Protein AF-K0RJ27-F1 (afdb_monomer_lite)

Structure (mmCIF, N/CA/C/O backbone):
data_AF-K0RJ27-F1
#
_entry.id   AF-K0RJ27-F1
#
loop_
_atom_site.group_PDB
_atom_site.id
_atom_site.type_symbol
_atom_site.label_atom_id
_atom_site.label_alt_id
_atom_site.label_comp_id
_atom_site.label_asym_id
_atom_site.label_entity_id
_atom_site.label_seq_id
_atom_site.pdbx_PDB_ins_code
_atom_site.Cartn_x
_atom_site.Cartn_y
_atom_site.Cartn_z
_atom_site.occupancy
_atom_site.B_iso_or_equiv
_atom_site.auth_seq_id
_atom_site.auth_comp_id
_atom_site.auth_asym_id
_atom_site.auth_atom_id
_atom_site.pdbx_PDB_model_num
ATOM 1 N N . MET A 1 1 ? -25.439 -40.771 -8.247 1.00 25.42 1 MET A N 1
ATOM 2 C CA . MET A 1 1 ? -25.121 -41.902 -9.155 1.00 25.42 1 MET A CA 1
ATOM 3 C C . MET A 1 1 ? -25.485 -41.503 -10.582 1.00 25.42 1 MET A C 1
ATOM 5 O O . MET A 1 1 ? -26.349 -40.653 -10.715 1.00 25.42 1 MET A O 1
ATOM 9 N N . ALA A 1 2 ? -24.870 -42.136 -11.589 1.00 24.48 2 ALA A N 1
ATOM 10 C CA . ALA A 1 2 ? -25.186 -42.040 -13.027 1.00 24.48 2 ALA A CA 1
ATOM 11 C C . ALA A 1 2 ? -25.083 -40.647 -13.711 1.00 24.48 2 ALA A C 1
ATOM 13 O O . ALA A 1 2 ? -25.925 -39.771 -13.560 1.00 24.48 2 ALA A O 1
ATOM 14 N N . SER A 1 3 ? -24.054 -40.522 -14.550 1.00 20.81 3 SER A N 1
ATOM 15 C CA . SER A 1 3 ? -23.942 -39.624 -15.721 1.00 20.81 3 SER A CA 1
ATOM 16 C C . SER A 1 3 ? -24.290 -40.457 -16.989 1.00 20.81 3 SER A C 1
ATOM 18 O O . SER A 1 3 ? -24.498 -41.662 -16.807 1.00 20.81 3 SER A O 1
ATOM 20 N N . PRO A 1 4 ? -24.284 -39.977 -18.261 1.00 40.50 4 PRO A N 1
ATOM 21 C CA . PRO A 1 4 ? -24.206 -38.615 -18.829 1.00 40.50 4 PRO A CA 1
ATOM 22 C C . PRO A 1 4 ? -25.323 -38.305 -19.868 1.00 40.50 4 PRO A C 1
ATOM 24 O O . PRO A 1 4 ? -26.107 -39.177 -20.232 1.00 40.50 4 PRO A 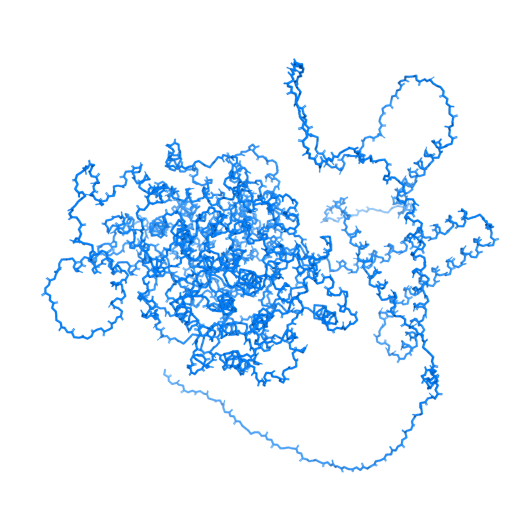O 1
ATOM 27 N N . ILE A 1 5 ? -25.303 -37.107 -20.478 1.00 22.38 5 ILE A N 1
ATOM 28 C CA . ILE A 1 5 ? -25.793 -36.890 -21.860 1.00 22.38 5 ILE A CA 1
ATOM 29 C C . ILE A 1 5 ? -24.738 -36.103 -22.669 1.00 22.38 5 ILE A C 1
ATOM 31 O O . ILE A 1 5 ? -24.207 -35.104 -22.193 1.00 22.38 5 ILE A O 1
ATOM 35 N N . ARG A 1 6 ? -24.441 -36.561 -23.896 1.00 22.39 6 ARG A N 1
ATOM 36 C CA . ARG A 1 6 ? -23.697 -35.836 -24.956 1.00 22.39 6 ARG A CA 1
ATOM 37 C C . ARG A 1 6 ? -24.691 -35.348 -26.028 1.00 22.39 6 ARG A C 1
ATOM 39 O O . ARG A 1 6 ? -25.746 -35.965 -26.169 1.00 22.39 6 ARG A O 1
ATOM 46 N N . PRO A 1 7 ? -24.349 -34.327 -26.833 1.00 26.75 7 PRO A N 1
ATOM 47 C CA . PRO A 1 7 ? -23.863 -34.612 -28.200 1.00 26.75 7 PRO A CA 1
ATOM 48 C C . PRO A 1 7 ? -22.488 -33.954 -28.471 1.00 26.75 7 PRO A C 1
ATOM 50 O O . PRO A 1 7 ? -22.203 -32.908 -27.908 1.00 26.75 7 PRO A O 1
ATOM 53 N N . MET A 1 8 ? -21.508 -34.559 -29.159 1.00 21.98 8 MET A N 1
ATOM 54 C CA . MET A 1 8 ? -21.445 -35.136 -30.524 1.00 21.98 8 MET A CA 1
ATOM 55 C C . MET A 1 8 ? -21.012 -34.093 -31.578 1.00 21.98 8 MET A C 1
ATOM 57 O O . MET A 1 8 ? -21.399 -32.933 -31.503 1.00 21.98 8 MET A O 1
ATOM 61 N N . SER A 1 9 ? -20.157 -34.498 -32.523 1.00 22.56 9 SER A N 1
ATOM 62 C CA . SER A 1 9 ? -19.428 -33.608 -33.438 1.00 22.56 9 SER A CA 1
ATOM 63 C C . SER A 1 9 ? -19.393 -34.131 -34.884 1.00 22.56 9 SER A C 1
ATOM 65 O O . SER A 1 9 ? -19.673 -35.304 -35.135 1.00 22.56 9 SER A O 1
ATOM 67 N N . SER A 1 10 ? -18.938 -33.264 -35.801 1.00 21.92 10 SER A N 1
ATOM 68 C CA . SER A 1 10 ? -18.567 -33.513 -37.211 1.00 21.92 10 SER A CA 1
ATOM 69 C C . SER A 1 10 ? -19.672 -33.532 -38.287 1.00 21.92 10 SER A C 1
ATOM 71 O O . SER A 1 10 ? -20.835 -33.815 -38.027 1.00 21.92 10 SER A O 1
ATOM 73 N N . CYS A 1 11 ? -19.217 -33.263 -39.521 1.00 21.33 11 CYS A N 1
ATOM 74 C CA . CYS A 1 11 ? -19.871 -33.457 -40.824 1.00 21.33 11 CYS A CA 1
ATOM 75 C C . CYS A 1 11 ? -21.107 -32.599 -41.176 1.00 21.33 11 CYS A C 1
ATOM 77 O O . CYS A 1 11 ? -22.239 -32.957 -40.878 1.00 21.33 11 CYS A O 1
ATOM 79 N N . ILE A 1 12 ? -20.895 -31.581 -42.022 1.00 22.67 12 ILE A N 1
ATOM 80 C CA . ILE A 1 12 ? -21.156 -31.681 -43.477 1.00 22.67 12 ILE A CA 1
ATOM 81 C C . ILE A 1 12 ? -20.379 -30.576 -44.213 1.00 22.67 12 ILE A C 1
ATOM 83 O O . ILE A 1 12 ? -20.341 -29.432 -43.771 1.00 22.67 12 ILE A O 1
ATOM 87 N N . ALA A 1 13 ? -19.786 -30.915 -45.360 1.00 21.58 13 ALA A N 1
ATOM 88 C CA . ALA A 1 13 ? -19.246 -29.951 -46.316 1.00 21.58 13 ALA A CA 1
ATOM 89 C C . ALA A 1 13 ? -19.380 -30.504 -47.744 1.00 21.58 13 ALA A C 1
ATOM 91 O O . ALA A 1 13 ? -18.853 -31.579 -48.022 1.00 21.58 13 ALA A O 1
ATOM 92 N N . SER A 1 14 ? -20.086 -29.794 -48.633 1.00 21.97 14 SER A N 1
ATOM 93 C CA . SER A 1 14 ? -19.888 -29.780 -50.103 1.00 21.97 14 SER A CA 1
ATOM 94 C C . SER A 1 14 ? -21.048 -29.084 -50.834 1.00 21.97 14 SER A C 1
ATOM 96 O O . SER A 1 14 ? -22.168 -29.580 -50.849 1.00 21.97 14 SER A O 1
ATOM 98 N N . ALA A 1 15 ? -20.758 -27.959 -51.498 1.00 21.94 15 ALA A N 1
ATOM 99 C CA . ALA A 1 15 ? -21.563 -27.406 -52.595 1.00 21.94 15 ALA A CA 1
ATOM 100 C C . ALA A 1 15 ? -20.724 -26.389 -53.399 1.00 21.94 15 ALA A C 1
ATOM 102 O O . ALA A 1 15 ? -20.658 -25.208 -53.073 1.00 21.94 15 ALA A O 1
ATOM 103 N N . LEU A 1 16 ? -20.048 -26.865 -54.444 1.00 24.47 16 LEU A N 1
ATOM 104 C CA . LEU A 1 16 ? -19.316 -26.073 -55.443 1.00 24.47 16 LEU A CA 1
ATOM 105 C C . LEU A 1 16 ? -19.515 -26.792 -56.788 1.00 24.47 16 LEU A C 1
ATOM 107 O O . LEU A 1 16 ? -19.492 -28.026 -56.793 1.00 24.47 16 LEU A O 1
ATOM 111 N N . PRO A 1 17 ? -19.695 -26.078 -57.918 1.00 28.97 17 PRO A N 1
ATOM 112 C CA . PRO A 1 17 ? -18.499 -25.766 -58.707 1.00 28.97 17 PRO A CA 1
ATOM 113 C C . PRO A 1 17 ? -18.527 -24.470 -59.554 1.00 28.97 17 PRO A C 1
ATOM 115 O O . PRO A 1 17 ? -19.520 -24.113 -60.174 1.00 28.97 17 PRO A O 1
ATOM 118 N N . ARG A 1 18 ? -17.339 -23.858 -59.652 1.00 23.06 18 ARG A N 1
ATOM 119 C CA . ARG A 1 18 ? -16.662 -23.331 -60.863 1.00 23.06 18 ARG A CA 1
ATOM 120 C C . ARG A 1 18 ? -17.504 -22.878 -62.076 1.00 23.06 18 ARG A C 1
ATOM 122 O O . ARG A 1 18 ? -18.123 -23.700 -62.740 1.00 23.06 18 ARG A O 1
ATOM 129 N N . PHE A 1 19 ? -17.178 -21.682 -62.572 1.00 21.58 19 PHE A N 1
ATOM 130 C CA . PHE A 1 19 ? -16.686 -21.528 -63.954 1.00 21.58 19 PHE A CA 1
ATOM 131 C C . PHE A 1 19 ? -15.506 -20.539 -63.990 1.00 21.58 19 PHE A C 1
ATOM 133 O O . PHE A 1 19 ? -15.235 -19.882 -62.987 1.00 21.58 19 PHE A O 1
ATOM 140 N N . ASN A 1 20 ? -14.739 -20.505 -65.086 1.00 21.48 20 ASN A N 1
ATOM 141 C CA . ASN A 1 20 ? -13.464 -19.781 -65.168 1.00 21.48 20 ASN A CA 1
ATOM 142 C C . ASN A 1 20 ? -13.193 -19.250 -66.595 1.00 21.48 20 ASN A C 1
ATOM 144 O O . ASN A 1 20 ? -13.735 -19.794 -67.553 1.00 21.48 20 ASN A O 1
ATOM 148 N N . SER A 1 21 ? -12.295 -18.261 -66.715 1.00 21.47 21 SER A N 1
ATOM 149 C CA . SER A 1 21 ? -11.736 -17.645 -67.944 1.00 21.47 21 SER A CA 1
ATOM 150 C C . SER A 1 21 ? -12.675 -16.891 -68.913 1.00 21.47 21 SER A C 1
ATOM 152 O O . SER A 1 21 ? -13.599 -17.468 -69.471 1.00 21.47 21 SER A O 1
ATOM 154 N N . CYS A 1 22 ? -12.339 -15.626 -69.219 1.00 20.98 22 CYS A N 1
ATOM 155 C CA . CYS A 1 22 ? -11.760 -15.234 -70.521 1.00 20.98 22 CYS A CA 1
ATOM 156 C C . CYS A 1 22 ? -11.055 -13.853 -70.414 1.00 20.98 22 CYS A C 1
ATOM 158 O O . CYS A 1 22 ? -10.839 -13.374 -69.302 1.00 20.98 22 CYS A O 1
ATOM 160 N N . GLN A 1 23 ? -10.609 -13.255 -71.528 1.00 20.86 23 GLN A N 1
ATOM 161 C CA . GLN A 1 23 ? -9.566 -12.209 -71.562 1.00 20.86 23 GLN A CA 1
ATOM 162 C C . GLN A 1 23 ? -10.031 -10.793 -71.980 1.00 20.86 23 GLN A C 1
ATOM 164 O O . GLN A 1 23 ? -10.930 -10.649 -72.796 1.00 20.86 23 GLN A O 1
ATOM 169 N N . ALA A 1 24 ? -9.248 -9.801 -71.524 1.00 21.95 24 ALA A N 1
ATOM 170 C CA . ALA A 1 24 ? -8.827 -8.559 -72.204 1.00 21.95 24 ALA A CA 1
ATOM 171 C C . ALA A 1 24 ? -9.831 -7.454 -72.620 1.00 21.95 24 ALA A C 1
ATOM 173 O O . ALA A 1 24 ? -10.645 -7.635 -73.516 1.00 21.95 24 ALA A O 1
ATOM 174 N N . SER A 1 25 ? -9.533 -6.223 -72.173 1.00 22.09 25 SER A N 1
ATOM 175 C CA . SER A 1 25 ? -9.254 -5.075 -73.068 1.00 22.09 25 SER A CA 1
ATOM 176 C C . SER A 1 25 ? -8.534 -3.932 -72.327 1.00 22.09 25 SER A C 1
ATOM 178 O O . SER A 1 25 ? -8.770 -3.731 -71.138 1.00 22.09 25 SER A O 1
ATOM 180 N N . ARG A 1 26 ? -7.683 -3.160 -73.023 1.00 23.33 26 ARG A N 1
ATOM 181 C CA . ARG A 1 26 ? -7.170 -1.853 -72.554 1.00 23.33 26 ARG A CA 1
ATOM 182 C C . ARG A 1 26 ? -8.114 -0.722 -72.981 1.00 23.33 26 ARG A C 1
ATOM 184 O O . ARG A 1 26 ? -8.590 -0.752 -74.111 1.00 23.33 26 ARG A O 1
ATOM 191 N N . ALA A 1 27 ? -8.280 0.267 -72.107 1.00 23.20 27 ALA A N 1
ATOM 192 C CA . ALA A 1 27 ? -8.519 1.685 -72.403 1.00 23.20 27 ALA A CA 1
ATOM 193 C C . ALA A 1 27 ? -8.204 2.430 -71.085 1.00 23.20 27 ALA A C 1
ATOM 195 O O . ALA A 1 27 ? -8.841 2.164 -70.071 1.00 23.20 27 ALA A O 1
ATOM 196 N N . ASP A 1 28 ? -7.061 3.093 -70.934 1.00 22.69 28 ASP A N 1
ATOM 197 C CA . ASP A 1 28 ? -6.698 4.392 -71.520 1.00 22.69 28 ASP A CA 1
ATOM 198 C C . ASP A 1 28 ? -7.556 5.543 -70.966 1.00 22.69 28 ASP A C 1
ATOM 200 O O . ASP A 1 28 ? -8.656 5.820 -71.437 1.00 22.69 28 ASP A O 1
ATOM 204 N N . PHE A 1 29 ? -7.001 6.228 -69.962 1.00 22.20 29 PHE A N 1
ATOM 205 C CA . PHE A 1 29 ? -7.334 7.605 -69.600 1.00 22.20 29 PHE A CA 1
ATOM 206 C C . PHE A 1 29 ? -6.015 8.340 -69.340 1.00 22.20 29 PHE A C 1
ATOM 208 O O . PHE A 1 29 ? -5.180 7.875 -68.562 1.00 22.20 29 PHE A O 1
ATOM 215 N N . GLU A 1 30 ? -5.789 9.440 -70.054 1.00 23.55 30 GLU A N 1
ATOM 216 C CA . GLU A 1 30 ? -4.480 10.096 -70.115 1.00 23.55 30 GLU A CA 1
ATOM 217 C C . GLU A 1 30 ? -4.192 10.968 -68.885 1.00 23.55 30 GLU A C 1
ATOM 219 O O . GLU A 1 30 ? -5.076 11.629 -68.342 1.00 23.55 30 GLU A O 1
ATOM 224 N N . ILE A 1 31 ? -2.919 11.018 -68.480 1.00 24.84 31 ILE A N 1
ATOM 225 C CA . ILE A 1 31 ? -2.418 11.958 -67.470 1.00 24.84 31 ILE A CA 1
ATOM 226 C C . ILE A 1 31 ? -1.914 13.216 -68.199 1.00 24.84 31 ILE A C 1
ATOM 228 O O . ILE A 1 31 ? -0.966 13.102 -68.982 1.00 24.84 31 ILE A O 1
ATOM 232 N N . PRO A 1 32 ? -2.466 14.419 -67.940 1.00 24.86 32 PRO A N 1
ATOM 233 C CA . PRO A 1 32 ? -1.964 15.656 -68.533 1.00 24.86 32 PRO A CA 1
ATOM 234 C C . PRO A 1 32 ? -0.495 15.926 -68.173 1.00 24.86 32 PRO A C 1
ATOM 236 O O . PRO A 1 32 ? -0.104 15.970 -67.005 1.00 24.86 32 PRO A O 1
ATOM 239 N N . VAL A 1 33 ? 0.341 16.125 -69.193 1.00 32.34 33 VAL A N 1
ATOM 240 C CA . VAL A 1 33 ? 1.794 16.298 -69.039 1.00 32.34 33 VAL A CA 1
ATOM 241 C C . VAL A 1 33 ? 2.124 17.741 -68.637 1.00 32.34 33 VAL A C 1
ATOM 243 O O . VAL A 1 33 ? 2.399 18.579 -69.492 1.00 32.34 33 VAL A O 1
ATOM 246 N N . SER A 1 34 ? 2.123 18.048 -67.333 1.00 30.78 34 SER A N 1
ATOM 247 C CA . SER A 1 34 ? 2.471 19.402 -66.848 1.00 30.78 34 SER A CA 1
ATOM 248 C C . SER A 1 34 ? 3.206 19.486 -65.498 1.00 30.78 34 SER A C 1
ATOM 250 O O . SER A 1 34 ? 3.151 20.527 -64.848 1.00 30.78 34 SER A O 1
ATOM 252 N N . LEU A 1 35 ? 3.910 18.431 -65.058 1.00 29.12 35 LEU A N 1
ATOM 253 C CA . LEU A 1 35 ? 4.688 18.448 -63.797 1.00 29.12 35 LEU A CA 1
ATOM 254 C C . LEU A 1 35 ? 6.125 17.890 -63.892 1.00 29.12 35 LEU A C 1
ATOM 256 O O . LEU A 1 35 ? 6.788 17.690 -62.879 1.00 29.12 35 LEU A O 1
ATOM 260 N N . ARG A 1 36 ? 6.650 17.670 -65.107 1.00 26.25 36 ARG A N 1
ATOM 261 C CA . ARG A 1 36 ? 8.005 17.115 -65.326 1.00 26.25 36 ARG A CA 1
ATOM 262 C C . ARG A 1 36 ? 9.127 18.154 -65.490 1.00 26.25 36 ARG A C 1
ATOM 264 O O . ARG A 1 36 ? 10.259 17.772 -65.757 1.00 26.25 36 ARG A O 1
ATOM 271 N N . SER A 1 37 ? 8.828 19.444 -65.329 1.00 27.70 37 SER A N 1
ATOM 272 C CA . SER A 1 37 ? 9.760 20.569 -65.533 1.00 27.70 37 SER A CA 1
ATOM 273 C C . SER A 1 37 ? 10.327 21.189 -64.245 1.00 27.70 37 SER A C 1
ATOM 275 O O . SER A 1 37 ? 11.134 22.107 -64.332 1.00 27.70 37 SER A O 1
ATOM 277 N N . LEU A 1 38 ? 9.942 20.699 -63.058 1.00 29.20 38 LEU A N 1
ATOM 278 C CA . LEU A 1 38 ? 10.423 21.214 -61.761 1.00 29.20 38 LEU A CA 1
ATOM 279 C C . LEU A 1 38 ? 11.637 20.464 -61.178 1.00 29.20 38 LEU A C 1
ATOM 281 O O . LEU A 1 38 ? 12.179 20.887 -60.163 1.00 29.20 38 LEU A O 1
ATOM 285 N N . PHE A 1 39 ? 12.091 19.387 -61.825 1.00 30.25 39 PHE A N 1
ATOM 286 C CA . PHE A 1 39 ? 13.228 18.567 -61.381 1.00 30.25 39 PHE A CA 1
ATOM 287 C C . PHE A 1 39 ? 14.312 18.449 -62.460 1.00 30.25 39 PHE A C 1
ATOM 289 O O . PHE A 1 39 ? 14.724 17.353 -62.824 1.00 30.25 39 PHE A O 1
ATOM 296 N N . ASN A 1 40 ? 14.751 19.591 -62.992 1.00 32.00 40 ASN A N 1
ATOM 297 C CA . ASN A 1 40 ? 16.010 19.691 -63.731 1.00 32.00 40 ASN A CA 1
ATOM 298 C C . ASN A 1 40 ? 16.526 21.136 -63.695 1.00 32.00 40 ASN A C 1
ATOM 300 O O . ASN A 1 40 ? 16.162 21.959 -64.535 1.00 32.00 40 ASN A O 1
ATOM 304 N N . ASN A 1 41 ? 17.357 21.448 -62.700 1.00 29.25 41 ASN A N 1
ATOM 305 C CA . ASN A 1 41 ? 18.252 22.599 -62.753 1.00 29.25 41 ASN A CA 1
ATOM 306 C C . ASN A 1 41 ? 19.410 22.390 -61.766 1.00 29.25 41 ASN A C 1
ATOM 308 O O . ASN A 1 41 ? 19.249 22.568 -60.558 1.00 29.25 41 ASN A O 1
ATOM 312 N N . ASP A 1 42 ? 20.573 22.001 -62.283 1.00 36.72 42 ASP A N 1
ATOM 313 C CA . ASP A 1 42 ? 21.811 21.950 -61.509 1.00 36.72 42 ASP A CA 1
ATOM 314 C C . ASP A 1 42 ? 22.271 23.374 -61.178 1.00 36.72 42 ASP A C 1
ATOM 316 O O . ASP A 1 42 ? 22.880 24.043 -62.009 1.00 36.72 42 ASP A O 1
ATOM 320 N N . ASN A 1 43 ? 21.983 23.850 -59.965 1.00 28.14 43 ASN A N 1
ATOM 321 C CA . ASN A 1 43 ? 22.743 24.910 -59.297 1.00 28.14 43 ASN A CA 1
ATOM 322 C C . ASN A 1 43 ? 22.448 24.903 -57.790 1.00 28.14 43 ASN A C 1
ATOM 324 O O . ASN A 1 43 ? 21.295 24.878 -57.366 1.00 28.14 43 ASN A O 1
ATOM 328 N N . GLY A 1 44 ? 23.500 24.911 -56.969 1.00 38.06 44 GLY A N 1
ATOM 329 C CA . GLY A 1 44 ? 23.376 24.745 -55.522 1.00 38.06 44 GLY A CA 1
ATOM 330 C C . GLY A 1 44 ? 22.893 26.004 -54.798 1.00 38.06 44 GLY A C 1
ATOM 331 O O . GLY A 1 44 ? 23.600 27.007 -54.764 1.00 38.06 44 GLY A O 1
ATOM 332 N N . ALA A 1 45 ? 21.741 25.913 -54.132 1.00 26.61 45 ALA A N 1
ATOM 333 C CA . ALA A 1 45 ? 21.293 26.869 -53.120 1.00 26.61 45 ALA A CA 1
ATOM 334 C C . ALA A 1 45 ? 20.573 26.132 -51.977 1.00 26.61 45 ALA A C 1
ATOM 336 O O . ALA A 1 45 ? 19.821 25.187 -52.212 1.00 26.61 45 ALA A O 1
ATOM 337 N N . PHE A 1 46 ? 20.801 26.559 -50.732 1.00 31.02 46 PHE A N 1
ATOM 338 C CA . PHE A 1 46 ? 20.082 26.033 -49.565 1.00 31.02 46 PHE A CA 1
ATOM 339 C C . PHE A 1 46 ? 18.594 26.409 -49.634 1.00 31.02 46 PHE A C 1
ATOM 341 O O . PHE A 1 46 ? 18.266 27.579 -49.823 1.00 31.02 46 PHE A O 1
ATOM 348 N N . LEU A 1 47 ? 17.705 25.448 -49.367 1.00 28.97 47 LEU A N 1
ATOM 349 C CA . LEU A 1 47 ? 16.290 25.702 -49.090 1.00 28.97 47 LEU A CA 1
ATOM 350 C C . LEU A 1 47 ? 15.920 25.151 -47.712 1.00 28.97 47 LEU A C 1
ATOM 352 O O . LEU A 1 47 ? 16.066 23.961 -47.439 1.00 28.97 47 LEU A O 1
ATOM 356 N N . SER A 1 48 ? 15.459 26.041 -46.837 1.00 30.16 48 SER A N 1
ATOM 357 C CA . SER A 1 48 ? 15.042 25.734 -45.471 1.00 30.16 48 SER A CA 1
ATOM 358 C C . SER A 1 48 ? 13.519 25.606 -45.364 1.00 30.16 48 SER A C 1
ATOM 360 O O . SER A 1 48 ? 12.760 26.350 -45.982 1.00 30.16 48 SER A O 1
ATOM 362 N N . LEU A 1 49 ? 13.070 24.667 -44.531 1.00 32.62 49 LEU A N 1
ATOM 363 C CA . LEU A 1 49 ? 11.667 24.427 -44.188 1.00 32.62 49 LEU A CA 1
ATOM 364 C C . LEU A 1 49 ? 11.526 24.433 -42.659 1.00 32.62 49 LEU A C 1
ATOM 366 O O . LEU A 1 49 ? 12.303 23.767 -41.986 1.00 32.62 49 LEU A O 1
ATOM 370 N N . SER A 1 50 ? 10.546 25.084 -42.034 1.00 35.41 50 SER A N 1
ATOM 371 C CA . SER A 1 50 ? 9.819 26.319 -42.380 1.00 35.41 50 SER A CA 1
ATOM 372 C C . SER A 1 50 ? 9.225 26.862 -41.064 1.00 35.41 50 SER A C 1
ATOM 374 O O . SER A 1 50 ? 8.698 26.055 -40.289 1.00 35.41 50 SER A O 1
ATOM 376 N N . PRO A 1 51 ? 9.247 28.180 -40.771 1.00 34.47 51 PRO A N 1
ATOM 377 C CA . PRO A 1 51 ? 8.690 28.716 -39.520 1.00 34.47 51 PRO A CA 1
ATOM 378 C C . PRO A 1 51 ? 7.196 28.416 -39.295 1.00 34.47 51 PRO A C 1
ATOM 380 O O . PRO A 1 51 ? 6.734 28.424 -38.154 1.00 34.47 51 PRO A O 1
ATOM 383 N N . LEU A 1 52 ? 6.441 28.122 -40.361 1.00 33.12 52 LEU A N 1
ATOM 384 C CA . LEU A 1 52 ? 4.987 27.924 -40.323 1.00 33.12 52 LEU A CA 1
ATOM 385 C C . LEU A 1 52 ? 4.536 26.760 -39.421 1.00 33.12 52 LEU A C 1
ATOM 387 O O . LEU A 1 52 ? 3.489 26.863 -38.786 1.00 33.12 52 LEU A O 1
ATOM 391 N N . LEU A 1 53 ? 5.321 25.681 -39.301 1.00 37.41 53 LEU A N 1
ATOM 392 C CA . LEU A 1 53 ? 4.939 24.533 -38.464 1.00 37.41 53 LEU A CA 1
ATOM 393 C C . LEU A 1 53 ? 5.008 24.873 -36.963 1.00 37.41 53 LEU A C 1
ATOM 395 O O . LEU A 1 53 ? 4.090 24.559 -36.206 1.00 37.41 53 LEU A O 1
ATOM 399 N N . LEU A 1 54 ? 6.058 25.590 -36.547 1.00 37.53 54 LEU A N 1
ATOM 400 C CA . LEU A 1 54 ? 6.174 26.157 -35.196 1.00 37.53 54 LEU A CA 1
ATOM 401 C C . LEU A 1 54 ? 5.052 27.167 -34.918 1.00 37.53 54 LEU A C 1
ATOM 403 O O . LEU A 1 54 ? 4.515 27.213 -33.812 1.00 37.53 54 LEU A O 1
ATOM 407 N N . LEU A 1 55 ? 4.671 27.947 -35.932 1.00 37.22 55 LEU A N 1
ATOM 408 C CA . LEU A 1 55 ? 3.641 28.975 -35.829 1.00 37.22 55 LEU A CA 1
ATOM 409 C C . LEU A 1 55 ? 2.229 28.394 -35.641 1.00 37.22 55 LEU A C 1
ATOM 411 O O . LEU A 1 55 ? 1.449 28.918 -34.841 1.00 37.22 55 LEU A O 1
ATOM 415 N N . ALA A 1 56 ? 1.916 27.281 -36.311 1.00 36.44 56 ALA A N 1
ATOM 416 C CA . ALA A 1 56 ? 0.664 26.549 -36.124 1.00 36.44 56 ALA A CA 1
ATOM 417 C C . ALA A 1 56 ? 0.537 25.996 -34.691 1.00 36.44 56 ALA A C 1
ATOM 419 O O . ALA A 1 56 ? -0.481 26.213 -34.030 1.00 36.44 56 ALA A O 1
ATOM 420 N N . VAL A 1 57 ? 1.599 25.363 -34.172 1.00 39.75 57 VAL A N 1
ATOM 421 C CA . VAL A 1 57 ? 1.643 24.842 -32.791 1.00 39.75 57 VAL A CA 1
ATOM 422 C C . VAL A 1 57 ? 1.514 25.974 -31.764 1.00 39.75 57 VAL A C 1
ATOM 424 O O . VAL A 1 57 ? 0.721 25.867 -30.828 1.00 39.75 57 VAL A O 1
ATOM 427 N N . ALA A 1 58 ? 2.222 27.092 -31.959 1.00 37.34 58 ALA A N 1
ATOM 428 C CA . ALA A 1 58 ? 2.113 28.264 -31.090 1.00 37.34 58 ALA A CA 1
ATOM 429 C C . ALA A 1 58 ? 0.691 28.859 -31.080 1.00 37.34 58 ALA A C 1
ATOM 431 O O . ALA A 1 58 ? 0.169 29.198 -30.019 1.00 37.34 58 ALA A O 1
ATOM 432 N N . THR A 1 59 ? 0.031 28.931 -32.239 1.00 36.69 59 THR A N 1
ATOM 433 C CA . THR A 1 59 ? -1.336 29.466 -32.364 1.00 36.69 59 THR A CA 1
ATOM 434 C C . THR A 1 59 ? -2.366 28.577 -31.657 1.00 36.69 59 THR A C 1
ATOM 436 O O . THR A 1 59 ? -3.261 29.087 -30.972 1.00 36.69 59 THR A O 1
ATOM 439 N N . LEU A 1 60 ? -2.216 27.250 -31.754 1.00 38.50 60 LEU A N 1
ATOM 440 C CA . LEU A 1 60 ? -3.054 26.286 -31.037 1.00 38.50 60 LEU A CA 1
ATOM 441 C C . LEU A 1 60 ? -2.893 26.435 -29.511 1.00 38.50 60 LEU A C 1
ATOM 443 O O . LEU A 1 60 ? -3.886 26.544 -28.791 1.00 38.50 60 LEU A O 1
ATOM 447 N N . LEU A 1 61 ? -1.650 26.535 -29.027 1.00 37.69 61 LEU A N 1
ATOM 448 C CA . LEU A 1 61 ? -1.337 26.750 -27.608 1.00 37.69 61 LEU A CA 1
ATOM 449 C C . LEU A 1 61 ? -1.900 28.080 -27.078 1.00 37.69 61 LEU A C 1
ATOM 451 O O . LEU A 1 61 ? -2.520 28.102 -26.016 1.00 37.69 61 LEU A O 1
ATOM 455 N N . CYS A 1 62 ? -1.755 29.181 -27.822 1.00 38.31 62 CYS A N 1
ATOM 456 C CA . CYS A 1 62 ? -2.333 30.474 -27.441 1.00 38.31 62 CYS A CA 1
ATOM 457 C C . CYS A 1 62 ? -3.870 30.446 -27.383 1.00 38.31 62 CYS A C 1
ATOM 459 O O . CYS A 1 62 ? -4.457 31.092 -26.515 1.00 38.31 62 CYS A O 1
ATOM 461 N N . SER A 1 63 ? -4.524 29.678 -28.258 1.00 35.94 63 SER A N 1
ATOM 462 C CA . SER A 1 63 ? -5.987 29.526 -28.254 1.00 35.94 63 SER A CA 1
ATOM 463 C C . SER A 1 63 ? -6.482 28.759 -27.021 1.00 35.94 63 SER A C 1
ATOM 465 O O . SER A 1 63 ? -7.452 29.174 -26.384 1.00 35.94 63 SER A O 1
ATOM 467 N N . LEU A 1 64 ? -5.777 27.691 -26.630 1.00 37.53 64 LEU A N 1
ATOM 468 C CA . LEU A 1 64 ? -6.066 26.924 -25.412 1.00 37.53 64 LEU A CA 1
ATOM 469 C C . LEU A 1 64 ? -5.850 27.764 -24.140 1.00 37.53 64 LEU A C 1
ATOM 471 O O . LEU A 1 64 ? -6.696 27.762 -23.246 1.00 37.53 64 LEU A O 1
ATOM 475 N N . LEU A 1 65 ? -4.765 28.544 -24.085 1.00 37.12 65 LEU A N 1
ATOM 476 C CA . LEU A 1 65 ? -4.477 29.463 -22.976 1.00 37.12 65 LEU A CA 1
ATOM 477 C C . LEU A 1 65 ? -5.553 30.550 -22.811 1.00 37.12 65 LEU A C 1
ATOM 479 O O . LEU A 1 65 ? -5.949 30.856 -21.686 1.00 37.12 65 LEU A O 1
ATOM 483 N N . ALA A 1 66 ? -6.064 31.108 -23.913 1.00 34.62 66 ALA A N 1
ATOM 484 C CA . ALA A 1 66 ? -7.132 32.108 -23.873 1.00 34.62 66 ALA A CA 1
ATOM 485 C C . ALA A 1 66 ? -8.449 31.534 -23.314 1.00 34.62 66 ALA A C 1
ATOM 487 O O . ALA A 1 66 ? -9.096 32.173 -22.482 1.00 34.62 66 ALA A O 1
ATOM 488 N N . ALA A 1 67 ? -8.816 30.309 -23.708 1.00 33.16 67 ALA A N 1
ATOM 489 C CA . ALA A 1 67 ? -9.982 29.617 -23.157 1.00 33.16 67 ALA A CA 1
ATOM 490 C C . ALA A 1 67 ? -9.828 29.339 -21.647 1.00 33.16 67 ALA A C 1
ATOM 492 O O . ALA A 1 67 ? -10.759 29.578 -20.876 1.00 33.16 67 ALA A O 1
ATOM 493 N N . GLN A 1 68 ? -8.635 28.915 -21.210 1.00 35.69 68 GLN A N 1
ATOM 494 C CA . GLN A 1 68 ? -8.337 28.609 -19.805 1.00 35.69 68 GLN A CA 1
ATOM 495 C C . GLN A 1 68 ? -8.308 29.851 -18.891 1.00 35.69 68 GLN A C 1
ATOM 497 O O . GLN A 1 68 ? -8.488 29.728 -17.679 1.00 35.69 68 GLN A O 1
ATOM 502 N N . TYR A 1 69 ? -8.082 31.051 -19.436 1.00 33.31 69 TYR A N 1
ATOM 503 C CA . TYR A 1 69 ? -8.151 32.293 -18.657 1.00 33.31 69 TYR A CA 1
ATOM 504 C C . TYR A 1 69 ? -9.607 32.712 -18.389 1.00 33.31 69 TYR A C 1
ATOM 506 O O . TYR A 1 69 ? -9.948 33.111 -17.278 1.00 33.31 69 TYR A O 1
ATOM 514 N N . LEU A 1 70 ? -10.490 32.546 -19.381 1.00 32.56 70 LEU A N 1
ATOM 515 C CA . LEU A 1 70 ? -11.919 32.871 -19.273 1.00 32.56 70 LEU A CA 1
ATOM 516 C C . LEU A 1 70 ? -12.704 31.881 -18.399 1.00 32.56 70 LEU A C 1
ATOM 518 O O . LEU A 1 70 ? -13.728 32.247 -17.829 1.00 32.56 70 LEU A O 1
ATOM 522 N N . SER A 1 71 ? -12.221 30.646 -18.234 1.00 30.98 71 SER A N 1
ATOM 523 C CA . SER A 1 71 ? -12.830 29.665 -17.326 1.00 30.98 71 SER A CA 1
ATOM 524 C C . SER A 1 71 ? -12.506 29.894 -15.840 1.00 30.98 71 SER A C 1
ATOM 526 O O . SER A 1 71 ? -12.961 29.116 -15.006 1.00 30.98 71 SER A O 1
ATOM 528 N N . ARG A 1 72 ? -11.714 30.921 -15.488 1.00 27.88 72 ARG A N 1
ATOM 529 C CA . ARG A 1 72 ? -11.311 31.230 -14.099 1.00 27.88 72 ARG A CA 1
ATOM 530 C C . ARG A 1 72 ? -12.161 32.307 -13.413 1.00 27.88 72 ARG A C 1
ATOM 532 O O . ARG A 1 72 ? -11.882 32.644 -12.267 1.00 27.88 72 ARG A O 1
ATOM 539 N N . THR A 1 73 ? -13.174 32.867 -14.075 1.00 26.70 73 THR A N 1
ATOM 540 C CA . THR A 1 73 ? -14.034 33.912 -13.492 1.00 26.70 73 THR A CA 1
ATOM 541 C C . THR A 1 73 ? -15.262 33.293 -12.800 1.00 26.70 73 THR A C 1
ATOM 543 O O . THR A 1 73 ? -16.094 32.701 -13.492 1.00 26.70 73 THR A O 1
ATOM 546 N N . PRO A 1 74 ? -15.440 33.418 -11.467 1.00 24.06 74 PRO A N 1
ATOM 547 C CA . PRO A 1 74 ? -16.584 32.818 -10.781 1.00 24.06 74 PRO A CA 1
ATOM 548 C C . PRO A 1 74 ? -17.873 33.610 -11.040 1.00 24.06 74 PRO A C 1
ATOM 550 O O . PRO A 1 74 ? -18.004 34.755 -10.613 1.00 24.06 74 PRO A O 1
ATOM 553 N N . ILE A 1 75 ? -18.864 32.987 -11.683 1.00 28.67 75 ILE A N 1
ATOM 554 C CA . ILE A 1 75 ? -20.242 33.506 -11.743 1.00 28.67 75 ILE A CA 1
ATOM 555 C C . ILE A 1 75 ? -21.089 32.708 -10.747 1.00 28.67 75 ILE A C 1
ATOM 557 O O . ILE A 1 75 ? -21.809 31.783 -11.116 1.00 28.67 75 ILE A O 1
ATOM 561 N N . SER A 1 76 ? -20.965 33.050 -9.462 1.00 27.27 76 SER A N 1
ATOM 562 C CA . SER A 1 76 ? -21.616 32.341 -8.348 1.00 27.27 76 SER A CA 1
ATOM 563 C C . SER A 1 76 ? -22.323 33.275 -7.352 1.00 27.27 76 SER A C 1
ATOM 565 O O . SER A 1 76 ? -22.364 32.998 -6.157 1.00 27.27 76 SER A O 1
ATOM 567 N N . GLN A 1 77 ? -22.904 34.380 -7.841 1.00 26.55 77 GLN A N 1
ATOM 568 C CA . GLN A 1 77 ? -23.844 35.228 -7.087 1.00 26.55 77 GLN A CA 1
ATOM 569 C C . GLN A 1 77 ? -25.045 35.682 -7.941 1.00 26.55 77 GLN A C 1
ATOM 571 O O . GLN A 1 77 ? -25.240 36.865 -8.203 1.00 26.55 77 GLN A O 1
ATOM 576 N N . LEU A 1 78 ? -25.892 34.733 -8.347 1.00 24.50 78 LEU A N 1
ATOM 577 C CA . LEU A 1 78 ? -27.294 34.987 -8.708 1.00 24.50 78 LEU A CA 1
ATOM 578 C C . LEU A 1 78 ? -28.138 33.833 -8.149 1.00 24.50 78 LEU A C 1
ATOM 580 O O . LEU A 1 78 ? -27.879 32.671 -8.447 1.00 24.50 78 LEU A O 1
ATOM 584 N N . GLY A 1 79 ? -29.085 34.148 -7.263 1.00 24.39 79 GLY A N 1
ATOM 585 C CA . GLY A 1 79 ? -29.730 33.152 -6.402 1.00 24.39 79 GLY A CA 1
ATOM 586 C C . GLY A 1 79 ? -30.831 32.329 -7.077 1.00 24.39 79 GLY A C 1
ATOM 587 O O . GLY A 1 79 ? -31.654 32.859 -7.824 1.00 24.39 79 GLY A O 1
ATOM 588 N N . HIS A 1 80 ? -30.911 31.043 -6.728 1.00 23.84 80 HIS A N 1
ATOM 589 C CA . HIS A 1 80 ? -32.070 30.205 -7.039 1.00 23.84 80 HIS A CA 1
ATOM 590 C C . HIS A 1 80 ? -33.277 30.598 -6.173 1.00 23.84 80 HIS A C 1
ATOM 592 O O . HIS A 1 80 ? -33.388 30.195 -5.016 1.00 23.84 80 HIS A O 1
ATOM 598 N N . VAL A 1 81 ? -34.227 31.331 -6.757 1.00 24.45 81 VAL A N 1
ATOM 599 C CA . VAL A 1 81 ? -35.592 31.433 -6.218 1.00 24.45 81 VAL A CA 1
ATOM 600 C C . VAL A 1 81 ? -36.358 30.161 -6.601 1.00 24.45 81 VAL A C 1
ATOM 602 O O . VAL A 1 81 ? -36.357 29.753 -7.762 1.00 24.45 81 VAL A O 1
ATOM 605 N N . GLY A 1 82 ? -36.979 29.501 -5.621 1.00 24.47 82 GLY A N 1
ATOM 606 C CA . GLY A 1 82 ? -37.582 28.176 -5.800 1.00 24.47 82 GLY A CA 1
ATOM 607 C C . GLY A 1 82 ? -38.888 28.162 -6.609 1.00 24.47 82 GLY A C 1
ATOM 608 O O . GLY A 1 82 ? -39.717 29.064 -6.508 1.00 24.47 82 GLY A O 1
ATOM 609 N N . HIS A 1 83 ? -39.116 27.085 -7.365 1.00 23.73 83 HIS A N 1
ATOM 610 C CA . HIS A 1 83 ? -40.377 26.838 -8.072 1.00 23.73 83 HIS A CA 1
ATOM 611 C C . HIS A 1 83 ? -41.398 26.082 -7.204 1.00 23.73 83 HIS A C 1
ATOM 613 O O . HIS A 1 83 ? -41.216 24.895 -6.937 1.00 23.73 83 HIS A O 1
ATOM 619 N N . ARG A 1 84 ? -42.525 26.729 -6.865 1.00 25.72 84 ARG A N 1
ATOM 620 C CA . ARG A 1 84 ? -43.839 26.097 -6.592 1.00 25.72 84 ARG A CA 1
ATOM 621 C C . ARG A 1 84 ? -44.958 27.156 -6.597 1.00 25.72 84 ARG A C 1
ATOM 623 O O . ARG A 1 84 ? -44.808 28.190 -5.961 1.00 25.72 84 ARG A O 1
ATOM 630 N N . GLY A 1 85 ? -46.090 26.862 -7.249 1.00 23.12 85 GLY A N 1
ATOM 631 C CA . GLY A 1 85 ? -47.334 27.659 -7.178 1.00 23.12 85 GLY A CA 1
ATOM 632 C C . GLY A 1 85 ? -47.822 28.254 -8.513 1.00 23.12 85 GLY A C 1
ATOM 633 O O . GLY A 1 85 ? -47.032 28.769 -9.296 1.00 23.12 85 GLY A O 1
ATOM 634 N N . ARG A 1 86 ? -49.141 28.190 -8.767 1.00 23.58 86 ARG A N 1
ATOM 635 C CA . ARG A 1 86 ? -49.852 28.822 -9.904 1.00 23.58 86 ARG A CA 1
ATOM 636 C C . ARG A 1 86 ? -50.889 29.825 -9.377 1.00 23.58 86 ARG A C 1
ATOM 638 O O . ARG A 1 86 ? -51.712 29.408 -8.569 1.00 23.58 86 ARG A O 1
ATOM 645 N N . VAL A 1 87 ? -50.939 31.058 -9.900 1.00 21.97 87 VAL A N 1
ATOM 646 C CA . VAL A 1 87 ? -52.110 31.974 -9.830 1.00 21.97 87 VAL A CA 1
ATOM 647 C C . VAL A 1 87 ? -52.100 32.935 -11.045 1.00 21.97 87 VAL A C 1
ATOM 649 O O . VAL A 1 87 ? -51.081 33.048 -11.728 1.00 21.97 87 VAL A O 1
ATOM 652 N N . HIS A 1 88 ? -53.216 33.615 -11.331 1.00 20.78 88 HIS A N 1
ATOM 653 C CA . HIS A 1 88 ? -53.411 34.644 -12.379 1.00 20.78 88 HIS A CA 1
ATOM 654 C C . HIS A 1 88 ? -54.129 35.868 -11.754 1.00 20.78 88 HIS A C 1
ATOM 656 O O . HIS A 1 88 ? -54.680 35.733 -10.665 1.00 20.78 88 HIS A O 1
ATOM 662 N N . PHE A 1 89 ? -54.204 37.082 -12.313 1.00 20.50 89 PHE A N 1
ATOM 663 C CA . PHE A 1 89 ? -53.920 37.631 -13.659 1.00 20.50 89 PHE A CA 1
ATOM 664 C C . PHE A 1 89 ? -52.879 38.800 -13.542 1.00 20.50 89 PHE A C 1
ATOM 666 O O . PHE A 1 89 ? -52.126 38.789 -12.578 1.00 20.50 89 PHE A O 1
ATOM 673 N N . SER A 1 90 ? -52.678 39.808 -14.415 1.00 20.58 90 SER A N 1
ATOM 674 C CA . SER A 1 90 ? -53.417 40.339 -15.581 1.00 20.58 90 SER A CA 1
ATOM 675 C C . SER A 1 90 ? -52.529 41.184 -16.522 1.00 20.58 90 SER A C 1
ATOM 677 O O . SER A 1 90 ? -51.356 41.406 -16.239 1.00 20.58 90 SER A O 1
ATOM 679 N N . PHE A 1 91 ? -53.099 41.675 -17.630 1.00 22.23 91 PHE A N 1
ATOM 680 C CA . PHE A 1 91 ? -52.431 42.511 -18.642 1.00 22.23 91 PHE A CA 1
ATOM 681 C C . PHE A 1 91 ? -52.629 44.023 -18.420 1.00 22.23 91 PHE A C 1
ATOM 683 O O . PHE A 1 91 ? -53.749 44.478 -18.179 1.00 22.23 91 PHE A O 1
ATOM 690 N N . LYS A 1 92 ? -51.570 44.815 -18.653 1.00 22.41 92 LYS A N 1
ATOM 691 C CA . LYS A 1 92 ? -51.663 46.182 -19.206 1.00 22.41 92 LYS A CA 1
ATOM 692 C C . LYS A 1 92 ? -50.340 46.606 -19.867 1.00 22.41 92 LYS A C 1
ATOM 694 O O . LYS A 1 92 ? -49.271 46.189 -19.438 1.00 22.41 92 LYS A O 1
ATOM 699 N N . GLU A 1 93 ? -50.431 47.392 -20.936 1.00 23.48 93 GLU A N 1
ATOM 700 C CA . GLU A 1 93 ? -49.318 47.805 -21.816 1.00 23.48 93 GLU A CA 1
ATOM 701 C C . GLU A 1 93 ? -48.563 49.031 -21.233 1.00 23.48 93 GLU A C 1
ATOM 703 O O . GLU A 1 93 ? -49.176 49.824 -20.523 1.00 23.48 93 GLU A O 1
ATOM 708 N N . ARG A 1 94 ? -47.270 49.303 -21.495 1.00 22.66 94 ARG A N 1
ATOM 709 C CA . ARG A 1 94 ? -46.649 49.550 -22.817 1.00 22.66 94 ARG A CA 1
ATOM 710 C C . ARG A 1 94 ? -45.101 49.507 -22.805 1.00 22.66 94 ARG A C 1
ATOM 712 O O . ARG A 1 94 ? -44.474 49.944 -21.851 1.00 22.66 94 ARG A O 1
ATOM 719 N N . THR A 1 95 ? -44.549 49.116 -23.962 1.00 23.81 95 THR A N 1
ATOM 720 C CA . THR A 1 95 ? -43.248 49.504 -24.576 1.00 23.81 95 THR A CA 1
ATOM 721 C C . THR A 1 95 ? -41.895 49.267 -23.866 1.00 23.81 95 THR A C 1
ATOM 723 O O . THR A 1 95 ? -41.546 49.942 -22.907 1.00 23.81 95 THR A O 1
ATOM 726 N N . THR A 1 96 ? -41.064 48.464 -24.560 1.00 24.72 96 THR A N 1
ATOM 727 C CA . THR A 1 96 ? -39.591 48.564 -24.762 1.00 24.72 96 THR A CA 1
ATOM 728 C C . THR A 1 96 ? -38.598 48.367 -23.603 1.00 24.72 96 THR A C 1
ATOM 730 O O . THR A 1 96 ? -38.629 49.089 -22.617 1.00 24.72 96 THR A O 1
ATOM 733 N N . GLY A 1 97 ? -37.559 47.542 -23.847 1.00 24.77 97 GLY A N 1
ATOM 734 C CA . GLY A 1 97 ? -36.189 47.951 -23.480 1.00 24.77 97 GLY A CA 1
ATOM 735 C C . GLY A 1 97 ? -35.302 47.041 -22.613 1.00 24.77 97 GLY A C 1
ATOM 736 O O . GLY A 1 97 ? -34.407 47.566 -21.956 1.00 24.77 97 GLY A O 1
ATOM 737 N N . SER A 1 98 ? -35.465 45.712 -22.582 1.00 29.94 98 SER A N 1
ATOM 738 C CA . SER A 1 98 ? -34.552 44.830 -21.824 1.00 29.94 98 SER A CA 1
ATOM 739 C C . SER A 1 98 ? -33.169 44.676 -22.495 1.00 29.94 98 SER A C 1
ATOM 741 O O . SER A 1 98 ? -32.891 43.642 -23.101 1.00 29.94 98 SER A O 1
ATOM 743 N N . GLY A 1 99 ? -32.310 45.701 -22.402 1.00 29.22 99 GLY A N 1
ATOM 744 C CA . GLY A 1 99 ? -30.975 45.686 -23.024 1.00 29.22 99 GLY A CA 1
ATOM 745 C C . GLY A 1 99 ? -29.883 46.596 -22.433 1.00 29.22 99 GLY A C 1
ATOM 746 O O . GLY A 1 99 ? -28.713 46.330 -22.687 1.00 29.22 99 GLY A O 1
ATOM 747 N N . SER A 1 100 ? -30.193 47.632 -21.637 1.00 32.28 100 SER A N 1
ATOM 748 C CA . SER A 1 100 ? -29.169 48.633 -21.256 1.00 32.28 100 SER A CA 1
ATOM 749 C C . SER A 1 100 ? -28.144 48.151 -20.219 1.00 32.28 100 SER A C 1
ATOM 751 O O . SER A 1 100 ? -26.965 48.459 -20.339 1.00 32.28 100 SER A O 1
ATOM 753 N N . ARG A 1 101 ? -28.562 47.367 -19.213 1.00 32.28 101 ARG A N 1
ATOM 754 C CA . ARG A 1 101 ? -27.817 47.236 -17.940 1.00 32.28 101 ARG A CA 1
ATOM 755 C C . ARG A 1 101 ? -26.420 46.610 -18.015 1.00 32.28 101 ARG A C 1
ATOM 757 O O . ARG A 1 101 ? -25.662 46.766 -17.063 1.00 32.28 101 ARG A O 1
ATOM 764 N N . LEU A 1 102 ? -26.068 45.920 -19.103 1.00 32.50 102 LEU A N 1
ATOM 765 C CA . LEU A 1 102 ? -24.684 45.486 -19.334 1.00 32.50 102 LEU A CA 1
ATOM 766 C C . LEU A 1 102 ? -23.843 46.618 -19.951 1.00 32.50 102 LEU A C 1
ATOM 768 O O . LEU A 1 102 ? -22.726 46.874 -19.510 1.00 32.50 102 LEU A O 1
ATOM 772 N N . VAL A 1 103 ? -24.415 47.331 -20.926 1.00 31.69 103 VAL A N 1
ATOM 773 C CA . VAL A 1 103 ? -23.804 48.487 -21.601 1.00 31.69 103 VAL A CA 1
ATOM 774 C C . VAL A 1 103 ? -23.559 49.622 -20.606 1.00 31.69 103 VAL A C 1
ATOM 776 O O . VAL A 1 103 ? -22.473 50.194 -20.598 1.00 31.69 103 VAL A O 1
ATOM 779 N N . ASP A 1 104 ? -24.511 49.878 -19.704 1.00 30.91 104 ASP A N 1
ATOM 780 C CA . ASP A 1 104 ? -24.389 50.875 -18.632 1.00 30.91 104 ASP A CA 1
ATOM 781 C C . ASP A 1 104 ? -23.145 50.621 -17.747 1.00 30.91 104 ASP A C 1
ATOM 783 O O . ASP A 1 104 ? -22.458 51.562 -17.349 1.00 30.91 104 ASP A O 1
ATOM 787 N N . TRP A 1 105 ? -22.805 49.350 -17.487 1.00 33.41 105 TRP A N 1
ATOM 788 C CA . TRP A 1 105 ? -21.638 48.953 -16.684 1.00 33.41 105 TRP A CA 1
ATOM 789 C C . TRP A 1 105 ? -20.315 49.106 -17.454 1.00 33.41 105 TRP A C 1
ATOM 791 O O . TRP A 1 105 ? -19.340 49.639 -16.920 1.00 33.41 105 TRP A O 1
ATOM 801 N N . PHE A 1 106 ? -20.284 48.696 -18.728 1.00 33.31 106 PHE A N 1
ATOM 802 C CA . PHE A 1 106 ? -19.101 48.849 -19.585 1.00 33.31 106 PHE A CA 1
ATOM 803 C C . PHE A 1 106 ? -18.792 50.319 -19.914 1.00 33.31 106 PHE A C 1
ATOM 805 O O . PHE A 1 106 ? -17.623 50.711 -19.896 1.00 33.31 106 PHE A O 1
ATOM 812 N N . LEU A 1 107 ? -19.813 51.156 -20.129 1.00 32.22 107 LEU A N 1
ATOM 813 C CA . LEU A 1 107 ? -19.642 52.604 -20.297 1.00 32.22 107 LEU A CA 1
ATOM 814 C C . LEU A 1 107 ? -19.046 53.251 -19.039 1.00 32.22 107 LEU A C 1
ATOM 816 O O . LEU A 1 107 ? -18.134 54.069 -19.154 1.00 32.22 107 LEU A O 1
ATOM 820 N N . TYR A 1 108 ? -19.482 52.840 -17.842 1.00 32.94 108 TYR A N 1
ATOM 821 C CA . TYR A 1 108 ? -18.908 53.336 -16.587 1.00 32.94 108 TYR A CA 1
ATOM 822 C C . TYR A 1 108 ? -17.414 52.986 -16.461 1.00 32.94 108 TYR A C 1
ATOM 824 O O . TYR A 1 108 ? -16.600 53.851 -16.132 1.00 32.94 108 TYR A O 1
ATOM 832 N N . GLY A 1 109 ? -17.032 51.748 -16.803 1.00 32.88 109 GLY A N 1
ATOM 833 C CA . GLY A 1 109 ? -15.629 51.316 -16.841 1.00 32.88 109 GLY A CA 1
ATOM 834 C C . GLY A 1 109 ? -14.777 52.094 -17.854 1.00 32.88 109 GLY A C 1
ATOM 835 O O . GLY A 1 109 ? -13.661 52.511 -17.533 1.00 32.88 109 GLY A O 1
ATOM 836 N N . GLY A 1 110 ? -15.317 52.360 -19.048 1.00 31.44 110 GLY A N 1
ATOM 837 C CA . GLY A 1 110 ? -14.662 53.181 -20.071 1.00 31.44 110 GLY A CA 1
ATOM 838 C C . GLY A 1 110 ? -14.434 54.629 -19.621 1.00 31.44 110 GLY A C 1
ATOM 839 O O . GLY A 1 110 ? -13.337 55.164 -19.781 1.00 31.44 110 GLY A O 1
ATOM 840 N N . CYS A 1 111 ? -15.428 55.252 -18.981 1.00 33.28 111 CYS A N 1
ATOM 841 C CA . CYS A 1 111 ? -15.305 56.610 -18.445 1.00 33.28 111 CYS A CA 1
ATOM 842 C C . CYS A 1 111 ? -14.235 56.737 -17.346 1.00 33.28 111 CYS A C 1
ATOM 844 O O . CYS A 1 111 ? -13.559 57.766 -17.277 1.00 33.28 111 CYS A O 1
ATOM 846 N N . VAL A 1 112 ? -14.039 55.705 -16.515 1.00 35.50 112 VAL A N 1
ATOM 847 C CA . VAL A 1 112 ? -12.955 55.672 -15.514 1.00 35.50 112 VAL A CA 1
ATOM 848 C C . VAL A 1 112 ? -11.581 55.610 -16.192 1.00 35.50 112 VAL A C 1
ATOM 850 O O . VAL A 1 112 ? -10.691 56.379 -15.827 1.00 35.50 112 VAL A O 1
ATOM 853 N N . TRP A 1 113 ? -11.415 54.775 -17.223 1.00 34.59 113 TRP A N 1
ATOM 854 C CA . TRP A 1 113 ? -10.164 54.688 -17.990 1.00 34.59 113 TRP A CA 1
ATOM 855 C C . TRP A 1 113 ? -9.814 55.985 -18.729 1.00 34.59 113 TRP A C 1
ATOM 857 O O . TRP A 1 113 ? -8.659 56.411 -18.706 1.00 34.59 113 TRP A O 1
ATOM 867 N N . ILE A 1 114 ? -10.801 56.652 -19.334 1.00 37.78 114 ILE A N 1
ATOM 868 C CA . ILE A 1 114 ? -10.590 57.941 -20.009 1.00 37.78 114 ILE A CA 1
ATOM 869 C C . ILE A 1 114 ? -10.164 59.016 -18.998 1.00 37.78 114 ILE A C 1
ATOM 871 O O . ILE A 1 114 ? -9.204 59.740 -19.256 1.00 37.78 114 ILE A O 1
ATOM 875 N N . ARG A 1 115 ? -10.793 59.080 -17.813 1.00 35.53 115 ARG A N 1
ATOM 876 C CA . ARG A 1 115 ? -10.364 59.999 -16.742 1.00 35.53 115 ARG A CA 1
ATOM 877 C C . ARG A 1 115 ? -8.951 59.705 -16.235 1.00 35.53 115 ARG A C 1
ATOM 879 O O . ARG A 1 115 ? -8.213 60.650 -15.976 1.00 35.53 115 ARG A O 1
ATOM 886 N N . ALA A 1 116 ? -8.557 58.436 -16.121 1.00 36.44 116 ALA A N 1
ATOM 887 C CA . ALA A 1 116 ? -7.196 58.070 -15.728 1.00 36.44 116 ALA A CA 1
ATOM 888 C C . ALA A 1 116 ? -6.157 58.544 -16.762 1.00 36.44 116 ALA A C 1
ATOM 890 O O . ALA A 1 116 ? -5.172 59.181 -16.395 1.00 36.44 116 ALA A O 1
ATOM 891 N N . LEU A 1 117 ? -6.409 58.310 -18.056 1.00 37.41 117 LEU A N 1
ATOM 892 C CA . LEU A 1 117 ? -5.543 58.779 -19.145 1.00 37.41 117 LEU A CA 1
ATOM 893 C C . LEU A 1 117 ? -5.467 60.312 -19.213 1.00 37.41 117 LEU A C 1
ATOM 895 O O . LEU A 1 117 ? -4.389 60.862 -19.425 1.00 37.41 117 LEU A O 1
ATOM 899 N N . GLN A 1 118 ? -6.584 61.005 -18.985 1.00 35.41 118 GLN A N 1
ATOM 900 C CA . GLN A 1 118 ? -6.623 62.467 -18.996 1.00 35.41 118 GLN A CA 1
ATOM 901 C C . GLN A 1 118 ? -5.906 63.076 -17.780 1.00 35.41 118 GLN A C 1
ATOM 903 O O . GLN A 1 118 ? -5.132 64.013 -17.938 1.00 35.41 118 GLN A O 1
ATOM 908 N N . CYS A 1 119 ? -6.036 62.471 -16.595 1.00 36.38 119 CYS A N 1
ATOM 909 C CA . CYS A 1 119 ? -5.271 62.874 -15.414 1.00 36.38 119 CYS A CA 1
ATOM 910 C C . CYS A 1 119 ? -3.752 62.678 -15.602 1.00 36.38 119 CYS A C 1
ATOM 912 O O . CYS A 1 119 ? -2.966 63.483 -15.109 1.00 36.38 119 CYS A O 1
ATOM 914 N N . VAL A 1 120 ? -3.327 61.638 -16.332 1.00 39.00 120 VAL A N 1
ATOM 915 C CA . VAL A 1 120 ? -1.916 61.435 -16.716 1.00 39.00 120 VAL A CA 1
ATOM 916 C C . VAL A 1 120 ? -1.456 62.485 -17.733 1.00 39.00 120 VAL A C 1
ATOM 918 O O . VAL A 1 120 ? -0.347 63.000 -17.607 1.00 39.00 120 VAL A O 1
ATOM 921 N N . TRP A 1 121 ? -2.300 62.846 -18.704 1.00 35.62 121 TRP A N 1
ATOM 922 C CA . TRP A 1 121 ? -2.010 63.900 -19.682 1.00 35.62 121 TRP A CA 1
ATOM 923 C C . TRP A 1 121 ? -1.805 65.267 -19.014 1.00 35.62 121 TRP A C 1
ATOM 925 O O . TRP A 1 121 ? -0.784 65.918 -19.241 1.00 35.62 121 TRP A O 1
ATOM 935 N N . ASP A 1 122 ? -2.717 65.666 -18.126 1.00 36.44 122 ASP A N 1
ATOM 936 C CA . ASP A 1 122 ? -2.634 66.937 -17.399 1.00 36.44 122 ASP A CA 1
ATOM 937 C C . ASP A 1 122 ? -1.379 66.998 -16.503 1.00 36.44 122 ASP A C 1
ATOM 939 O O . ASP A 1 122 ? -0.741 68.047 -16.384 1.00 36.44 122 ASP A O 1
ATOM 943 N N . HIS A 1 123 ? -0.951 65.855 -15.948 1.00 37.19 123 HIS A N 1
ATOM 944 C CA . HIS A 1 123 ? 0.286 65.737 -15.166 1.00 37.19 123 HIS A CA 1
ATOM 945 C C . HIS A 1 123 ? 1.569 65.822 -16.018 1.00 37.19 123 HIS A C 1
ATOM 947 O O . HIS A 1 123 ? 2.617 66.211 -15.507 1.00 37.19 123 HIS A O 1
ATOM 953 N N . MET A 1 124 ? 1.506 65.494 -17.315 1.00 35.09 124 MET A N 1
ATOM 954 C CA . MET A 1 124 ? 2.624 65.668 -18.257 1.00 35.09 124 MET A CA 1
ATOM 955 C C . MET A 1 124 ? 2.680 67.073 -18.882 1.00 35.09 124 MET A C 1
ATOM 957 O O . MET A 1 124 ? 3.734 67.473 -19.377 1.00 35.09 124 MET A O 1
ATOM 961 N N . ALA A 1 125 ? 1.575 67.826 -18.869 1.00 35.88 125 ALA A N 1
ATOM 962 C CA . ALA A 1 125 ? 1.451 69.112 -19.562 1.00 35.88 125 ALA A CA 1
ATOM 963 C C . ALA A 1 125 ? 1.706 70.361 -18.684 1.00 35.88 125 ALA A C 1
ATOM 965 O O . ALA A 1 125 ? 1.898 71.453 -19.223 1.00 35.88 125 ALA A O 1
ATOM 966 N N . GLY A 1 126 ? 1.692 70.238 -17.349 1.00 31.42 126 GLY A N 1
ATOM 967 C CA . GLY A 1 126 ? 1.686 71.379 -16.418 1.00 31.42 126 GLY A CA 1
ATOM 968 C C . GLY A 1 126 ? 3.022 71.690 -15.725 1.00 31.42 126 GLY A C 1
ATOM 969 O O . GLY A 1 126 ? 3.412 71.013 -14.778 1.00 31.42 126 GLY A O 1
ATOM 970 N N . GLY A 1 127 ? 3.695 72.778 -16.119 1.00 31.05 127 GLY A N 1
ATOM 971 C CA . GLY A 1 127 ? 4.923 73.259 -15.467 1.00 31.05 127 GLY A CA 1
ATOM 972 C C . GLY A 1 127 ? 4.727 74.468 -14.536 1.00 31.05 127 GLY A C 1
ATOM 973 O O . GLY A 1 127 ? 4.504 75.571 -15.024 1.00 31.05 127 GLY A O 1
ATOM 974 N N . ARG A 1 128 ? 4.980 74.277 -13.227 1.00 32.44 128 ARG A N 1
ATOM 975 C CA . ARG A 1 128 ? 5.018 75.274 -12.117 1.00 32.44 128 ARG A CA 1
ATOM 976 C C . ARG A 1 128 ? 3.681 75.901 -11.669 1.00 32.44 128 ARG A C 1
ATOM 978 O O . ARG A 1 128 ? 3.080 76.672 -12.406 1.00 32.44 128 ARG A O 1
ATOM 985 N N . MET A 1 129 ? 3.368 75.776 -10.372 1.00 25.58 129 MET A N 1
ATOM 986 C CA . MET A 1 129 ? 2.820 76.878 -9.552 1.00 25.58 129 MET A CA 1
ATOM 987 C C . MET A 1 129 ? 3.075 76.655 -8.043 1.00 25.58 129 MET A C 1
ATOM 989 O O . MET A 1 129 ? 3.689 75.658 -7.671 1.00 25.58 129 MET A O 1
ATOM 993 N N . HIS A 1 130 ? 2.705 77.628 -7.198 1.00 27.33 130 HIS A N 1
ATOM 994 C CA . HIS A 1 130 ? 3.119 77.752 -5.786 1.00 27.33 130 HIS A CA 1
ATOM 995 C C . HIS A 1 130 ? 2.037 77.376 -4.750 1.00 27.33 130 HIS A C 1
ATOM 997 O O . HIS A 1 130 ? 0.846 77.489 -5.010 1.00 27.33 130 HIS A O 1
ATOM 1003 N N . ASN A 1 131 ? 2.517 77.035 -3.547 1.00 30.72 131 ASN A N 1
ATOM 1004 C CA . ASN A 1 131 ? 1.938 77.165 -2.196 1.00 30.72 131 ASN A CA 1
ATOM 1005 C C . ASN A 1 131 ? 0.417 77.427 -2.021 1.00 30.72 131 ASN A C 1
ATOM 1007 O O . ASN A 1 131 ? -0.024 78.572 -2.105 1.00 30.72 131 ASN A O 1
ATOM 1011 N N . ALA A 1 132 ? -0.307 76.404 -1.551 1.00 26.06 132 ALA A N 1
ATOM 1012 C CA . ALA A 1 132 ? -1.451 76.442 -0.615 1.00 26.06 132 ALA A CA 1
ATOM 1013 C C . ALA A 1 132 ? -1.722 74.985 -0.139 1.00 26.06 132 ALA A C 1
ATOM 1015 O O . ALA A 1 132 ? -1.267 74.057 -0.803 1.00 26.06 132 ALA A O 1
ATOM 1016 N N . GLY A 1 133 ? -2.410 74.678 0.967 1.00 23.39 133 GLY A N 1
ATOM 1017 C CA . GLY A 1 133 ? -3.052 75.545 1.965 1.00 23.39 133 GLY A CA 1
ATOM 1018 C C . GLY A 1 133 ? -4.370 74.947 2.489 1.00 23.39 133 GLY A C 1
ATOM 1019 O O . GLY A 1 133 ? -5.422 75.454 2.129 1.00 23.39 133 GLY A O 1
ATOM 1020 N N . ASP A 1 134 ? -4.264 73.900 3.318 1.00 26.59 134 ASP A N 1
ATOM 1021 C CA . ASP A 1 134 ? -5.277 73.270 4.196 1.00 26.59 134 ASP A CA 1
ATOM 1022 C C . ASP A 1 134 ? -6.596 72.641 3.650 1.00 26.59 134 ASP A C 1
ATOM 1024 O O . ASP A 1 134 ? -7.201 73.049 2.666 1.00 26.59 134 ASP A O 1
ATOM 1028 N N . GLU A 1 135 ? -6.972 71.566 4.360 1.00 27.62 135 GLU A N 1
ATOM 1029 C CA . GLU A 1 135 ? -8.229 70.794 4.515 1.00 27.62 135 GLU A CA 1
ATOM 1030 C C . GLU A 1 135 ? -9.440 70.940 3.551 1.00 27.62 135 GLU A C 1
ATOM 1032 O O . GLU A 1 135 ? -10.062 71.993 3.456 1.00 27.62 135 GLU A O 1
ATOM 1037 N N . MET A 1 136 ? -9.956 69.801 3.037 1.00 23.80 136 MET A N 1
ATOM 1038 C CA . MET A 1 136 ? -11.153 69.106 3.595 1.00 23.80 136 MET A CA 1
ATOM 1039 C C . MET A 1 136 ? -11.632 67.865 2.777 1.00 23.80 136 MET A C 1
ATOM 1041 O O . MET A 1 136 ? -11.399 67.752 1.580 1.00 23.80 136 MET A O 1
ATOM 1045 N N . ALA A 1 137 ? -12.403 66.982 3.443 1.00 24.75 137 ALA A N 1
ATOM 1046 C CA . ALA A 1 137 ? -13.452 66.089 2.890 1.00 24.75 137 ALA A CA 1
ATOM 1047 C C . ALA A 1 137 ? -13.109 64.845 2.010 1.00 24.75 137 ALA A C 1
ATOM 1049 O O . ALA A 1 137 ? -13.502 64.744 0.854 1.00 24.75 137 ALA A O 1
ATOM 1050 N N . VAL A 1 138 ? -12.514 63.823 2.640 1.00 28.88 138 VAL A N 1
ATOM 1051 C CA . VAL A 1 138 ? -13.076 62.454 2.845 1.00 28.88 138 VAL A CA 1
ATOM 1052 C C . VAL A 1 138 ? -13.930 61.755 1.744 1.00 28.88 138 VAL A C 1
ATOM 1054 O O . VAL A 1 138 ? -14.992 62.227 1.346 1.00 28.88 138 VAL A O 1
ATOM 1057 N N . SER A 1 139 ? -13.588 60.470 1.516 1.00 30.19 139 SER A N 1
ATOM 1058 C CA . SER A 1 139 ? -14.356 59.339 0.923 1.00 30.19 139 SER A CA 1
ATOM 1059 C C . SER A 1 139 ? -14.109 58.951 -0.550 1.00 30.19 139 SER A C 1
ATOM 1061 O O . SER A 1 139 ? -13.746 59.762 -1.389 1.00 30.19 139 SER A O 1
ATOM 1063 N N . GLN A 1 140 ? -14.324 57.654 -0.835 1.00 28.14 140 GLN A N 1
ATOM 1064 C CA . GLN A 1 140 ? -14.201 56.973 -2.141 1.00 28.14 140 GLN A CA 1
ATOM 1065 C C . GLN A 1 140 ? -12.781 56.839 -2.742 1.00 28.14 140 GLN A C 1
ATOM 1067 O O . GLN A 1 140 ? -12.587 57.022 -3.940 1.00 28.14 140 GLN A O 1
ATOM 1072 N N . GLY A 1 141 ? -11.801 56.422 -1.926 1.00 28.73 141 GLY A N 1
ATOM 1073 C CA . GLY A 1 141 ? -10.474 55.970 -2.397 1.00 28.73 141 GLY A CA 1
ATOM 1074 C C . GLY A 1 141 ? -10.079 54.541 -1.982 1.00 28.73 141 GLY A C 1
ATOM 1075 O O . GLY A 1 141 ? -9.348 53.862 -2.700 1.00 28.73 141 GLY A O 1
ATOM 1076 N N . GLU A 1 142 ? -10.584 54.047 -0.848 1.00 27.89 142 GLU A N 1
ATOM 1077 C CA . GLU A 1 142 ? -10.140 52.784 -0.244 1.00 27.89 142 GLU A CA 1
ATOM 1078 C C . GLU A 1 142 ? -11.157 51.656 -0.467 1.00 27.89 142 GLU A C 1
ATOM 1080 O O . GLU A 1 142 ? -12.158 51.560 0.236 1.00 27.89 142 GLU A O 1
ATOM 1085 N N . ASN A 1 143 ? -10.902 50.800 -1.464 1.00 28.89 143 ASN A N 1
ATOM 1086 C CA . ASN A 1 143 ? -11.511 49.459 -1.557 1.00 28.89 143 ASN A CA 1
ATOM 1087 C C . ASN A 1 143 ? -10.812 48.511 -2.556 1.00 28.89 143 ASN A C 1
ATOM 1089 O O . ASN A 1 143 ? -10.988 47.299 -2.471 1.00 28.89 143 ASN A O 1
ATOM 1093 N N . LEU A 1 144 ? -9.989 49.016 -3.487 1.00 26.41 144 LEU A N 1
ATOM 1094 C CA . LEU A 1 144 ? -9.388 48.173 -4.535 1.00 26.41 144 LEU A CA 1
ATOM 1095 C C . LEU A 1 144 ? -8.176 47.333 -4.076 1.00 26.41 144 LEU A C 1
ATOM 1097 O O . LEU A 1 144 ? -7.876 46.314 -4.689 1.00 26.41 144 LEU A O 1
ATOM 1101 N N . PHE A 1 145 ? -7.497 47.727 -2.993 1.00 28.73 145 PHE A N 1
ATOM 1102 C CA . PHE A 1 145 ? -6.305 47.028 -2.482 1.00 28.73 145 PHE A CA 1
ATOM 1103 C C . PHE A 1 145 ? -6.593 45.980 -1.393 1.00 28.73 145 PHE A C 1
ATOM 1105 O O . PHE A 1 145 ? -5.714 45.187 -1.070 1.00 28.73 145 PHE A O 1
ATOM 1112 N N . ALA A 1 146 ? -7.821 45.906 -0.869 1.00 27.72 146 ALA A N 1
ATOM 1113 C CA . ALA A 1 146 ? -8.192 44.935 0.168 1.00 27.72 146 ALA A CA 1
ATOM 1114 C C . ALA A 1 146 ? -8.351 43.487 -0.353 1.00 27.72 146 ALA A C 1
ATOM 1116 O O . ALA A 1 146 ? -8.409 42.552 0.439 1.00 27.72 146 ALA A O 1
ATOM 1117 N N . CYS A 1 147 ? -8.409 43.284 -1.676 1.00 26.30 147 CYS A N 1
ATOM 1118 C CA . CYS A 1 147 ? -8.640 41.971 -2.297 1.00 26.30 147 CYS A CA 1
ATOM 1119 C C . CYS A 1 147 ? -7.361 41.156 -2.586 1.00 26.30 147 CYS A C 1
ATOM 1121 O O . CYS A 1 147 ? -7.457 40.050 -3.111 1.00 26.30 147 CYS A O 1
ATOM 1123 N N . MET A 1 148 ? -6.170 41.673 -2.265 1.00 27.12 148 MET A N 1
ATOM 1124 C CA . MET A 1 148 ? -4.891 40.963 -2.425 1.00 27.12 148 MET A CA 1
ATOM 1125 C C . MET A 1 148 ? -4.241 40.780 -1.052 1.00 27.12 148 MET A C 1
ATOM 1127 O O . MET A 1 148 ? -3.370 41.547 -0.650 1.00 27.12 148 MET A O 1
ATOM 1131 N N . GLY A 1 149 ? -4.742 39.792 -0.306 1.00 24.09 149 GLY A N 1
ATOM 1132 C CA . GLY A 1 149 ? -4.422 39.586 1.106 1.00 24.09 149 GLY A CA 1
ATOM 1133 C C . GLY A 1 149 ? -2.934 39.352 1.377 1.00 24.09 149 GLY A C 1
ATOM 1134 O O . GLY A 1 149 ? -2.418 38.264 1.142 1.00 24.09 149 GLY A O 1
ATOM 1135 N N . VAL A 1 150 ? -2.278 40.362 1.947 1.00 27.16 150 VAL A N 1
ATOM 1136 C CA . VAL A 1 150 ? -0.951 40.268 2.565 1.00 27.16 150 VAL A CA 1
ATOM 1137 C C . VAL A 1 150 ? -1.104 40.668 4.028 1.00 27.16 150 VAL A C 1
ATOM 1139 O O . VAL A 1 150 ? -1.515 41.790 4.329 1.00 27.16 150 VAL A O 1
ATOM 1142 N N . ALA A 1 151 ? -0.800 39.749 4.944 1.00 25.73 151 ALA A N 1
ATOM 1143 C CA . ALA A 1 151 ? -0.815 40.044 6.371 1.00 25.73 151 ALA A CA 1
ATOM 1144 C C . ALA A 1 151 ? 0.319 41.022 6.726 1.00 25.73 151 ALA A C 1
ATOM 1146 O O . ALA A 1 151 ? 1.451 40.866 6.268 1.00 25.73 151 ALA A O 1
ATOM 1147 N N . LYS A 1 152 ? 0.022 42.024 7.560 1.00 26.25 152 LYS A N 1
ATOM 1148 C CA . LYS A 1 152 ? 1.050 42.841 8.216 1.00 26.25 152 LYS A CA 1
ATOM 1149 C C . LYS A 1 152 ? 1.462 42.166 9.518 1.00 26.25 152 LYS A C 1
ATOM 1151 O O . LYS A 1 152 ? 0.667 42.150 10.456 1.00 26.25 152 LYS A O 1
ATOM 1156 N N . ASP A 1 153 ? 2.704 41.702 9.596 1.00 27.77 153 ASP A N 1
ATOM 1157 C CA . ASP A 1 153 ? 3.336 41.461 10.893 1.00 27.77 153 ASP A CA 1
ATOM 1158 C C . ASP A 1 153 ? 3.497 42.785 11.653 1.00 27.77 153 ASP A C 1
ATOM 1160 O O . ASP A 1 153 ? 3.839 43.825 11.080 1.00 27.77 153 ASP A O 1
ATOM 1164 N N . ALA A 1 154 ? 3.230 42.745 12.958 1.00 27.53 154 ALA A N 1
ATOM 1165 C CA . ALA A 1 154 ? 3.296 43.896 13.847 1.00 27.53 154 ALA A CA 1
ATOM 1166 C C . ALA A 1 154 ? 4.528 43.795 14.756 1.00 27.53 154 ALA A C 1
ATOM 1168 O O . ALA A 1 154 ? 4.535 43.056 15.741 1.00 27.53 154 ALA A O 1
ATOM 1169 N N . THR A 1 155 ? 5.577 44.552 14.438 1.00 29.00 155 THR A N 1
ATOM 1170 C CA . THR A 1 155 ? 6.810 44.568 15.233 1.00 29.00 155 THR A CA 1
ATOM 1171 C C . THR A 1 155 ? 6.607 45.334 16.543 1.00 29.00 155 THR A C 1
ATOM 1173 O O . THR A 1 155 ? 6.360 46.540 16.536 1.00 29.00 155 THR A O 1
ATOM 1176 N N . LEU A 1 156 ? 6.755 44.646 17.677 1.00 27.36 156 LEU A N 1
ATOM 1177 C CA . LEU A 1 156 ? 6.864 45.279 18.994 1.00 27.36 156 LEU A CA 1
ATOM 1178 C C . LEU A 1 156 ? 8.154 46.109 19.080 1.00 27.36 156 LEU A C 1
ATOM 1180 O O . LEU A 1 156 ? 9.213 45.665 18.638 1.00 27.36 156 LEU A O 1
ATOM 1184 N N . GLY A 1 157 ? 8.069 47.299 19.676 1.00 24.09 157 GLY A N 1
ATOM 1185 C CA . GLY A 1 157 ? 9.217 48.177 19.906 1.00 24.09 157 GLY A CA 1
ATOM 1186 C C . GLY A 1 157 ? 9.599 48.285 21.383 1.00 24.09 157 GLY A C 1
ATOM 1187 O O . GLY A 1 157 ? 8.724 48.324 22.241 1.00 24.09 157 GLY A O 1
ATOM 1188 N N . ILE A 1 158 ? 10.905 48.394 21.636 1.00 27.41 158 ILE A N 1
ATOM 1189 C CA . ILE A 1 158 ? 11.608 48.952 22.810 1.00 27.41 158 ILE A CA 1
ATOM 1190 C C . ILE A 1 158 ? 12.955 49.466 22.254 1.00 27.41 158 ILE A C 1
ATOM 1192 O O . ILE A 1 158 ? 13.432 48.929 21.253 1.00 27.41 158 ILE A O 1
ATOM 1196 N N . GLY A 1 159 ? 13.544 50.527 22.820 1.00 25.78 159 GLY A N 1
ATOM 1197 C CA . GLY A 1 159 ? 14.642 51.258 22.166 1.00 25.78 159 GLY A CA 1
ATOM 1198 C C . GLY A 1 159 ? 15.875 51.590 23.017 1.00 25.78 159 GLY A C 1
ATOM 1199 O O . GLY A 1 159 ? 15.906 51.352 24.218 1.00 25.78 159 GLY A O 1
ATOM 1200 N N . ASN A 1 160 ? 16.819 52.233 22.320 1.00 26.83 160 ASN A N 1
ATOM 1201 C CA . ASN A 1 160 ? 17.922 53.098 22.767 1.00 26.83 160 ASN A CA 1
ATOM 1202 C C . ASN A 1 160 ? 19.227 52.535 23.404 1.00 26.83 160 ASN A C 1
ATOM 1204 O O . ASN A 1 160 ? 19.245 51.930 24.466 1.00 26.83 160 ASN A O 1
ATOM 1208 N N . GLU A 1 161 ? 20.329 52.955 22.750 1.00 30.11 161 GLU A N 1
ATOM 1209 C CA . GLU A 1 161 ? 21.586 53.525 23.301 1.00 30.11 161 GLU A CA 1
ATOM 1210 C C . GLU A 1 161 ? 22.858 52.673 23.595 1.00 30.11 161 GLU A C 1
ATOM 1212 O O . GLU A 1 161 ? 23.018 52.022 24.618 1.00 30.11 161 GLU A O 1
ATOM 1217 N N . HIS A 1 162 ? 23.820 52.821 22.664 1.00 28.25 162 HIS A N 1
ATOM 1218 C CA . HIS A 1 162 ? 25.269 53.114 22.803 1.00 28.25 162 HIS A CA 1
ATOM 1219 C C . HIS A 1 162 ? 26.176 52.500 23.906 1.00 28.25 162 HIS A C 1
ATOM 1221 O O . HIS A 1 162 ? 26.024 52.814 25.079 1.00 28.25 162 HIS A O 1
ATOM 1227 N N . ALA A 1 163 ? 27.317 51.909 23.483 1.00 26.05 163 ALA A N 1
ATOM 1228 C CA . ALA A 1 163 ? 28.689 52.312 23.900 1.00 26.05 163 ALA A CA 1
ATOM 1229 C C . ALA A 1 163 ? 29.817 51.651 23.050 1.00 26.05 163 ALA A C 1
ATOM 1231 O O . ALA A 1 163 ? 29.599 50.647 22.382 1.00 26.05 163 ALA A O 1
ATOM 1232 N N . ALA A 1 164 ? 31.025 52.232 23.043 1.00 26.53 164 ALA A N 1
ATOM 1233 C CA . ALA A 1 164 ? 32.054 52.106 21.994 1.00 26.53 164 ALA A CA 1
ATOM 1234 C C . ALA A 1 164 ? 33.353 51.298 22.318 1.00 26.53 164 ALA A C 1
ATOM 1236 O O . ALA A 1 164 ? 33.845 51.377 23.436 1.00 26.53 164 ALA A O 1
ATOM 1237 N N . ALA A 1 165 ? 33.993 50.739 21.260 1.00 24.42 165 ALA A N 1
ATOM 1238 C CA . ALA A 1 165 ? 35.445 50.860 20.910 1.00 24.42 165 ALA A CA 1
ATOM 1239 C C . ALA A 1 165 ? 36.568 50.170 21.778 1.00 24.42 165 ALA A C 1
ATOM 1241 O O . ALA A 1 165 ? 36.289 49.746 22.892 1.00 24.42 165 ALA A O 1
ATOM 1242 N N . PRO A 1 166 ? 37.882 50.146 21.378 1.00 45.25 166 PRO A N 1
ATOM 1243 C CA . PRO A 1 166 ? 38.508 49.831 20.055 1.00 45.25 166 PRO A CA 1
ATOM 1244 C C . PRO A 1 166 ? 39.910 49.088 20.043 1.00 45.25 166 PRO A C 1
ATOM 1246 O O . PRO A 1 166 ? 40.612 49.014 21.046 1.00 45.25 166 PRO A O 1
ATOM 1249 N N . THR A 1 167 ? 40.417 48.752 18.828 1.00 28.27 167 THR A N 1
ATOM 1250 C CA . THR A 1 167 ? 41.839 48.436 18.408 1.00 28.27 167 THR A CA 1
ATOM 1251 C C . THR A 1 167 ? 42.417 47.005 18.656 1.00 28.27 167 THR A C 1
ATOM 1253 O O . THR A 1 167 ? 41.884 46.287 19.485 1.00 28.27 167 THR A O 1
ATOM 1256 N N . SER A 1 168 ? 43.468 46.478 17.966 1.00 26.28 168 SER A N 1
ATOM 1257 C CA . SER A 1 168 ? 44.429 47.050 16.974 1.00 26.28 168 SER A CA 1
ATOM 1258 C C . SER A 1 168 ? 45.099 46.034 15.980 1.00 26.28 168 SER A C 1
ATOM 1260 O O . SER A 1 168 ? 45.364 44.900 16.363 1.00 26.28 168 SER A O 1
ATOM 1262 N N . LYS A 1 169 ? 45.539 46.534 14.796 1.00 28.16 169 LYS A N 1
ATOM 1263 C CA . LYS A 1 169 ? 46.646 46.070 13.884 1.00 28.16 169 LYS A CA 1
ATOM 1264 C C . LYS A 1 169 ? 46.451 44.893 12.872 1.00 28.16 169 LYS A C 1
ATOM 1266 O O . LYS A 1 169 ? 45.451 44.192 12.880 1.00 28.16 169 LYS A O 1
ATOM 1271 N N . LYS A 1 170 ? 47.375 44.836 11.885 1.00 25.72 170 LYS A N 1
ATOM 1272 C CA . LYS A 1 170 ? 47.390 44.192 10.526 1.00 25.72 170 LYS A CA 1
ATOM 1273 C C . LYS A 1 170 ? 48.876 43.881 10.120 1.00 25.72 170 LYS A C 1
ATOM 1275 O O . LYS A 1 170 ? 49.709 44.313 10.924 1.00 25.72 170 LYS A O 1
ATOM 1280 N N . PRO A 1 171 ? 49.277 43.257 8.961 1.00 38.19 171 PRO A N 1
ATOM 1281 C CA . PRO A 1 171 ? 48.596 43.172 7.637 1.00 38.19 171 PRO A CA 1
ATOM 1282 C C . PRO A 1 171 ? 48.757 41.863 6.780 1.00 38.19 171 PRO A C 1
ATOM 1284 O O . PRO A 1 171 ? 49.468 40.953 7.178 1.00 38.19 171 PRO A O 1
ATOM 1287 N N . GLN A 1 172 ? 48.171 41.879 5.556 1.00 26.11 172 GLN A N 1
ATOM 1288 C CA . GLN A 1 172 ? 48.554 41.158 4.299 1.00 26.11 172 GLN A CA 1
ATOM 1289 C C . GLN A 1 172 ? 48.495 39.600 4.237 1.00 26.11 172 GLN A C 1
ATOM 1291 O O . GLN A 1 172 ? 48.959 38.931 5.146 1.00 26.11 172 GLN A O 1
ATOM 1296 N N . GLU A 1 173 ? 47.973 38.919 3.194 1.00 25.48 173 GLU A N 1
ATOM 1297 C CA . GLU A 1 173 ? 47.193 39.288 1.980 1.00 25.48 173 GLU A CA 1
ATOM 1298 C C . GLU A 1 173 ? 46.097 38.238 1.686 1.00 25.48 173 GLU A C 1
ATOM 1300 O O . GLU A 1 173 ? 46.294 37.052 1.925 1.00 25.48 173 GLU A O 1
ATOM 1305 N N . THR A 1 174 ? 44.956 38.657 1.122 1.00 25.53 174 THR A N 1
ATOM 1306 C CA . THR A 1 174 ? 43.931 37.787 0.496 1.00 25.53 174 THR A CA 1
ATOM 1307 C C . THR A 1 174 ? 43.099 38.607 -0.496 1.00 25.53 174 THR A C 1
ATOM 1309 O O . THR A 1 174 ? 42.794 39.766 -0.224 1.00 25.53 174 THR A O 1
ATOM 1312 N N . ASN A 1 175 ? 42.710 38.013 -1.632 1.00 25.77 175 ASN A N 1
ATOM 1313 C CA . ASN A 1 175 ? 41.908 38.673 -2.672 1.00 25.77 175 ASN A CA 1
ATOM 1314 C C . ASN A 1 175 ? 40.505 38.055 -2.790 1.00 25.77 175 ASN A C 1
ATOM 1316 O O . ASN A 1 175 ? 40.269 37.155 -3.593 1.00 25.77 175 ASN A O 1
ATOM 1320 N N . THR A 1 176 ? 39.563 38.596 -2.019 1.00 26.70 176 THR A N 1
ATOM 1321 C CA . THR A 1 176 ? 38.111 38.442 -2.214 1.00 26.70 176 THR A CA 1
ATOM 1322 C C . THR A 1 176 ? 37.412 39.697 -1.707 1.00 26.70 176 THR A C 1
ATOM 1324 O O . THR A 1 176 ? 37.609 40.070 -0.551 1.00 26.70 176 THR A O 1
ATOM 1327 N N . LEU A 1 177 ? 36.556 40.314 -2.524 1.00 23.75 177 LEU A N 1
ATOM 1328 C CA . LEU A 1 177 ? 35.579 41.295 -2.050 1.00 23.75 177 LEU A CA 1
ATOM 1329 C C . LEU A 1 177 ? 34.298 41.231 -2.890 1.00 23.75 177 LEU A C 1
ATOM 1331 O O . LEU A 1 177 ? 34.350 41.094 -4.110 1.00 23.75 177 LEU A O 1
ATOM 1335 N N . THR A 1 178 ? 33.157 41.370 -2.223 1.00 26.77 178 THR A N 1
ATOM 1336 C CA . THR A 1 178 ? 31.816 41.458 -2.814 1.00 26.77 178 THR A CA 1
ATOM 1337 C C . THR A 1 178 ? 31.040 42.598 -2.160 1.00 26.77 178 THR A C 1
ATOM 1339 O O . THR A 1 178 ? 31.216 42.857 -0.970 1.00 26.77 178 THR A O 1
ATOM 1342 N N . GLY A 1 179 ? 30.149 43.237 -2.923 1.00 23.59 179 GLY A N 1
ATOM 1343 C CA . GLY A 1 179 ? 29.402 44.432 -2.512 1.00 23.59 179 GLY A CA 1
ATOM 1344 C C . GLY A 1 179 ? 30.110 45.738 -2.917 1.00 23.59 179 GLY A C 1
ATOM 1345 O O . GLY A 1 179 ? 31.329 45.771 -3.035 1.00 23.59 179 GLY A O 1
ATOM 1346 N N . ILE A 1 180 ? 29.406 46.844 -3.176 1.00 22.33 180 ILE A N 1
ATOM 1347 C CA . ILE A 1 180 ? 27.966 47.115 -3.013 1.00 22.33 180 ILE A CA 1
ATOM 1348 C C . ILE A 1 180 ? 27.455 47.895 -4.234 1.00 22.33 180 ILE A C 1
ATOM 1350 O O . ILE A 1 180 ? 28.058 48.896 -4.603 1.00 22.33 180 ILE A O 1
ATOM 1354 N N . LEU A 1 181 ? 26.301 47.500 -4.778 1.00 24.45 181 LEU A N 1
ATOM 1355 C CA . LEU A 1 181 ? 25.295 48.410 -5.343 1.00 24.45 181 LEU A CA 1
ATOM 1356 C C . LEU A 1 181 ? 23.951 47.667 -5.400 1.00 24.45 181 LEU A C 1
ATOM 1358 O O . LEU A 1 181 ? 23.885 46.546 -5.901 1.00 24.45 181 LEU A O 1
ATOM 1362 N N . GLY A 1 182 ? 22.900 48.255 -4.825 1.00 22.36 182 GLY A N 1
ATOM 1363 C CA . GLY A 1 182 ? 21.559 47.666 -4.823 1.00 22.36 182 GLY A CA 1
ATOM 1364 C C . GLY A 1 182 ? 20.844 47.892 -6.155 1.00 22.36 182 GLY A C 1
ATOM 1365 O O . GLY A 1 182 ? 21.033 48.932 -6.783 1.00 22.36 182 GLY A O 1
ATOM 1366 N N . TYR A 1 183 ? 20.007 46.939 -6.572 1.00 25.11 183 TYR A N 1
ATOM 1367 C CA . TYR A 1 183 ? 19.126 47.139 -7.721 1.00 25.11 183 TYR A CA 1
ATOM 1368 C C . TYR A 1 183 ? 17.881 47.918 -7.292 1.00 25.11 183 TYR A C 1
ATOM 1370 O O . TYR A 1 183 ? 17.041 47.406 -6.553 1.00 25.11 183 TYR A O 1
ATOM 1378 N N . ASP A 1 184 ? 17.791 49.165 -7.748 1.00 24.88 184 ASP A N 1
ATOM 1379 C CA . ASP A 1 184 ? 16.622 50.017 -7.550 1.00 24.88 184 ASP A CA 1
ATOM 1380 C C . ASP A 1 184 ? 15.422 49.513 -8.377 1.00 24.88 184 ASP A C 1
ATOM 1382 O O . ASP A 1 184 ? 15.564 49.021 -9.498 1.00 24.88 184 ASP A O 1
ATOM 1386 N N . SER A 1 185 ? 14.221 49.643 -7.817 1.00 32.38 185 SER A N 1
ATOM 1387 C CA . SER A 1 185 ? 12.974 49.070 -8.349 1.00 32.38 185 SER A CA 1
ATOM 1388 C C . SER A 1 185 ? 12.207 50.022 -9.283 1.00 32.38 185 SER A C 1
ATOM 1390 O O . SER A 1 185 ? 11.018 49.842 -9.540 1.00 32.38 185 SER A O 1
ATOM 1392 N N . SER A 1 186 ? 12.896 51.022 -9.840 1.00 28.78 186 SER A N 1
ATOM 1393 C CA . SER A 1 186 ? 12.323 52.121 -10.630 1.00 28.78 186 SER A CA 1
ATOM 1394 C C . SER A 1 186 ? 12.215 51.866 -12.145 1.00 28.78 186 SER A C 1
ATOM 1396 O O . SER A 1 186 ? 11.415 52.515 -12.818 1.00 28.78 186 SER A O 1
ATOM 1398 N N . LEU A 1 187 ? 12.960 50.902 -12.705 1.00 29.56 187 LEU A N 1
ATOM 1399 C CA . LEU A 1 187 ? 13.017 50.646 -14.160 1.00 29.56 187 LEU A CA 1
ATOM 1400 C C . LEU A 1 187 ? 11.911 49.724 -14.719 1.00 29.56 187 LEU A C 1
ATOM 1402 O O . LEU A 1 187 ? 11.824 49.529 -15.932 1.00 29.56 187 LEU A O 1
ATOM 1406 N N . GLY A 1 188 ? 11.040 49.164 -13.872 1.00 33.00 188 GLY A N 1
ATOM 1407 C CA . GLY A 1 188 ? 10.013 48.194 -14.289 1.00 33.00 188 GLY A CA 1
ATOM 1408 C C . GLY A 1 188 ? 8.874 48.755 -15.161 1.00 33.00 188 GLY A C 1
ATOM 1409 O O . GLY A 1 188 ? 8.136 47.987 -15.775 1.00 33.00 188 GLY A O 1
ATOM 1410 N N . SER A 1 189 ? 8.722 50.079 -15.238 1.00 38.06 189 SER A N 1
ATOM 1411 C CA . SER A 1 189 ? 7.556 50.760 -15.826 1.00 38.06 189 SER A CA 1
ATOM 1412 C C . SER A 1 189 ? 7.594 50.938 -17.352 1.00 38.06 189 SER A C 1
ATOM 1414 O O . SER A 1 189 ? 6.542 51.098 -17.968 1.00 38.06 189 SER A O 1
ATOM 1416 N N . LEU A 1 190 ? 8.772 50.882 -17.990 1.00 31.58 190 LEU A N 1
ATOM 1417 C CA . LEU A 1 190 ? 8.927 51.155 -19.432 1.00 31.58 190 LEU A CA 1
ATOM 1418 C C . LEU A 1 190 ? 8.865 49.907 -20.332 1.00 31.58 190 LEU A C 1
ATOM 1420 O O . LEU A 1 190 ? 8.560 50.020 -21.520 1.00 31.58 190 LEU A O 1
ATOM 1424 N N . GLY A 1 191 ? 9.093 48.710 -19.783 1.00 33.72 191 GLY A N 1
ATOM 1425 C CA . GLY A 1 191 ? 9.056 47.448 -20.537 1.00 33.72 191 GLY A CA 1
ATOM 1426 C C . GLY A 1 191 ? 7.759 47.200 -21.335 1.00 33.72 191 GLY A C 1
ATOM 1427 O O . GLY A 1 191 ? 7.848 46.830 -22.510 1.00 33.72 191 GLY A O 1
ATOM 1428 N N . PRO A 1 192 ? 6.553 47.426 -20.767 1.00 35.12 192 PRO A N 1
ATOM 1429 C CA . PRO A 1 192 ? 5.290 47.204 -21.477 1.00 35.12 192 PRO A CA 1
ATOM 1430 C C . PRO A 1 192 ? 5.112 48.078 -22.727 1.00 35.12 192 PRO A C 1
ATOM 1432 O O . PRO A 1 192 ? 4.595 47.598 -23.736 1.00 35.12 192 PRO A O 1
ATOM 1435 N N . LEU A 1 193 ? 5.576 49.333 -22.679 1.00 35.53 193 LEU A N 1
ATOM 1436 C CA . LEU A 1 193 ? 5.401 50.328 -23.746 1.00 35.53 193 LEU A CA 1
ATOM 1437 C C . LEU A 1 193 ? 6.196 49.999 -25.018 1.00 35.53 193 LEU A C 1
ATOM 1439 O O . LEU A 1 193 ? 5.740 50.314 -26.112 1.00 35.53 193 LEU A O 1
ATOM 1443 N N . VAL A 1 194 ? 7.345 49.327 -24.892 1.00 35.53 194 VAL A N 1
ATOM 1444 C CA . VAL A 1 194 ? 8.162 48.896 -26.044 1.00 35.53 194 VAL A CA 1
ATOM 1445 C C . VAL A 1 194 ? 7.759 47.497 -26.529 1.00 35.53 194 VAL A C 1
ATOM 1447 O O . VAL A 1 194 ? 7.739 47.229 -27.730 1.00 35.53 194 VAL A O 1
ATOM 1450 N N . LEU A 1 195 ? 7.377 46.597 -25.614 1.00 34.75 195 LEU A N 1
ATOM 1451 C CA . LEU A 1 195 ? 6.996 45.226 -25.970 1.00 34.75 195 LEU A CA 1
ATOM 1452 C C . LEU A 1 195 ? 5.616 45.117 -26.633 1.00 34.75 195 LEU A C 1
ATOM 1454 O O . LEU A 1 195 ? 5.427 44.222 -27.458 1.00 34.75 195 LEU A O 1
ATOM 1458 N N . ALA A 1 196 ? 4.651 45.984 -26.305 1.00 36.00 196 ALA A N 1
ATOM 1459 C CA . ALA A 1 196 ? 3.310 45.905 -26.890 1.00 36.00 196 ALA A CA 1
ATOM 1460 C C . ALA A 1 196 ? 3.284 46.197 -28.413 1.00 36.00 196 ALA A C 1
ATOM 1462 O O . ALA A 1 196 ? 2.748 45.356 -29.141 1.00 36.00 196 ALA A O 1
ATOM 1463 N N . PRO A 1 197 ? 3.915 47.270 -28.944 1.00 35.69 197 PRO A N 1
ATOM 1464 C CA . PRO A 1 197 ? 3.971 47.518 -30.390 1.00 35.69 197 PRO A CA 1
ATOM 1465 C C . PRO A 1 197 ? 4.719 46.429 -31.170 1.00 35.69 197 PRO A C 1
ATOM 1467 O O . PRO A 1 197 ? 4.269 46.015 -32.241 1.00 35.69 197 PRO A O 1
ATOM 1470 N N . MET A 1 198 ? 5.828 45.909 -30.624 1.00 34.94 198 MET A N 1
ATOM 1471 C CA . MET A 1 198 ? 6.566 44.805 -31.250 1.00 34.94 198 MET A CA 1
ATOM 1472 C C . MET A 1 198 ? 5.715 43.532 -31.323 1.00 34.94 198 MET A C 1
ATOM 1474 O O . MET A 1 198 ? 5.664 42.887 -32.367 1.00 34.94 198 MET A O 1
ATOM 1478 N N . ARG A 1 199 ? 4.987 43.192 -30.249 1.00 38.19 199 ARG A N 1
ATOM 1479 C CA . ARG A 1 199 ? 4.063 42.045 -30.243 1.00 38.19 199 ARG A CA 1
ATOM 1480 C C . ARG A 1 199 ? 2.915 42.232 -31.235 1.00 38.19 199 ARG A C 1
ATOM 1482 O O . ARG A 1 199 ? 2.611 41.287 -31.956 1.00 38.19 199 ARG A O 1
ATOM 1489 N N . ALA A 1 200 ? 2.324 43.425 -31.317 1.00 39.34 200 ALA A N 1
ATOM 1490 C CA . ALA A 1 200 ? 1.274 43.732 -32.290 1.00 39.34 200 ALA A CA 1
ATOM 1491 C C . ALA A 1 200 ? 1.771 43.581 -33.740 1.00 39.34 200 ALA A C 1
ATOM 1493 O O . ALA A 1 200 ? 1.119 42.920 -34.544 1.00 39.34 200 ALA A O 1
ATOM 1494 N N . SER A 1 201 ? 2.964 44.101 -34.049 1.00 38.66 201 SER A N 1
ATOM 1495 C CA . SER A 1 201 ? 3.580 43.985 -35.381 1.00 38.66 201 SER A CA 1
ATOM 1496 C C . SER A 1 201 ? 3.892 42.530 -35.751 1.00 38.66 201 SER A C 1
ATOM 1498 O O . SER A 1 201 ? 3.611 42.101 -36.869 1.00 38.66 201 SER A O 1
ATOM 1500 N N . CYS A 1 202 ? 4.396 41.732 -34.802 1.00 39.38 202 CYS A N 1
ATOM 1501 C CA . CYS A 1 202 ? 4.566 40.292 -35.001 1.00 39.38 202 CYS A CA 1
ATOM 1502 C C . CYS A 1 202 ? 3.224 39.591 -35.259 1.00 39.38 202 CYS A C 1
ATOM 1504 O O . CYS A 1 202 ? 3.124 38.818 -36.206 1.00 39.38 202 CYS A O 1
ATOM 1506 N N . PHE A 1 203 ? 2.177 39.877 -34.475 1.00 41.03 203 PHE A N 1
ATOM 1507 C CA . PHE A 1 203 ? 0.846 39.299 -34.699 1.00 41.03 203 PHE A CA 1
ATOM 1508 C C . PHE A 1 203 ? 0.235 39.700 -36.051 1.00 41.03 203 PHE A C 1
ATOM 1510 O O . PHE A 1 203 ? -0.432 38.870 -36.664 1.00 41.03 203 PHE A O 1
ATOM 1517 N N . LEU A 1 204 ? 0.494 40.915 -36.546 1.00 40.06 204 LEU A N 1
ATOM 1518 C CA . LEU A 1 204 ? 0.041 41.361 -37.867 1.00 40.06 204 LEU A CA 1
ATOM 1519 C C . LEU A 1 204 ? 0.743 40.593 -39.000 1.00 40.06 204 LEU A C 1
ATOM 1521 O O . LEU A 1 204 ? 0.078 40.085 -39.897 1.00 40.06 204 LEU A O 1
ATOM 1525 N N . LEU A 1 205 ? 2.069 40.431 -38.926 1.00 40.28 205 LEU A N 1
ATOM 1526 C CA . LEU A 1 205 ? 2.843 39.635 -39.892 1.00 40.28 205 LEU A CA 1
ATOM 1527 C C . LEU A 1 205 ? 2.440 38.150 -39.875 1.00 40.28 205 LEU A C 1
ATOM 1529 O O . LEU A 1 205 ? 2.336 37.519 -40.925 1.00 40.28 205 LEU A O 1
ATOM 1533 N N . ILE A 1 206 ? 2.160 37.608 -38.687 1.00 42.47 206 ILE A N 1
ATOM 1534 C CA . ILE A 1 206 ? 1.627 36.252 -38.492 1.00 42.47 206 ILE A CA 1
ATOM 1535 C C . ILE A 1 206 ? 0.235 36.114 -39.121 1.00 42.47 206 ILE A C 1
ATOM 1537 O O . ILE A 1 206 ? -0.044 35.102 -39.760 1.00 42.47 206 ILE A O 1
ATOM 1541 N N . TRP A 1 207 ? -0.630 37.121 -38.972 1.00 42.41 207 TRP A N 1
ATOM 1542 C CA . TRP A 1 207 ? -1.975 37.117 -39.546 1.00 42.41 207 TRP A CA 1
ATOM 1543 C C . TRP A 1 207 ? -1.955 37.199 -41.076 1.00 42.41 207 TRP A C 1
ATOM 1545 O O . TRP A 1 207 ? -2.643 36.411 -41.720 1.00 42.41 207 TRP A O 1
ATOM 1555 N N . LEU A 1 208 ? -1.114 38.061 -41.658 1.00 41.47 208 LEU A N 1
ATOM 1556 C CA . LEU A 1 208 ? -0.930 38.153 -43.111 1.00 41.47 208 LEU A CA 1
ATOM 1557 C C . LEU A 1 208 ? -0.439 36.815 -43.694 1.00 41.47 208 LEU A C 1
ATOM 1559 O O . LEU A 1 208 ? -1.091 36.259 -44.577 1.00 41.47 208 LEU A O 1
ATOM 1563 N N . ALA A 1 209 ? 0.616 36.226 -43.120 1.00 40.66 209 ALA A N 1
ATOM 1564 C CA . ALA A 1 209 ? 1.129 34.920 -43.548 1.00 40.66 209 ALA A CA 1
ATOM 1565 C C . ALA A 1 209 ? 0.108 33.774 -43.375 1.00 40.66 209 ALA A C 1
ATOM 1567 O O . ALA A 1 209 ? 0.071 32.843 -44.181 1.00 40.66 209 ALA A O 1
ATOM 1568 N N . ALA A 1 210 ? -0.739 33.834 -42.342 1.00 38.97 210 ALA A N 1
ATOM 1569 C CA . ALA A 1 210 ? -1.825 32.876 -42.148 1.00 38.97 210 ALA A CA 1
ATOM 1570 C C . ALA A 1 210 ? -2.992 33.092 -43.129 1.00 38.97 210 ALA A C 1
ATOM 1572 O O . ALA A 1 210 ? -3.635 32.119 -43.519 1.00 38.97 210 ALA A O 1
ATOM 1573 N N . SER A 1 211 ? -3.267 34.332 -43.546 1.00 39.84 211 SER A N 1
ATOM 1574 C CA . SER A 1 211 ? -4.358 34.643 -44.476 1.00 39.84 211 SER A CA 1
ATOM 1575 C C . SER A 1 211 ? -4.098 34.089 -45.880 1.00 39.84 211 SER A C 1
ATOM 1577 O O . SER A 1 211 ? -4.968 33.403 -46.414 1.00 39.84 211 SER A O 1
ATOM 1579 N N . ASP A 1 212 ? -2.882 34.236 -46.420 1.00 40.72 212 ASP A N 1
ATOM 1580 C CA . ASP A 1 212 ? -2.497 33.631 -47.705 1.00 40.72 212 ASP A CA 1
ATOM 1581 C C . ASP A 1 212 ? -2.552 32.095 -47.655 1.00 40.72 212 ASP A C 1
ATOM 1583 O O . ASP A 1 212 ? -3.058 31.445 -48.575 1.00 40.72 212 ASP A O 1
ATOM 1587 N N . PHE A 1 213 ? -2.101 31.494 -46.546 1.00 40.50 213 PHE A N 1
ATOM 1588 C CA . PHE A 1 213 ? -2.199 30.048 -46.333 1.00 40.50 213 PHE A CA 1
ATOM 1589 C C . PHE A 1 213 ? -3.660 29.566 -46.302 1.00 40.50 213 PHE A C 1
ATOM 1591 O O . PHE A 1 213 ? -4.000 28.566 -46.942 1.00 40.50 213 PHE A O 1
ATOM 1598 N N . LEU A 1 214 ? -4.544 30.288 -45.606 1.00 38.09 214 LEU A N 1
ATOM 1599 C CA . LEU A 1 214 ? -5.974 29.977 -45.546 1.00 38.09 214 LEU A CA 1
ATOM 1600 C C . LEU A 1 214 ? -6.665 30.167 -46.903 1.00 38.09 214 LEU A C 1
ATOM 1602 O O . LEU A 1 214 ? -7.492 29.333 -47.260 1.00 38.09 214 LEU A O 1
ATOM 1606 N N . VAL A 1 215 ? -6.302 31.187 -47.690 1.00 41.69 215 VAL A N 1
ATOM 1607 C CA . VAL A 1 215 ? -6.823 31.406 -49.055 1.00 41.69 215 VAL A CA 1
ATOM 1608 C C . VAL A 1 215 ? -6.361 30.307 -50.021 1.00 41.69 215 VAL A C 1
ATOM 1610 O O . VAL A 1 215 ? -7.157 29.844 -50.844 1.00 41.69 215 VAL A O 1
ATOM 1613 N N . SER A 1 216 ? -5.116 29.836 -49.889 1.00 39.12 216 SER A N 1
ATOM 1614 C CA . SER A 1 216 ? -4.602 28.682 -50.637 1.00 39.12 216 SER A CA 1
ATOM 1615 C C . SER A 1 216 ? -5.371 27.403 -50.283 1.00 39.12 216 SER A C 1
ATOM 1617 O O . SER A 1 216 ? -5.975 26.772 -51.152 1.00 39.12 216 SER A O 1
ATOM 1619 N N . THR A 1 217 ? -5.463 27.087 -48.985 1.00 37.16 217 THR A N 1
ATOM 1620 C CA . THR A 1 217 ? -6.184 25.907 -48.472 1.00 37.16 217 THR A CA 1
ATOM 1621 C C . THR A 1 217 ? -7.668 25.940 -48.855 1.00 37.16 217 THR A C 1
ATOM 1623 O O . THR A 1 217 ? -8.233 24.923 -49.243 1.00 37.16 217 THR A O 1
ATOM 1626 N N . HIS A 1 218 ? -8.304 27.116 -48.825 1.00 41.50 218 HIS A N 1
ATOM 1627 C CA . HIS A 1 218 ? -9.677 27.337 -49.289 1.00 41.50 218 HIS A CA 1
ATOM 1628 C C . HIS A 1 218 ? -9.872 26.945 -50.762 1.00 41.50 218 HIS A C 1
ATOM 1630 O O . HIS A 1 218 ? -10.909 26.374 -51.107 1.00 41.50 218 HIS A O 1
ATOM 1636 N N . ARG A 1 219 ? -8.890 27.207 -51.635 1.00 40.97 219 ARG A N 1
ATOM 1637 C CA . ARG A 1 219 ? -8.991 26.899 -53.070 1.00 40.97 219 ARG A CA 1
ATOM 1638 C C . ARG A 1 219 ? -8.939 25.393 -53.339 1.00 40.97 219 ARG A C 1
ATOM 1640 O O . ARG A 1 219 ? -9.708 24.896 -54.161 1.00 40.97 219 ARG A O 1
ATOM 1647 N N . GLU A 1 220 ? -8.096 24.663 -52.614 1.00 43.50 220 GLU A N 1
ATOM 1648 C CA . GLU A 1 220 ? -8.034 23.197 -52.687 1.00 43.50 220 GLU A CA 1
ATOM 1649 C C . GLU A 1 220 ? -9.258 22.549 -52.021 1.00 43.50 220 GLU A C 1
ATOM 1651 O O . GLU A 1 220 ? -9.941 21.731 -52.639 1.00 43.50 220 GLU A O 1
ATOM 1656 N N . LEU A 1 221 ? -9.607 22.973 -50.802 1.00 40.12 221 LEU A N 1
ATOM 1657 C CA . LEU A 1 221 ? -10.701 22.389 -50.024 1.00 40.12 221 LEU A CA 1
ATOM 1658 C C . LEU A 1 221 ? -12.072 22.608 -50.681 1.00 40.12 221 LEU A C 1
ATOM 1660 O O . LEU A 1 221 ? -12.891 21.694 -50.689 1.00 40.12 221 LEU A O 1
ATOM 1664 N N . THR A 1 222 ? -12.320 23.771 -51.294 1.00 43.44 222 THR A N 1
ATOM 1665 C CA . THR A 1 222 ? -13.566 24.021 -52.048 1.00 43.44 222 THR A CA 1
ATOM 1666 C C . THR A 1 222 ? -13.661 23.121 -53.283 1.00 43.44 222 THR A C 1
ATOM 1668 O O . THR A 1 222 ? -14.734 22.604 -53.588 1.00 43.44 222 THR A O 1
ATOM 1671 N N . THR A 1 223 ? -12.533 22.868 -53.956 1.00 47.00 223 THR A N 1
ATOM 1672 C CA . THR A 1 223 ? -12.464 21.950 -55.107 1.00 47.00 223 THR A CA 1
ATOM 1673 C C . THR A 1 223 ? -12.717 20.498 -54.678 1.00 47.00 223 THR A C 1
ATOM 1675 O O . THR A 1 223 ? -13.406 19.759 -55.377 1.00 47.00 223 THR A O 1
ATOM 1678 N N . TRP A 1 224 ? -12.231 20.100 -53.498 1.00 47.34 224 TRP A N 1
ATOM 1679 C CA . TRP A 1 224 ? -12.471 18.779 -52.910 1.00 47.34 224 TRP A CA 1
ATOM 1680 C C . TRP A 1 224 ? -13.928 18.591 -52.448 1.00 47.34 224 TRP A C 1
ATOM 1682 O O . TRP A 1 224 ? -14.580 17.618 -52.835 1.00 47.34 224 TRP A O 1
ATOM 1692 N N . ILE A 1 225 ? -14.489 19.552 -51.703 1.00 44.94 225 ILE A N 1
ATOM 1693 C CA . ILE A 1 225 ? -15.881 19.513 -51.213 1.00 44.94 225 ILE A CA 1
ATOM 1694 C C . ILE A 1 225 ? -16.883 19.448 -52.376 1.00 44.94 225 ILE A C 1
ATOM 1696 O O . ILE A 1 225 ? -17.864 18.712 -52.291 1.00 44.94 225 ILE A O 1
ATOM 1700 N N . ALA A 1 226 ? -16.614 20.135 -53.492 1.00 48.34 226 ALA A N 1
ATOM 1701 C CA . ALA A 1 226 ? -17.453 20.088 -54.693 1.00 48.34 226 ALA A CA 1
ATOM 1702 C C . ALA A 1 226 ? -17.561 18.691 -55.352 1.00 48.34 226 ALA A C 1
ATOM 1704 O O . ALA A 1 226 ? -18.401 18.505 -56.231 1.00 48.34 226 ALA A O 1
ATOM 1705 N N . SER A 1 227 ? -16.741 17.716 -54.936 1.00 46.69 227 SER A N 1
ATOM 1706 C CA . SER A 1 227 ? -16.717 16.347 -55.475 1.00 46.69 227 SER A CA 1
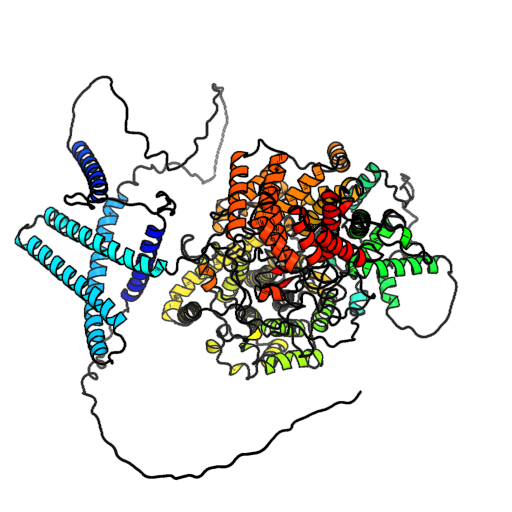ATOM 1707 C C . SER A 1 227 ? -17.353 15.272 -54.573 1.00 46.69 227 SER A C 1
ATOM 1709 O O . SER A 1 227 ? -17.368 14.103 -54.954 1.00 46.69 227 SER A O 1
ATOM 1711 N N . THR A 1 228 ? -17.883 15.634 -53.394 1.00 43.22 228 THR A N 1
ATOM 1712 C CA . THR A 1 228 ? -18.338 14.668 -52.368 1.00 43.22 228 THR A CA 1
ATOM 1713 C C . THR A 1 228 ? -19.852 14.754 -52.100 1.00 43.22 228 THR A C 1
ATOM 1715 O O . THR A 1 228 ? -20.435 15.836 -52.129 1.00 43.22 228 THR A O 1
ATOM 1718 N N . ASP A 1 229 ? -20.507 13.612 -51.852 1.00 43.12 229 ASP A N 1
ATOM 1719 C CA . ASP A 1 229 ? -21.977 13.496 -51.823 1.00 43.12 229 ASP A CA 1
ATOM 1720 C C . ASP A 1 229 ? -22.650 14.015 -50.521 1.00 43.12 229 ASP A C 1
ATOM 1722 O O . ASP A 1 229 ? -22.030 14.212 -49.475 1.00 43.12 229 ASP A O 1
ATOM 1726 N N . ARG A 1 230 ? -23.960 14.276 -50.597 1.00 46.59 230 ARG A N 1
ATOM 1727 C CA . ARG A 1 230 ? -24.742 15.229 -49.784 1.00 46.59 230 ARG A CA 1
ATOM 1728 C C . ARG A 1 230 ? -25.052 14.855 -48.324 1.00 46.59 230 ARG A C 1
ATOM 1730 O O . ARG A 1 230 ? -25.873 15.526 -47.698 1.00 46.59 230 ARG A O 1
ATOM 1737 N N . SER A 1 231 ? -24.425 13.843 -47.732 1.00 41.88 231 SER A N 1
ATOM 1738 C CA . SER A 1 231 ? -24.759 13.391 -46.364 1.00 41.88 231 SER A CA 1
ATOM 1739 C C . SER A 1 231 ? -24.267 14.313 -45.230 1.00 41.88 231 SER A C 1
ATOM 1741 O O . SER A 1 231 ? -24.645 14.121 -44.076 1.00 41.88 231 SER A O 1
ATOM 1743 N N . VAL A 1 232 ? -23.458 15.338 -45.523 1.00 46.41 232 VAL A N 1
ATOM 1744 C CA . VAL A 1 232 ? -22.717 16.149 -44.525 1.00 46.41 232 VAL A CA 1
ATOM 1745 C C . VAL A 1 232 ? -23.455 17.446 -44.104 1.00 46.41 232 VAL A C 1
ATOM 1747 O O . VAL A 1 232 ? -22.852 18.419 -43.647 1.00 46.41 232 VAL A O 1
ATOM 1750 N N . GLY A 1 233 ? -24.785 17.493 -44.246 1.00 37.19 233 GLY A N 1
ATOM 1751 C CA . GLY A 1 233 ? -25.579 18.734 -44.184 1.00 37.19 233 GLY A CA 1
ATOM 1752 C C . GLY A 1 233 ? -25.419 19.605 -42.923 1.00 37.19 233 GLY A C 1
ATOM 1753 O O . GLY A 1 233 ? -25.428 20.834 -43.029 1.00 37.19 233 GLY A O 1
ATOM 1754 N N . LEU A 1 234 ? -25.235 19.008 -41.738 1.00 40.50 234 LEU A N 1
ATOM 1755 C CA . LEU A 1 234 ? -25.133 19.767 -40.481 1.00 40.50 234 LEU A CA 1
ATOM 1756 C C . LEU A 1 234 ? -23.784 20.496 -40.337 1.00 40.50 234 LEU A C 1
ATOM 1758 O O . LEU A 1 234 ? -23.751 21.662 -39.947 1.00 40.50 234 LEU A O 1
ATOM 1762 N N . VAL A 1 235 ? -22.679 19.834 -40.704 1.00 42.16 235 VAL A N 1
ATOM 1763 C CA . VAL A 1 235 ? -21.334 20.439 -40.681 1.00 42.16 235 VAL A CA 1
ATOM 1764 C C . VAL A 1 235 ? -21.195 21.462 -41.807 1.00 42.16 235 VAL A C 1
ATOM 1766 O O . VAL A 1 235 ? -20.626 22.524 -41.579 1.00 42.16 235 VAL A O 1
ATOM 1769 N N . VAL A 1 236 ? -21.788 21.204 -42.981 1.00 45.31 236 VAL A N 1
ATOM 1770 C CA . VAL A 1 236 ? -21.864 22.191 -44.072 1.00 45.31 236 VAL A CA 1
ATOM 1771 C C . VAL A 1 236 ? -22.627 23.442 -43.626 1.00 45.31 236 VAL A C 1
ATOM 1773 O O . VAL A 1 236 ? -22.123 24.543 -43.810 1.00 45.31 236 VAL A O 1
ATOM 1776 N N . SER A 1 237 ? -23.780 23.304 -42.961 1.00 42.59 237 SER A N 1
ATOM 1777 C CA . SER A 1 237 ? -24.542 24.465 -42.464 1.00 42.59 237 SER A CA 1
ATOM 1778 C C . SER A 1 237 ? -23.771 25.274 -41.413 1.00 42.59 237 SER A C 1
ATOM 1780 O O . SER A 1 237 ? -23.794 26.504 -41.444 1.00 42.59 237 SER A O 1
ATOM 1782 N N . ALA A 1 238 ? -23.048 24.604 -40.508 1.00 40.69 238 ALA A N 1
ATOM 1783 C CA . ALA A 1 238 ? -22.180 25.275 -39.542 1.00 40.69 238 ALA A CA 1
ATOM 1784 C C . ALA A 1 238 ? -21.007 25.998 -40.232 1.00 40.69 238 ALA A C 1
ATOM 1786 O O . ALA A 1 238 ? -20.746 27.163 -39.939 1.00 40.69 238 ALA A O 1
ATOM 1787 N N . ALA A 1 239 ? -20.337 25.339 -41.184 1.00 44.72 239 ALA A N 1
ATOM 1788 C CA . ALA A 1 239 ? -19.239 25.920 -41.950 1.00 44.72 239 ALA A CA 1
ATOM 1789 C C . ALA A 1 239 ? -19.696 27.137 -42.770 1.00 44.72 239 ALA A C 1
ATOM 1791 O O . ALA A 1 239 ? -19.071 28.188 -42.675 1.00 44.72 239 ALA A O 1
ATOM 1792 N N . SER A 1 240 ? -20.815 27.046 -43.498 1.00 43.91 240 SER A N 1
ATOM 1793 C CA . SER A 1 240 ? -21.389 28.172 -44.247 1.00 43.91 240 SER A CA 1
ATOM 1794 C C . SER A 1 240 ? -21.736 29.362 -43.348 1.00 43.91 240 SER A C 1
ATOM 1796 O O . SER A 1 240 ? -21.444 30.495 -43.717 1.00 43.91 240 SER A O 1
ATOM 1798 N N . PHE A 1 241 ? -22.274 29.132 -42.145 1.00 45.19 241 PHE A N 1
ATOM 1799 C CA . PHE A 1 241 ? -22.544 30.210 -41.184 1.00 45.19 241 PHE A CA 1
ATOM 1800 C C . PHE A 1 241 ? -21.262 30.920 -40.709 1.00 45.19 241 PHE A C 1
ATOM 1802 O O . PHE A 1 241 ? -21.258 32.141 -40.538 1.00 45.19 241 PHE A O 1
ATOM 1809 N N . PHE A 1 242 ? -20.161 30.182 -40.526 1.00 43.59 242 PHE A N 1
ATOM 1810 C CA . PHE A 1 242 ? -18.856 30.784 -40.238 1.00 43.59 242 PHE A CA 1
ATOM 1811 C C . PHE A 1 242 ? -18.271 31.523 -41.451 1.00 43.59 242 PHE A C 1
ATOM 1813 O O . PHE A 1 242 ? -17.767 32.630 -41.282 1.00 43.59 242 PHE A O 1
ATOM 1820 N N . ILE A 1 243 ? -18.401 30.971 -42.663 1.00 47.25 243 ILE A N 1
ATOM 1821 C CA . ILE A 1 243 ? -17.926 31.584 -43.915 1.00 47.25 243 ILE A CA 1
ATOM 1822 C C . ILE A 1 243 ? -18.617 32.933 -44.170 1.00 47.25 243 ILE A C 1
ATOM 1824 O O . ILE A 1 243 ? -17.923 33.940 -44.302 1.00 47.25 243 ILE A O 1
ATOM 1828 N N . ASP A 1 244 ? -19.955 32.990 -44.134 1.00 46.12 244 ASP A N 1
ATOM 1829 C CA . ASP A 1 244 ? -20.742 34.225 -44.324 1.00 46.12 244 ASP A CA 1
ATOM 1830 C C . ASP A 1 244 ? -20.292 35.346 -43.372 1.00 46.12 244 ASP A C 1
ATOM 1832 O O . ASP A 1 244 ? -20.165 36.514 -43.754 1.00 46.12 244 ASP A O 1
ATOM 1836 N N . ARG A 1 245 ? -20.029 34.998 -42.105 1.00 48.53 245 ARG A N 1
ATOM 1837 C CA . ARG A 1 245 ? -19.570 35.959 -41.094 1.00 48.53 245 ARG A CA 1
ATOM 1838 C C . ARG A 1 245 ? -18.125 36.392 -41.304 1.00 48.53 245 ARG A C 1
ATOM 1840 O O . ARG A 1 245 ? -17.833 37.571 -41.106 1.00 48.53 245 ARG A O 1
ATOM 1847 N N . THR A 1 246 ? -17.239 35.499 -41.734 1.00 49.31 246 THR A N 1
ATOM 1848 C CA . THR A 1 246 ? -15.860 35.862 -42.087 1.00 49.31 246 THR A CA 1
ATOM 1849 C C . THR A 1 246 ? -15.820 36.762 -43.325 1.00 49.31 246 THR A C 1
ATOM 1851 O O . THR A 1 246 ? -15.084 37.745 -43.326 1.00 49.31 246 THR A O 1
ATOM 1854 N N . GLU A 1 247 ? -16.655 36.520 -44.338 1.00 49.47 247 GLU A N 1
ATOM 1855 C CA . GLU A 1 247 ? -16.720 37.367 -45.535 1.00 49.47 247 GLU A CA 1
ATOM 1856 C C . GLU A 1 247 ? -17.298 38.765 -45.234 1.00 49.47 247 GLU A C 1
ATOM 1858 O O . GLU A 1 247 ? -16.781 39.772 -45.724 1.00 49.47 247 GLU A O 1
ATOM 1863 N N . GLN A 1 248 ? -18.313 38.861 -44.364 1.00 50.41 248 GLN A N 1
ATOM 1864 C CA . GLN A 1 248 ? -18.804 40.149 -43.850 1.00 50.41 248 GLN A CA 1
ATOM 1865 C C . GLN A 1 248 ? -17.712 40.918 -43.089 1.00 50.41 248 GLN A C 1
ATOM 1867 O O . GLN A 1 248 ? -17.548 42.119 -43.304 1.00 50.41 248 GLN A O 1
ATOM 1872 N N . VAL A 1 249 ? -16.938 40.233 -42.240 1.00 50.75 249 VAL A N 1
ATOM 1873 C CA . VAL A 1 249 ? -15.799 40.816 -41.512 1.00 50.75 249 VAL A CA 1
ATOM 1874 C C . VAL A 1 249 ? -14.725 41.343 -42.469 1.00 50.75 249 VAL A C 1
ATOM 1876 O O . VAL A 1 249 ? -14.281 42.478 -42.304 1.00 50.75 249 VAL A O 1
ATOM 1879 N N . MET A 1 250 ? -14.359 40.573 -43.499 1.00 50.62 250 MET A N 1
ATOM 1880 C CA . MET A 1 250 ? -13.393 40.992 -44.525 1.00 50.62 250 MET A CA 1
ATOM 1881 C C . MET A 1 250 ? -13.870 42.251 -45.263 1.00 50.62 250 MET A C 1
ATOM 1883 O O . MET A 1 250 ? -13.118 43.217 -45.385 1.00 50.62 250 MET A O 1
ATOM 1887 N N . LYS A 1 251 ? -15.144 42.284 -45.679 1.00 55.34 251 LYS A N 1
ATOM 1888 C CA . LYS A 1 251 ? -15.753 43.441 -46.359 1.00 55.34 251 LYS A CA 1
ATOM 1889 C C . LYS A 1 251 ? -15.754 44.700 -45.487 1.00 55.34 251 LYS A C 1
ATOM 1891 O O . LYS A 1 251 ? -15.420 45.774 -45.986 1.00 55.34 251 LYS A O 1
ATOM 1896 N N . ILE A 1 252 ? -16.057 44.575 -44.191 1.00 54.16 252 ILE A N 1
ATOM 1897 C CA . ILE A 1 252 ? -15.979 45.689 -43.228 1.00 54.16 252 ILE A CA 1
ATOM 1898 C C . ILE A 1 252 ? -14.529 46.167 -43.060 1.00 54.16 252 ILE A C 1
ATOM 1900 O O . ILE A 1 252 ? -14.290 47.371 -43.107 1.00 54.16 252 ILE A O 1
ATOM 1904 N N . GLY A 1 253 ? -13.566 45.247 -42.931 1.00 52.38 253 GLY A N 1
ATOM 1905 C CA . GLY A 1 253 ? -12.138 45.572 -42.847 1.00 52.38 253 GLY A CA 1
ATOM 1906 C C . GLY A 1 253 ? -11.666 46.405 -44.040 1.00 52.38 253 GLY A C 1
ATOM 1907 O O . GLY A 1 253 ? -11.232 47.540 -43.856 1.00 52.38 253 GLY A O 1
ATOM 1908 N N . SER A 1 254 ? -11.869 45.899 -45.262 1.00 55.81 254 SER A N 1
ATOM 1909 C CA . SER A 1 254 ? -11.480 46.597 -46.498 1.00 55.81 254 SER A CA 1
ATOM 1910 C C . SER A 1 254 ? -12.180 47.951 -46.693 1.00 55.81 254 SER A C 1
ATOM 1912 O O . SER A 1 254 ? -11.601 48.875 -47.262 1.00 55.81 254 SER A O 1
ATOM 1914 N N . ALA A 1 255 ? -13.415 48.105 -46.197 1.00 55.50 255 ALA A N 1
ATOM 1915 C CA . ALA A 1 255 ? -14.137 49.372 -46.268 1.00 55.50 255 ALA A CA 1
ATOM 1916 C C . ALA A 1 255 ? -13.556 50.426 -45.309 1.00 55.50 255 ALA A C 1
ATOM 1918 O O . ALA A 1 255 ? -13.458 51.596 -45.677 1.00 55.50 255 ALA A O 1
ATOM 1919 N N . VAL A 1 256 ? -13.137 50.026 -44.101 1.00 53.44 256 VAL A N 1
ATOM 1920 C CA . VAL A 1 256 ? -12.480 50.940 -43.149 1.00 53.44 256 VAL A CA 1
ATOM 1921 C C . VAL A 1 256 ? -11.052 51.266 -43.582 1.00 53.44 256 VAL A C 1
ATOM 1923 O O . VAL A 1 256 ? -10.642 52.414 -43.454 1.00 53.44 256 VAL A O 1
ATOM 1926 N N . GLU A 1 257 ? -10.321 50.305 -44.143 1.00 54.25 257 GLU A N 1
ATOM 1927 C CA . GLU A 1 257 ? -8.983 50.505 -44.713 1.00 54.25 257 GLU A CA 1
ATOM 1928 C C . GLU A 1 257 ? -9.024 51.536 -45.857 1.00 54.25 257 GLU A C 1
ATOM 1930 O O . GLU A 1 257 ? -8.365 52.574 -45.784 1.00 54.25 257 GLU A O 1
ATOM 1935 N N . SER A 1 258 ? -9.931 51.357 -46.826 1.00 57.28 258 SER A N 1
ATOM 1936 C CA . SER A 1 258 ? -10.160 52.324 -47.911 1.00 57.28 258 SER A CA 1
ATOM 1937 C C . SER A 1 258 ? -10.602 53.711 -47.408 1.00 57.28 258 SER A C 1
ATOM 1939 O O . SER A 1 258 ? -10.157 54.738 -47.929 1.00 57.28 258 SER A O 1
ATOM 1941 N N . PHE A 1 259 ? -11.434 53.779 -46.362 1.00 55.75 259 PHE A N 1
ATOM 1942 C CA . PHE A 1 259 ? -11.829 55.046 -45.733 1.00 55.75 259 PHE A CA 1
ATOM 1943 C C . PHE A 1 259 ? -10.655 55.734 -45.011 1.00 55.75 259 PHE A C 1
ATOM 1945 O O . PHE A 1 259 ? -10.476 56.947 -45.132 1.00 55.75 259 PHE A O 1
ATOM 1952 N N . ALA A 1 260 ? -9.821 54.970 -44.303 1.00 53.69 260 ALA A N 1
ATOM 1953 C CA . ALA A 1 260 ? -8.647 55.470 -43.594 1.00 53.69 260 ALA A CA 1
ATOM 1954 C C . ALA A 1 260 ? -7.566 55.993 -44.557 1.00 53.69 260 ALA A C 1
ATOM 1956 O O . ALA A 1 260 ? -6.918 56.998 -44.260 1.00 53.69 260 ALA A O 1
ATOM 1957 N N . GLU A 1 261 ? -7.387 55.364 -45.721 1.00 56.41 261 GLU A N 1
ATOM 1958 C CA . GLU A 1 261 ? -6.500 55.868 -46.775 1.00 56.41 261 GLU A CA 1
ATOM 1959 C C . GLU A 1 261 ? -7.039 57.142 -47.437 1.00 56.41 261 GLU A C 1
ATOM 1961 O O . GLU A 1 261 ? -6.314 58.132 -47.532 1.00 56.41 261 GLU A O 1
ATOM 1966 N N . THR A 1 262 ? -8.309 57.148 -47.853 1.00 53.06 262 THR A N 1
ATOM 1967 C CA . THR A 1 262 ? -8.891 58.254 -48.638 1.00 53.06 262 THR A CA 1
ATOM 1968 C C . THR A 1 262 ? -9.241 59.500 -47.825 1.00 53.06 262 THR A C 1
ATOM 1970 O O . THR A 1 262 ? -9.193 60.602 -48.368 1.00 53.06 262 THR A O 1
ATOM 1973 N N . SER A 1 263 ? -9.608 59.354 -46.545 1.00 51.22 263 SER A N 1
ATOM 1974 C CA . SER A 1 263 ? -10.271 60.426 -45.779 1.00 51.22 263 SER A CA 1
ATOM 1975 C C . SER A 1 263 ? -9.475 60.973 -44.585 1.00 51.22 263 SER A C 1
ATOM 1977 O O . SER A 1 263 ? -9.884 61.981 -44.013 1.00 51.22 263 SER A O 1
ATOM 1979 N N . MET A 1 264 ? -8.358 60.346 -44.182 1.00 53.84 264 MET A N 1
ATOM 1980 C CA . MET A 1 264 ? -7.618 60.720 -42.954 1.00 53.84 264 MET A CA 1
ATOM 1981 C C . MET A 1 264 ? -6.171 61.207 -43.168 1.00 53.84 264 MET A C 1
ATOM 1983 O O . MET A 1 264 ? -5.526 61.637 -42.208 1.00 53.84 264 MET A O 1
ATOM 1987 N N . GLY A 1 265 ? -5.661 61.185 -44.406 1.00 57.34 265 GLY A N 1
ATOM 1988 C CA . GLY A 1 265 ? -4.317 61.674 -44.748 1.00 57.34 265 GLY A CA 1
ATOM 1989 C C . GLY A 1 265 ? -3.184 60.945 -44.012 1.00 57.34 265 GLY A C 1
ATOM 1990 O O . GLY A 1 265 ? -3.340 59.811 -43.558 1.00 57.34 265 GLY A O 1
ATOM 1991 N N . ASP A 1 266 ? -2.029 61.593 -43.861 1.00 54.47 266 ASP A N 1
ATOM 1992 C CA . ASP A 1 266 ? -0.832 60.984 -43.251 1.00 54.47 266 ASP A CA 1
ATOM 1993 C C . ASP A 1 266 ? -0.822 61.015 -41.710 1.00 54.47 266 ASP A C 1
ATOM 1995 O O . ASP A 1 266 ? 0.196 60.751 -41.068 1.00 54.47 266 ASP A O 1
ATOM 1999 N N . SER A 1 267 ? -1.970 61.293 -41.081 1.00 52.38 267 SER A N 1
ATOM 2000 C CA . SER A 1 267 ? -2.111 61.228 -39.625 1.00 52.38 267 SER A CA 1
ATOM 2001 C C . SER A 1 267 ? -2.133 59.774 -39.143 1.00 52.38 267 SER A C 1
ATOM 2003 O O . SER A 1 267 ? -3.187 59.148 -38.999 1.00 52.38 267 SER A O 1
ATOM 2005 N N . ILE A 1 268 ? -0.941 59.247 -38.846 1.00 50.81 268 ILE A N 1
ATOM 2006 C CA . ILE A 1 268 ? -0.722 57.917 -38.251 1.00 50.81 268 ILE A CA 1
ATOM 2007 C C . ILE A 1 268 ? -1.626 57.699 -37.028 1.00 50.81 268 ILE A C 1
ATOM 2009 O O . ILE A 1 268 ? -2.164 56.607 -36.850 1.00 50.81 268 ILE A O 1
ATOM 2013 N N . PHE A 1 269 ? -1.847 58.733 -36.209 1.00 44.16 269 PHE A N 1
ATOM 2014 C CA . PHE A 1 269 ? -2.692 58.655 -35.016 1.00 44.16 269 PHE A CA 1
ATOM 2015 C C . PHE A 1 269 ? -4.168 58.376 -35.347 1.00 44.16 269 PHE A C 1
ATOM 2017 O O . PHE A 1 269 ? -4.770 57.491 -34.742 1.00 44.16 269 PHE A O 1
ATOM 2024 N N . LEU A 1 270 ? -4.740 59.062 -36.346 1.00 48.53 270 LEU A N 1
ATOM 2025 C CA . LEU A 1 270 ? -6.124 58.827 -36.785 1.00 48.53 270 LEU A CA 1
ATOM 2026 C C . LEU A 1 270 ? -6.295 57.439 -37.413 1.00 48.53 270 LEU A C 1
ATOM 2028 O O . LEU A 1 270 ? -7.236 56.725 -37.067 1.00 48.53 270 LEU A O 1
ATOM 2032 N N . LYS A 1 271 ? -5.343 57.017 -38.257 1.00 50.06 271 LYS A N 1
ATOM 2033 C CA . LYS A 1 271 ? -5.323 55.662 -38.834 1.00 50.06 271 LYS A CA 1
ATOM 2034 C C . LYS A 1 271 ? -5.231 54.590 -37.736 1.00 50.06 271 LYS A C 1
ATOM 2036 O O . LYS A 1 271 ? -6.023 53.653 -37.723 1.00 50.06 271 LYS A O 1
ATOM 2041 N N . THR A 1 272 ? -4.351 54.774 -36.748 1.00 49.69 272 THR A N 1
ATOM 2042 C CA . THR A 1 272 ? -4.225 53.868 -35.587 1.00 49.69 272 THR A CA 1
ATOM 2043 C C . THR A 1 272 ? -5.518 53.805 -34.768 1.00 49.69 272 THR A C 1
ATOM 2045 O O . THR A 1 272 ? -5.928 52.716 -34.365 1.00 49.69 272 THR A O 1
ATOM 2048 N N . ALA A 1 273 ? -6.206 54.932 -34.556 1.00 48.72 273 ALA A N 1
ATOM 2049 C CA . ALA A 1 273 ? -7.483 54.956 -33.843 1.00 48.72 273 ALA A CA 1
ATOM 2050 C C . ALA A 1 273 ? -8.588 54.197 -34.606 1.00 48.72 273 ALA A C 1
ATOM 2052 O O . ALA A 1 273 ? -9.295 53.387 -34.007 1.00 48.72 273 ALA A O 1
ATOM 2053 N N . ALA A 1 274 ? -8.690 54.387 -35.927 1.00 52.34 274 ALA A N 1
ATOM 2054 C CA . ALA A 1 274 ? -9.649 53.676 -36.775 1.00 52.34 274 ALA A CA 1
ATOM 2055 C C . ALA A 1 274 ? -9.430 52.150 -36.749 1.00 52.34 274 ALA A C 1
ATOM 2057 O O . ALA A 1 274 ? -10.368 51.398 -36.472 1.00 52.34 274 ALA A O 1
ATOM 2058 N N . TYR A 1 275 ? -8.187 51.687 -36.937 1.00 53.44 275 TYR A N 1
ATOM 2059 C CA . TYR A 1 275 ? -7.856 50.261 -36.837 1.00 53.44 275 TYR A CA 1
ATOM 2060 C C . TYR A 1 275 ? -8.103 49.694 -35.431 1.00 53.44 275 TYR A C 1
ATOM 2062 O O . TYR A 1 275 ? -8.566 48.562 -35.305 1.00 53.44 275 TYR A O 1
ATOM 2070 N N . SER A 1 276 ? -7.875 50.480 -34.373 1.00 46.09 276 SER A N 1
ATOM 2071 C CA . SER A 1 276 ? -8.154 50.054 -32.993 1.00 46.09 276 SER A CA 1
ATOM 2072 C C . SER A 1 276 ? -9.651 49.818 -32.749 1.00 46.09 276 SER A C 1
ATOM 2074 O O . SER A 1 276 ? -10.019 48.839 -32.101 1.00 46.09 276 SER A O 1
ATOM 2076 N N . ILE A 1 277 ? -10.525 50.665 -33.306 1.00 50.09 277 ILE A N 1
ATOM 2077 C CA . ILE A 1 277 ? -11.988 50.509 -33.206 1.00 50.09 277 ILE A CA 1
ATOM 2078 C C . ILE A 1 277 ? -12.453 49.242 -33.939 1.00 50.09 277 ILE A C 1
ATOM 2080 O O . ILE A 1 277 ? -13.242 48.471 -33.391 1.00 50.09 277 ILE A O 1
ATOM 2084 N N . VAL A 1 278 ? -11.916 48.969 -35.135 1.00 51.91 278 VAL A N 1
ATOM 2085 C CA . VAL A 1 278 ? -12.181 47.709 -35.855 1.00 51.91 278 VAL A CA 1
ATOM 2086 C C . VAL A 1 278 ? -11.701 46.506 -35.040 1.00 51.91 278 VAL A C 1
ATOM 2088 O O . VAL A 1 278 ? -12.440 45.536 -34.891 1.00 51.91 278 VAL A O 1
ATOM 2091 N N . PHE A 1 279 ? -10.504 46.571 -34.451 1.00 47.34 279 PHE A N 1
ATOM 2092 C CA . PHE A 1 279 ? -9.950 45.477 -33.650 1.00 47.34 279 PHE A CA 1
ATOM 2093 C C . PHE A 1 279 ? -10.812 45.144 -32.418 1.00 47.34 279 PHE A C 1
ATOM 2095 O O . PHE A 1 279 ? -10.987 43.968 -32.097 1.00 47.34 279 PHE A O 1
ATOM 2102 N N . VAL A 1 280 ? -11.409 46.151 -31.767 1.00 45.12 280 VAL A N 1
ATOM 2103 C CA . VAL A 1 280 ? -12.372 45.954 -30.666 1.00 45.12 280 VAL A CA 1
ATOM 2104 C C . VAL A 1 280 ? -13.653 45.272 -31.157 1.00 45.12 280 VAL A C 1
ATOM 2106 O O . VAL A 1 280 ? -14.045 44.252 -30.590 1.00 45.12 280 VAL A O 1
ATOM 2109 N N . LEU A 1 281 ? -14.265 45.760 -32.242 1.00 44.25 281 LEU A N 1
ATOM 2110 C CA . LEU A 1 281 ? -15.499 45.184 -32.803 1.00 44.25 281 LEU A CA 1
ATOM 2111 C C . LEU A 1 281 ? -15.311 43.730 -33.276 1.00 44.25 281 LEU A C 1
ATOM 2113 O O . LEU A 1 281 ? -16.172 42.877 -33.054 1.00 44.25 281 LEU A O 1
ATOM 2117 N N . LEU A 1 282 ? -14.159 43.411 -33.875 1.00 50.50 282 LEU A N 1
ATOM 2118 C CA . LEU A 1 282 ? -13.802 42.034 -34.231 1.00 50.50 282 LEU A CA 1
ATOM 2119 C C . LEU A 1 282 ? -13.489 41.173 -32.995 1.00 50.50 282 LEU A C 1
ATOM 2121 O O . LEU A 1 282 ? -13.726 39.963 -33.014 1.00 50.50 282 LEU A O 1
ATOM 2125 N N . GLY A 1 283 ? -13.013 41.785 -31.908 1.00 43.53 283 GLY A N 1
ATOM 2126 C CA . GLY A 1 283 ? -12.858 41.153 -30.599 1.00 43.53 283 GLY A CA 1
ATOM 2127 C C . GLY A 1 283 ? -14.188 40.686 -30.004 1.00 43.53 283 GLY A C 1
ATOM 2128 O O . GLY A 1 283 ? -14.289 39.533 -29.585 1.00 43.53 283 GLY A O 1
ATOM 2129 N N . GLU A 1 284 ? -15.229 41.524 -30.021 1.00 40.53 284 GLU A N 1
ATOM 2130 C CA . GLU A 1 284 ? -16.556 41.172 -29.485 1.00 40.53 284 GLU A CA 1
ATOM 2131 C C . GLU A 1 284 ? -17.191 39.978 -30.218 1.00 40.53 284 GLU A C 1
ATOM 2133 O O . GLU A 1 284 ? -17.683 39.043 -29.579 1.00 40.53 284 GLU A O 1
ATOM 2138 N N . ILE A 1 285 ? -17.094 39.939 -31.553 1.00 46.31 285 ILE A N 1
ATOM 2139 C CA . ILE A 1 285 ? -17.539 38.788 -32.363 1.00 46.31 285 ILE A CA 1
ATOM 2140 C C . ILE A 1 285 ? -16.785 37.512 -31.945 1.00 46.31 285 ILE A C 1
ATOM 2142 O O . ILE A 1 285 ? -17.384 36.439 -31.829 1.00 46.31 285 ILE A O 1
ATOM 2146 N N . LYS A 1 286 ? -15.484 37.629 -31.650 1.00 43.06 286 LYS A N 1
ATOM 2147 C CA . LYS A 1 286 ? -14.639 36.526 -31.166 1.00 43.06 286 LYS A CA 1
ATOM 2148 C C . LYS A 1 286 ? -15.112 35.987 -29.813 1.00 43.06 286 LYS A C 1
ATOM 2150 O O . LYS A 1 286 ? -15.184 34.770 -29.648 1.00 43.06 286 LYS A O 1
ATOM 2155 N N . PHE A 1 287 ? -15.483 36.861 -28.874 1.00 39.25 287 PHE A N 1
ATOM 2156 C CA . PHE A 1 287 ? -16.047 36.455 -27.581 1.00 39.25 287 PHE A CA 1
ATOM 2157 C C . PHE A 1 287 ? -17.429 35.807 -27.716 1.00 39.25 287 PHE A C 1
ATOM 2159 O O . PHE A 1 287 ? -17.700 34.832 -27.017 1.00 39.25 287 PHE A O 1
ATOM 2166 N N . TYR A 1 288 ? -18.279 36.275 -28.636 1.00 40.59 288 TYR A N 1
ATOM 2167 C CA . TYR A 1 288 ? -19.585 35.656 -28.890 1.00 40.59 288 TYR A CA 1
ATOM 2168 C C . TYR A 1 288 ? -19.446 34.231 -29.456 1.00 40.59 288 TYR A C 1
ATOM 2170 O O . TYR A 1 288 ? -20.057 33.290 -28.944 1.00 40.59 288 TYR A O 1
ATOM 2178 N N . VAL A 1 289 ? -18.577 34.046 -30.458 1.00 44.38 289 VAL A N 1
ATOM 2179 C CA . VAL A 1 289 ? -18.270 32.724 -31.035 1.00 44.38 289 VAL A CA 1
ATOM 2180 C C . VAL A 1 289 ? -17.639 31.796 -29.996 1.00 44.38 289 VAL A C 1
ATOM 2182 O O . VAL A 1 289 ? -18.087 30.660 -29.844 1.00 44.38 289 VAL A O 1
ATOM 2185 N N . LEU A 1 290 ? -16.648 32.272 -29.236 1.00 41.88 290 LEU A N 1
ATOM 2186 C CA . LEU A 1 290 ? -16.016 31.481 -28.177 1.00 41.88 290 LEU A CA 1
ATOM 2187 C C . LEU A 1 290 ? -17.020 31.121 -27.070 1.00 41.88 290 LEU A C 1
ATOM 2189 O O . LEU A 1 290 ? -17.012 29.995 -26.587 1.00 41.88 290 LEU A O 1
ATOM 2193 N N . GLY A 1 291 ? -17.942 32.024 -26.727 1.00 37.06 291 GLY A N 1
ATOM 2194 C CA . GLY A 1 291 ? -19.049 31.762 -25.806 1.00 37.06 291 GLY A CA 1
ATOM 2195 C C . GLY A 1 291 ? -19.998 30.663 -26.298 1.00 37.06 291 GLY A C 1
ATOM 2196 O O . GLY A 1 291 ? -20.400 29.810 -25.504 1.00 37.06 291 GLY A O 1
ATOM 2197 N N . MET A 1 292 ? -20.307 30.619 -27.599 1.00 38.00 292 MET A N 1
ATOM 2198 C CA . MET A 1 292 ? -21.071 29.523 -28.211 1.00 38.00 292 MET A CA 1
ATOM 2199 C C . MET A 1 292 ? -20.300 28.197 -28.213 1.00 38.00 292 MET A C 1
ATOM 2201 O O . MET A 1 292 ? -20.863 27.175 -27.827 1.00 38.00 292 MET A O 1
ATOM 2205 N N . VAL A 1 293 ? -19.015 28.200 -28.581 1.00 42.91 293 VAL A N 1
ATOM 2206 C CA . VAL A 1 293 ? -18.168 26.992 -28.577 1.00 42.91 293 VAL A CA 1
ATOM 2207 C C . VAL A 1 293 ? -18.020 26.440 -27.156 1.00 42.91 293 VAL A C 1
ATOM 2209 O O . VAL A 1 293 ? -18.288 25.263 -26.922 1.00 42.91 293 VAL A O 1
ATOM 2212 N N . CYS A 1 294 ? -17.723 27.291 -26.172 1.00 38.78 294 CYS A N 1
ATOM 2213 C CA . CYS A 1 294 ? -17.711 26.915 -24.757 1.00 38.78 294 CYS A CA 1
ATOM 2214 C C . CYS A 1 294 ? -19.092 26.474 -24.241 1.00 38.78 294 CYS A C 1
ATOM 2216 O O . CYS A 1 294 ? -19.160 25.716 -23.279 1.00 38.78 294 CYS A O 1
ATOM 2218 N N . SER A 1 295 ? -20.197 26.895 -24.868 1.00 35.19 295 SER A N 1
ATOM 2219 C CA . SER A 1 295 ? -21.545 26.406 -24.534 1.00 35.19 295 SER A CA 1
ATOM 2220 C C . SER A 1 295 ? -21.858 25.040 -25.156 1.00 35.19 295 SER A C 1
ATOM 2222 O O . SER A 1 295 ? -22.576 24.260 -24.539 1.00 35.19 295 SER A O 1
ATOM 2224 N N . PHE A 1 296 ? -21.260 24.697 -26.301 1.00 36.28 296 PHE A N 1
ATOM 2225 C CA . PHE A 1 296 ? -21.224 23.318 -26.804 1.00 36.28 296 PHE A CA 1
ATOM 2226 C C . PHE A 1 296 ? -20.379 22.421 -25.884 1.00 36.28 296 PHE A C 1
ATOM 2228 O O . PHE A 1 296 ? -20.841 21.365 -25.457 1.00 36.28 296 PHE A O 1
ATOM 2235 N N . PHE A 1 297 ? -19.185 22.873 -25.482 1.00 39.47 297 PHE A N 1
ATOM 2236 C CA . PHE A 1 297 ? -18.344 22.145 -24.523 1.00 39.47 297 PHE A CA 1
ATOM 2237 C C . PHE A 1 297 ? -18.925 22.087 -23.099 1.00 39.47 297 PHE A C 1
ATOM 2239 O O . PHE A 1 297 ? -18.556 21.194 -22.346 1.00 39.47 297 PHE A O 1
ATOM 2246 N N . LYS A 1 298 ? -19.897 22.936 -22.728 1.00 32.06 298 LYS A N 1
ATOM 2247 C CA . LYS A 1 298 ? -20.641 22.810 -21.455 1.00 32.06 298 LYS A CA 1
ATOM 2248 C C . LYS A 1 298 ? -21.508 21.548 -21.356 1.00 32.06 298 LYS A C 1
ATOM 2250 O O . LYS A 1 298 ? -21.925 21.204 -20.255 1.00 32.06 298 LYS A O 1
ATOM 2255 N N . ILE A 1 299 ? -21.742 20.831 -22.457 1.00 36.28 299 ILE A N 1
ATOM 2256 C CA . ILE A 1 299 ? -22.321 19.475 -22.422 1.00 36.28 299 ILE A CA 1
ATOM 2257 C C . ILE A 1 299 ? -21.322 18.475 -21.792 1.00 36.28 299 ILE A C 1
ATOM 2259 O O . ILE A 1 299 ? -21.732 17.473 -21.215 1.00 36.28 299 ILE A O 1
ATOM 2263 N N . TYR A 1 300 ? -20.026 18.807 -21.808 1.00 37.47 300 TYR A N 1
ATOM 2264 C CA . TYR A 1 300 ? -18.923 18.120 -21.132 1.00 37.47 300 TYR A CA 1
ATOM 2265 C C . TYR A 1 300 ? -18.289 19.002 -20.036 1.00 37.47 300 TYR A C 1
ATOM 2267 O O . TYR A 1 300 ? -17.070 19.155 -19.974 1.00 37.47 300 TYR A O 1
ATOM 2275 N N . VAL A 1 301 ? -19.092 19.568 -19.124 1.00 32.78 301 VAL A N 1
ATOM 2276 C CA . VAL A 1 301 ? -18.551 19.935 -17.799 1.00 32.78 301 VAL A CA 1
ATOM 2277 C C . VAL A 1 301 ? -18.221 18.623 -17.074 1.00 32.78 301 VAL A C 1
ATOM 2279 O O . VAL A 1 301 ? -19.149 17.849 -16.819 1.00 32.78 301 VAL A O 1
ATOM 2282 N N . PRO A 1 302 ? -16.947 18.329 -16.740 1.00 40.12 302 PRO A N 1
ATOM 2283 C CA . PRO A 1 302 ? -16.618 17.119 -15.999 1.00 40.12 302 PRO A CA 1
ATOM 2284 C C . PRO A 1 302 ? -17.286 17.154 -14.622 1.00 40.12 302 PRO A C 1
ATOM 2286 O O . PRO A 1 302 ? -17.390 18.214 -14.000 1.00 40.12 302 PRO A O 1
ATOM 2289 N N . ARG A 1 303 ? -17.730 15.994 -14.130 1.00 37.25 303 ARG A N 1
ATOM 2290 C CA . ARG A 1 303 ? -18.199 15.876 -12.742 1.00 37.25 303 ARG A CA 1
ATOM 2291 C C . ARG A 1 303 ? -17.042 16.162 -11.774 1.00 37.25 303 ARG A C 1
ATOM 2293 O O . ARG A 1 303 ? -15.876 16.104 -12.163 1.00 37.25 303 ARG A O 1
ATOM 2300 N N . GLY A 1 304 ? -17.385 16.485 -10.524 1.00 41.66 304 GLY A N 1
ATOM 2301 C CA . GLY A 1 304 ? -16.408 16.719 -9.455 1.00 41.66 304 GLY A CA 1
ATOM 2302 C C . GLY A 1 304 ? -15.381 15.588 -9.379 1.00 41.66 304 GLY A C 1
ATOM 2303 O O . GLY A 1 304 ? -15.719 14.430 -9.619 1.00 41.66 304 GLY A O 1
ATOM 2304 N N . VAL A 1 305 ? -14.125 15.945 -9.104 1.00 46.69 305 VAL A N 1
ATOM 2305 C CA . VAL A 1 305 ? -12.957 15.127 -9.473 1.00 46.69 305 VAL A CA 1
ATOM 2306 C C . VAL A 1 305 ? -12.982 13.720 -8.859 1.00 46.69 305 VAL A C 1
ATOM 2308 O O . VAL A 1 305 ? -12.531 12.775 -9.490 1.00 46.69 305 VAL A O 1
ATOM 2311 N N . SER A 1 306 ? -13.569 13.575 -7.673 1.00 49.44 306 SER A N 1
ATOM 2312 C CA . SER A 1 306 ? -13.682 12.340 -6.889 1.00 49.44 306 SER A CA 1
ATOM 2313 C C . SER A 1 306 ? -14.928 11.480 -7.162 1.00 49.44 306 SER A C 1
ATOM 2315 O O . SER A 1 306 ? -15.152 10.502 -6.448 1.00 49.44 306 SER A O 1
ATOM 2317 N N . HIS A 1 307 ? -15.789 11.830 -8.126 1.00 55.88 307 HIS A N 1
ATOM 2318 C CA . HIS A 1 307 ? -17.103 11.188 -8.245 1.00 55.88 307 HIS A CA 1
ATOM 2319 C C . HIS A 1 307 ? -16.978 9.677 -8.532 1.00 55.88 307 HIS A C 1
ATOM 2321 O O . HIS A 1 307 ? -16.503 9.300 -9.608 1.00 55.88 307 HIS A O 1
ATOM 2327 N N . PRO A 1 308 ? -17.463 8.781 -7.647 1.00 58.34 308 PRO A N 1
ATOM 2328 C CA . PRO A 1 308 ? -17.433 7.353 -7.924 1.00 58.34 308 PRO A CA 1
ATOM 2329 C C . PRO A 1 308 ? -18.305 7.059 -9.146 1.00 58.34 308 PRO A C 1
ATOM 2331 O O . PRO A 1 308 ? -19.476 7.449 -9.203 1.00 58.34 308 PRO A O 1
ATOM 2334 N N . GLY A 1 309 ? -17.716 6.394 -10.141 1.00 61.06 309 GLY A N 1
ATOM 2335 C CA . GLY A 1 309 ? -18.448 5.875 -11.292 1.00 61.06 309 GLY A CA 1
ATOM 2336 C C . GLY A 1 309 ? -19.478 4.824 -10.870 1.00 61.06 309 GLY A C 1
ATOM 2337 O O . GLY A 1 309 ? -19.335 4.173 -9.832 1.00 61.06 309 GLY A O 1
ATOM 2338 N N . GLY A 1 310 ? -20.522 4.662 -11.684 1.00 69.12 310 GLY A N 1
ATOM 2339 C CA . GLY A 1 310 ? -21.487 3.580 -11.502 1.00 69.12 310 GLY A CA 1
ATOM 2340 C C . GLY A 1 310 ? -20.888 2.192 -11.794 1.00 69.12 310 GLY A C 1
ATOM 2341 O O . GLY A 1 310 ? -19.742 2.100 -12.244 1.00 69.12 310 GLY A O 1
ATOM 2342 N N . PRO A 1 311 ? -21.674 1.122 -11.575 1.00 79.06 311 PRO A N 1
ATOM 2343 C CA . PRO A 1 311 ? -21.318 -0.246 -11.955 1.00 79.06 311 PRO A CA 1
ATOM 2344 C C . PRO A 1 311 ? -20.796 -0.357 -13.394 1.00 79.06 311 PRO A C 1
ATOM 2346 O O . PRO A 1 311 ? -21.345 0.270 -14.306 1.00 79.06 311 PRO A O 1
ATOM 2349 N N . ARG A 1 312 ? -19.777 -1.192 -13.624 1.00 78.88 312 ARG A N 1
ATOM 2350 C CA . ARG A 1 312 ? -19.308 -1.499 -14.985 1.00 78.88 312 ARG A CA 1
ATOM 2351 C C . ARG A 1 312 ? -20.397 -2.274 -15.752 1.00 78.88 312 ARG A C 1
ATOM 2353 O O . ARG A 1 312 ? -20.966 -3.212 -15.193 1.00 78.88 312 ARG A O 1
ATOM 2360 N N . PRO A 1 313 ? -20.676 -1.948 -17.034 1.00 69.50 313 PRO A N 1
ATOM 2361 C CA . PRO A 1 313 ? -21.657 -2.686 -17.842 1.00 69.50 313 PRO A CA 1
ATOM 2362 C C . PRO A 1 313 ? -21.289 -4.159 -18.067 1.00 69.50 313 PRO A C 1
ATOM 2364 O O . PRO A 1 313 ? -22.168 -5.005 -18.218 1.00 69.50 313 PRO A O 1
ATOM 2367 N N . HIS A 1 314 ? -19.988 -4.457 -18.082 1.00 70.06 314 HIS A N 1
ATOM 2368 C CA . HIS A 1 314 ? -19.437 -5.797 -18.242 1.00 70.06 314 HIS A CA 1
ATOM 2369 C C . HIS A 1 314 ? -18.792 -6.220 -16.924 1.00 70.06 314 HIS A C 1
ATOM 2371 O O . HIS A 1 314 ? -17.750 -5.687 -16.544 1.00 70.06 314 HIS A O 1
ATOM 2377 N N . LYS A 1 315 ? -19.443 -7.160 -16.234 1.00 78.06 315 LYS A N 1
ATOM 2378 C CA . LYS A 1 315 ? -18.938 -7.791 -15.013 1.00 78.06 315 LYS A CA 1
ATOM 2379 C C . LYS A 1 315 ? -17.992 -8.929 -15.365 1.00 78.06 315 LYS A C 1
ATOM 2381 O O . LYS A 1 315 ? -18.363 -9.771 -16.186 1.00 78.06 315 LYS A O 1
ATOM 2386 N N . ILE A 1 316 ? -16.804 -8.977 -14.764 1.00 65.19 316 ILE A N 1
ATOM 2387 C CA . ILE A 1 316 ? -15.805 -10.010 -15.089 1.00 65.19 316 ILE A CA 1
ATOM 2388 C C . ILE A 1 316 ? -15.725 -11.051 -13.972 1.00 65.19 316 ILE A C 1
ATOM 2390 O O . ILE A 1 316 ? -15.428 -10.738 -12.823 1.00 65.19 316 ILE A O 1
ATOM 2394 N N . ALA A 1 317 ? -15.930 -12.322 -14.327 1.00 65.75 317 ALA A N 1
ATOM 2395 C CA . ALA A 1 317 ? -15.731 -13.449 -13.422 1.00 65.75 317 ALA A CA 1
ATOM 2396 C C . ALA A 1 317 ? -14.230 -13.647 -13.128 1.00 65.75 317 ALA A C 1
ATOM 2398 O O . ALA A 1 317 ? -13.539 -14.388 -13.824 1.00 65.75 317 ALA A O 1
ATOM 2399 N N . ARG A 1 318 ? -13.722 -12.963 -12.097 1.00 68.88 318 ARG A N 1
ATOM 2400 C CA . ARG A 1 318 ? -12.312 -12.980 -11.671 1.00 68.88 318 ARG A CA 1
ATOM 2401 C C . ARG A 1 318 ? -12.035 -14.036 -10.587 1.00 68.88 318 ARG A C 1
ATOM 2403 O O . ARG A 1 318 ? -11.490 -13.709 -9.543 1.00 68.88 318 ARG A O 1
ATOM 2410 N N . MET A 1 319 ? -12.421 -15.294 -10.811 1.00 74.81 319 MET A N 1
ATOM 2411 C CA . MET A 1 319 ? -12.123 -16.388 -9.869 1.00 74.81 319 MET A CA 1
ATOM 2412 C C . MET A 1 319 ? -10.853 -17.149 -10.294 1.00 74.81 319 MET A C 1
ATOM 2414 O O . MET A 1 319 ? -10.854 -17.710 -11.394 1.00 74.81 319 MET A O 1
ATOM 2418 N N . PRO A 1 320 ? -9.789 -17.180 -9.465 1.00 81.88 320 PRO A N 1
ATOM 2419 C CA . PRO A 1 320 ? -8.579 -17.947 -9.746 1.00 81.88 320 PRO A CA 1
ATOM 2420 C C . PRO A 1 320 ? -8.837 -19.454 -9.619 1.00 81.88 320 PRO A C 1
ATOM 2422 O O . PRO A 1 320 ? -9.819 -19.881 -9.005 1.00 81.88 320 PRO A O 1
ATOM 2425 N N . LYS A 1 321 ? -7.952 -20.271 -10.197 1.00 85.44 321 LYS A N 1
ATOM 2426 C CA . LYS A 1 321 ? -8.049 -21.739 -10.134 1.00 85.44 321 LYS A CA 1
ATOM 2427 C C . LYS A 1 321 ? -6.786 -22.360 -9.564 1.00 85.44 321 LYS A C 1
ATOM 2429 O O . LYS A 1 321 ? -5.699 -22.167 -10.099 1.00 85.44 321 LYS A O 1
ATOM 2434 N N . TRP A 1 322 ? -6.950 -23.175 -8.532 1.00 85.31 322 TRP A N 1
ATOM 2435 C CA . TRP A 1 322 ? -5.862 -23.771 -7.762 1.00 85.31 322 TRP A CA 1
ATOM 2436 C C . TRP A 1 322 ? -5.928 -25.295 -7.820 1.00 85.31 322 TRP A C 1
ATOM 2438 O O . TRP A 1 322 ? -7.011 -25.856 -7.659 1.00 85.31 322 TRP A O 1
ATOM 2448 N N . THR A 1 323 ? -4.789 -25.981 -8.001 1.00 74.06 323 THR A N 1
ATOM 2449 C CA . THR A 1 323 ? -4.784 -27.456 -7.972 1.00 74.06 323 THR A CA 1
ATOM 2450 C C . THR A 1 323 ? -5.042 -27.933 -6.545 1.00 74.06 323 THR A C 1
ATOM 2452 O O . THR A 1 323 ? -4.123 -27.925 -5.725 1.00 74.06 323 THR A O 1
ATOM 2455 N N . GLY A 1 324 ? -6.282 -28.318 -6.250 1.00 68.56 324 GLY A N 1
ATOM 2456 C CA . GLY A 1 324 ? -6.718 -28.598 -4.884 1.00 68.56 324 GLY A CA 1
ATOM 2457 C C . GLY A 1 324 ? -6.017 -29.777 -4.205 1.00 68.56 324 GLY A C 1
ATOM 2458 O O . GLY A 1 324 ? -5.580 -30.725 -4.862 1.00 68.56 324 GLY A O 1
ATOM 2459 N N . GLY A 1 325 ? -5.965 -29.733 -2.870 1.00 62.25 325 GLY A N 1
ATOM 2460 C CA . GLY A 1 325 ? -5.501 -30.852 -2.044 1.00 62.25 325 GLY A CA 1
ATOM 2461 C C . GLY A 1 325 ? -3.988 -31.068 -2.070 1.00 62.25 325 GLY A C 1
ATOM 2462 O O . GLY A 1 325 ? -3.532 -32.212 -2.041 1.00 62.25 325 GLY A O 1
ATOM 2463 N N . LYS A 1 326 ? -3.210 -29.982 -2.146 1.00 70.75 326 LYS A N 1
ATOM 2464 C CA . LYS A 1 326 ? -1.753 -30.007 -1.991 1.00 70.75 326 LYS A CA 1
ATOM 2465 C C . LYS A 1 326 ? -1.343 -29.068 -0.872 1.00 70.75 326 LYS A C 1
ATOM 2467 O O . LYS A 1 326 ? -1.392 -27.853 -1.013 1.00 70.75 326 LYS A O 1
ATOM 2472 N N . ASP A 1 327 ? -0.908 -29.674 0.218 1.00 77.56 327 ASP A N 1
ATOM 2473 C CA . ASP A 1 327 ? -0.297 -28.991 1.344 1.00 77.56 327 ASP A CA 1
ATOM 2474 C C . ASP A 1 327 ? 1.175 -28.693 1.001 1.00 77.56 327 ASP A C 1
ATOM 2476 O O . ASP A 1 327 ? 1.992 -29.600 0.819 1.00 77.56 327 ASP A O 1
ATOM 2480 N N . HIS A 1 328 ? 1.499 -27.410 0.830 1.00 83.50 328 HIS A N 1
ATOM 2481 C CA . HIS A 1 328 ? 2.839 -26.923 0.514 1.00 83.50 328 HIS A CA 1
ATOM 2482 C C . HIS A 1 328 ? 3.587 -26.542 1.795 1.00 83.50 328 HIS A C 1
ATOM 2484 O O . HIS A 1 328 ? 3.093 -25.761 2.604 1.00 83.50 328 HIS A O 1
ATOM 2490 N N . TYR A 1 329 ? 4.800 -27.070 1.950 1.00 83.88 329 TYR A N 1
ATOM 2491 C CA . TYR A 1 329 ? 5.697 -26.775 3.068 1.00 83.88 329 TYR A CA 1
ATOM 2492 C C . TYR A 1 329 ? 6.889 -25.944 2.588 1.00 83.88 329 TYR A C 1
ATOM 2494 O O . TYR A 1 329 ? 7.402 -26.175 1.486 1.00 83.88 329 TYR A O 1
ATOM 2502 N N . LEU A 1 330 ? 7.355 -25.016 3.429 1.00 82.69 330 LEU A N 1
ATOM 2503 C CA . LEU A 1 330 ? 8.555 -24.219 3.166 1.00 82.69 330 LEU A CA 1
ATOM 2504 C C . LEU A 1 330 ? 9.779 -25.122 2.885 1.00 82.69 330 LEU A C 1
ATOM 2506 O O . LEU A 1 330 ? 9.907 -26.179 3.510 1.00 82.69 330 LEU A O 1
ATOM 2510 N N . PRO A 1 331 ? 10.704 -24.734 1.981 1.00 74.56 331 PRO A N 1
ATOM 2511 C CA . PRO A 1 331 ? 11.853 -25.568 1.629 1.00 74.56 331 PRO A CA 1
ATOM 2512 C C . PRO A 1 331 ? 12.744 -25.880 2.838 1.00 74.56 331 PRO A C 1
ATOM 2514 O O . PRO A 1 331 ? 13.096 -24.980 3.599 1.00 74.56 331 PRO A O 1
ATOM 2517 N N . GLU A 1 332 ? 13.175 -27.136 2.975 1.00 67.56 332 GLU A N 1
ATOM 2518 C CA . GLU A 1 332 ? 13.965 -27.609 4.124 1.00 67.56 332 GLU A CA 1
ATOM 2519 C C . GLU A 1 332 ? 15.249 -26.784 4.341 1.00 67.56 332 GLU A C 1
ATOM 2521 O O . GLU A 1 332 ? 15.600 -26.453 5.471 1.00 67.56 332 GLU A O 1
ATOM 2526 N N . ASP A 1 333 ? 15.923 -26.380 3.261 1.00 64.94 333 ASP A N 1
ATOM 2527 C CA . ASP A 1 333 ? 17.139 -25.560 3.335 1.00 64.94 333 ASP A CA 1
ATOM 2528 C C . ASP A 1 333 ? 16.863 -24.100 3.713 1.00 64.94 333 ASP A C 1
ATOM 2530 O O . ASP A 1 333 ? 17.664 -23.481 4.411 1.00 64.94 333 ASP A O 1
ATOM 2534 N N . ALA A 1 334 ? 15.694 -23.565 3.349 1.00 64.38 334 ALA A N 1
ATOM 2535 C CA . ALA A 1 334 ? 15.261 -22.260 3.834 1.00 64.38 334 ALA A CA 1
ATOM 2536 C C . ALA A 1 334 ? 14.900 -22.314 5.327 1.00 64.38 334 ALA A C 1
ATOM 2538 O O . ALA A 1 334 ? 15.204 -21.379 6.063 1.00 64.38 334 ALA A O 1
ATOM 2539 N N . LEU A 1 335 ? 14.308 -23.415 5.795 1.00 64.50 335 LEU A N 1
ATOM 2540 C CA . LEU A 1 335 ? 14.003 -23.635 7.210 1.00 64.50 335 LEU A CA 1
ATOM 2541 C C . LEU A 1 335 ? 15.275 -23.755 8.077 1.00 64.50 335 LEU A C 1
ATOM 2543 O O . LEU A 1 335 ? 15.289 -23.273 9.210 1.00 64.50 335 LEU A O 1
ATOM 2547 N N . LYS A 1 336 ? 16.375 -24.303 7.539 1.00 63.34 336 LYS A N 1
ATOM 2548 C CA . LYS A 1 336 ? 17.691 -24.370 8.216 1.00 63.34 336 LYS A CA 1
ATOM 2549 C C . LYS A 1 336 ? 18.337 -22.999 8.470 1.00 63.34 336 LYS A C 1
ATOM 2551 O O . LYS A 1 336 ? 19.214 -22.904 9.327 1.00 63.34 336 LYS A O 1
ATOM 2556 N N . ALA A 1 337 ? 17.918 -21.941 7.773 1.00 62.50 337 ALA A N 1
ATOM 2557 C CA . ALA A 1 337 ? 18.555 -20.620 7.837 1.00 62.50 337 ALA A CA 1
ATOM 2558 C C . ALA A 1 337 ? 18.240 -19.798 9.113 1.00 62.50 337 ALA A C 1
ATOM 2560 O O . ALA A 1 337 ? 18.757 -18.692 9.267 1.00 62.50 337 ALA A O 1
ATOM 2561 N N . ASN A 1 338 ? 17.431 -20.330 10.045 1.00 67.62 338 ASN A N 1
ATOM 2562 C CA . ASN A 1 338 ? 17.096 -19.709 11.340 1.00 67.62 338 ASN A CA 1
ATOM 2563 C C . ASN A 1 338 ? 16.593 -18.253 11.225 1.00 67.62 338 ASN A C 1
ATOM 2565 O O . ASN A 1 338 ? 17.117 -17.332 11.859 1.00 67.62 338 ASN A O 1
ATOM 2569 N N . TRP A 1 339 ? 15.558 -18.058 10.404 1.00 75.31 339 TRP A N 1
ATOM 2570 C CA . TRP A 1 339 ? 14.927 -16.761 10.155 1.00 75.31 339 TRP A CA 1
ATOM 2571 C C . TRP A 1 339 ? 14.399 -16.076 11.419 1.00 75.31 339 TRP A C 1
ATOM 2573 O O . TRP A 1 339 ? 13.683 -16.666 12.233 1.00 75.31 339 TRP A O 1
ATOM 2583 N N . ARG A 1 340 ? 14.676 -14.775 11.535 1.00 79.31 340 ARG A N 1
ATOM 2584 C CA . ARG A 1 340 ? 14.077 -13.897 12.542 1.00 79.31 340 ARG A CA 1
ATOM 2585 C C . ARG A 1 340 ? 13.515 -12.632 11.904 1.00 79.31 340 ARG A C 1
ATOM 2587 O O . ARG A 1 340 ? 14.204 -11.973 11.128 1.00 79.31 340 ARG A O 1
ATOM 2594 N N . CYS A 1 341 ? 12.294 -12.277 12.291 1.00 80.62 341 CYS A N 1
ATOM 2595 C CA . CYS A 1 341 ? 11.736 -10.951 12.092 1.00 80.62 341 CYS A CA 1
ATOM 2596 C C . CYS A 1 341 ? 12.427 -9.992 13.075 1.00 80.62 341 CYS A C 1
ATOM 2598 O O . CYS A 1 341 ? 12.372 -10.167 14.295 1.00 80.62 341 CYS A O 1
ATOM 2600 N N . ALA A 1 342 ? 13.130 -9.000 12.538 1.00 70.19 342 ALA A N 1
ATOM 2601 C CA . ALA A 1 342 ? 13.878 -7.996 13.276 1.00 70.19 342 ALA A CA 1
ATOM 2602 C C . ALA A 1 342 ? 13.198 -6.627 13.156 1.00 70.19 342 ALA A C 1
ATOM 2604 O O . ALA A 1 342 ? 12.846 -6.176 12.065 1.00 70.19 342 ALA A O 1
ATOM 2605 N N . VAL A 1 343 ? 13.049 -5.963 14.299 1.00 71.44 343 VAL A N 1
ATOM 2606 C CA . VAL A 1 343 ? 12.459 -4.625 14.441 1.00 71.44 343 VAL A CA 1
ATOM 2607 C C . VAL A 1 343 ? 13.489 -3.513 14.222 1.00 71.44 343 VAL A C 1
ATOM 2609 O O . VAL A 1 343 ? 14.692 -3.750 14.311 1.00 71.44 343 VAL A O 1
ATOM 2612 N N . ALA A 1 344 ? 12.999 -2.291 14.015 1.00 62.66 344 ALA A N 1
ATOM 2613 C CA . ALA A 1 344 ? 13.666 -0.988 14.081 1.00 62.66 344 ALA A CA 1
ATOM 2614 C C . ALA A 1 344 ? 15.150 -0.989 14.504 1.00 62.66 344 ALA A C 1
ATOM 2616 O O . ALA A 1 344 ? 16.041 -0.817 13.666 1.00 62.66 344 ALA A O 1
ATOM 2617 N N . HIS A 1 345 ? 15.421 -1.166 15.802 1.00 62.53 345 HIS A N 1
ATOM 2618 C CA . HIS A 1 345 ? 16.768 -1.126 16.372 1.00 62.53 345 HIS A CA 1
ATOM 2619 C C . HIS A 1 345 ? 17.665 -2.274 15.882 1.00 62.53 345 HIS A C 1
ATOM 2621 O O . HIS A 1 345 ? 18.813 -2.028 15.508 1.00 62.53 345 HIS A O 1
ATOM 2627 N N . ASP A 1 346 ? 17.160 -3.509 15.846 1.00 61.81 346 ASP A N 1
ATOM 2628 C CA . ASP A 1 346 ? 17.927 -4.683 15.410 1.00 61.81 346 ASP A CA 1
ATOM 2629 C C . ASP A 1 346 ? 18.202 -4.634 13.895 1.00 61.81 346 ASP A C 1
ATOM 2631 O O . ASP A 1 346 ? 19.325 -4.900 13.463 1.00 61.81 346 ASP A O 1
ATOM 2635 N N . ALA A 1 347 ? 17.220 -4.203 13.096 1.00 62.41 347 ALA A N 1
ATOM 2636 C CA . ALA A 1 347 ? 17.349 -3.982 11.657 1.00 62.41 347 ALA A CA 1
ATOM 2637 C C . ALA A 1 347 ? 18.412 -2.915 11.340 1.00 62.41 347 ALA A C 1
ATOM 2639 O O . ALA A 1 347 ? 19.325 -3.139 10.540 1.00 62.41 347 ALA A O 1
ATOM 2640 N N . HIS A 1 348 ? 18.354 -1.764 12.019 1.00 62.19 348 HIS A N 1
ATOM 2641 C CA . HIS A 1 348 ? 19.345 -0.701 11.852 1.00 62.19 348 HIS A CA 1
ATOM 2642 C C . HIS A 1 348 ? 20.732 -1.102 12.357 1.00 62.19 348 HIS A C 1
ATOM 2644 O O . HIS A 1 348 ? 21.723 -0.792 11.698 1.00 62.19 348 HIS A O 1
ATOM 2650 N N . ARG A 1 349 ? 20.821 -1.843 13.471 1.00 60.59 349 ARG A N 1
ATOM 2651 C CA . ARG A 1 349 ? 22.084 -2.411 13.958 1.00 60.59 349 ARG A CA 1
ATOM 2652 C C . ARG A 1 349 ? 22.701 -3.328 12.904 1.00 60.59 349 ARG A C 1
ATOM 2654 O O . ARG A 1 349 ? 23.862 -3.122 12.577 1.00 60.59 349 ARG A O 1
ATOM 2661 N N . ALA A 1 350 ? 21.931 -4.247 12.318 1.00 56.97 350 ALA A N 1
ATOM 2662 C CA . ALA A 1 350 ? 22.397 -5.108 11.227 1.00 56.97 350 ALA A CA 1
ATOM 2663 C C . ALA A 1 350 ? 22.854 -4.308 9.990 1.00 56.97 350 ALA A C 1
ATOM 2665 O O . ALA A 1 350 ? 23.804 -4.700 9.316 1.00 56.97 350 ALA A O 1
ATOM 2666 N N . THR A 1 351 ? 22.233 -3.152 9.725 1.00 56.12 351 THR A N 1
ATOM 2667 C CA . THR A 1 351 ? 22.684 -2.239 8.661 1.00 56.12 351 THR A CA 1
ATOM 2668 C C . THR A 1 351 ? 24.015 -1.552 9.005 1.00 56.12 351 THR A C 1
ATOM 2670 O O . THR A 1 351 ? 24.841 -1.335 8.127 1.00 56.12 351 THR A O 1
ATOM 2673 N N . LEU A 1 352 ? 24.243 -1.213 10.280 1.00 51.50 352 LEU A N 1
ATOM 2674 C CA . LEU A 1 352 ? 25.460 -0.544 10.762 1.00 51.50 352 LEU A CA 1
ATOM 2675 C C . LEU A 1 352 ? 26.644 -1.492 11.019 1.00 51.50 352 LEU A C 1
ATOM 2677 O O . LEU A 1 352 ? 27.782 -1.029 11.036 1.00 51.50 352 LEU A O 1
ATOM 2681 N N . THR A 1 353 ? 26.401 -2.784 11.262 1.00 47.75 353 THR A N 1
ATOM 2682 C CA . THR A 1 353 ? 27.449 -3.789 11.528 1.00 47.75 353 THR A CA 1
ATOM 2683 C C . THR A 1 353 ? 27.902 -4.554 10.284 1.00 47.75 353 THR A C 1
ATOM 2685 O O . THR A 1 353 ? 28.830 -5.359 10.375 1.00 47.75 353 THR A O 1
ATOM 2688 N N . ASN A 1 354 ? 27.287 -4.314 9.123 1.00 49.53 354 ASN A N 1
ATOM 2689 C CA . ASN A 1 354 ? 27.717 -4.904 7.861 1.00 49.53 354 ASN A CA 1
ATOM 2690 C C . ASN A 1 354 ? 29.109 -4.354 7.467 1.00 49.53 354 ASN A C 1
ATOM 2692 O O . ASN A 1 354 ? 29.262 -3.138 7.350 1.00 49.53 354 ASN A O 1
ATOM 2696 N N . PRO A 1 355 ? 30.138 -5.199 7.246 1.00 40.59 355 PRO A N 1
ATOM 2697 C CA . PRO A 1 355 ? 31.485 -4.728 6.909 1.00 40.59 355 PRO A CA 1
ATOM 2698 C C . PRO A 1 355 ? 31.599 -4.075 5.517 1.00 40.59 355 PRO A C 1
ATOM 2700 O O . PRO A 1 355 ? 32.639 -3.491 5.205 1.00 40.59 355 PRO A O 1
ATOM 2703 N N . ILE A 1 356 ? 30.564 -4.155 4.672 1.00 43.50 356 ILE A N 1
ATOM 2704 C CA . ILE A 1 356 ? 30.560 -3.608 3.308 1.00 43.50 356 ILE A CA 1
ATOM 2705 C C . ILE A 1 356 ? 30.133 -2.124 3.310 1.00 43.50 356 ILE A C 1
ATOM 2707 O O . ILE A 1 356 ? 29.047 -1.757 2.870 1.00 43.50 356 ILE A O 1
ATOM 2711 N N . GLY A 1 357 ? 31.041 -1.251 3.759 1.00 41.50 357 GLY A N 1
ATOM 2712 C CA . GLY A 1 357 ? 31.043 0.177 3.403 1.00 41.50 357 GLY A CA 1
ATOM 2713 C C . GLY A 1 357 ? 30.790 1.185 4.545 1.00 41.50 357 GLY A C 1
ATOM 2714 O O . GLY A 1 357 ? 30.014 0.931 5.460 1.00 41.50 357 GLY A O 1
ATOM 2715 N N . PRO A 1 358 ? 31.403 2.389 4.499 1.00 36.09 358 PRO A N 1
ATOM 2716 C CA . PRO A 1 358 ? 31.344 3.386 5.579 1.00 36.09 358 PRO A CA 1
ATOM 2717 C C . PRO A 1 358 ? 30.063 4.251 5.588 1.00 36.09 358 PRO A C 1
ATOM 2719 O O . PRO A 1 358 ? 30.031 5.318 6.207 1.00 36.09 358 PRO A O 1
ATOM 2722 N N . ALA A 1 359 ? 29.012 3.841 4.875 1.00 44.94 359 ALA A N 1
ATOM 2723 C CA . ALA A 1 359 ? 27.808 4.635 4.647 1.00 44.94 359 ALA A CA 1
ATOM 2724 C C . ALA A 1 359 ? 26.850 4.598 5.853 1.00 44.94 359 ALA A C 1
ATOM 2726 O O . ALA A 1 359 ? 25.831 3.911 5.838 1.00 44.94 359 ALA A O 1
ATOM 2727 N N . LYS A 1 360 ? 27.148 5.380 6.901 1.00 51.03 360 LYS A N 1
ATOM 2728 C CA . LYS A 1 360 ? 26.199 5.622 8.002 1.00 51.03 360 LYS A CA 1
ATOM 2729 C C . LYS A 1 360 ? 24.912 6.255 7.457 1.00 51.03 360 LYS A C 1
ATOM 2731 O O . LYS A 1 360 ? 24.894 7.448 7.158 1.00 51.03 360 LYS A O 1
ATOM 2736 N N . LEU A 1 361 ? 23.848 5.458 7.342 1.00 53.62 361 LEU A N 1
ATOM 2737 C CA . LEU A 1 361 ? 22.527 5.911 6.898 1.00 53.62 361 LEU A CA 1
ATOM 2738 C C . LEU A 1 361 ? 22.021 7.071 7.767 1.00 53.62 361 LEU A C 1
ATOM 2740 O O . LEU A 1 361 ? 21.945 6.961 8.991 1.00 53.62 361 LEU A O 1
ATOM 2744 N N . SER A 1 362 ? 21.655 8.182 7.129 1.00 46.69 362 SER A N 1
ATOM 2745 C CA . SER A 1 362 ? 21.291 9.428 7.803 1.00 46.69 362 SER A CA 1
ATOM 2746 C C . SER A 1 362 ? 19.801 9.486 8.146 1.00 46.69 362 SER A C 1
ATOM 2748 O O . SER A 1 362 ? 19.000 10.043 7.396 1.00 46.69 362 SER A O 1
ATOM 2750 N N . GLY A 1 363 ? 19.425 8.930 9.296 1.00 48.44 363 GLY A N 1
ATOM 2751 C CA . GLY A 1 363 ? 18.083 9.081 9.861 1.00 48.44 363 GLY A CA 1
ATOM 2752 C C . GLY A 1 363 ? 17.801 8.081 10.976 1.00 48.44 363 GLY A C 1
ATOM 2753 O O . GLY A 1 363 ? 18.407 7.011 11.025 1.00 48.44 363 GLY A O 1
ATOM 2754 N N . GLU A 1 364 ? 16.878 8.436 11.865 1.00 54.03 364 GLU A N 1
ATOM 2755 C CA . GLU A 1 364 ? 16.520 7.617 13.024 1.00 54.03 364 GLU A CA 1
ATOM 2756 C C . GLU A 1 364 ? 15.784 6.319 12.574 1.00 54.03 364 GLU A C 1
ATOM 2758 O O . GLU A 1 364 ? 15.155 6.289 11.508 1.00 54.03 364 GLU A O 1
ATOM 2763 N N . PRO A 1 365 ? 15.919 5.189 13.297 1.00 52.34 365 PRO A N 1
ATOM 2764 C CA . PRO A 1 365 ? 15.624 3.859 12.741 1.00 52.34 365 PRO A CA 1
ATOM 2765 C C . PRO A 1 365 ? 14.192 3.341 12.935 1.00 52.34 365 PRO A C 1
ATOM 2767 O O . PRO A 1 365 ? 13.922 2.180 12.633 1.00 52.34 365 PRO A O 1
ATOM 2770 N N . PHE A 1 366 ? 13.299 4.157 13.486 1.00 61.72 366 PHE A N 1
ATOM 2771 C CA . PHE A 1 366 ? 12.077 3.696 14.147 1.00 61.72 366 PHE A CA 1
ATOM 2772 C C . PHE A 1 366 ? 11.099 2.936 13.231 1.00 61.72 366 PHE A C 1
ATOM 2774 O O . PHE A 1 366 ? 10.943 3.264 12.058 1.00 61.72 366 PHE A O 1
ATOM 2781 N N . GLY A 1 367 ? 10.427 1.924 13.790 1.00 54.81 367 GLY A N 1
ATOM 2782 C CA . GLY A 1 367 ? 9.340 1.164 13.166 1.00 54.81 367 GLY A CA 1
ATOM 2783 C C . GLY A 1 367 ? 9.685 0.187 12.039 1.00 54.81 367 GLY A C 1
ATOM 2784 O O . GLY A 1 367 ? 8.770 -0.447 11.528 1.00 54.81 367 GLY A O 1
ATOM 2785 N N . ARG A 1 368 ? 10.947 0.045 11.610 1.00 66.88 368 ARG A N 1
ATOM 2786 C CA . ARG A 1 368 ? 11.292 -0.894 10.519 1.00 66.88 368 ARG A CA 1
ATOM 2787 C C . ARG A 1 368 ? 10.975 -2.344 10.904 1.00 66.88 368 ARG A C 1
ATOM 2789 O O . ARG A 1 368 ? 11.085 -2.709 12.071 1.00 66.88 368 ARG A O 1
ATOM 2796 N N . GLN A 1 369 ? 10.659 -3.167 9.909 1.00 70.31 369 GLN A N 1
ATOM 2797 C CA . GLN A 1 369 ? 10.543 -4.621 10.037 1.00 70.31 369 GLN A CA 1
ATOM 2798 C C . GLN A 1 369 ? 11.321 -5.264 8.881 1.00 70.31 369 GLN A C 1
ATOM 2800 O O . GLN A 1 369 ? 11.142 -4.846 7.739 1.00 70.31 369 GLN A O 1
ATOM 2805 N N . ILE A 1 370 ? 12.198 -6.230 9.162 1.00 70.81 370 ILE A N 1
ATOM 2806 C CA . ILE A 1 370 ? 12.916 -7.018 8.142 1.00 70.81 370 ILE A CA 1
ATOM 2807 C C . ILE A 1 370 ? 13.008 -8.478 8.577 1.00 70.81 370 ILE A C 1
ATOM 2809 O O . ILE A 1 370 ? 13.080 -8.761 9.771 1.00 70.81 370 ILE A O 1
ATOM 2813 N N . TRP A 1 371 ? 13.109 -9.403 7.628 1.00 77.00 371 TRP A N 1
ATOM 2814 C CA . TRP A 1 371 ? 13.555 -10.767 7.916 1.00 77.00 371 TRP A CA 1
ATOM 2815 C C . TRP A 1 371 ? 15.070 -10.892 7.737 1.00 77.00 371 TRP A C 1
ATOM 2817 O O . TRP A 1 371 ? 15.646 -10.296 6.829 1.00 77.00 371 TRP A O 1
ATOM 2827 N N . THR A 1 372 ? 15.732 -11.634 8.628 1.00 66.19 372 THR A N 1
ATOM 2828 C CA . THR A 1 372 ? 17.193 -11.791 8.613 1.00 66.19 372 THR A CA 1
ATOM 2829 C C . THR A 1 372 ? 17.656 -13.142 9.167 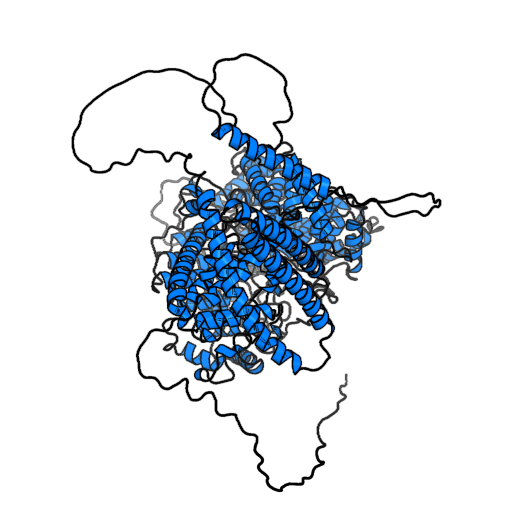1.00 66.19 372 THR A C 1
ATOM 2831 O O . THR A 1 372 ? 17.011 -13.723 10.046 1.00 66.19 372 THR A O 1
ATOM 2834 N N . THR A 1 373 ? 18.788 -13.631 8.658 1.00 57.53 373 THR A N 1
ATOM 2835 C CA . THR A 1 373 ? 19.532 -14.799 9.156 1.00 57.53 373 THR A CA 1
ATOM 2836 C C . THR A 1 373 ? 20.535 -14.342 10.220 1.00 57.53 373 THR A C 1
ATOM 2838 O O . THR A 1 373 ? 21.407 -13.523 9.930 1.00 57.53 373 THR A O 1
ATOM 2841 N N . VAL A 1 374 ? 20.416 -14.831 11.455 1.00 47.75 374 VAL A N 1
ATOM 2842 C CA . VAL A 1 374 ? 20.994 -14.176 12.647 1.00 47.75 374 VAL A CA 1
ATOM 2843 C C . VAL A 1 374 ? 22.523 -14.332 12.803 1.00 47.75 374 VAL A C 1
ATOM 2845 O O . VAL A 1 374 ? 23.004 -15.449 12.992 1.00 47.75 374 VAL A O 1
ATOM 2848 N N . PRO A 1 375 ? 23.289 -13.224 12.908 1.00 38.12 375 PRO A N 1
ATOM 2849 C CA . PRO A 1 375 ? 24.557 -13.162 13.636 1.00 38.12 375 PRO A CA 1
ATOM 2850 C C . PRO A 1 375 ? 24.305 -12.799 15.116 1.00 38.12 375 PRO A C 1
ATOM 2852 O O . PRO A 1 375 ? 23.348 -12.095 15.437 1.00 38.12 375 PRO A O 1
ATOM 2855 N N . ASN A 1 376 ? 25.170 -13.247 16.032 1.00 34.06 376 ASN A N 1
ATOM 2856 C CA . ASN A 1 376 ? 24.990 -13.062 17.484 1.00 34.06 376 ASN A CA 1
ATOM 2857 C C . ASN A 1 376 ? 24.746 -11.599 17.924 1.00 34.06 376 ASN A C 1
ATOM 2859 O O . ASN A 1 376 ? 25.427 -10.680 17.465 1.00 34.06 376 ASN A O 1
ATOM 2863 N N . ARG A 1 377 ? 23.869 -11.400 18.928 1.00 41.00 377 ARG A N 1
ATOM 2864 C CA . ARG A 1 377 ? 23.793 -10.151 19.718 1.00 41.00 377 ARG A CA 1
ATOM 2865 C C . ARG A 1 377 ? 25.168 -9.888 20.364 1.00 41.00 377 ARG A C 1
ATOM 2867 O O . ARG A 1 377 ? 25.514 -10.558 21.335 1.00 41.00 377 ARG A O 1
ATOM 2874 N N . SER A 1 378 ? 25.939 -8.914 19.869 1.00 33.03 378 SER A N 1
ATOM 2875 C CA . SER A 1 378 ? 27.121 -8.424 20.596 1.00 33.03 378 SER A CA 1
ATOM 2876 C C . SER A 1 378 ? 26.686 -7.574 21.795 1.00 33.03 378 SER A C 1
ATOM 2878 O O . SER A 1 378 ? 25.755 -6.766 21.710 1.00 33.03 378 SER A O 1
ATOM 2880 N N . SER A 1 379 ? 27.341 -7.782 22.938 1.00 32.28 379 SER A N 1
ATOM 2881 C CA . SER A 1 379 ? 26.989 -7.172 24.225 1.00 32.28 379 SER A CA 1
ATOM 2882 C C . SER A 1 379 ? 27.632 -5.792 24.425 1.00 32.28 379 SER A C 1
ATOM 2884 O O . SER A 1 379 ? 28.159 -5.496 25.499 1.00 32.28 379 SER A O 1
ATOM 2886 N N . ASP A 1 380 ? 27.629 -4.962 23.383 1.00 30.59 380 ASP A N 1
ATOM 2887 C CA . ASP A 1 380 ? 28.184 -3.609 23.411 1.00 30.59 380 ASP A CA 1
ATOM 2888 C C . ASP A 1 380 ? 27.099 -2.619 23.851 1.00 30.59 380 ASP A C 1
ATOM 2890 O O . ASP A 1 380 ? 26.167 -2.306 23.105 1.00 30.59 380 ASP A O 1
ATOM 2894 N N . GLY A 1 381 ? 27.183 -2.165 25.103 1.00 37.28 381 GLY A N 1
ATOM 2895 C CA . GLY A 1 381 ? 26.212 -1.245 25.694 1.00 37.28 381 GLY A CA 1
ATOM 2896 C C . GLY A 1 381 ? 26.606 0.219 25.515 1.00 37.28 381 GLY A C 1
ATOM 2897 O O . GLY A 1 381 ? 27.704 0.591 25.920 1.00 37.28 381 GLY A O 1
ATOM 2898 N N . LEU A 1 382 ? 25.698 1.031 24.952 1.00 32.56 382 LEU A N 1
ATOM 2899 C CA . LEU A 1 382 ? 25.589 2.497 25.105 1.00 32.56 382 LEU A CA 1
ATOM 2900 C C . LEU A 1 382 ? 24.393 3.038 24.280 1.00 32.56 382 LEU A C 1
ATOM 2902 O O . LEU A 1 382 ? 24.580 3.695 23.263 1.00 32.56 382 LEU A O 1
ATOM 2906 N N . ILE A 1 383 ? 23.168 2.709 24.702 1.00 39.84 383 ILE A N 1
ATOM 2907 C CA . ILE A 1 383 ? 21.855 3.292 24.329 1.00 39.84 383 ILE A CA 1
ATOM 2908 C C . ILE A 1 383 ? 20.814 2.568 25.205 1.00 39.84 383 ILE A C 1
ATOM 2910 O O . ILE A 1 383 ? 21.016 1.392 25.507 1.00 39.84 383 ILE A O 1
ATOM 2914 N N . GLU A 1 384 ? 19.728 3.229 25.622 1.00 45.41 384 GLU A N 1
ATOM 2915 C CA . GLU A 1 384 ? 18.601 2.515 26.247 1.00 45.41 384 GLU A CA 1
ATOM 2916 C C . GLU A 1 384 ? 17.906 1.642 25.196 1.00 45.41 384 GLU A C 1
ATOM 2918 O O . GLU A 1 384 ? 17.461 2.143 24.161 1.00 45.41 384 GLU A O 1
ATOM 2923 N N . THR A 1 385 ? 17.845 0.335 25.433 1.00 57.03 385 THR A N 1
ATOM 2924 C CA . THR A 1 385 ? 17.255 -0.617 24.489 1.00 57.03 385 THR A CA 1
ATOM 2925 C C . THR A 1 385 ? 15.734 -0.692 24.634 1.00 57.03 385 THR A C 1
ATOM 2927 O O . THR A 1 385 ? 15.150 -0.294 25.640 1.00 57.03 385 THR A O 1
ATOM 2930 N N . GLU A 1 386 ? 15.060 -1.249 23.629 1.00 63.03 386 GLU A N 1
ATOM 2931 C CA . GLU A 1 386 ? 13.617 -1.523 23.701 1.00 63.03 386 GLU A CA 1
ATOM 2932 C C . GLU A 1 386 ? 13.282 -2.535 24.816 1.00 63.03 386 GLU A C 1
ATOM 2934 O O . GLU A 1 386 ? 12.244 -2.419 25.467 1.00 63.03 386 GLU A O 1
ATOM 2939 N N . ASP A 1 387 ? 14.197 -3.476 25.093 1.00 66.62 387 ASP A N 1
ATOM 2940 C CA . ASP A 1 387 ? 14.107 -4.391 26.236 1.00 66.62 387 ASP A CA 1
ATOM 2941 C C . ASP A 1 387 ? 14.258 -3.630 27.583 1.00 66.62 387 ASP A C 1
ATOM 2943 O O . ASP A 1 387 ? 13.567 -3.973 28.543 1.00 66.62 387 ASP A O 1
ATOM 2947 N N . ASP A 1 388 ? 15.058 -2.552 27.658 1.00 71.38 388 ASP A N 1
ATOM 2948 C CA . ASP A 1 388 ? 15.133 -1.675 28.846 1.00 71.38 388 ASP A CA 1
ATOM 2949 C C . ASP A 1 388 ? 13.844 -0.867 29.059 1.00 71.38 388 ASP A C 1
ATOM 2951 O O . ASP A 1 388 ? 13.405 -0.699 30.197 1.00 71.38 388 ASP A O 1
ATOM 2955 N N . LEU A 1 389 ? 13.204 -0.377 27.988 1.00 77.75 389 LEU A N 1
ATOM 2956 C CA . LEU A 1 389 ? 11.905 0.298 28.095 1.00 77.75 389 LEU A CA 1
ATOM 2957 C C . LEU A 1 389 ? 10.814 -0.676 28.565 1.00 77.75 389 LEU A C 1
ATOM 2959 O O . LEU A 1 389 ? 10.023 -0.328 29.442 1.00 77.75 389 LEU A O 1
ATOM 2963 N N . GLU A 1 390 ? 10.785 -1.903 28.033 1.00 80.88 390 GLU A N 1
ATOM 2964 C CA . GLU A 1 390 ? 9.858 -2.931 28.515 1.00 80.88 390 GLU A CA 1
ATOM 2965 C C . GLU A 1 390 ? 10.122 -3.277 29.990 1.00 80.88 390 GLU A C 1
ATOM 2967 O O . GLU A 1 390 ? 9.169 -3.396 30.758 1.00 80.88 390 GLU A O 1
ATOM 2972 N N . MET A 1 391 ? 11.388 -3.369 30.414 1.00 81.75 391 MET A N 1
ATOM 2973 C CA . MET A 1 391 ? 11.759 -3.583 31.818 1.00 81.75 391 MET A CA 1
ATOM 2974 C C . MET A 1 391 ? 11.278 -2.436 32.720 1.00 81.75 391 MET A C 1
ATOM 2976 O O . MET A 1 391 ? 10.589 -2.697 33.704 1.00 81.75 391 MET A O 1
ATOM 2980 N N . LYS A 1 392 ? 11.547 -1.173 32.355 1.00 83.94 392 LYS A N 1
ATOM 2981 C CA . LYS A 1 392 ? 11.074 0.013 33.096 1.00 83.94 392 LYS A CA 1
ATOM 2982 C C . LYS A 1 392 ? 9.552 0.033 33.253 1.00 83.94 392 LYS A C 1
ATOM 2984 O O . LYS A 1 392 ? 9.057 0.325 34.337 1.00 83.94 392 LYS A O 1
ATOM 2989 N N . LEU A 1 393 ? 8.812 -0.278 32.185 1.00 85.94 393 LEU A N 1
ATOM 2990 C CA . LEU A 1 393 ? 7.346 -0.329 32.211 1.00 85.94 393 LEU A CA 1
ATOM 2991 C C . LEU A 1 393 ? 6.827 -1.511 33.044 1.00 85.94 393 LEU A C 1
ATOM 2993 O O . LEU A 1 393 ? 5.851 -1.362 33.773 1.00 85.94 393 LEU A O 1
ATOM 2997 N N . ARG A 1 394 ? 7.487 -2.676 32.991 1.00 85.44 394 ARG A N 1
ATOM 2998 C CA . ARG A 1 394 ? 7.153 -3.822 33.851 1.00 85.44 394 ARG A CA 1
ATOM 2999 C C . ARG A 1 394 ? 7.383 -3.510 35.332 1.00 85.44 394 ARG A C 1
ATOM 3001 O O . ARG A 1 394 ? 6.515 -3.841 36.133 1.00 85.44 394 ARG A O 1
ATOM 3008 N N . ASP A 1 395 ? 8.476 -2.837 35.690 1.00 85.12 395 ASP A N 1
ATOM 3009 C CA . ASP A 1 395 ? 8.738 -2.400 37.070 1.00 85.12 395 ASP A CA 1
ATOM 3010 C C . ASP A 1 395 ? 7.714 -1.348 37.544 1.00 85.12 395 ASP A C 1
ATOM 3012 O O . ASP A 1 395 ? 7.136 -1.494 38.621 1.00 85.12 395 ASP A O 1
ATOM 3016 N N . GLU A 1 396 ? 7.426 -0.333 36.720 1.00 84.94 396 GLU A N 1
ATOM 3017 C CA . GLU A 1 396 ? 6.427 0.720 36.980 1.00 84.94 396 GLU A CA 1
ATOM 3018 C C . GLU A 1 396 ? 5.005 0.159 37.185 1.00 84.94 396 GLU A C 1
ATOM 3020 O O . GLU A 1 396 ? 4.267 0.650 38.040 1.00 84.94 396 GLU A O 1
ATOM 3025 N N . PHE A 1 397 ? 4.633 -0.903 36.461 1.00 84.81 397 PHE A N 1
ATOM 3026 C CA . PHE A 1 397 ? 3.336 -1.580 36.597 1.00 84.81 397 PHE A CA 1
ATOM 3027 C C . PHE A 1 397 ? 3.366 -2.814 37.526 1.00 84.81 397 PHE A C 1
ATOM 3029 O O . PHE A 1 397 ? 2.368 -3.524 37.640 1.00 84.81 397 PHE A O 1
ATOM 3036 N N . GLY A 1 398 ? 4.488 -3.098 38.201 1.00 75.94 398 GLY A N 1
ATOM 3037 C CA . GLY A 1 398 ? 4.630 -4.227 39.135 1.00 75.94 398 GLY A CA 1
ATOM 3038 C C . GLY A 1 398 ? 4.598 -5.631 38.502 1.00 75.94 398 GLY A C 1
ATOM 3039 O O . GLY A 1 398 ? 4.448 -6.630 39.213 1.00 75.94 398 GLY A O 1
ATOM 3040 N N . VAL A 1 399 ? 4.746 -5.729 37.178 1.00 71.12 399 VAL A N 1
ATOM 3041 C CA . VAL A 1 399 ? 4.677 -6.964 36.382 1.00 71.12 399 VAL A CA 1
ATOM 3042 C C . VAL A 1 399 ? 5.984 -7.751 36.518 1.00 71.12 399 VAL A C 1
ATOM 3044 O O . VAL A 1 399 ? 6.910 -7.624 35.717 1.00 71.12 399 VAL A O 1
ATOM 3047 N N . LYS A 1 400 ? 6.064 -8.584 37.560 1.00 54.69 400 LYS A N 1
ATOM 3048 C CA . LYS A 1 400 ? 7.265 -9.362 37.910 1.00 54.69 400 LYS A CA 1
ATOM 3049 C C . LYS A 1 400 ? 7.765 -10.241 36.756 1.00 54.69 400 LYS A C 1
ATOM 3051 O O . LYS A 1 400 ? 7.139 -11.246 36.422 1.00 54.69 400 LYS A O 1
ATOM 3056 N N . SER A 1 401 ? 8.958 -9.937 36.243 1.00 46.59 401 SER A N 1
ATOM 3057 C CA . SER A 1 401 ? 9.751 -10.905 35.477 1.00 46.59 401 SER A CA 1
ATOM 3058 C C . SER A 1 401 ? 10.178 -12.067 36.381 1.00 46.59 401 SER A C 1
ATOM 3060 O O . SER A 1 401 ? 10.639 -11.851 37.504 1.00 46.59 401 SER A O 1
ATOM 3062 N N . MET A 1 402 ? 10.031 -13.302 35.894 1.00 41.47 402 MET A N 1
ATOM 3063 C CA . MET A 1 402 ? 10.396 -14.527 36.624 1.00 41.47 402 MET A CA 1
ATOM 3064 C C . MET A 1 402 ? 11.770 -15.094 36.225 1.00 41.47 402 MET A C 1
ATOM 3066 O O . MET A 1 402 ? 12.184 -16.110 36.780 1.00 41.47 402 MET A O 1
ATOM 3070 N N . ASN A 1 403 ? 12.532 -14.407 35.361 1.00 36.78 403 ASN A N 1
ATOM 3071 C CA . ASN A 1 403 ? 13.955 -14.701 35.126 1.00 36.78 403 ASN A CA 1
ATOM 3072 C C . ASN A 1 403 ? 14.812 -14.191 36.301 1.00 36.78 403 ASN A C 1
ATOM 3074 O O . ASN A 1 403 ? 15.616 -13.266 36.191 1.00 36.78 403 ASN A O 1
ATOM 3078 N N . GLY A 1 404 ? 14.587 -14.800 37.466 1.00 32.56 404 GLY A N 1
ATOM 3079 C CA . GLY A 1 404 ? 15.120 -14.410 38.766 1.00 32.56 404 GLY A CA 1
ATOM 3080 C C . GLY A 1 404 ? 16.582 -14.785 38.998 1.00 32.56 404 GLY A C 1
ATOM 3081 O O . GLY A 1 404 ? 16.873 -15.509 39.942 1.00 32.56 404 GLY A O 1
ATOM 3082 N N . ASN A 1 405 ? 17.500 -14.241 38.200 1.00 26.91 405 ASN A N 1
ATOM 3083 C CA . ASN A 1 405 ? 18.920 -14.162 38.549 1.00 26.91 405 ASN A CA 1
ATOM 3084 C C . ASN A 1 405 ? 19.383 -12.704 38.462 1.00 26.91 405 ASN A C 1
ATOM 3086 O O . ASN A 1 405 ? 19.767 -12.211 37.402 1.00 26.91 405 ASN A O 1
ATOM 3090 N N . LYS A 1 406 ? 19.338 -12.000 39.600 1.00 25.86 406 LYS A N 1
ATOM 3091 C CA . LYS A 1 406 ? 19.924 -10.658 39.714 1.00 25.86 406 LYS A CA 1
ATOM 3092 C C . LYS A 1 406 ? 21.436 -10.743 39.470 1.00 25.86 406 LYS A C 1
ATOM 3094 O O . LYS A 1 406 ? 22.081 -11.583 40.100 1.00 25.86 406 LYS A O 1
ATOM 3099 N N . PRO A 1 407 ? 22.035 -9.848 38.667 1.00 26.59 407 PRO A N 1
ATOM 3100 C CA . PRO A 1 407 ? 23.481 -9.692 38.642 1.00 26.59 407 PRO A CA 1
ATOM 3101 C C . PRO A 1 407 ? 23.936 -9.015 39.945 1.00 26.59 407 PRO A C 1
ATOM 3103 O O . PRO A 1 407 ? 24.032 -7.790 40.024 1.00 26.59 407 PRO A O 1
ATOM 3106 N N . GLU A 1 408 ? 24.197 -9.802 40.993 1.00 25.23 408 GLU A N 1
ATOM 3107 C CA . GLU A 1 408 ? 24.854 -9.275 42.192 1.00 25.23 408 GLU A CA 1
ATOM 3108 C C . GLU A 1 408 ? 26.225 -8.695 41.827 1.00 25.23 408 GLU A C 1
ATOM 3110 O O . GLU A 1 408 ? 27.020 -9.293 41.099 1.00 25.23 408 GLU A O 1
ATOM 3115 N N . THR A 1 409 ? 26.514 -7.500 42.337 1.00 33.94 409 THR A N 1
ATOM 3116 C CA . THR A 1 409 ? 27.704 -6.720 41.984 1.00 33.94 409 THR A CA 1
ATOM 3117 C C . THR A 1 409 ? 28.975 -7.261 42.650 1.00 33.94 409 THR A C 1
ATOM 3119 O O . THR A 1 409 ? 29.582 -6.598 43.494 1.00 33.94 409 THR A O 1
ATOM 3122 N N . SER A 1 410 ? 29.419 -8.460 42.267 1.00 25.45 410 SER A N 1
ATOM 3123 C CA . SER A 1 410 ? 30.659 -9.075 42.751 1.00 25.45 410 SER A CA 1
ATOM 3124 C C . SER A 1 410 ? 31.825 -8.831 41.785 1.00 25.45 410 SER A C 1
ATOM 3126 O O . SER A 1 410 ? 31.951 -9.465 40.739 1.00 25.45 410 SER A O 1
ATOM 3128 N N . LYS A 1 411 ? 32.743 -7.931 42.156 1.00 30.47 411 LYS A N 1
ATOM 3129 C CA . LYS A 1 411 ? 33.893 -7.504 41.327 1.00 30.47 411 LYS A CA 1
ATOM 3130 C C . LYS A 1 411 ? 35.048 -8.532 41.245 1.00 30.47 411 LYS A C 1
ATOM 3132 O O . LYS A 1 411 ? 36.196 -8.150 41.028 1.00 30.47 411 LYS A O 1
ATOM 3137 N N . LYS A 1 412 ? 34.762 -9.824 41.455 1.00 28.95 412 LYS A N 1
ATOM 3138 C CA . LYS A 1 412 ? 35.726 -10.939 41.508 1.00 28.95 412 LYS A CA 1
ATOM 3139 C C . LYS A 1 412 ? 35.126 -12.228 40.932 1.00 28.95 412 LYS A C 1
ATOM 3141 O O . LYS A 1 412 ? 34.393 -12.908 41.638 1.00 28.95 412 LYS A O 1
ATOM 3146 N N . ASN A 1 413 ? 35.447 -12.517 39.666 1.00 26.30 413 ASN A N 1
ATOM 3147 C CA . ASN A 1 413 ? 35.780 -13.849 39.106 1.00 26.30 413 ASN A CA 1
ATOM 3148 C C . ASN A 1 413 ? 35.829 -13.821 37.560 1.00 26.30 413 ASN A C 1
ATOM 3150 O O . ASN A 1 413 ? 35.259 -14.663 36.870 1.00 26.30 413 ASN A O 1
ATOM 3154 N N . ARG A 1 414 ? 36.573 -12.861 36.991 1.00 29.22 414 ARG A N 1
ATOM 3155 C CA . ARG A 1 414 ? 37.013 -12.922 35.585 1.00 29.22 414 ARG A CA 1
ATOM 3156 C C . ARG A 1 414 ? 38.171 -13.928 35.456 1.00 29.22 414 ARG A C 1
ATOM 3158 O O . ARG A 1 414 ? 39.292 -13.490 35.260 1.00 29.22 414 ARG A O 1
ATOM 3165 N N . GLU A 1 415 ? 37.912 -15.233 35.616 1.00 30.59 415 GLU A N 1
ATOM 3166 C CA . GLU A 1 415 ? 38.844 -16.312 35.197 1.00 30.59 415 GLU A CA 1
ATOM 3167 C C . GLU A 1 415 ? 38.312 -17.764 35.329 1.00 30.59 415 GLU A C 1
ATOM 3169 O O . GLU A 1 415 ? 39.101 -18.685 35.528 1.00 30.59 415 GLU A O 1
ATOM 3174 N N . GLN A 1 416 ? 36.999 -18.036 35.196 1.00 27.48 416 GLN A N 1
ATOM 3175 C CA . GLN A 1 416 ? 36.540 -19.447 35.174 1.00 27.48 416 GLN A CA 1
ATOM 3176 C C . GLN A 1 416 ? 35.288 -19.802 34.348 1.00 27.48 416 GLN A C 1
ATOM 3178 O O . GLN A 1 416 ? 34.764 -20.904 34.483 1.00 27.48 416 GLN A O 1
ATOM 3183 N N . THR A 1 417 ? 34.856 -18.942 33.420 1.00 26.45 417 THR A N 1
ATOM 3184 C CA . THR A 1 417 ? 33.753 -19.253 32.488 1.00 26.45 417 THR A CA 1
ATOM 3185 C C . THR A 1 417 ? 34.298 -19.441 31.073 1.00 26.45 417 THR A C 1
ATOM 3187 O O . THR A 1 417 ? 34.553 -18.469 30.364 1.00 26.45 417 THR A O 1
ATOM 3190 N N . LYS A 1 418 ? 34.553 -20.697 30.682 1.00 28.81 418 LYS A N 1
ATOM 3191 C CA . LYS A 1 418 ? 34.973 -21.052 29.309 1.00 28.81 418 LYS A CA 1
ATOM 3192 C C . LYS A 1 418 ? 34.539 -22.450 28.835 1.00 28.81 418 LYS A C 1
ATOM 3194 O O . LYS A 1 418 ? 34.999 -22.906 27.794 1.00 28.81 418 LYS A O 1
ATOM 3199 N N . ILE A 1 419 ? 33.693 -23.133 29.614 1.00 28.73 419 ILE A N 1
ATOM 3200 C CA . ILE A 1 419 ? 33.143 -24.470 29.333 1.00 28.73 419 ILE A CA 1
ATOM 3201 C C . ILE A 1 419 ? 31.688 -24.493 29.845 1.00 28.73 419 ILE A C 1
ATOM 3203 O O . ILE A 1 419 ? 31.409 -25.024 30.916 1.00 28.73 419 ILE A O 1
ATOM 3207 N N . ALA A 1 420 ? 30.783 -23.824 29.122 1.00 25.80 420 ALA A N 1
ATOM 3208 C CA . ALA A 1 420 ? 29.339 -23.790 29.418 1.00 25.80 420 ALA A CA 1
ATOM 3209 C C . ALA A 1 420 ? 28.471 -23.427 28.189 1.00 25.80 420 ALA A C 1
ATOM 3211 O O . ALA A 1 420 ? 27.337 -23.889 28.073 1.00 25.80 420 ALA A O 1
ATOM 3212 N N . ASP A 1 421 ? 29.005 -22.635 27.253 1.00 25.02 421 ASP A N 1
ATOM 3213 C CA . ASP A 1 421 ? 28.258 -22.044 26.131 1.00 25.02 421 ASP A CA 1
ATOM 3214 C C . ASP A 1 421 ? 28.017 -23.014 24.950 1.00 25.02 421 ASP A C 1
ATOM 3216 O O . ASP A 1 421 ? 28.523 -22.796 23.850 1.00 25.02 421 ASP A O 1
ATOM 3220 N N . GLN A 1 422 ? 27.267 -24.108 25.158 1.00 27.83 422 GLN A N 1
ATOM 3221 C CA . GLN A 1 422 ? 26.937 -25.064 24.077 1.00 27.83 422 GLN A CA 1
ATOM 3222 C C . GLN A 1 422 ? 25.462 -25.502 23.945 1.00 27.83 422 GLN A C 1
ATOM 3224 O O . GLN A 1 422 ? 25.144 -26.140 22.950 1.00 27.83 422 GLN A O 1
ATOM 3229 N N . ASN A 1 423 ? 24.548 -25.134 24.856 1.00 27.59 423 ASN A N 1
ATOM 3230 C CA . ASN A 1 423 ? 23.160 -25.652 24.865 1.00 27.59 423 ASN A CA 1
ATOM 3231 C C . ASN A 1 423 ? 22.051 -24.569 24.939 1.00 27.59 423 ASN A C 1
ATOM 3233 O O . ASN A 1 423 ? 21.031 -24.785 25.587 1.00 27.59 423 ASN A O 1
ATOM 3237 N N . ILE A 1 424 ? 22.220 -23.393 24.310 1.00 28.09 424 ILE A N 1
ATOM 3238 C CA . ILE A 1 424 ? 21.248 -22.269 24.418 1.00 28.09 424 ILE A CA 1
ATOM 3239 C C . ILE A 1 424 ? 20.795 -21.695 23.052 1.00 28.09 424 ILE A C 1
ATOM 3241 O O . ILE A 1 424 ? 20.564 -20.499 22.926 1.00 28.09 424 ILE A O 1
ATOM 3245 N N . PHE A 1 425 ? 20.643 -22.532 22.016 1.00 35.28 425 PHE A N 1
ATOM 3246 C CA . PHE A 1 425 ? 20.038 -22.130 20.728 1.00 35.28 425 PHE A CA 1
ATOM 3247 C C . PHE A 1 425 ? 19.287 -23.300 20.060 1.00 35.28 425 PHE A C 1
ATOM 3249 O O . PHE A 1 425 ? 19.904 -24.100 19.361 1.00 35.28 425 PHE A O 1
ATOM 3256 N N . SER A 1 426 ? 17.966 -23.428 20.271 1.00 34.62 426 SER A N 1
ATOM 3257 C CA . SER A 1 426 ? 17.157 -24.478 19.608 1.00 34.62 426 SER A CA 1
ATOM 3258 C C . SER A 1 426 ? 15.626 -24.284 19.401 1.00 34.62 426 SER A C 1
ATOM 3260 O O . SER A 1 426 ? 15.004 -25.244 18.951 1.00 34.62 426 SER A O 1
ATOM 3262 N N . PRO A 1 427 ? 14.955 -23.124 19.621 1.00 38.94 427 PRO A N 1
ATOM 3263 C CA . PRO A 1 427 ? 13.514 -23.023 19.314 1.00 38.94 427 PRO A CA 1
ATOM 3264 C C . PRO A 1 427 ? 13.174 -23.302 17.838 1.00 38.94 427 PRO A C 1
ATOM 3266 O O . PRO A 1 427 ? 12.345 -24.156 17.536 1.00 38.94 427 PRO A O 1
ATOM 3269 N N . ILE A 1 428 ? 13.863 -22.631 16.905 1.00 38.41 428 ILE A N 1
ATOM 3270 C CA . ILE A 1 428 ? 13.599 -22.768 15.461 1.00 38.41 428 ILE A CA 1
ATOM 3271 C C . ILE A 1 428 ? 14.067 -24.139 14.946 1.00 38.41 428 ILE A C 1
ATOM 3273 O O . ILE A 1 428 ? 13.354 -24.787 14.185 1.00 38.41 428 ILE A O 1
ATOM 3277 N N . LEU A 1 429 ? 15.214 -24.646 15.415 1.00 34.97 429 LEU A N 1
ATOM 3278 C CA . LEU A 1 429 ? 15.682 -25.982 15.030 1.00 34.97 429 LEU A CA 1
ATOM 3279 C C . LEU A 1 429 ? 14.723 -27.088 15.509 1.00 34.97 429 LEU A C 1
ATOM 3281 O O . LEU A 1 429 ? 14.419 -27.997 14.740 1.00 34.97 429 LEU A O 1
ATOM 3285 N N . GLY A 1 430 ? 14.193 -26.985 16.733 1.00 37.91 430 GLY A N 1
ATOM 3286 C CA . GLY A 1 430 ? 13.201 -27.916 17.283 1.00 37.91 430 GLY A CA 1
ATOM 3287 C C . GLY A 1 430 ? 11.810 -27.808 16.641 1.00 37.91 430 GLY A C 1
ATOM 3288 O O . GLY A 1 430 ? 11.067 -28.793 16.603 1.00 37.91 430 GLY A O 1
ATOM 3289 N N . PHE A 1 431 ? 11.454 -26.648 16.080 1.00 42.44 431 PHE A N 1
ATOM 3290 C CA . PHE A 1 431 ? 10.299 -26.506 15.188 1.00 42.44 431 PHE A CA 1
ATOM 3291 C C . PHE A 1 431 ? 10.515 -27.337 13.910 1.00 42.44 431 PHE A C 1
ATOM 3293 O O . PHE A 1 431 ? 9.724 -28.241 13.631 1.00 42.44 431 PHE A O 1
ATOM 3300 N N . VAL A 1 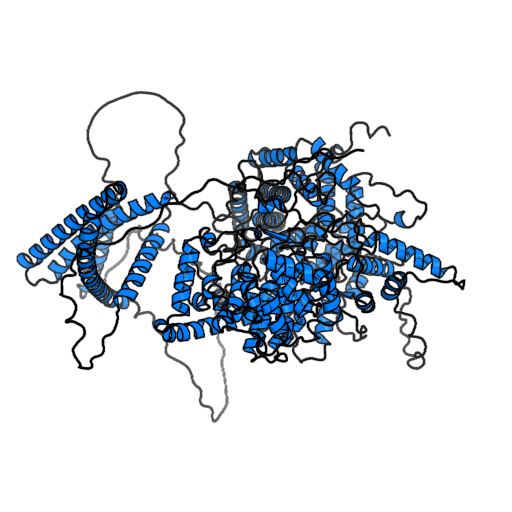432 ? 11.644 -27.119 13.223 1.00 39.06 432 VAL A N 1
ATOM 3301 C CA . VAL A 1 432 ? 11.971 -27.689 11.901 1.00 39.06 432 VAL A CA 1
ATOM 3302 C C . VAL A 1 432 ? 12.294 -29.187 11.918 1.00 39.06 432 VAL A C 1
ATOM 3304 O O . VAL A 1 432 ? 11.841 -29.916 11.040 1.00 39.06 432 VAL A O 1
ATOM 3307 N N . GLN A 1 433 ? 13.037 -29.694 12.906 1.00 35.59 433 GLN A N 1
ATOM 3308 C CA . GLN A 1 433 ? 13.461 -31.106 12.933 1.00 35.59 433 GLN A CA 1
ATOM 3309 C C . GLN A 1 433 ? 12.301 -32.108 13.090 1.00 35.59 433 GLN A C 1
ATOM 3311 O O . GLN A 1 433 ? 12.483 -33.291 12.814 1.00 35.59 433 GLN A O 1
ATOM 3316 N N . GLY A 1 434 ? 11.105 -31.648 13.477 1.00 39.06 434 GLY A N 1
ATOM 3317 C CA . GLY A 1 434 ? 9.886 -32.466 13.505 1.00 39.06 434 GLY A CA 1
ATOM 3318 C C . GLY A 1 434 ? 9.170 -32.618 12.155 1.00 39.06 434 GLY A C 1
ATOM 3319 O O . GLY A 1 434 ? 8.176 -33.331 12.094 1.00 39.06 434 GLY A O 1
ATOM 3320 N N . ILE A 1 435 ? 9.640 -31.952 11.092 1.00 38.06 435 ILE A N 1
ATOM 3321 C CA . ILE A 1 435 ? 8.985 -31.923 9.768 1.00 38.06 435 ILE A CA 1
ATOM 3322 C C . ILE A 1 435 ? 9.414 -33.123 8.890 1.00 38.06 435 ILE A C 1
ATOM 3324 O O . ILE A 1 435 ? 8.788 -33.418 7.874 1.00 38.06 435 ILE A O 1
ATOM 3328 N N . LEU A 1 436 ? 10.446 -33.872 9.300 1.00 30.98 436 LEU A N 1
ATOM 3329 C CA . LEU A 1 436 ? 10.891 -35.091 8.616 1.00 30.98 436 LEU A CA 1
ATOM 3330 C C . LEU A 1 436 ? 10.141 -36.340 9.127 1.00 30.98 436 LEU A C 1
ATOM 3332 O O . LEU A 1 436 ? 10.120 -36.579 10.338 1.00 30.98 436 LEU A O 1
ATOM 3336 N N . PRO A 1 437 ? 9.597 -37.200 8.240 1.00 26.08 437 PRO A N 1
ATOM 3337 C CA . PRO A 1 437 ? 8.990 -38.473 8.623 1.00 26.08 437 PRO A CA 1
ATOM 3338 C C . PRO A 1 437 ? 10.074 -39.516 8.948 1.00 26.08 437 PRO A C 1
ATOM 3340 O O . PRO A 1 437 ? 10.369 -40.402 8.145 1.00 26.08 437 PRO A O 1
ATOM 3343 N N . ASN A 1 438 ? 10.695 -39.400 10.124 1.00 30.53 438 ASN A N 1
ATOM 3344 C CA . ASN A 1 438 ? 11.756 -40.314 10.549 1.00 30.53 438 ASN A CA 1
ATOM 3345 C C . ASN A 1 438 ? 11.220 -41.707 10.908 1.00 30.53 438 ASN A C 1
ATOM 3347 O O . ASN A 1 438 ? 10.342 -41.869 11.758 1.00 30.53 438 ASN A O 1
ATOM 3351 N N . SER A 1 439 ? 11.811 -42.717 10.275 1.00 31.62 439 SER A N 1
ATOM 3352 C CA . SER A 1 439 ? 11.635 -44.130 10.589 1.00 31.62 439 SER A CA 1
ATOM 3353 C C . SER A 1 439 ? 12.512 -44.584 11.762 1.00 31.62 439 SER A C 1
ATOM 3355 O O . SER A 1 439 ? 13.599 -44.057 11.981 1.00 31.62 439 SER A O 1
ATOM 3357 N N . ASP A 1 440 ? 12.058 -45.663 12.400 1.00 28.36 440 ASP A N 1
ATOM 3358 C CA . ASP A 1 440 ? 12.746 -46.497 13.392 1.00 28.36 440 ASP A CA 1
ATOM 3359 C C . ASP A 1 440 ? 12.964 -45.952 14.815 1.00 28.36 440 ASP A C 1
ATOM 3361 O O . ASP A 1 440 ? 13.118 -44.767 15.095 1.00 28.36 440 ASP A O 1
ATOM 3365 N N . ASN A 1 441 ? 12.907 -46.900 15.756 1.00 32.12 441 ASN A N 1
ATOM 3366 C CA . ASN A 1 441 ? 12.897 -46.672 17.197 1.00 32.12 441 ASN A CA 1
ATOM 3367 C C . ASN A 1 441 ? 14.288 -46.915 17.793 1.00 32.12 441 ASN A C 1
ATOM 3369 O O . ASN A 1 441 ? 14.906 -47.932 17.480 1.00 32.12 441 ASN A O 1
ATOM 3373 N N . ASN A 1 442 ? 14.696 -46.093 18.765 1.00 28.83 442 ASN A N 1
ATOM 3374 C CA . ASN A 1 442 ? 14.812 -46.493 20.182 1.00 28.83 442 ASN A CA 1
ATOM 3375 C C . ASN A 1 442 ? 15.633 -45.470 20.987 1.00 28.83 442 ASN A C 1
ATOM 3377 O O . ASN A 1 442 ? 16.803 -45.276 20.692 1.00 28.83 442 ASN A O 1
ATOM 3381 N N . GLU A 1 443 ? 15.034 -44.887 22.033 1.00 27.86 443 GLU A N 1
ATOM 3382 C CA . GLU A 1 443 ? 15.527 -44.855 23.431 1.00 27.86 443 GLU A CA 1
ATOM 3383 C C . GLU A 1 443 ? 14.720 -43.847 24.279 1.00 27.86 443 GLU A C 1
ATOM 3385 O O . GLU A 1 443 ? 14.071 -42.944 23.754 1.00 27.86 443 GLU A O 1
ATOM 3390 N N . LYS A 1 444 ? 14.687 -44.054 25.604 1.00 30.05 444 LYS A N 1
ATOM 3391 C CA . LYS A 1 444 ? 13.994 -43.238 26.630 1.00 30.05 444 LYS A CA 1
ATOM 3392 C C . LYS A 1 444 ? 14.573 -43.589 28.020 1.00 30.05 444 LYS A C 1
ATOM 3394 O O . LYS A 1 444 ? 15.046 -44.718 28.153 1.00 30.05 444 LYS A O 1
ATOM 3399 N N . PRO A 1 445 ? 14.452 -42.740 29.073 1.00 44.19 445 PRO A N 1
ATOM 3400 C CA . PRO A 1 445 ? 13.663 -41.496 29.139 1.00 44.19 445 PRO A CA 1
ATOM 3401 C C . PRO A 1 445 ? 14.338 -40.244 29.765 1.00 44.19 445 PRO A C 1
ATOM 3403 O O . PRO A 1 445 ? 14.999 -40.335 30.796 1.00 44.19 445 PRO A O 1
ATOM 3406 N N . GLY A 1 446 ? 13.988 -39.049 29.261 1.00 32.56 446 GLY A N 1
ATOM 3407 C CA . GLY A 1 446 ? 14.139 -37.737 29.927 1.00 32.56 446 GLY A CA 1
ATOM 3408 C C . GLY A 1 446 ? 12.797 -37.158 30.425 1.00 32.56 446 GLY A C 1
ATOM 3409 O O . GLY A 1 446 ? 12.510 -35.975 30.273 1.00 32.56 446 GLY A O 1
ATOM 3410 N N . GLN A 1 447 ? 11.930 -38.016 30.975 1.00 35.91 447 GLN A N 1
ATOM 3411 C CA . GLN A 1 447 ? 10.461 -37.926 30.844 1.00 35.91 447 GLN A CA 1
ATOM 3412 C C . GLN A 1 447 ? 9.703 -36.699 31.406 1.00 35.91 447 GLN A C 1
ATOM 3414 O O . GLN A 1 447 ? 8.504 -36.607 31.139 1.00 35.91 447 GLN A O 1
ATOM 3419 N N . SER A 1 448 ? 10.323 -35.783 32.159 1.00 36.44 448 SER A N 1
ATOM 3420 C CA . SER A 1 448 ? 9.658 -34.554 32.636 1.00 36.44 448 SER A CA 1
ATOM 3421 C C . SER A 1 448 ? 9.717 -33.431 31.600 1.00 36.44 448 SER A C 1
ATOM 3423 O O . SER A 1 448 ? 8.684 -32.997 31.092 1.00 36.44 448 SER A O 1
ATOM 3425 N N . ASN A 1 449 ? 10.927 -32.995 31.250 1.00 40.34 449 ASN A N 1
ATOM 3426 C CA . ASN A 1 449 ? 11.145 -31.793 30.444 1.00 40.34 449 ASN A CA 1
ATOM 3427 C C . ASN A 1 449 ? 10.693 -32.008 28.992 1.00 40.34 449 ASN A C 1
ATOM 3429 O O . ASN A 1 449 ? 10.141 -31.093 28.384 1.00 40.34 449 ASN A O 1
ATOM 3433 N N . ASP A 1 450 ? 10.850 -33.231 28.469 1.00 48.25 450 ASP A N 1
ATOM 3434 C CA . ASP A 1 450 ? 10.371 -33.625 27.138 1.00 48.25 450 ASP A CA 1
ATOM 3435 C C . ASP A 1 450 ? 8.862 -33.363 26.979 1.00 48.25 450 ASP A C 1
ATOM 3437 O O . ASP A 1 450 ? 8.415 -32.882 25.938 1.00 48.25 450 ASP A O 1
ATOM 3441 N N . LYS A 1 451 ? 8.066 -33.652 28.023 1.00 54.03 451 LYS A N 1
ATOM 3442 C CA . LYS A 1 451 ? 6.613 -33.439 28.009 1.00 54.03 451 LYS A CA 1
ATOM 3443 C C . LYS A 1 451 ? 6.261 -31.958 28.004 1.00 54.03 451 LYS A C 1
ATOM 3445 O O . LYS A 1 451 ? 5.513 -31.523 27.133 1.00 54.03 451 LYS A O 1
ATOM 3450 N N . GLU A 1 452 ? 6.808 -31.201 28.949 1.00 56.53 452 GLU A N 1
ATOM 3451 C CA . GLU A 1 452 ? 6.519 -29.771 29.119 1.00 56.53 452 GLU A CA 1
ATOM 3452 C C . GLU A 1 452 ? 6.880 -28.975 27.852 1.00 56.53 452 GLU A C 1
ATOM 3454 O O . GLU A 1 452 ? 6.090 -28.167 27.363 1.00 56.53 452 GLU A O 1
ATOM 3459 N N . MET A 1 453 ? 8.028 -29.300 27.247 1.00 57.72 453 MET A N 1
ATOM 3460 C CA . MET A 1 453 ? 8.486 -28.720 25.984 1.00 57.72 453 MET A CA 1
ATOM 3461 C C . MET A 1 453 ? 7.626 -29.156 24.782 1.00 57.72 453 MET A C 1
ATOM 3463 O O . MET A 1 453 ? 7.372 -28.343 23.894 1.00 57.72 453 MET A O 1
ATOM 3467 N N . SER A 1 454 ? 7.120 -30.398 24.760 1.00 67.44 454 SER A N 1
ATOM 3468 C CA . SER A 1 454 ? 6.197 -30.857 23.707 1.00 67.44 454 SER A CA 1
ATOM 3469 C C . SER A 1 454 ? 4.825 -30.172 23.767 1.00 67.44 454 SER A C 1
ATOM 3471 O O . SER A 1 454 ? 4.323 -29.742 22.730 1.00 67.44 454 SER A O 1
ATOM 3473 N N . HIS A 1 455 ? 4.256 -29.984 24.965 1.00 73.75 455 HIS A N 1
ATOM 3474 C CA . HIS A 1 455 ? 2.989 -29.271 25.155 1.00 73.75 455 HIS A CA 1
ATOM 3475 C C . HIS A 1 455 ? 3.117 -27.798 24.738 1.00 73.75 455 HIS A C 1
ATOM 3477 O O . HIS A 1 455 ? 2.297 -27.295 23.971 1.00 73.75 455 HIS A O 1
ATOM 3483 N N . MET A 1 456 ? 4.201 -27.128 25.151 1.00 76.38 456 MET A N 1
ATOM 3484 C CA . MET A 1 456 ? 4.462 -25.736 24.769 1.00 76.38 456 MET A CA 1
ATOM 3485 C C . MET A 1 456 ? 4.582 -25.558 23.244 1.00 76.38 456 MET A C 1
ATOM 3487 O O . MET A 1 456 ? 4.071 -24.578 22.706 1.00 76.38 456 MET A O 1
ATOM 3491 N N . LYS A 1 457 ? 5.197 -26.516 22.529 1.00 76.94 457 LYS A N 1
ATOM 3492 C CA . LYS A 1 457 ? 5.273 -26.499 21.057 1.00 76.94 457 LYS A CA 1
ATOM 3493 C C . LYS A 1 457 ? 3.883 -26.585 20.411 1.00 76.94 457 LYS A C 1
ATOM 3495 O O . LYS A 1 457 ? 3.561 -25.743 19.577 1.00 76.94 457 LYS A O 1
ATOM 3500 N N . VAL A 1 458 ? 3.049 -27.540 20.835 1.00 82.19 458 VAL A N 1
ATOM 3501 C CA . VAL A 1 458 ? 1.675 -27.710 20.318 1.00 82.19 458 VAL A CA 1
ATOM 3502 C C . VAL A 1 458 ? 0.815 -26.470 20.589 1.00 82.19 458 VAL A C 1
ATOM 3504 O O . VAL A 1 458 ? 0.079 -26.024 19.708 1.00 82.19 458 VAL A O 1
ATOM 3507 N N . LEU A 1 459 ? 0.951 -25.860 21.772 1.00 84.75 459 LEU A N 1
ATOM 3508 C CA . LEU A 1 459 ? 0.264 -24.614 22.115 1.00 84.75 459 LEU A CA 1
ATOM 3509 C C . LEU A 1 459 ? 0.679 -23.461 21.183 1.00 84.75 459 LEU A C 1
ATOM 3511 O O . LEU A 1 459 ? -0.188 -22.794 20.620 1.00 84.75 459 LEU A O 1
ATOM 3515 N N . VAL A 1 460 ? 1.983 -23.250 20.961 1.00 87.75 460 VAL A N 1
ATOM 3516 C CA . VAL A 1 460 ? 2.479 -22.215 20.032 1.00 87.75 460 VAL A CA 1
ATOM 3517 C C . VAL A 1 460 ? 1.966 -22.449 18.609 1.00 87.75 460 VAL A C 1
ATOM 3519 O O . VAL A 1 460 ? 1.510 -21.501 17.975 1.00 87.75 460 VAL A O 1
ATOM 3522 N N . GLU A 1 461 ? 2.000 -23.686 18.110 1.00 82.75 461 GLU A N 1
ATOM 3523 C CA . GLU A 1 461 ? 1.525 -24.032 16.762 1.00 82.75 461 GLU A CA 1
ATOM 3524 C C . GLU A 1 461 ? 0.022 -23.767 16.595 1.00 82.75 461 GLU A C 1
ATOM 3526 O O . GLU A 1 461 ? -0.393 -23.175 15.596 1.00 82.75 461 GLU A O 1
ATOM 3531 N N . SER A 1 462 ? -0.785 -24.108 17.605 1.00 84.06 462 SER A N 1
ATOM 3532 C CA . SER A 1 462 ? -2.219 -23.803 17.636 1.00 84.06 462 SER A CA 1
ATOM 3533 C C . SER A 1 462 ? -2.486 -22.291 17.596 1.00 84.06 462 SER A C 1
ATOM 3535 O O . SER A 1 462 ? -3.234 -21.810 16.742 1.00 84.06 462 SER A O 1
ATOM 3537 N N . LEU A 1 463 ? -1.828 -21.517 18.468 1.00 88.12 463 LEU A N 1
ATOM 3538 C CA . LEU A 1 463 ? -1.981 -20.056 18.562 1.00 88.12 463 LEU A CA 1
ATOM 3539 C C . LEU A 1 463 ? -1.461 -19.317 17.307 1.00 88.12 463 LEU A C 1
ATOM 3541 O O . LEU A 1 463 ? -2.007 -18.285 16.903 1.00 88.12 463 LEU A O 1
ATOM 3545 N N . ALA A 1 464 ? -0.406 -19.831 16.670 1.00 88.69 464 ALA A N 1
ATOM 3546 C CA . ALA A 1 464 ? 0.201 -19.235 15.481 1.00 88.69 464 ALA A CA 1
ATOM 3547 C C . ALA A 1 464 ? -0.597 -19.480 14.189 1.00 88.69 464 ALA A C 1
ATOM 3549 O O . ALA A 1 464 ? -0.467 -18.698 13.250 1.00 88.69 464 ALA A O 1
ATOM 3550 N N . SER A 1 465 ? -1.435 -20.520 14.153 1.00 83.69 465 SER A N 1
ATOM 3551 C CA . SER A 1 465 ? -2.110 -21.038 12.952 1.00 83.69 465 SER A CA 1
ATOM 3552 C C . SER A 1 465 ? -3.019 -20.064 12.182 1.00 83.69 465 SER A C 1
ATOM 3554 O O . SER A 1 465 ? -3.278 -20.271 10.995 1.00 83.69 465 SER A O 1
ATOM 3556 N N . GLY A 1 466 ? -3.561 -19.032 12.837 1.00 80.56 466 GLY A N 1
ATOM 3557 C CA . GLY A 1 466 ? -4.520 -18.099 12.227 1.00 80.56 466 GLY A CA 1
ATOM 3558 C C . GLY A 1 466 ? -5.834 -18.740 11.769 1.00 80.56 466 GLY A C 1
ATOM 3559 O O . GLY A 1 466 ? -6.428 -18.294 10.787 1.00 80.56 466 GLY A O 1
ATOM 3560 N N . GLY A 1 467 ? -6.268 -19.814 12.439 1.00 75.00 467 GLY A N 1
ATOM 3561 C CA . GLY A 1 467 ? -7.489 -20.549 12.091 1.00 75.00 467 GLY A CA 1
ATOM 3562 C C . GLY A 1 467 ? -7.313 -21.569 10.966 1.00 75.00 467 GLY A C 1
ATOM 3563 O O . GLY A 1 467 ? -8.299 -21.969 10.349 1.00 75.00 467 GLY A O 1
ATOM 3564 N N . ARG A 1 468 ? -6.073 -21.983 10.683 1.00 79.38 468 ARG A N 1
ATOM 3565 C CA . ARG A 1 468 ? -5.739 -23.047 9.722 1.00 79.38 468 ARG A CA 1
ATOM 3566 C C . ARG A 1 468 ? -5.205 -24.285 10.433 1.00 79.38 468 ARG A C 1
ATOM 3568 O O . ARG A 1 468 ? -4.871 -24.252 11.611 1.00 79.38 468 ARG A O 1
ATOM 3575 N N . THR A 1 469 ? -5.112 -25.396 9.713 1.00 64.44 469 THR A N 1
ATOM 3576 C CA . THR A 1 469 ? -4.359 -26.564 10.188 1.00 64.44 469 THR A CA 1
ATOM 3577 C C . THR A 1 469 ? -2.851 -26.261 10.062 1.00 64.44 469 THR A C 1
ATOM 3579 O O . THR A 1 469 ? -2.469 -25.695 9.037 1.00 64.44 469 THR A O 1
ATOM 3582 N N . PRO A 1 470 ? -1.990 -26.562 11.059 1.00 66.31 470 PRO A N 1
ATOM 3583 C CA . PRO A 1 470 ? -0.614 -26.045 11.077 1.00 66.31 470 PRO A CA 1
ATOM 3584 C C . PRO A 1 470 ? 0.327 -26.520 9.953 1.00 66.31 470 PRO A C 1
ATOM 3586 O O . PRO A 1 470 ? 0.134 -27.568 9.339 1.00 66.31 470 PRO A O 1
ATOM 3589 N N . MET A 1 471 ? 1.418 -25.763 9.783 1.00 60.72 471 MET A N 1
ATOM 3590 C CA . MET A 1 471 ? 2.624 -26.040 8.975 1.00 60.72 471 MET A CA 1
ATOM 3591 C C . MET A 1 471 ? 2.491 -26.071 7.445 1.00 60.72 471 MET A C 1
ATOM 3593 O O . MET A 1 471 ? 3.515 -25.929 6.778 1.00 60.72 471 MET A O 1
ATOM 3597 N N . ALA A 1 472 ? 1.292 -26.220 6.884 1.00 73.12 472 ALA A N 1
ATOM 3598 C CA . ALA A 1 472 ? 1.084 -26.248 5.438 1.00 73.12 472 ALA A CA 1
ATOM 3599 C C . ALA A 1 472 ? 0.346 -25.013 4.905 1.00 73.12 472 ALA A C 1
ATOM 3601 O O . ALA A 1 472 ? -0.621 -24.533 5.500 1.00 73.12 472 ALA A O 1
ATOM 3602 N N . PHE A 1 473 ? 0.757 -24.556 3.724 1.00 87.50 473 PHE A N 1
ATOM 3603 C CA . PHE A 1 473 ? 0.027 -23.593 2.911 1.00 87.50 473 PHE A CA 1
ATOM 3604 C C . PHE A 1 473 ? -0.707 -24.304 1.764 1.00 87.50 473 PHE A C 1
ATOM 3606 O O . PHE A 1 473 ? -0.127 -25.132 1.067 1.00 87.50 473 PHE A O 1
ATOM 3613 N N . ASP A 1 474 ? -1.979 -23.977 1.541 1.00 88.75 474 ASP A N 1
ATOM 3614 C CA . ASP A 1 474 ? -2.762 -24.491 0.412 1.00 88.75 474 ASP A CA 1
ATOM 3615 C C . ASP A 1 474 ? -3.602 -23.345 -0.182 1.00 88.75 474 ASP A C 1
ATOM 3617 O O . ASP A 1 474 ? -4.635 -22.976 0.397 1.00 88.75 474 ASP A O 1
ATOM 3621 N N . PRO A 1 475 ? -3.195 -22.777 -1.334 1.00 89.62 475 PRO A N 1
ATOM 3622 C CA . PRO A 1 475 ? -3.882 -21.638 -1.935 1.00 89.62 475 PRO A CA 1
ATOM 3623 C C . PRO A 1 475 ? -5.281 -21.996 -2.454 1.00 89.62 475 PRO A C 1
ATOM 3625 O O . PRO A 1 475 ? -6.101 -21.101 -2.642 1.00 89.62 475 PRO A O 1
ATOM 3628 N N . SER A 1 476 ? -5.599 -23.289 -2.628 1.00 87.44 476 SER A N 1
ATOM 3629 C CA . SER A 1 476 ? -6.954 -23.731 -2.980 1.00 87.44 476 SER A CA 1
ATOM 3630 C C . SER A 1 476 ? -7.949 -23.608 -1.826 1.00 87.44 476 SER A C 1
ATOM 3632 O O . SER A 1 476 ? -9.150 -23.510 -2.076 1.00 87.44 476 SER A O 1
ATOM 3634 N N . LYS A 1 477 ? -7.458 -23.577 -0.578 1.00 87.69 477 LYS A N 1
ATOM 3635 C CA . LYS A 1 477 ? -8.258 -23.277 0.616 1.00 87.69 477 LYS A CA 1
ATOM 3636 C C . LYS A 1 477 ? -8.390 -21.759 0.792 1.00 87.69 477 LYS A C 1
ATOM 3638 O O . LYS A 1 477 ? -9.497 -21.256 0.947 1.00 87.69 477 LYS A O 1
ATOM 3643 N N . ASN A 1 478 ? -7.265 -21.037 0.767 1.00 89.94 478 ASN A N 1
ATOM 3644 C CA . ASN A 1 478 ? -7.207 -19.571 0.753 1.00 89.94 478 ASN A CA 1
ATOM 3645 C C . ASN A 1 478 ? -5.784 -19.113 0.348 1.00 89.94 478 ASN A C 1
ATOM 3647 O O . ASN A 1 478 ? -4.834 -19.479 1.046 1.00 89.94 478 ASN A O 1
ATOM 3651 N N . PRO A 1 479 ? -5.610 -18.307 -0.720 1.00 91.06 479 PRO A N 1
ATOM 3652 C CA . PRO A 1 479 ? -4.296 -17.864 -1.190 1.00 91.06 479 PRO A CA 1
ATOM 3653 C C . PRO A 1 479 ? -3.679 -16.719 -0.363 1.00 91.06 479 PRO A C 1
ATOM 3655 O O . PRO A 1 479 ? -2.511 -16.400 -0.544 1.00 91.06 479 PRO A O 1
ATOM 3658 N N . ASN A 1 480 ? -4.411 -16.094 0.559 1.00 92.50 480 ASN A N 1
ATOM 3659 C CA . ASN A 1 480 ? -3.831 -15.163 1.531 1.00 92.50 480 ASN A CA 1
ATOM 3660 C C . ASN A 1 480 ? -3.117 -15.935 2.662 1.00 92.50 480 ASN A C 1
ATOM 3662 O O . ASN A 1 480 ? -3.515 -17.058 2.962 1.00 92.50 480 ASN A O 1
ATOM 3666 N N . SER A 1 481 ? -2.100 -15.380 3.320 1.00 92.25 481 SER A N 1
ATOM 3667 C CA . SER A 1 481 ? -1.309 -16.038 4.389 1.00 92.25 481 SER A CA 1
ATOM 3668 C C . SER A 1 481 ? -1.746 -15.630 5.805 1.00 92.25 481 SER A C 1
ATOM 3670 O O . SER A 1 481 ? -2.272 -14.539 6.010 1.00 92.25 481 SER A O 1
ATOM 3672 N N . CYS A 1 482 ? -1.533 -16.498 6.802 1.00 89.81 482 CYS A N 1
ATOM 3673 C CA . CYS A 1 482 ? -1.855 -16.226 8.212 1.00 89.81 482 CYS A CA 1
ATOM 3674 C C . CYS A 1 482 ? -0.736 -15.525 8.998 1.00 89.81 482 CYS A C 1
ATOM 3676 O O . CYS A 1 482 ? -0.991 -15.112 10.131 1.00 89.81 482 CYS A O 1
ATOM 3678 N N . ASP A 1 483 ? 0.476 -15.428 8.441 1.00 89.81 483 ASP A N 1
ATOM 3679 C CA . ASP A 1 483 ? 1.719 -15.036 9.126 1.00 89.81 483 ASP A CA 1
ATOM 3680 C C . ASP A 1 483 ? 2.213 -16.048 10.170 1.00 89.81 483 ASP A C 1
ATOM 3682 O O . ASP A 1 483 ? 2.744 -15.674 11.219 1.00 89.81 483 ASP A O 1
ATOM 3686 N N . GLN A 1 484 ? 2.077 -17.351 9.890 1.00 88.69 484 GLN A N 1
ATOM 3687 C CA . GLN A 1 484 ? 2.434 -18.409 10.849 1.00 88.69 484 GLN A CA 1
ATOM 3688 C C . GLN A 1 484 ? 3.888 -18.316 11.372 1.00 88.69 484 GLN A C 1
ATOM 3690 O O . GLN A 1 484 ? 4.063 -18.431 12.589 1.00 88.69 484 GLN A O 1
ATOM 3695 N N . PRO A 1 485 ? 4.931 -18.044 10.549 1.00 87.38 485 PRO A N 1
ATOM 3696 C CA . PRO A 1 485 ? 6.309 -17.925 11.041 1.00 87.38 485 PRO A CA 1
ATOM 3697 C C . PRO A 1 485 ? 6.513 -16.740 11.996 1.00 87.38 485 PRO A C 1
ATOM 3699 O O . PRO A 1 485 ? 7.131 -16.891 13.052 1.00 87.38 485 PRO A O 1
ATOM 3702 N N . PHE A 1 486 ? 5.963 -15.567 11.658 1.00 89.75 486 PHE A N 1
ATOM 3703 C CA . PHE A 1 486 ? 6.015 -14.374 12.510 1.00 89.75 486 PHE A CA 1
ATOM 3704 C C . PHE A 1 486 ? 5.249 -14.598 13.817 1.00 89.75 486 PHE A C 1
ATOM 3706 O O . PHE A 1 486 ? 5.787 -14.379 14.902 1.00 89.75 486 PHE A O 1
ATOM 3713 N N . ARG A 1 487 ? 4.009 -15.093 13.727 1.00 91.44 487 ARG A N 1
ATOM 3714 C CA . ARG A 1 487 ? 3.143 -15.326 14.887 1.00 91.44 487 ARG A CA 1
ATOM 3715 C C . ARG A 1 487 ? 3.747 -16.347 15.841 1.00 91.44 487 ARG A C 1
ATOM 3717 O O . ARG A 1 487 ? 3.809 -16.069 17.034 1.00 91.44 487 ARG A O 1
ATOM 3724 N N . SER A 1 488 ? 4.247 -17.474 15.330 1.00 88.56 488 SER A N 1
ATOM 3725 C CA . SER A 1 488 ? 4.952 -18.475 16.140 1.00 88.56 488 SER A CA 1
ATOM 3726 C C . SER A 1 488 ? 6.122 -17.842 16.892 1.00 88.56 488 SER A C 1
ATOM 3728 O O . SER A 1 488 ? 6.204 -17.974 18.110 1.00 88.56 488 SER A O 1
ATOM 3730 N N . GLN A 1 489 ? 6.960 -17.062 16.204 1.00 88.12 489 GLN A N 1
ATOM 3731 C CA . GLN A 1 489 ? 8.091 -16.375 16.819 1.00 88.12 489 GLN A CA 1
ATOM 3732 C C . GLN A 1 489 ? 7.677 -15.367 17.907 1.00 88.12 489 GLN A C 1
ATOM 3734 O O . GLN A 1 489 ? 8.317 -15.322 18.960 1.00 88.12 489 GLN A O 1
ATOM 3739 N N . MET A 1 490 ? 6.626 -14.576 17.681 1.00 89.75 490 MET A N 1
ATOM 3740 C CA . MET A 1 490 ? 6.139 -13.591 18.655 1.00 89.75 490 MET A CA 1
ATOM 3741 C C . MET A 1 490 ? 5.490 -14.249 19.878 1.00 89.75 490 MET A C 1
ATOM 3743 O O . MET A 1 490 ? 5.817 -13.895 21.009 1.00 89.75 490 MET A O 1
ATOM 3747 N N . ILE A 1 491 ? 4.648 -15.264 19.667 1.00 92.12 491 ILE A N 1
ATOM 3748 C CA . ILE A 1 491 ? 3.994 -16.021 20.742 1.00 92.12 491 ILE A CA 1
ATOM 3749 C C . ILE A 1 491 ? 5.039 -16.768 21.588 1.00 92.12 491 ILE A C 1
ATOM 3751 O O . ILE A 1 491 ? 4.963 -16.722 22.816 1.00 92.12 491 ILE A O 1
ATOM 3755 N N . THR A 1 492 ? 6.066 -17.375 20.976 1.00 89.25 492 THR A N 1
ATOM 3756 C CA . THR A 1 492 ? 7.194 -17.970 21.717 1.00 89.25 492 THR A CA 1
ATOM 3757 C C . THR A 1 492 ? 7.914 -16.927 22.574 1.00 89.25 492 THR A C 1
ATOM 3759 O O . THR A 1 492 ? 8.060 -17.141 23.775 1.00 89.25 492 THR A O 1
ATOM 3762 N N . GLN A 1 493 ? 8.293 -15.771 22.012 1.00 87.31 493 GLN A N 1
ATOM 3763 C CA . GLN A 1 493 ? 8.957 -14.700 22.773 1.00 87.31 493 GLN A CA 1
ATOM 3764 C C . GLN A 1 493 ? 8.079 -14.146 23.907 1.00 87.31 493 GLN A C 1
ATOM 3766 O O . GLN A 1 493 ? 8.590 -13.817 24.979 1.00 87.31 493 GLN A O 1
ATOM 3771 N N . PHE A 1 494 ? 6.761 -14.054 23.703 1.00 90.50 494 PHE A N 1
ATOM 3772 C CA . PHE A 1 494 ? 5.815 -13.655 24.744 1.00 90.50 494 PHE A CA 1
ATOM 3773 C C . PHE A 1 494 ? 5.786 -14.676 25.889 1.00 90.50 494 PHE A C 1
ATOM 3775 O O . PHE A 1 494 ? 5.872 -14.291 27.057 1.00 90.50 494 PHE A O 1
ATOM 3782 N N . LEU A 1 495 ? 5.696 -15.970 25.574 1.00 89.69 495 LEU A N 1
ATOM 3783 C CA . LEU A 1 495 ? 5.681 -17.044 26.568 1.00 89.69 495 LEU A CA 1
ATOM 3784 C C . LEU A 1 495 ? 7.015 -17.112 27.328 1.00 89.69 495 LEU A C 1
ATOM 3786 O O . LEU A 1 495 ? 7.005 -17.178 28.556 1.00 89.69 495 LEU A O 1
ATOM 3790 N N . GLU A 1 496 ? 8.155 -16.991 26.644 1.00 87.19 496 GLU A N 1
ATOM 3791 C CA . GLU A 1 496 ? 9.484 -16.886 27.265 1.00 87.19 496 GLU A CA 1
ATOM 3792 C C . GLU A 1 496 ? 9.569 -15.691 28.233 1.00 87.19 496 GLU A C 1
ATOM 3794 O O . GLU A 1 496 ? 9.935 -15.860 29.399 1.00 87.19 496 GLU A O 1
ATOM 3799 N N . LYS A 1 497 ? 9.164 -14.486 27.796 1.00 85.19 497 LYS A N 1
ATOM 3800 C CA . LYS A 1 497 ? 9.178 -13.264 28.627 1.00 85.19 497 LYS A CA 1
ATOM 3801 C C . LYS A 1 497 ? 8.225 -13.319 29.830 1.00 85.19 497 LYS A C 1
ATOM 3803 O O . LYS A 1 497 ? 8.453 -12.599 30.802 1.00 85.19 497 LYS A O 1
ATOM 3808 N N . ASN A 1 498 ? 7.182 -14.153 29.793 1.00 85.81 498 ASN A N 1
ATOM 3809 C CA . ASN A 1 498 ? 6.171 -14.268 30.853 1.00 85.81 498 ASN A CA 1
ATOM 3810 C C . ASN A 1 498 ? 6.195 -15.621 31.604 1.00 85.81 498 ASN A C 1
ATOM 3812 O O . ASN A 1 498 ? 5.274 -15.925 32.363 1.00 85.81 498 ASN A O 1
ATOM 3816 N N . GLY A 1 499 ? 7.257 -16.423 31.448 1.00 85.25 499 GLY A N 1
ATOM 3817 C CA . GLY A 1 499 ? 7.456 -17.664 32.210 1.00 85.25 499 GLY A CA 1
ATOM 3818 C C . GLY A 1 499 ? 6.473 -18.783 31.851 1.00 85.25 499 GLY A C 1
ATOM 3819 O O . GLY A 1 499 ? 5.927 -19.430 32.742 1.00 85.25 499 GLY A O 1
ATOM 3820 N N . GLY A 1 500 ? 6.213 -18.965 30.554 1.00 84.81 500 GLY A N 1
ATOM 3821 C CA . GLY A 1 500 ? 5.306 -19.973 29.997 1.00 84.81 500 GLY A CA 1
ATOM 3822 C C . GLY A 1 500 ? 3.817 -19.637 30.112 1.00 84.81 500 GLY A C 1
ATOM 3823 O O . GLY A 1 500 ? 2.993 -20.493 29.811 1.00 84.81 500 GLY A O 1
ATOM 3824 N N . ARG A 1 501 ? 3.459 -18.428 30.565 1.00 88.12 501 ARG A N 1
ATOM 3825 C CA . ARG A 1 501 ? 2.068 -18.027 30.833 1.00 88.12 501 ARG A CA 1
ATOM 3826 C C . ARG A 1 501 ? 1.472 -17.207 29.695 1.00 88.12 501 ARG A C 1
ATOM 3828 O O . ARG A 1 501 ? 2.089 -16.248 29.230 1.00 88.12 501 ARG A O 1
ATOM 3835 N N . LEU A 1 502 ? 0.245 -17.553 29.322 1.00 91.19 502 LEU A N 1
ATOM 3836 C CA . LEU A 1 502 ? -0.632 -16.733 28.488 1.00 91.19 502 LEU A CA 1
ATOM 3837 C C . LEU A 1 502 ? -1.206 -15.523 29.259 1.00 91.19 502 LEU A C 1
ATOM 3839 O O . LEU A 1 502 ? -1.117 -15.483 30.492 1.00 91.19 502 LEU A O 1
ATOM 3843 N N . PRO A 1 503 ? -1.818 -14.544 28.559 1.00 92.00 503 PRO A N 1
ATOM 3844 C CA . PRO A 1 503 ? -2.700 -13.551 29.177 1.00 92.00 503 PRO A CA 1
ATOM 3845 C C . PRO A 1 503 ? -3.799 -14.203 30.030 1.00 92.00 503 PRO A C 1
ATOM 3847 O O . PRO A 1 503 ? -4.234 -15.321 29.744 1.00 92.00 503 PRO A O 1
ATOM 3850 N N . GLU A 1 504 ? -4.288 -13.500 31.054 1.00 89.38 504 GLU A N 1
ATOM 3851 C CA . GLU A 1 504 ? -5.282 -14.039 31.997 1.00 89.38 504 GLU A CA 1
ATOM 3852 C C . GLU A 1 504 ? -6.585 -14.441 31.283 1.00 89.38 504 GLU A C 1
ATOM 3854 O O . GLU A 1 504 ? -7.140 -15.510 31.545 1.00 89.38 504 GLU A O 1
ATOM 3859 N N . GLU A 1 505 ? -6.993 -13.659 30.280 1.00 91.50 505 GLU A N 1
ATOM 3860 C CA . GLU A 1 505 ? -8.165 -13.874 29.419 1.00 91.50 505 GLU A CA 1
ATOM 3861 C C . GLU A 1 505 ? -8.070 -15.131 28.540 1.00 91.50 505 GLU A C 1
ATOM 3863 O O . GLU A 1 505 ? -9.075 -15.542 27.966 1.00 91.50 505 GLU A O 1
ATOM 3868 N N . LEU A 1 506 ? -6.876 -15.716 28.399 1.00 90.19 506 LEU A N 1
ATOM 3869 C CA . LEU A 1 506 ? -6.591 -16.907 27.590 1.00 90.19 506 LEU A CA 1
ATOM 3870 C C . LEU A 1 506 ? -6.035 -18.066 28.438 1.00 90.19 506 LEU A C 1
ATOM 3872 O O . LEU A 1 506 ? -5.639 -19.101 27.904 1.00 90.19 506 LEU A O 1
ATOM 3876 N N . SER A 1 507 ? -6.023 -17.919 29.767 1.00 87.25 507 SER A N 1
ATOM 3877 C CA . SER A 1 507 ? -5.445 -18.890 30.706 1.00 87.25 507 SER A CA 1
ATOM 3878 C C . SER A 1 507 ? -6.080 -20.288 30.644 1.00 87.25 507 SER A C 1
ATOM 3880 O O . SER A 1 507 ? -5.407 -21.271 30.954 1.00 87.25 507 SER A O 1
ATOM 3882 N N . TYR A 1 508 ? -7.329 -20.402 30.174 1.00 83.62 508 TYR A N 1
ATOM 3883 C CA . TYR A 1 508 ? -8.018 -21.683 29.960 1.00 83.62 508 TYR A CA 1
ATOM 3884 C C . TYR A 1 508 ? -7.348 -22.584 28.909 1.00 83.62 508 TYR A C 1
ATOM 3886 O O . TYR A 1 508 ? -7.548 -23.793 28.942 1.00 83.62 508 TYR A O 1
ATOM 3894 N N . LEU A 1 509 ? -6.517 -22.036 28.014 1.00 83.25 509 LEU A N 1
ATOM 3895 C CA . LEU A 1 509 ? -5.799 -22.809 26.989 1.00 83.25 509 LEU A CA 1
ATOM 3896 C C . LEU A 1 509 ? -4.638 -23.653 27.549 1.00 83.25 509 LEU A C 1
ATOM 3898 O O . LEU A 1 509 ? -3.992 -24.372 26.794 1.00 83.25 509 LEU A O 1
ATOM 3902 N N . HIS A 1 510 ? -4.367 -23.579 28.857 1.00 78.19 510 HIS A N 1
ATOM 3903 C CA . HIS A 1 510 ? -3.424 -24.468 29.545 1.00 78.19 510 HIS A CA 1
ATOM 3904 C C . HIS A 1 510 ? -4.060 -25.767 30.079 1.00 78.19 510 HIS A C 1
ATOM 3906 O O . HIS A 1 510 ? -3.328 -26.613 30.591 1.00 78.19 510 HIS A O 1
ATOM 3912 N N . ASP A 1 511 ? -5.386 -25.940 29.998 1.00 75.56 511 ASP A N 1
ATOM 3913 C CA . ASP A 1 511 ? -6.065 -27.166 30.437 1.00 75.56 511 ASP A CA 1
ATOM 3914 C C . ASP A 1 511 ? -6.351 -28.103 29.251 1.00 75.56 511 ASP A C 1
ATOM 3916 O O . ASP A 1 511 ? -7.369 -27.975 28.573 1.00 75.56 511 ASP A O 1
ATOM 3920 N N . GLU A 1 512 ? -5.471 -29.089 29.035 1.00 61.78 512 GLU A N 1
ATOM 3921 C CA . GLU A 1 512 ? -5.615 -30.134 28.001 1.00 61.78 512 GLU A CA 1
ATOM 3922 C C . GLU A 1 512 ? -6.935 -30.936 28.091 1.00 61.78 512 GLU A C 1
ATOM 3924 O O . GLU A 1 512 ? -7.289 -31.638 27.144 1.00 61.78 512 GLU A O 1
ATOM 3929 N N . ASN A 1 513 ? -7.652 -30.880 29.222 1.00 62.09 513 ASN A N 1
ATOM 3930 C CA . ASN A 1 513 ? -8.902 -31.613 29.458 1.00 62.09 513 ASN A CA 1
ATOM 3931 C C . ASN A 1 513 ? -10.112 -30.676 29.649 1.00 62.09 513 ASN A C 1
ATOM 3933 O O . ASN A 1 513 ? -11.232 -31.150 29.863 1.00 62.09 513 ASN A O 1
ATOM 3937 N N . GLY A 1 514 ? -9.899 -29.360 29.580 1.00 62.31 514 GLY A N 1
ATOM 3938 C CA . GLY A 1 514 ? -10.919 -28.344 29.791 1.00 62.31 514 GLY A CA 1
ATOM 3939 C C . GLY A 1 514 ? -11.769 -28.105 28.545 1.00 62.31 514 GLY A C 1
ATOM 3940 O O . GLY A 1 514 ? -11.276 -28.045 27.420 1.00 62.31 514 GLY A O 1
ATOM 3941 N N . THR A 1 515 ? -13.075 -27.903 28.725 1.00 71.44 515 THR A N 1
ATOM 3942 C CA . THR A 1 515 ? -13.918 -27.362 27.650 1.00 71.44 515 THR A CA 1
ATOM 3943 C C . THR A 1 515 ? -13.605 -25.882 27.463 1.00 71.44 515 THR A C 1
ATOM 3945 O O . THR A 1 515 ? -13.845 -25.103 28.390 1.00 71.44 515 THR A O 1
ATOM 3948 N N . VAL A 1 516 ? -13.137 -25.477 26.277 1.00 81.00 516 VAL A N 1
ATOM 3949 C CA . VAL A 1 516 ? -12.931 -24.056 25.955 1.00 81.00 516 VAL A CA 1
ATOM 3950 C C . VAL A 1 516 ? -14.241 -23.284 26.192 1.00 81.00 516 VAL A C 1
ATOM 3952 O O . VAL A 1 516 ? -15.264 -23.603 25.576 1.00 81.00 516 VAL A O 1
ATOM 3955 N N . PRO A 1 517 ? -14.262 -22.283 27.091 1.00 82.88 517 PRO A N 1
ATOM 3956 C CA . PRO A 1 517 ? -15.478 -21.543 27.386 1.00 82.88 517 PRO A CA 1
ATOM 3957 C C . PRO A 1 517 ? -15.762 -20.575 26.237 1.00 82.88 517 PRO A C 1
ATOM 3959 O O . PRO A 1 517 ? -14.997 -19.633 26.041 1.00 82.88 517 PRO A O 1
ATOM 3962 N N . LYS A 1 518 ? -16.860 -20.747 25.489 1.00 82.56 518 LYS A N 1
ATOM 3963 C CA . LYS A 1 518 ? -17.248 -19.770 24.451 1.00 82.56 518 LYS A CA 1
ATOM 3964 C C . LYS A 1 518 ? -17.365 -18.344 25.029 1.00 82.56 518 LYS A C 1
ATOM 3966 O O . LYS A 1 518 ? -17.746 -18.202 26.195 1.00 82.56 518 LYS A O 1
ATOM 3971 N N . PRO A 1 519 ? -17.075 -17.286 24.246 1.00 85.56 519 PRO A N 1
ATOM 3972 C CA . PRO A 1 519 ? -17.306 -15.915 24.684 1.00 85.56 519 PRO A CA 1
ATOM 3973 C C . PRO A 1 519 ? -18.785 -15.684 25.006 1.00 85.56 519 PRO A C 1
ATOM 3975 O O . PRO A 1 519 ? -19.670 -15.985 24.208 1.00 85.56 519 PRO A O 1
ATOM 3978 N N . THR A 1 520 ? -19.049 -15.149 26.193 1.00 79.00 520 THR A N 1
ATOM 3979 C CA . THR A 1 520 ? -20.406 -14.979 26.743 1.00 79.00 520 THR A CA 1
ATOM 3980 C C . THR A 1 520 ? -21.122 -13.738 26.213 1.00 79.00 520 THR A C 1
ATOM 3982 O O . THR A 1 520 ? -22.349 -13.661 26.239 1.00 79.00 520 THR A O 1
ATOM 3985 N N . CYS A 1 521 ? -20.363 -12.746 25.745 1.00 89.19 521 CYS A N 1
ATOM 3986 C CA . CYS A 1 521 ? -20.860 -11.468 25.251 1.00 89.19 521 CYS A CA 1
ATOM 3987 C C . CYS A 1 521 ? -19.808 -10.767 24.375 1.00 89.19 521 CYS A C 1
ATOM 3989 O O . CYS A 1 521 ? -18.641 -11.161 24.335 1.00 89.19 521 CYS A O 1
ATOM 3991 N N . ALA A 1 522 ? -20.203 -9.685 23.699 1.00 94.25 522 ALA A N 1
ATOM 3992 C CA . ALA A 1 522 ? -19.328 -8.957 22.779 1.00 94.25 522 ALA A CA 1
ATOM 3993 C C . ALA A 1 522 ? -18.046 -8.411 23.441 1.00 94.25 522 ALA A C 1
ATOM 3995 O O . ALA A 1 522 ? -16.974 -8.493 22.848 1.00 94.25 522 ALA A O 1
ATOM 3996 N N . ILE A 1 523 ? -18.123 -7.900 24.676 1.00 94.69 523 ILE A N 1
ATOM 3997 C CA . ILE A 1 523 ? -16.946 -7.370 25.386 1.00 94.69 523 ILE A CA 1
ATOM 3998 C C . ILE A 1 523 ? -16.002 -8.471 25.908 1.00 94.69 523 ILE A C 1
ATOM 4000 O O . ILE A 1 523 ? -14.800 -8.240 25.992 1.00 94.69 523 ILE A O 1
ATOM 4004 N N . ASP A 1 524 ? -16.507 -9.676 26.195 1.00 93.56 524 ASP A N 1
ATOM 4005 C CA . ASP A 1 524 ? -15.688 -10.864 26.503 1.00 93.56 524 ASP A CA 1
ATOM 4006 C C . ASP A 1 524 ? -14.889 -11.292 25.255 1.00 93.56 524 ASP A C 1
ATOM 4008 O O . ASP A 1 524 ? -13.660 -11.373 25.289 1.00 93.56 524 ASP A O 1
ATOM 4012 N N . ALA A 1 525 ? -15.565 -11.411 24.106 1.00 96.00 525 ALA A N 1
ATOM 4013 C CA . ALA A 1 525 ? -14.919 -11.684 22.820 1.00 96.00 525 ALA A CA 1
ATOM 4014 C C . ALA A 1 525 ? -13.873 -10.614 22.441 1.00 96.00 525 ALA A C 1
ATOM 4016 O O . ALA A 1 525 ? -12.745 -10.946 22.067 1.00 96.00 525 ALA A O 1
ATOM 4017 N N . ALA A 1 526 ? -14.197 -9.326 22.606 1.00 97.31 526 ALA A N 1
ATOM 4018 C CA . ALA A 1 526 ? -13.257 -8.232 22.361 1.00 97.31 526 ALA A CA 1
ATOM 4019 C C . ALA A 1 526 ? -12.030 -8.296 23.291 1.00 97.31 526 ALA A C 1
ATOM 4021 O O . ALA A 1 526 ? -10.904 -8.160 22.814 1.00 97.31 526 ALA A O 1
ATOM 4022 N N . LYS A 1 527 ? -12.215 -8.572 24.593 1.00 96.62 527 LYS A N 1
ATOM 4023 C CA . LYS A 1 527 ? -11.108 -8.747 25.552 1.00 96.62 527 LYS A CA 1
ATOM 4024 C C . LYS A 1 527 ? -10.163 -9.877 25.150 1.00 96.62 527 LYS A C 1
ATOM 4026 O O . LYS A 1 527 ? -8.955 -9.660 25.138 1.00 96.62 527 LYS A O 1
ATOM 4031 N N . ARG A 1 528 ? -10.694 -11.041 24.763 1.00 96.12 528 ARG A N 1
ATOM 4032 C CA . ARG A 1 528 ? -9.894 -12.177 24.261 1.00 96.12 528 ARG A CA 1
ATOM 4033 C C . ARG A 1 528 ? -9.145 -11.831 22.977 1.00 96.12 528 ARG A C 1
ATOM 4035 O O . ARG A 1 528 ? -7.989 -12.213 22.832 1.00 96.12 528 ARG A O 1
ATOM 4042 N N . GLY A 1 529 ? -9.769 -11.054 22.090 1.00 97.38 529 GLY A N 1
ATOM 4043 C CA . GLY A 1 529 ? -9.130 -10.528 20.884 1.00 97.38 529 GLY A CA 1
ATOM 4044 C C . GLY A 1 529 ? -7.938 -9.623 21.192 1.00 97.38 529 GLY A C 1
ATOM 4045 O O . GLY A 1 529 ? -6.866 -9.814 20.621 1.00 97.38 529 GLY A O 1
ATOM 4046 N N . VAL A 1 530 ? -8.083 -8.681 22.131 1.00 98.25 530 VAL A N 1
ATOM 4047 C CA . VAL A 1 530 ? -6.968 -7.817 22.564 1.00 98.25 530 VAL A CA 1
ATOM 4048 C C . VAL A 1 530 ? -5.890 -8.628 23.281 1.00 98.25 530 VAL A C 1
ATOM 4050 O O . VAL A 1 530 ? -4.711 -8.439 22.998 1.00 98.25 530 VAL A O 1
ATOM 4053 N N . ALA A 1 531 ? -6.272 -9.570 24.147 1.00 97.19 531 ALA A N 1
ATOM 4054 C CA . ALA A 1 531 ? -5.340 -10.465 24.824 1.00 97.19 531 ALA A CA 1
ATOM 4055 C C . ALA A 1 531 ? -4.506 -11.277 23.818 1.00 97.19 531 ALA A C 1
ATOM 4057 O O . ALA A 1 531 ? -3.278 -11.272 23.907 1.00 97.19 531 ALA A O 1
ATOM 4058 N N . PHE A 1 532 ? -5.140 -11.880 22.806 1.00 97.06 532 PHE A N 1
ATOM 4059 C CA . PHE A 1 532 ? -4.438 -12.570 21.725 1.00 97.06 532 PHE A CA 1
ATOM 4060 C C . PHE A 1 532 ? -3.500 -11.626 20.966 1.00 97.06 532 PHE A C 1
ATOM 4062 O O . PHE A 1 532 ? -2.302 -11.887 20.845 1.00 97.06 532 PHE A O 1
ATOM 4069 N N . TYR A 1 533 ? -4.029 -10.495 20.496 1.00 97.25 533 TYR A N 1
ATOM 4070 C CA . TYR A 1 533 ? -3.283 -9.546 19.675 1.00 97.25 533 TYR A CA 1
ATOM 4071 C C . TYR A 1 533 ? -2.121 -8.890 20.443 1.00 97.25 533 TYR A C 1
ATOM 4073 O O . TYR A 1 533 ? -1.108 -8.530 19.844 1.00 97.25 533 TYR A O 1
ATOM 4081 N N . SER A 1 534 ? -2.199 -8.813 21.778 1.00 96.50 534 SER A N 1
ATOM 4082 C CA . SER A 1 534 ? -1.095 -8.351 22.629 1.00 96.50 534 SER A CA 1
ATOM 4083 C C . SER A 1 534 ? 0.161 -9.227 22.534 1.00 96.50 534 SER A C 1
ATOM 4085 O O . SER A 1 534 ? 1.271 -8.708 22.638 1.00 96.50 534 SER A O 1
ATOM 4087 N N . MET A 1 535 ? 0.009 -10.529 22.254 1.00 95.50 535 MET A N 1
ATOM 4088 C CA . MET A 1 535 ? 1.135 -11.453 22.058 1.00 95.50 535 MET A CA 1
ATOM 4089 C C . MET A 1 535 ? 1.874 -11.230 20.730 1.00 95.50 535 MET A C 1
ATOM 4091 O O . MET A 1 535 ? 2.977 -11.740 20.557 1.00 95.50 535 MET A O 1
ATOM 4095 N N . LEU A 1 536 ? 1.282 -10.469 19.801 1.00 95.62 536 LEU A N 1
ATOM 4096 C CA . LEU A 1 536 ? 1.856 -10.125 18.496 1.00 95.62 536 LEU A CA 1
ATOM 4097 C C . LEU A 1 536 ? 2.478 -8.716 18.451 1.00 95.62 536 LEU A C 1
ATOM 4099 O O . LEU A 1 536 ? 3.025 -8.332 17.417 1.00 95.62 536 LEU A O 1
ATOM 4103 N N . GLN A 1 537 ? 2.413 -7.941 19.543 1.00 94.75 537 GLN A N 1
ATOM 4104 C CA . GLN A 1 537 ? 3.009 -6.602 19.598 1.00 94.75 537 GLN A CA 1
ATOM 4105 C C . GLN A 1 537 ? 4.542 -6.686 19.634 1.00 94.75 537 GLN A C 1
ATOM 4107 O O . GLN A 1 537 ? 5.123 -7.428 20.430 1.00 94.75 537 GLN A O 1
ATOM 4112 N N . THR A 1 538 ? 5.213 -5.883 18.811 1.00 89.56 538 THR A N 1
ATOM 4113 C CA . THR A 1 538 ? 6.678 -5.832 18.731 1.00 89.56 538 THR A CA 1
ATOM 4114 C C . THR A 1 538 ? 7.327 -5.235 19.992 1.00 89.56 538 THR A C 1
ATOM 4116 O O . THR A 1 538 ? 6.671 -4.673 20.878 1.00 89.56 538 THR A O 1
ATOM 4119 N N . THR A 1 539 ? 8.656 -5.338 20.109 1.00 83.69 539 THR A N 1
ATOM 4120 C CA . THR A 1 539 ? 9.403 -4.732 21.228 1.00 83.69 539 THR A CA 1
ATOM 4121 C C . THR A 1 539 ? 9.350 -3.206 21.211 1.00 83.69 539 THR A C 1
ATOM 4123 O O . THR A 1 539 ? 9.166 -2.608 22.270 1.00 83.69 539 THR A O 1
ATOM 4126 N N . ASP A 1 540 ? 9.417 -2.583 20.030 1.00 82.69 540 ASP A N 1
ATOM 4127 C CA . ASP A 1 540 ? 9.317 -1.130 19.864 1.00 82.69 540 ASP A CA 1
ATOM 4128 C C . ASP A 1 540 ? 7.874 -0.598 19.968 1.00 82.69 540 ASP A C 1
ATOM 4130 O O . ASP A 1 540 ? 7.701 0.599 20.214 1.00 82.69 540 ASP A O 1
ATOM 4134 N N . GLY A 1 541 ? 6.865 -1.472 19.860 1.00 89.81 541 GLY A N 1
ATOM 4135 C CA . GLY A 1 541 ? 5.477 -1.207 20.258 1.00 89.81 541 GLY A CA 1
ATOM 4136 C C . GLY A 1 541 ? 4.431 -1.152 19.143 1.00 89.81 541 GLY A C 1
ATOM 4137 O O . GLY A 1 541 ? 3.286 -0.806 19.436 1.00 89.81 541 GLY A O 1
ATOM 4138 N N . HIS A 1 542 ? 4.796 -1.492 17.905 1.00 93.00 542 HIS A N 1
ATOM 4139 C CA . HIS A 1 542 ? 3.871 -1.594 16.773 1.00 93.00 542 HIS A CA 1
ATOM 4140 C C . HIS A 1 542 ? 3.328 -3.024 16.595 1.00 93.00 542 HIS A C 1
ATOM 4142 O O . HIS A 1 542 ? 3.654 -3.930 17.365 1.00 93.00 542 HIS A O 1
ATOM 4148 N N . TRP A 1 543 ? 2.513 -3.233 15.560 1.00 94.38 543 TRP A N 1
ATOM 4149 C CA . TRP A 1 543 ? 2.190 -4.564 15.037 1.00 94.38 543 TRP A CA 1
ATOM 4150 C C . TRP A 1 543 ? 2.727 -4.727 13.619 1.00 94.38 543 TRP A C 1
ATOM 4152 O O . TRP A 1 543 ? 2.487 -3.881 12.759 1.00 94.38 543 TRP A O 1
ATOM 4162 N N . ALA A 1 544 ? 3.479 -5.805 13.411 1.00 91.75 544 ALA A N 1
ATOM 4163 C CA . ALA A 1 544 ? 4.018 -6.210 12.118 1.00 91.75 544 ALA A CA 1
ATOM 4164 C C . ALA A 1 544 ? 3.106 -7.260 11.457 1.00 91.75 544 ALA A C 1
ATOM 4166 O O . ALA A 1 544 ? 2.324 -7.931 12.136 1.00 91.75 544 ALA A O 1
ATOM 4167 N N . GLY A 1 545 ? 3.220 -7.419 10.138 1.00 92.75 545 GLY A N 1
ATOM 4168 C CA . GLY A 1 545 ? 2.437 -8.391 9.375 1.00 92.75 545 GLY A CA 1
ATOM 4169 C C . GLY A 1 545 ? 2.677 -8.338 7.866 1.00 92.75 545 GLY A C 1
ATOM 4170 O O . GLY A 1 545 ? 3.392 -7.467 7.354 1.00 92.75 545 GLY A O 1
ATOM 4171 N N . ASP A 1 546 ? 2.053 -9.280 7.160 1.00 94.81 546 ASP A N 1
ATOM 4172 C CA . ASP A 1 546 ? 1.993 -9.321 5.702 1.00 94.81 546 ASP A CA 1
ATOM 4173 C C . ASP A 1 546 ? 1.260 -8.094 5.132 1.00 94.81 546 ASP A C 1
ATOM 4175 O O . ASP A 1 546 ? 0.163 -7.727 5.568 1.00 94.81 546 ASP A O 1
ATOM 4179 N N . TYR A 1 547 ? 1.893 -7.484 4.133 1.00 96.69 547 TYR A N 1
ATOM 4180 C CA . TYR A 1 547 ? 1.393 -6.379 3.322 1.00 96.69 547 TYR A CA 1
ATOM 4181 C C . TYR A 1 547 ? 1.710 -6.610 1.825 1.00 96.69 547 TYR A C 1
ATOM 4183 O O . TYR A 1 547 ? 1.925 -5.680 1.042 1.00 96.69 547 TYR A O 1
ATOM 4191 N N . GLY A 1 548 ? 1.817 -7.878 1.425 1.00 95.62 548 GLY A N 1
ATOM 4192 C CA . GLY A 1 548 ? 2.005 -8.347 0.061 1.00 95.62 548 GLY A CA 1
ATOM 4193 C C . GLY A 1 548 ? 0.679 -8.639 -0.643 1.00 95.62 548 GLY A C 1
ATOM 4194 O O . GLY A 1 548 ? -0.370 -8.078 -0.326 1.00 95.62 548 GLY A O 1
ATOM 4195 N N . GLY A 1 549 ? 0.735 -9.508 -1.653 1.00 95.06 549 GLY A N 1
ATOM 4196 C CA . GLY A 1 549 ? -0.403 -9.853 -2.512 1.00 95.06 549 GLY A CA 1
ATOM 4197 C C . GLY A 1 549 ? -0.191 -9.484 -3.989 1.00 95.06 549 GLY A C 1
ATOM 4198 O O . GLY A 1 549 ? -0.381 -10.358 -4.834 1.00 95.06 549 GLY A O 1
ATOM 4199 N N . PRO A 1 550 ? 0.236 -8.253 -4.345 1.00 97.19 550 PRO A N 1
ATOM 4200 C CA . PRO A 1 550 ? 0.474 -7.861 -5.737 1.00 97.19 550 PRO A CA 1
ATOM 4201 C C . PRO A 1 550 ? 1.668 -8.585 -6.381 1.00 97.19 550 PRO A C 1
ATOM 4203 O O . PRO A 1 550 ? 2.793 -8.556 -5.881 1.00 97.19 550 PRO A O 1
ATOM 4206 N N . HIS A 1 551 ? 1.446 -9.208 -7.540 1.00 95.75 551 HIS A N 1
ATOM 4207 C CA . HIS A 1 551 ? 2.401 -10.125 -8.176 1.00 95.75 551 HIS A CA 1
ATOM 4208 C C . HIS A 1 551 ? 3.514 -9.465 -9.008 1.00 95.75 551 HIS A C 1
ATOM 4210 O O . HIS A 1 551 ? 4.461 -10.137 -9.405 1.00 95.75 551 HIS A O 1
ATOM 4216 N N . PHE A 1 552 ? 3.450 -8.154 -9.249 1.00 95.75 552 PHE A N 1
ATOM 4217 C CA . PHE A 1 552 ? 4.437 -7.409 -10.045 1.00 95.75 552 PHE A CA 1
ATOM 4218 C C . PHE A 1 552 ? 5.542 -6.729 -9.208 1.00 95.75 552 PHE A C 1
ATOM 4220 O O . PHE A 1 552 ? 6.480 -6.173 -9.777 1.00 95.75 552 PHE A O 1
ATOM 4227 N N . LEU A 1 553 ? 5.466 -6.782 -7.870 1.00 97.94 553 LEU A N 1
ATOM 4228 C CA . LEU A 1 553 ? 6.411 -6.100 -6.968 1.00 97.94 553 LEU A CA 1
ATOM 4229 C C . LEU A 1 553 ? 7.745 -6.851 -6.852 1.00 97.94 553 LEU A C 1
ATOM 4231 O O . LEU A 1 553 ? 8.805 -6.309 -7.169 1.00 97.94 553 LEU A O 1
ATOM 4235 N N . LEU A 1 554 ? 7.682 -8.121 -6.434 1.00 98.25 554 LEU A N 1
ATOM 4236 C CA . LEU A 1 554 ? 8.855 -8.980 -6.263 1.00 98.25 554 LEU A CA 1
ATOM 4237 C C . LEU A 1 554 ? 9.644 -9.150 -7.579 1.00 98.25 554 LEU A C 1
ATOM 4239 O O . LEU A 1 554 ? 10.864 -8.983 -7.545 1.00 98.25 554 LEU A O 1
ATOM 4243 N N . PRO A 1 555 ? 9.003 -9.372 -8.746 1.00 98.50 555 PRO A N 1
ATOM 4244 C CA . PRO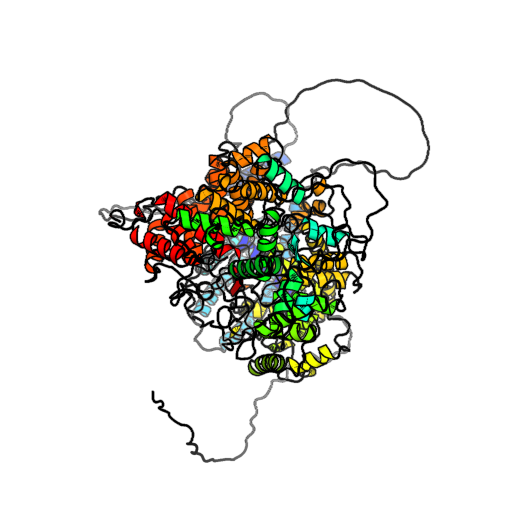 A 1 555 ? 9.698 -9.369 -10.028 1.00 98.50 555 PRO A CA 1
ATOM 4245 C C . PRO A 1 555 ? 10.536 -8.122 -10.330 1.00 98.50 555 PRO A C 1
ATOM 4247 O O . PRO A 1 555 ? 11.640 -8.267 -10.844 1.00 98.50 555 PRO A O 1
ATOM 4250 N N . GLY A 1 556 ? 10.078 -6.914 -9.979 1.00 98.12 556 GLY A N 1
ATOM 4251 C CA . GLY A 1 556 ? 10.867 -5.691 -10.184 1.00 98.12 556 GLY A CA 1
ATOM 4252 C C . GLY A 1 556 ? 12.166 -5.684 -9.367 1.00 98.12 556 GLY A C 1
ATOM 4253 O O . GLY A 1 556 ? 13.229 -5.343 -9.886 1.00 98.12 556 GLY A O 1
ATOM 4254 N N . LEU A 1 557 ? 12.107 -6.139 -8.110 1.00 98.25 557 LEU A N 1
ATOM 4255 C CA . LEU A 1 557 ? 13.289 -6.288 -7.249 1.00 98.25 557 LEU A CA 1
ATOM 4256 C C . LEU A 1 557 ? 14.240 -7.391 -7.747 1.00 98.25 557 LEU A C 1
ATOM 4258 O O . LEU A 1 557 ? 15.455 -7.212 -7.688 1.00 98.25 557 LEU A O 1
ATOM 4262 N N . VAL A 1 558 ? 13.707 -8.496 -8.280 1.00 98.81 558 VAL A N 1
ATOM 4263 C CA . VAL A 1 558 ? 14.502 -9.581 -8.885 1.00 98.81 558 VAL A CA 1
ATOM 4264 C C . VAL A 1 558 ? 15.200 -9.118 -10.167 1.00 98.81 558 VAL A C 1
ATOM 4266 O O . VAL A 1 558 ? 16.387 -9.389 -10.337 1.00 98.81 558 VAL A O 1
ATOM 4269 N N . VAL A 1 559 ? 14.514 -8.378 -11.047 1.00 98.75 559 VAL A N 1
ATOM 4270 C CA . VAL A 1 559 ? 15.129 -7.805 -12.258 1.00 98.75 559 VAL A CA 1
ATOM 4271 C C . VAL A 1 559 ? 16.219 -6.795 -11.884 1.00 98.75 559 VAL A C 1
ATOM 4273 O O . VAL A 1 559 ? 17.307 -6.846 -12.454 1.00 98.75 559 VAL A O 1
ATOM 4276 N N . ALA A 1 560 ? 15.988 -5.940 -10.881 1.00 98.62 560 ALA A N 1
ATOM 4277 C CA . ALA A 1 560 ? 17.014 -5.030 -10.370 1.00 98.62 560 ALA A CA 1
ATOM 4278 C C . ALA A 1 560 ? 18.242 -5.786 -9.820 1.00 98.62 560 ALA A C 1
ATOM 4280 O O . ALA A 1 560 ? 19.365 -5.491 -10.221 1.00 98.62 560 ALA A O 1
ATOM 4281 N N . TRP A 1 561 ? 18.045 -6.799 -8.967 1.00 98.56 561 TRP A N 1
ATOM 4282 C CA . TRP A 1 561 ? 19.127 -7.656 -8.455 1.00 98.56 561 TRP A CA 1
ATOM 4283 C C . TRP A 1 561 ? 19.929 -8.316 -9.582 1.00 98.56 561 TRP A C 1
ATOM 4285 O O . TRP A 1 561 ? 21.157 -8.351 -9.529 1.00 98.56 561 TRP A O 1
ATOM 4295 N N . TYR A 1 562 ? 19.247 -8.796 -10.622 1.00 98.69 562 TYR A N 1
ATOM 4296 C CA . TYR A 1 562 ? 19.889 -9.425 -11.769 1.00 98.69 562 TYR A CA 1
ATOM 4297 C C . TYR A 1 562 ? 20.767 -8.436 -12.551 1.00 98.69 562 TYR A C 1
ATOM 4299 O O . TYR A 1 562 ? 21.944 -8.712 -12.772 1.00 98.69 562 TYR A O 1
ATOM 4307 N N . ILE A 1 563 ? 20.224 -7.257 -12.884 1.00 98.62 563 ILE A N 1
ATOM 4308 C CA . ILE A 1 563 ? 20.933 -6.166 -13.580 1.00 98.62 563 ILE A CA 1
ATOM 4309 C C . ILE A 1 563 ? 22.175 -5.703 -12.801 1.00 98.62 563 ILE A C 1
ATOM 4311 O O . ILE A 1 563 ? 23.188 -5.363 -13.407 1.00 98.62 563 ILE A O 1
ATOM 4315 N N . LEU A 1 564 ? 22.119 -5.722 -11.466 1.00 98.06 564 LEU A N 1
ATOM 4316 C CA . LEU A 1 564 ? 23.228 -5.362 -10.574 1.00 98.06 564 LEU A CA 1
ATOM 4317 C C . LEU A 1 564 ? 24.338 -6.432 -10.468 1.00 98.06 564 LEU A C 1
ATOM 4319 O O . LEU A 1 564 ? 25.254 -6.278 -9.659 1.00 98.06 564 LEU A O 1
ATOM 4323 N N . GLY A 1 565 ? 24.270 -7.523 -11.239 1.00 97.00 565 GLY A N 1
ATOM 4324 C CA . GLY A 1 565 ? 25.244 -8.620 -11.180 1.00 97.00 565 GLY A CA 1
ATOM 4325 C C . GLY A 1 565 ? 24.976 -9.634 -10.061 1.00 97.00 565 GLY A C 1
ATOM 4326 O O . GLY A 1 565 ? 25.903 -10.293 -9.593 1.00 97.00 565 GLY A O 1
ATOM 4327 N N . ARG A 1 566 ? 23.713 -9.768 -9.632 1.00 96.56 566 ARG A N 1
ATOM 4328 C CA . ARG A 1 566 ? 23.232 -10.722 -8.611 1.00 96.56 566 ARG A CA 1
ATOM 4329 C C . ARG A 1 566 ? 23.930 -10.610 -7.233 1.00 96.56 566 ARG A C 1
ATOM 4331 O O . ARG A 1 566 ? 24.363 -11.628 -6.687 1.00 96.56 566 ARG A O 1
ATOM 4338 N N . PRO A 1 567 ? 24.044 -9.410 -6.624 1.00 95.00 567 PRO A N 1
ATOM 4339 C CA . PRO A 1 567 ? 24.746 -9.228 -5.353 1.00 95.00 567 PRO A CA 1
ATOM 4340 C C . PRO A 1 567 ? 24.076 -9.992 -4.197 1.00 95.00 567 PRO A C 1
ATOM 4342 O O . PRO A 1 567 ? 22.895 -9.801 -3.890 1.00 95.00 567 PRO A O 1
ATOM 4345 N N . SER A 1 568 ? 24.850 -10.840 -3.513 1.00 89.06 568 SER A N 1
ATOM 4346 C CA . SER A 1 568 ? 24.354 -11.729 -2.451 1.00 89.06 568 SER A CA 1
ATOM 4347 C C . SER A 1 568 ? 23.954 -11.008 -1.159 1.00 89.06 568 SER A C 1
ATOM 4349 O O . SER A 1 568 ? 23.205 -11.565 -0.361 1.00 89.06 568 SER A O 1
ATOM 4351 N N . ASN A 1 569 ? 24.413 -9.767 -0.952 1.00 84.56 569 ASN A N 1
ATOM 4352 C CA . ASN A 1 569 ? 23.967 -8.899 0.143 1.00 84.56 569 ASN A CA 1
ATOM 4353 C C . ASN A 1 569 ? 22.631 -8.179 -0.149 1.00 84.56 569 ASN A C 1
ATOM 4355 O O . ASN A 1 569 ? 22.149 -7.446 0.710 1.00 84.56 569 ASN A O 1
ATOM 4359 N N . MET A 1 570 ? 22.036 -8.394 -1.330 1.00 90.56 570 MET A N 1
ATOM 4360 C CA . MET A 1 570 ? 20.687 -7.939 -1.691 1.00 90.56 570 MET A CA 1
ATOM 4361 C C . MET A 1 570 ? 19.691 -9.110 -1.685 1.00 90.56 570 MET A C 1
ATOM 4363 O O . MET A 1 570 ? 18.680 -9.061 -0.987 1.00 90.56 570 MET A O 1
ATOM 4367 N N . ILE A 1 571 ? 19.989 -10.183 -2.428 1.00 92.19 571 ILE A N 1
ATOM 4368 C CA . ILE A 1 571 ? 19.218 -11.436 -2.438 1.00 92.19 571 ILE A CA 1
ATOM 4369 C C . ILE A 1 571 ? 20.218 -12.591 -2.318 1.00 92.19 571 ILE A C 1
ATOM 4371 O O . ILE A 1 571 ? 21.086 -12.750 -3.177 1.00 92.19 571 ILE A O 1
ATOM 4375 N N . SER A 1 572 ? 20.115 -13.369 -1.238 1.00 89.06 572 SER A N 1
ATOM 4376 C CA . SER A 1 572 ? 20.933 -14.561 -0.998 1.00 89.06 572 SER A CA 1
ATOM 4377 C C . SER A 1 572 ? 20.322 -15.808 -1.658 1.00 89.06 572 SER A C 1
ATOM 4379 O O . SER A 1 572 ? 19.222 -15.754 -2.215 1.00 89.06 572 SER A O 1
ATOM 4381 N N . ALA A 1 573 ? 21.003 -16.955 -1.578 1.00 88.75 573 ALA A N 1
ATOM 4382 C CA . ALA A 1 573 ? 20.462 -18.220 -2.081 1.00 88.75 573 ALA A CA 1
ATOM 4383 C C . ALA A 1 573 ? 19.182 -18.637 -1.329 1.00 88.75 573 ALA A C 1
ATOM 4385 O O . ALA A 1 573 ? 18.236 -19.144 -1.927 1.00 88.75 573 ALA A O 1
ATOM 4386 N N . GLU A 1 574 ? 19.126 -18.363 -0.026 1.00 86.88 574 GLU A N 1
ATOM 4387 C CA . GLU A 1 574 ? 18.011 -18.688 0.862 1.00 86.88 574 GLU A CA 1
ATOM 4388 C C . GLU A 1 574 ? 16.820 -17.740 0.628 1.00 86.88 574 GLU A C 1
ATOM 4390 O O . GLU A 1 574 ? 15.678 -18.202 0.577 1.00 86.88 574 GLU A O 1
ATOM 4395 N N . HIS A 1 575 ? 17.075 -16.442 0.384 1.00 90.62 575 HIS A N 1
ATOM 4396 C CA . HIS A 1 575 ? 16.054 -15.520 -0.137 1.00 90.62 575 HIS A CA 1
ATOM 4397 C C . HIS A 1 575 ? 15.497 -16.036 -1.472 1.00 90.62 575 HIS A C 1
ATOM 4399 O O . HIS A 1 575 ? 14.285 -16.180 -1.616 1.00 90.62 575 HIS A O 1
ATOM 4405 N N . GLY A 1 576 ? 16.369 -16.378 -2.428 1.00 93.38 576 GLY A N 1
ATOM 4406 C CA . GLY A 1 576 ? 15.966 -16.879 -3.744 1.00 93.38 576 GLY A CA 1
ATOM 4407 C C . GLY A 1 576 ? 15.137 -18.166 -3.679 1.00 93.38 576 GLY A C 1
ATOM 4408 O O . GLY A 1 576 ? 14.142 -18.288 -4.392 1.00 93.38 576 GLY A O 1
ATOM 4409 N N . ALA A 1 577 ? 15.474 -19.092 -2.778 1.00 91.75 577 ALA A N 1
ATOM 4410 C CA . ALA A 1 577 ? 14.709 -20.318 -2.549 1.00 91.75 577 ALA A CA 1
ATOM 4411 C C . ALA A 1 577 ? 13.302 -20.046 -1.983 1.00 91.75 577 ALA A C 1
ATOM 4413 O O . ALA A 1 577 ? 12.328 -20.645 -2.444 1.00 91.75 577 ALA A O 1
ATOM 4414 N N . LEU A 1 578 ? 13.167 -19.118 -1.026 1.00 92.50 578 LEU A N 1
ATOM 4415 C CA . LEU A 1 578 ? 11.863 -18.706 -0.490 1.00 92.50 578 LEU A CA 1
ATOM 4416 C C . LEU A 1 578 ? 11.028 -17.911 -1.505 1.00 92.50 578 LEU A C 1
ATOM 4418 O O . LEU A 1 578 ? 9.807 -18.065 -1.539 1.00 92.50 578 LEU A O 1
ATOM 4422 N N . MET A 1 579 ? 11.668 -17.093 -2.342 1.00 96.44 579 MET A N 1
ATOM 4423 C CA . MET A 1 579 ? 11.016 -16.374 -3.440 1.00 96.44 579 MET A CA 1
ATOM 4424 C C . MET A 1 579 ? 10.510 -17.350 -4.509 1.00 96.44 579 MET A C 1
ATOM 4426 O O . MET A 1 579 ? 9.357 -17.268 -4.920 1.00 96.44 579 MET A O 1
ATOM 4430 N N . LEU A 1 580 ? 11.324 -18.329 -4.918 1.00 96.19 580 LEU A N 1
ATOM 4431 C CA . LEU A 1 580 ? 10.898 -19.393 -5.834 1.00 96.19 580 LEU A CA 1
ATOM 4432 C C . LEU A 1 580 ? 9.775 -20.255 -5.246 1.00 96.19 580 LEU A C 1
ATOM 4434 O O . LEU A 1 580 ? 8.908 -20.693 -5.998 1.00 96.19 580 LEU A O 1
ATOM 4438 N N . HIS A 1 581 ? 9.751 -20.477 -3.927 1.00 94.19 581 HIS A N 1
ATOM 4439 C CA . HIS A 1 581 ? 8.631 -21.145 -3.265 1.00 94.19 581 HIS A CA 1
ATOM 4440 C C . HIS A 1 581 ? 7.336 -20.326 -3.394 1.00 94.19 581 HIS A C 1
ATOM 4442 O O . HIS A 1 581 ? 6.356 -20.854 -3.917 1.00 94.19 581 HIS A O 1
ATOM 4448 N N . TYR A 1 582 ? 7.364 -19.034 -3.045 1.00 96.06 582 TYR A N 1
ATOM 4449 C CA . TYR A 1 582 ? 6.227 -18.111 -3.192 1.00 96.06 582 TYR A CA 1
ATOM 4450 C C . TYR A 1 582 ? 5.694 -18.057 -4.627 1.00 96.06 582 TYR A C 1
ATOM 4452 O O . TYR A 1 582 ? 4.509 -18.286 -4.875 1.00 96.06 582 TYR A O 1
ATOM 4460 N N . LEU A 1 583 ? 6.579 -17.859 -5.605 1.00 96.44 583 LEU A N 1
ATOM 4461 C CA . LEU A 1 583 ? 6.187 -17.846 -7.014 1.00 96.44 583 LEU A CA 1
ATOM 4462 C C . LEU A 1 583 ? 5.636 -19.209 -7.475 1.00 96.44 583 LEU A C 1
ATOM 4464 O O . LEU A 1 583 ? 4.757 -19.249 -8.330 1.00 96.44 583 LEU A O 1
ATOM 4468 N N . ARG A 1 584 ? 6.090 -20.332 -6.907 1.00 94.94 584 ARG A N 1
ATOM 4469 C CA . ARG A 1 584 ? 5.603 -21.672 -7.270 1.00 94.94 584 ARG A CA 1
ATOM 4470 C C . ARG A 1 584 ? 4.251 -22.027 -6.649 1.00 94.94 584 ARG A C 1
ATOM 4472 O O . ARG A 1 584 ? 3.465 -22.684 -7.329 1.00 94.94 584 ARG A O 1
ATOM 4479 N N . VAL A 1 585 ? 3.978 -21.651 -5.396 1.00 93.25 585 VAL A N 1
ATOM 4480 C CA . VAL A 1 585 ? 2.680 -21.953 -4.758 1.00 93.25 585 VAL A CA 1
ATOM 4481 C C . VAL A 1 585 ? 1.553 -21.120 -5.366 1.00 93.25 585 VAL A C 1
ATOM 4483 O O . VAL A 1 585 ? 0.476 -21.652 -5.606 1.00 93.25 585 VAL A O 1
ATOM 4486 N N . HIS A 1 586 ? 1.825 -19.867 -5.744 1.00 95.06 586 HIS A N 1
ATOM 4487 C CA . HIS A 1 586 ? 0.835 -18.974 -6.363 1.00 95.06 586 HIS A CA 1
ATOM 4488 C C . HIS A 1 586 ? 0.590 -19.206 -7.865 1.00 95.06 586 HIS A C 1
ATOM 4490 O O . HIS A 1 586 ? -0.067 -18.388 -8.509 1.00 95.06 586 HIS A O 1
ATOM 4496 N N . GLN A 1 587 ? 1.050 -20.331 -8.431 1.00 95.50 587 GLN A N 1
ATOM 4497 C CA . GLN A 1 587 ? 0.751 -20.716 -9.816 1.00 95.50 587 GLN A CA 1
ATOM 4498 C C . GLN A 1 587 ? -0.598 -21.440 -9.948 1.00 95.50 587 GLN A C 1
ATOM 4500 O O . GLN A 1 587 ? -0.861 -22.431 -9.265 1.00 95.50 587 GLN A O 1
ATOM 4505 N N . GLN A 1 588 ? -1.417 -21.014 -10.909 1.00 94.31 588 GLN A N 1
ATOM 4506 C CA . GLN A 1 588 ? -2.764 -21.549 -11.116 1.00 94.31 588 GLN A CA 1
ATOM 4507 C C . GLN A 1 588 ? -2.793 -22.865 -11.921 1.00 94.31 588 GLN A C 1
ATOM 4509 O O . GLN A 1 588 ? -1.772 -23.382 -12.396 1.00 94.31 588 GLN A O 1
ATOM 4514 N N . GLU A 1 589 ? -3.978 -23.474 -12.044 1.00 93.06 589 GLU A N 1
ATOM 4515 C CA . GLU A 1 589 ? -4.180 -24.733 -12.785 1.00 93.06 589 GLU A CA 1
ATOM 4516 C C . GLU A 1 589 ? -3.770 -24.625 -14.262 1.00 93.06 589 GLU A C 1
ATOM 4518 O O . GLU A 1 589 ? -3.157 -25.552 -14.796 1.00 93.06 589 GLU A O 1
ATOM 4523 N N . ASP A 1 590 ? -4.043 -23.478 -14.887 1.00 94.31 590 ASP A N 1
ATOM 4524 C CA . ASP A 1 590 ? -3.690 -23.159 -16.278 1.00 94.31 590 ASP A CA 1
ATOM 4525 C C . ASP A 1 590 ? -2.200 -22.835 -16.493 1.00 94.31 590 ASP A C 1
ATOM 4527 O O . ASP A 1 590 ? -1.758 -22.715 -17.633 1.00 94.31 590 ASP A O 1
ATOM 4531 N N . GLY A 1 591 ? -1.412 -22.743 -15.415 1.00 95.81 591 GLY A N 1
ATOM 4532 C CA . GLY A 1 591 ? 0.008 -22.400 -15.463 1.00 95.81 591 GLY A CA 1
ATOM 4533 C C . GLY A 1 591 ? 0.320 -20.914 -15.323 1.00 95.81 591 GLY A C 1
ATOM 4534 O O . GLY A 1 591 ? 1.490 -20.575 -15.152 1.00 95.81 591 GLY A O 1
ATOM 4535 N N . GLY A 1 592 ? -0.678 -20.038 -15.375 1.00 96.69 592 GLY A N 1
ATOM 4536 C CA . GLY A 1 592 ? -0.473 -18.604 -15.241 1.00 96.69 592 GLY A CA 1
ATOM 4537 C C . GLY A 1 592 ? -0.408 -18.114 -13.792 1.00 96.69 592 GLY A C 1
ATOM 4538 O O . GLY A 1 592 ? -0.513 -18.877 -12.824 1.00 96.69 592 GLY A O 1
ATOM 4539 N N . TRP A 1 593 ? -0.249 -16.797 -13.674 1.00 97.19 593 TRP A N 1
ATOM 4540 C CA . TRP A 1 593 ? -0.364 -16.026 -12.439 1.00 97.19 593 TRP A CA 1
ATOM 4541 C C . TRP A 1 593 ? -1.185 -14.763 -12.694 1.00 97.19 593 TRP A C 1
ATOM 4543 O O . TRP A 1 593 ? -1.021 -14.108 -13.725 1.00 97.19 593 TRP A O 1
ATOM 4553 N N . GLY A 1 594 ? -2.060 -14.402 -11.755 1.00 94.62 594 GLY A N 1
ATOM 4554 C CA . GLY A 1 594 ? -2.829 -13.159 -11.825 1.00 94.62 594 GLY A CA 1
ATOM 4555 C C . GLY A 1 594 ? -2.028 -11.917 -11.433 1.00 94.62 594 GLY A C 1
ATOM 4556 O O . GLY A 1 594 ? -0.859 -12.002 -11.063 1.00 94.62 594 GLY A O 1
ATOM 4557 N N . THR A 1 595 ? -2.668 -10.744 -11.455 1.00 93.12 595 THR A N 1
ATOM 4558 C CA . THR A 1 595 ? -2.063 -9.469 -11.003 1.00 93.12 595 THR A CA 1
ATOM 4559 C C . THR A 1 595 ? -1.808 -9.400 -9.492 1.00 93.12 595 THR A C 1
ATOM 4561 O O . THR A 1 595 ? -0.958 -8.631 -9.046 1.00 93.12 595 THR A O 1
ATOM 4564 N N . HIS A 1 596 ? -2.512 -10.220 -8.714 1.00 94.88 596 HIS A N 1
ATOM 4565 C CA . HIS A 1 596 ? -2.314 -10.465 -7.284 1.00 94.88 596 HIS A CA 1
ATOM 4566 C C . HIS A 1 596 ? -2.792 -11.882 -6.933 1.00 94.88 596 HIS A C 1
ATOM 4568 O O . HIS A 1 596 ? -3.442 -12.527 -7.758 1.00 94.88 596 HIS A O 1
ATOM 4574 N N . ILE A 1 597 ? -2.531 -12.331 -5.703 1.00 94.19 597 ILE A N 1
ATOM 4575 C CA . ILE A 1 597 ? -2.857 -13.672 -5.168 1.00 94.19 597 ILE A CA 1
ATOM 4576 C C . ILE A 1 597 ? -4.328 -14.129 -5.300 1.00 94.19 597 ILE A C 1
ATOM 4578 O O . ILE A 1 597 ? -4.601 -15.318 -5.214 1.00 94.19 597 ILE A O 1
ATOM 4582 N N . GLU A 1 598 ? -5.285 -13.226 -5.541 1.00 92.12 598 GLU A N 1
ATOM 4583 C CA . GLU A 1 598 ? -6.708 -13.566 -5.766 1.00 92.12 598 GLU A CA 1
ATOM 4584 C C . GLU A 1 598 ? -7.208 -13.244 -7.185 1.00 92.12 598 GLU A C 1
ATOM 4586 O O . GLU A 1 598 ? -8.376 -13.450 -7.501 1.00 92.12 598 GLU A O 1
ATOM 4591 N N . SER A 1 599 ? -6.334 -12.754 -8.062 1.00 90.88 599 SER A N 1
ATOM 4592 C CA . SER A 1 599 ? -6.655 -12.488 -9.465 1.00 90.88 599 SER A CA 1
ATOM 4593 C C . SER A 1 599 ? -6.492 -13.779 -10.282 1.00 90.88 599 SER A C 1
ATOM 4595 O O . SER A 1 599 ? -5.522 -14.506 -10.053 1.00 90.88 599 SER A O 1
ATOM 4597 N N . PRO A 1 600 ? -7.377 -14.102 -11.244 1.00 92.00 600 PRO A N 1
ATOM 4598 C CA . PRO A 1 600 ? -7.125 -15.188 -12.191 1.00 92.00 600 PRO A CA 1
ATOM 4599 C C . PRO A 1 600 ? -5.902 -14.861 -13.053 1.00 92.00 600 PRO A C 1
ATOM 4601 O O . PRO A 1 600 ? -5.522 -13.695 -13.159 1.00 92.00 600 PRO A O 1
ATOM 4604 N N . SER A 1 601 ? -5.315 -15.871 -13.690 1.00 95.19 601 SER A N 1
ATOM 4605 C CA . SER A 1 601 ? -4.149 -15.717 -14.563 1.00 95.19 601 SER A CA 1
ATOM 4606 C C . SER A 1 601 ? -4.271 -14.560 -15.571 1.00 95.19 601 SER A C 1
ATOM 4608 O O . SER A 1 601 ? -5.292 -14.400 -16.241 1.00 95.19 601 SER A O 1
ATOM 4610 N N . THR A 1 602 ? -3.219 -13.741 -15.656 1.00 95.62 602 THR A N 1
ATOM 4611 C CA . THR A 1 602 ? -3.116 -12.548 -16.516 1.00 95.62 602 THR A CA 1
ATOM 4612 C C . THR A 1 602 ? -1.820 -12.559 -17.316 1.00 95.62 602 THR A C 1
ATOM 4614 O O . THR A 1 602 ? -0.842 -13.192 -16.906 1.00 95.62 602 THR A O 1
ATOM 4617 N N . MET A 1 603 ? -1.763 -11.837 -18.441 1.00 97.19 603 MET A N 1
ATOM 4618 C CA . MET A 1 603 ? -0.526 -11.759 -19.226 1.00 97.19 603 MET A CA 1
ATOM 4619 C C . MET A 1 603 ? 0.532 -10.946 -18.468 1.00 97.19 603 MET A C 1
ATOM 4621 O O . MET A 1 603 ? 1.673 -11.392 -18.353 1.00 97.19 603 MET A O 1
ATOM 4625 N N . PHE A 1 604 ? 0.150 -9.824 -17.855 1.00 97.38 604 PHE A N 1
ATOM 4626 C CA . PHE A 1 604 ? 1.006 -9.006 -16.995 1.00 97.38 604 PHE A CA 1
ATOM 4627 C C . PHE A 1 604 ? 1.570 -9.806 -15.811 1.00 97.38 604 PHE A C 1
ATOM 4629 O O . PHE A 1 604 ? 2.788 -9.852 -15.627 1.00 97.38 604 PHE A O 1
ATOM 4636 N N . GLY A 1 605 ? 0.707 -10.484 -15.042 1.00 97.00 605 GLY A N 1
ATOM 4637 C CA . GLY A 1 605 ? 1.114 -11.285 -13.883 1.00 97.00 605 GLY A CA 1
ATOM 4638 C C . GLY A 1 605 ? 2.033 -12.442 -14.274 1.00 97.00 605 GLY A C 1
ATOM 4639 O O . GLY A 1 605 ? 3.134 -12.570 -13.737 1.00 97.00 605 GLY A O 1
ATOM 4640 N N . THR A 1 606 ? 1.627 -13.227 -15.276 1.00 98.38 606 THR A N 1
ATOM 4641 C CA . THR A 1 606 ? 2.402 -14.376 -15.765 1.00 98.38 606 THR A CA 1
ATOM 4642 C C . THR A 1 606 ? 3.741 -13.951 -16.364 1.00 98.38 606 THR A C 1
ATOM 4644 O O . THR A 1 606 ? 4.751 -14.578 -16.061 1.00 98.38 606 THR A O 1
ATOM 4647 N N . THR A 1 607 ? 3.797 -12.873 -17.156 1.00 98.62 607 THR A N 1
ATOM 4648 C CA . THR A 1 607 ? 5.056 -12.379 -17.746 1.00 98.62 607 THR A CA 1
ATOM 4649 C C . THR A 1 607 ? 6.048 -11.966 -16.659 1.00 98.62 607 THR A C 1
ATOM 4651 O O . THR A 1 607 ? 7.202 -12.398 -16.683 1.00 98.62 607 THR A O 1
ATOM 4654 N N . MET A 1 608 ? 5.602 -11.162 -15.685 1.00 98.50 608 MET A N 1
ATOM 4655 C CA . MET A 1 608 ? 6.467 -10.681 -14.605 1.00 98.50 608 MET A CA 1
ATOM 4656 C C . MET A 1 608 ? 6.959 -11.830 -13.718 1.00 98.50 608 MET A C 1
ATOM 4658 O O . MET A 1 608 ? 8.149 -11.893 -13.405 1.00 98.50 608 MET A O 1
ATOM 4662 N N . ILE A 1 609 ? 6.079 -12.762 -13.337 1.00 98.50 609 ILE A N 1
ATOM 4663 C CA . ILE A 1 609 ? 6.477 -13.894 -12.495 1.00 98.50 609 ILE A CA 1
ATOM 4664 C C . ILE A 1 609 ? 7.342 -14.899 -13.261 1.00 98.50 609 ILE A C 1
ATOM 4666 O O . ILE A 1 609 ? 8.357 -15.326 -12.716 1.00 98.50 609 ILE A O 1
ATOM 4670 N N . TYR A 1 610 ? 7.033 -15.231 -14.518 1.00 98.75 610 TYR A N 1
ATOM 4671 C CA . TYR A 1 610 ? 7.874 -16.130 -15.316 1.00 98.75 610 TYR A CA 1
ATOM 4672 C C . TYR A 1 610 ? 9.299 -15.584 -15.465 1.00 98.75 610 TYR A C 1
ATOM 4674 O O . TYR A 1 610 ? 10.267 -16.318 -15.253 1.00 98.75 610 TYR A O 1
ATOM 4682 N N . LEU A 1 611 ? 9.434 -14.282 -15.746 1.00 98.75 611 LEU A N 1
ATOM 4683 C CA . LEU A 1 611 ? 10.726 -13.601 -15.771 1.00 98.75 611 LEU A CA 1
ATOM 4684 C C . LEU A 1 611 ? 11.452 -13.761 -14.425 1.00 98.75 611 LEU A C 1
ATOM 4686 O O . LEU A 1 611 ? 12.577 -14.254 -14.395 1.00 98.75 611 LEU A O 1
ATOM 4690 N N . ALA A 1 612 ? 10.800 -13.432 -13.307 1.00 98.75 612 ALA A N 1
ATOM 4691 C CA . ALA A 1 612 ? 11.399 -13.549 -11.977 1.00 98.75 612 ALA A CA 1
ATOM 4692 C C . ALA A 1 612 ? 11.825 -14.986 -11.625 1.00 98.75 612 ALA A C 1
ATOM 4694 O O . ALA A 1 612 ? 12.932 -15.191 -11.131 1.00 98.75 612 ALA A O 1
ATOM 4695 N N . VAL A 1 613 ? 10.991 -15.986 -11.933 1.00 98.69 613 VAL A N 1
ATOM 4696 C CA . VAL A 1 613 ? 11.296 -17.413 -11.743 1.00 98.69 613 VAL A CA 1
ATOM 4697 C C . VAL A 1 613 ? 12.568 -17.802 -12.490 1.00 98.69 613 VAL A C 1
ATOM 4699 O O . VAL A 1 613 ? 13.441 -18.449 -11.915 1.00 98.69 613 VAL A O 1
ATOM 4702 N N . ARG A 1 614 ? 12.704 -17.401 -13.759 1.00 98.69 614 ARG A N 1
ATOM 4703 C CA . ARG A 1 614 ? 13.875 -17.744 -14.577 1.00 98.69 614 ARG A CA 1
ATOM 4704 C C . ARG A 1 614 ? 15.132 -17.021 -14.097 1.00 98.69 614 ARG A C 1
ATOM 4706 O O . ARG A 1 614 ? 16.155 -17.679 -13.931 1.00 98.69 614 ARG A O 1
ATOM 4713 N N . LEU A 1 615 ? 15.049 -15.722 -13.792 1.00 98.62 615 LEU A N 1
ATOM 4714 C CA . LEU A 1 615 ? 16.175 -14.927 -13.275 1.00 98.62 615 LEU A CA 1
ATOM 4715 C C . LEU A 1 615 ? 16.675 -15.414 -11.900 1.00 98.62 615 LEU A C 1
ATOM 4717 O O . LEU A 1 615 ? 17.876 -15.361 -11.644 1.00 98.62 615 LEU A O 1
ATOM 4721 N N . LEU A 1 616 ? 15.792 -15.953 -11.047 1.00 98.00 616 LEU A N 1
ATOM 4722 C CA . LEU A 1 616 ? 16.146 -16.624 -9.783 1.00 98.00 616 LEU A CA 1
ATOM 4723 C C . LEU A 1 616 ? 16.760 -18.030 -9.966 1.00 98.00 616 LEU A C 1
ATOM 4725 O O . LEU A 1 616 ? 17.099 -18.678 -8.978 1.00 98.00 616 LEU A O 1
ATOM 4729 N N . GLY A 1 617 ? 16.914 -18.520 -11.201 1.00 96.31 617 GLY A N 1
ATOM 4730 C CA . GLY A 1 617 ? 17.492 -19.837 -11.500 1.00 96.31 617 GLY A CA 1
ATOM 4731 C C . GLY A 1 617 ? 16.476 -20.976 -11.648 1.00 96.31 617 GLY A C 1
ATOM 4732 O O . GLY A 1 617 ? 16.873 -22.138 -11.726 1.00 96.31 617 GLY A O 1
ATOM 4733 N N . GLY A 1 618 ? 15.176 -20.674 -11.724 1.00 96.50 618 GLY A N 1
ATOM 4734 C CA . GLY A 1 618 ? 14.128 -21.655 -12.003 1.00 96.50 618 GLY A CA 1
ATOM 4735 C C . GLY A 1 618 ? 14.358 -22.379 -13.335 1.00 96.50 618 GLY A C 1
ATOM 4736 O O . GLY A 1 618 ? 14.541 -21.757 -14.388 1.00 96.50 618 GLY A O 1
ATOM 4737 N N . ASN A 1 619 ? 14.355 -23.710 -13.291 1.00 96.56 619 ASN A N 1
ATOM 4738 C CA . ASN A 1 619 ? 14.703 -24.569 -14.419 1.00 96.56 619 ASN A CA 1
ATOM 4739 C C . ASN A 1 619 ? 13.584 -24.610 -15.477 1.00 96.56 619 ASN A C 1
ATOM 4741 O O . ASN A 1 619 ? 12.481 -25.081 -15.211 1.00 96.56 619 ASN A O 1
ATOM 4745 N N . LYS A 1 620 ? 13.891 -24.209 -16.719 1.00 96.38 620 LYS A N 1
ATOM 4746 C CA . LYS A 1 620 ? 12.951 -24.193 -17.864 1.00 96.38 620 LYS A CA 1
ATOM 4747 C C . LYS A 1 620 ? 12.328 -25.547 -18.230 1.00 96.38 620 LYS A C 1
ATOM 4749 O O . LYS A 1 620 ? 11.373 -25.578 -19.017 1.00 96.38 620 LYS A O 1
ATOM 4754 N N . HIS A 1 621 ? 12.896 -26.639 -17.714 1.00 97.19 621 HIS A N 1
ATOM 4755 C CA . HIS A 1 621 ? 12.444 -28.013 -17.921 1.00 97.19 621 HIS A CA 1
ATOM 4756 C C . HIS A 1 621 ? 11.560 -28.560 -16.789 1.00 97.19 621 HIS A C 1
ATOM 4758 O O . HIS A 1 621 ? 10.961 -29.618 -16.983 1.00 97.19 621 HIS A O 1
ATOM 4764 N N . ASP A 1 622 ? 11.428 -27.861 -15.658 1.00 97.19 622 ASP A N 1
ATOM 4765 C CA . ASP A 1 622 ? 10.472 -28.227 -14.611 1.00 97.19 622 ASP A CA 1
ATOM 4766 C C . ASP A 1 622 ? 9.032 -28.055 -15.124 1.00 97.19 622 ASP A C 1
ATOM 4768 O O . ASP A 1 622 ? 8.711 -27.038 -15.739 1.00 97.19 622 ASP A O 1
ATOM 4772 N N . GLU A 1 623 ? 8.130 -28.997 -14.823 1.00 96.31 623 GLU A N 1
ATOM 4773 C CA . GLU A 1 623 ? 6.740 -28.950 -15.320 1.00 96.31 623 GLU A CA 1
ATOM 4774 C C . GLU A 1 623 ? 5.996 -27.664 -14.933 1.00 96.31 623 GLU A C 1
ATOM 4776 O O . GLU A 1 623 ? 5.248 -27.112 -15.735 1.00 96.31 623 GLU A O 1
ATOM 4781 N N . TRP A 1 624 ? 6.222 -27.141 -13.726 1.00 94.81 624 TRP A N 1
ATOM 4782 C CA . TRP A 1 624 ? 5.581 -25.901 -13.286 1.00 94.81 624 TRP A CA 1
ATOM 4783 C C . TRP A 1 624 ? 6.068 -24.693 -14.108 1.00 94.81 624 TRP A C 1
ATOM 4785 O O . TRP A 1 624 ? 5.253 -23.904 -14.581 1.00 94.81 624 TRP A O 1
ATOM 4795 N N . VAL A 1 625 ? 7.368 -24.609 -14.412 1.00 98.25 625 VAL A N 1
ATOM 4796 C CA . VAL A 1 625 ? 7.925 -23.567 -15.291 1.00 98.25 625 VAL A CA 1
ATOM 4797 C C . VAL A 1 625 ? 7.436 -23.746 -16.735 1.00 98.25 625 VAL A C 1
ATOM 4799 O O . VAL A 1 625 ? 7.030 -22.768 -17.359 1.00 98.25 625 VAL A O 1
ATOM 4802 N N . LYS A 1 626 ? 7.382 -24.981 -17.260 1.00 98.12 626 LYS A N 1
ATOM 4803 C CA . LYS A 1 626 ? 6.815 -25.268 -18.594 1.00 98.12 626 LYS A CA 1
ATOM 4804 C C . LYS A 1 626 ? 5.395 -24.723 -18.743 1.00 98.12 626 LYS A C 1
ATOM 4806 O O . LYS A 1 626 ? 5.160 -23.979 -19.690 1.00 98.12 626 LYS A O 1
ATOM 4811 N N . ARG A 1 627 ? 4.495 -25.003 -17.789 1.00 98.00 627 ARG A N 1
ATOM 4812 C CA . ARG A 1 627 ? 3.107 -24.501 -17.824 1.00 98.00 627 ARG A CA 1
ATOM 4813 C C . ARG A 1 627 ? 3.034 -22.970 -17.885 1.00 98.00 627 ARG A C 1
ATOM 4815 O O . ARG A 1 627 ? 2.219 -22.434 -18.624 1.00 98.00 627 ARG A O 1
ATOM 4822 N N . GLY A 1 628 ? 3.911 -22.265 -17.165 1.00 98.00 628 GLY A N 1
ATOM 4823 C CA . GLY A 1 628 ? 3.986 -20.797 -17.216 1.00 98.00 628 GLY A CA 1
ATOM 4824 C C . GLY A 1 628 ? 4.393 -20.266 -18.591 1.00 98.00 628 GLY A C 1
ATOM 4825 O O . GLY A 1 628 ? 3.799 -19.316 -19.097 1.00 98.00 628 GLY A O 1
ATOM 4826 N N . ARG A 1 629 ? 5.351 -20.931 -19.245 1.00 98.44 629 ARG A N 1
ATOM 4827 C CA . ARG A 1 629 ? 5.723 -20.630 -20.633 1.00 98.44 629 ARG A CA 1
ATOM 4828 C C . ARG A 1 629 ? 4.595 -20.956 -21.610 1.00 98.44 629 ARG A C 1
ATOM 4830 O O . ARG A 1 629 ? 4.343 -20.180 -22.524 1.00 98.44 629 ARG A O 1
ATOM 4837 N N . GLU A 1 630 ? 3.926 -22.089 -21.427 1.00 98.38 630 GLU A N 1
ATOM 4838 C CA . GLU A 1 630 ? 2.805 -22.529 -22.264 1.00 98.38 630 GLU A CA 1
ATOM 4839 C C . GLU A 1 630 ? 1.622 -21.558 -22.170 1.00 98.38 630 GLU A C 1
ATOM 4841 O O . GLU A 1 630 ? 1.102 -21.171 -23.213 1.00 98.38 630 GLU A O 1
ATOM 4846 N N . PHE A 1 631 ? 1.276 -21.062 -20.974 1.00 98.06 631 PHE A N 1
ATOM 4847 C CA . PHE A 1 631 ? 0.314 -19.966 -20.803 1.00 98.06 631 PHE A CA 1
ATOM 4848 C C . PHE A 1 631 ? 0.724 -18.733 -21.622 1.00 98.06 631 PHE A C 1
ATOM 4850 O O . PHE A 1 631 ? -0.068 -18.240 -22.424 1.00 98.06 631 PHE A O 1
ATOM 4857 N N . ILE A 1 632 ? 1.979 -18.275 -21.488 1.00 98.62 632 ILE A N 1
ATOM 4858 C CA . ILE A 1 632 ? 2.484 -17.112 -22.238 1.00 98.62 632 ILE A CA 1
ATOM 4859 C C . ILE A 1 632 ? 2.346 -17.328 -23.751 1.00 98.62 632 ILE A C 1
ATOM 4861 O O . ILE A 1 632 ? 1.844 -16.437 -24.429 1.00 98.62 632 ILE A O 1
ATOM 4865 N N . LYS A 1 633 ? 2.736 -18.491 -24.299 1.00 97.94 633 LYS A N 1
ATOM 4866 C CA . LYS A 1 633 ? 2.580 -18.779 -25.740 1.00 97.94 633 LYS A CA 1
ATOM 4867 C C . LYS A 1 633 ? 1.104 -18.826 -26.169 1.00 97.94 633 LYS A C 1
ATOM 4869 O O . LYS A 1 633 ? 0.760 -18.270 -27.208 1.00 97.94 633 LYS A O 1
ATOM 4874 N N . ASN A 1 634 ? 0.245 -19.490 -25.393 1.00 97.12 634 ASN A N 1
ATOM 4875 C CA . ASN A 1 634 ? -1.168 -19.690 -25.733 1.00 97.12 634 ASN A CA 1
ATOM 4876 C C . ASN A 1 634 ? -1.940 -18.363 -25.795 1.00 97.12 634 ASN A C 1
ATOM 4878 O O . ASN A 1 634 ? -2.736 -18.161 -26.707 1.00 97.12 634 ASN A O 1
ATOM 4882 N N . GLU A 1 635 ? -1.642 -17.437 -24.882 1.00 96.38 635 GLU A N 1
ATOM 4883 C CA . GLU A 1 635 ? -2.273 -16.113 -24.788 1.00 96.38 635 GLU A CA 1
ATOM 4884 C C . GLU A 1 635 ? -1.564 -15.037 -25.651 1.00 96.38 635 GLU A C 1
ATOM 4886 O O . GLU A 1 635 ? -1.663 -13.836 -25.396 1.00 96.38 635 GLU A O 1
ATOM 4891 N N . GLY A 1 636 ? -0.843 -15.456 -26.701 1.00 96.00 636 GLY A N 1
ATOM 4892 C CA . GLY A 1 636 ? -0.285 -14.576 -27.740 1.00 96.00 636 GLY A CA 1
ATOM 4893 C C . GLY A 1 636 ? 1.169 -14.126 -27.544 1.00 96.00 636 GLY A C 1
ATOM 4894 O O . GLY A 1 636 ? 1.717 -13.445 -28.411 1.00 96.00 636 GLY A O 1
ATOM 4895 N N . GLY A 1 637 ? 1.833 -14.548 -26.469 1.00 97.75 637 GLY A N 1
ATOM 4896 C CA . GLY A 1 637 ? 3.224 -14.211 -26.160 1.00 97.75 637 GLY A CA 1
ATOM 4897 C C . GLY A 1 637 ? 3.385 -12.849 -25.486 1.00 97.75 637 GLY A C 1
ATOM 4898 O O . GLY A 1 637 ? 2.484 -12.010 -25.485 1.00 97.75 637 GLY A O 1
ATOM 4899 N N . ALA A 1 638 ? 4.577 -12.584 -24.946 1.00 98.00 638 ALA A N 1
ATOM 4900 C CA . ALA A 1 638 ? 4.843 -11.381 -24.152 1.00 98.00 638 ALA A CA 1
ATOM 4901 C C . ALA A 1 638 ? 4.739 -10.044 -24.929 1.00 98.00 638 ALA A C 1
ATOM 4903 O O . ALA A 1 638 ? 4.809 -8.981 -24.319 1.00 98.00 638 ALA A O 1
ATOM 4904 N N . ILE A 1 639 ? 4.498 -10.052 -26.250 1.00 97.62 639 ILE A N 1
ATOM 4905 C CA . ILE A 1 639 ? 4.083 -8.845 -26.995 1.00 97.62 639 ILE A CA 1
ATOM 4906 C C . ILE A 1 639 ? 2.715 -8.308 -26.533 1.00 97.62 639 ILE A C 1
ATOM 4908 O O . ILE A 1 639 ? 2.469 -7.109 -26.649 1.00 97.62 639 ILE A O 1
ATOM 4912 N N . MET A 1 640 ? 1.857 -9.174 -25.977 1.00 97.56 640 MET A N 1
ATOM 4913 C CA . MET A 1 640 ? 0.519 -8.846 -25.468 1.00 97.56 640 MET A CA 1
ATOM 4914 C C . MET A 1 640 ? 0.517 -8.363 -24.007 1.00 97.56 640 MET A C 1
ATOM 4916 O O . MET A 1 640 ? -0.548 -8.106 -23.449 1.00 97.56 640 MET A O 1
ATOM 4920 N N . THR A 1 641 ? 1.681 -8.263 -23.360 1.00 97.06 641 THR A N 1
ATOM 4921 C CA . THR A 1 641 ? 1.789 -7.841 -21.954 1.00 97.06 641 THR A CA 1
ATOM 4922 C C . THR A 1 641 ? 1.625 -6.322 -21.793 1.00 97.06 641 THR A C 1
ATOM 4924 O O . THR A 1 641 ? 1.815 -5.561 -22.749 1.00 97.06 641 THR A O 1
ATOM 4927 N N . SER A 1 642 ? 1.270 -5.862 -20.591 1.00 95.38 642 SER A N 1
ATOM 4928 C CA . SER A 1 642 ? 1.074 -4.431 -20.307 1.00 95.38 642 SER A CA 1
ATOM 4929 C C . SER A 1 642 ? 2.368 -3.615 -20.429 1.00 95.38 642 SER A C 1
ATOM 4931 O O . SER A 1 642 ? 3.481 -4.143 -20.331 1.00 95.38 642 SER A O 1
ATOM 4933 N N . SER A 1 643 ? 2.228 -2.299 -20.600 1.00 95.44 643 SER A N 1
ATOM 4934 C CA . SER A 1 643 ? 3.322 -1.319 -20.624 1.00 95.44 643 SER A CA 1
ATOM 4935 C C . SER A 1 643 ? 4.346 -1.534 -19.505 1.00 95.44 643 SER A C 1
ATOM 4937 O O . SER A 1 643 ? 5.545 -1.582 -19.770 1.00 95.44 643 SER A O 1
ATOM 4939 N N . TRP A 1 644 ? 3.902 -1.756 -18.265 1.00 97.06 644 TRP A N 1
ATOM 4940 C CA . TRP A 1 644 ? 4.801 -1.946 -17.124 1.00 97.06 644 TRP A CA 1
ATOM 4941 C C . TRP A 1 644 ? 5.657 -3.215 -17.247 1.00 97.06 644 TRP A C 1
ATOM 4943 O O . TRP A 1 644 ? 6.844 -3.166 -16.929 1.00 97.06 644 TRP A O 1
ATOM 4953 N N . ALA A 1 645 ? 5.117 -4.329 -17.756 1.00 97.62 645 ALA A N 1
ATOM 4954 C CA . ALA A 1 645 ? 5.929 -5.519 -18.029 1.00 97.62 645 ALA A CA 1
ATOM 4955 C C . ALA A 1 645 ? 6.842 -5.340 -19.247 1.00 97.62 645 ALA A C 1
ATOM 4957 O O . ALA A 1 645 ? 8.016 -5.705 -19.179 1.00 97.62 645 ALA A O 1
ATOM 4958 N N . LYS A 1 646 ? 6.356 -4.705 -20.323 1.00 98.38 646 LYS A N 1
ATOM 4959 C CA . LYS A 1 646 ? 7.192 -4.315 -21.471 1.00 98.38 646 LYS A CA 1
ATOM 4960 C C . LYS A 1 646 ? 8.395 -3.477 -21.023 1.00 98.38 646 LYS A C 1
ATOM 4962 O O . LYS A 1 646 ? 9.503 -3.715 -21.486 1.00 98.38 646 LYS A O 1
ATOM 4967 N N . PHE A 1 647 ? 8.208 -2.553 -20.077 1.00 98.62 647 PHE A N 1
ATOM 4968 C CA . PHE A 1 647 ? 9.285 -1.729 -19.525 1.00 98.62 647 PHE A CA 1
ATOM 4969 C C . PHE A 1 647 ? 10.384 -2.572 -18.858 1.00 98.62 647 PHE A C 1
ATOM 4971 O O . PHE A 1 647 ? 11.563 -2.409 -19.172 1.00 98.62 647 PHE A O 1
ATOM 4978 N N . TRP A 1 648 ? 10.012 -3.509 -17.979 1.00 98.69 648 TRP A N 1
ATOM 4979 C CA . TRP A 1 648 ? 10.970 -4.415 -17.332 1.00 98.69 648 TRP A CA 1
ATOM 4980 C C . TRP A 1 648 ? 11.655 -5.363 -18.328 1.00 98.69 648 TRP A C 1
ATOM 4982 O O . TRP A 1 648 ? 12.855 -5.610 -18.200 1.00 98.69 648 TRP A O 1
ATOM 4992 N N . LEU A 1 649 ? 10.937 -5.834 -19.356 1.00 98.81 649 LEU A N 1
ATOM 4993 C CA . LEU A 1 649 ? 11.520 -6.624 -20.445 1.00 98.81 649 LEU A CA 1
ATOM 4994 C C . LEU A 1 649 ? 12.547 -5.822 -21.260 1.00 98.81 649 LEU A C 1
ATOM 4996 O O . LEU A 1 649 ? 13.582 -6.378 -21.624 1.00 98.81 649 LEU A O 1
ATOM 5000 N N . CYS A 1 650 ? 12.322 -4.525 -21.492 1.00 98.75 650 CYS A N 1
ATOM 5001 C CA . CYS A 1 650 ? 13.311 -3.651 -22.128 1.00 98.75 650 CYS A CA 1
ATOM 5002 C C . CYS A 1 650 ? 14.565 -3.464 -21.258 1.00 98.75 650 CYS A C 1
ATOM 5004 O O . CYS A 1 650 ? 15.679 -3.607 -21.760 1.00 98.75 650 CYS A O 1
ATOM 5006 N N . LEU A 1 651 ? 14.410 -3.214 -19.948 1.00 98.75 651 LEU A N 1
ATOM 5007 C CA . LEU A 1 651 ? 15.548 -3.042 -19.029 1.00 98.75 651 LEU A CA 1
ATOM 5008 C C . LEU A 1 651 ? 16.473 -4.267 -18.985 1.00 98.75 651 LEU A C 1
ATOM 5010 O O . LEU A 1 651 ? 17.689 -4.110 -18.915 1.00 98.75 651 LEU A O 1
ATOM 5014 N N . VAL A 1 652 ? 15.912 -5.477 -19.031 1.00 98.25 652 VAL A N 1
ATOM 5015 C CA . VAL A 1 652 ? 16.679 -6.736 -18.990 1.00 98.25 652 VAL A CA 1
ATOM 5016 C C . VAL A 1 652 ? 17.117 -7.226 -20.386 1.00 98.25 652 VAL A C 1
ATOM 5018 O O . VAL A 1 652 ? 17.775 -8.254 -20.505 1.00 98.25 652 VAL A O 1
ATOM 5021 N N . GLY A 1 653 ? 16.763 -6.506 -21.458 1.00 98.19 653 GLY A N 1
ATOM 5022 C CA . GLY A 1 653 ? 17.123 -6.857 -22.839 1.00 98.19 653 GLY A CA 1
ATOM 5023 C C . GLY A 1 653 ? 16.313 -8.006 -23.451 1.00 98.19 653 GLY A C 1
ATOM 5024 O O . GLY A 1 653 ? 16.716 -8.571 -24.467 1.00 98.19 653 GLY A O 1
ATOM 5025 N N . CYS A 1 654 ? 15.165 -8.349 -22.865 1.00 98.38 654 CYS A N 1
ATOM 5026 C CA . CYS A 1 654 ? 14.198 -9.301 -23.420 1.00 98.38 654 CYS A CA 1
ATOM 5027 C C . CYS A 1 654 ? 13.162 -8.646 -24.355 1.00 98.38 654 CYS A C 1
ATOM 5029 O O . CYS A 1 654 ? 12.264 -9.340 -24.825 1.00 98.38 654 CYS A O 1
ATOM 5031 N N . MET A 1 655 ? 13.239 -7.336 -24.615 1.00 98.25 655 MET A N 1
ATOM 5032 C CA . MET A 1 655 ? 12.408 -6.603 -25.580 1.00 98.25 655 MET A CA 1
ATOM 5033 C C . MET A 1 655 ? 13.185 -5.393 -26.128 1.00 98.25 655 MET A C 1
ATOM 5035 O O . MET A 1 655 ? 13.905 -4.736 -25.378 1.00 98.25 655 MET A O 1
ATOM 5039 N N . ASP A 1 656 ? 13.036 -5.063 -27.416 1.00 97.38 656 ASP A N 1
ATOM 5040 C CA . ASP A 1 656 ? 13.539 -3.793 -27.965 1.00 97.38 656 ASP A CA 1
ATOM 5041 C C . ASP A 1 656 ? 12.678 -2.630 -27.438 1.00 97.38 656 ASP A C 1
ATOM 5043 O O . ASP A 1 656 ? 11.449 -2.694 -27.460 1.00 97.38 656 ASP A O 1
ATOM 5047 N N . TRP A 1 657 ? 13.306 -1.523 -27.032 1.00 97.38 657 TRP A N 1
ATOM 5048 C CA . TRP A 1 657 ? 12.630 -0.288 -26.619 1.00 97.38 657 TRP A CA 1
ATOM 5049 C C . TRP A 1 657 ? 11.599 0.259 -27.622 1.00 97.38 657 TRP A C 1
ATOM 5051 O O . TRP A 1 657 ? 10.686 0.980 -27.219 1.00 97.38 657 TRP A O 1
ATOM 5061 N N . LYS A 1 658 ? 11.701 -0.088 -28.909 1.00 95.38 658 LYS A N 1
ATOM 5062 C CA . LYS A 1 658 ? 10.682 0.151 -29.945 1.00 95.38 658 LYS A CA 1
ATOM 5063 C C . LYS A 1 658 ? 9.334 -0.515 -29.656 1.00 95.38 658 LYS A C 1
ATOM 5065 O O . LYS A 1 658 ? 8.329 -0.045 -30.181 1.00 95.38 658 LYS A O 1
ATOM 5070 N N . GLY A 1 659 ? 9.318 -1.582 -28.858 1.00 95.81 659 GLY A N 1
ATOM 5071 C CA . GLY A 1 659 ? 8.136 -2.312 -28.391 1.00 95.81 659 GLY A CA 1
ATOM 5072 C C . GLY A 1 659 ? 7.429 -1.657 -27.203 1.00 95.81 659 GLY A C 1
ATOM 5073 O O . GLY A 1 659 ? 6.321 -2.060 -26.856 1.00 95.81 659 GLY A O 1
ATOM 5074 N N . HIS A 1 660 ? 8.015 -0.607 -26.616 1.00 96.50 660 HIS A N 1
ATOM 5075 C CA . HIS A 1 660 ? 7.425 0.175 -25.531 1.00 96.50 660 HIS A CA 1
ATOM 5076 C C . HIS A 1 660 ? 6.921 1.549 -26.022 1.00 96.50 660 HIS A C 1
ATOM 5078 O O . HIS A 1 660 ? 7.449 2.134 -26.970 1.00 96.50 660 HIS A O 1
ATOM 5084 N N . ASN A 1 661 ? 5.882 2.088 -25.376 1.00 95.50 661 ASN A N 1
ATOM 5085 C CA . ASN A 1 661 ? 5.395 3.448 -25.638 1.00 95.50 661 ASN A CA 1
ATOM 5086 C C . ASN A 1 661 ? 6.356 4.519 -25.070 1.00 95.50 661 ASN A C 1
ATOM 5088 O O . ASN A 1 661 ? 7.264 4.222 -24.297 1.00 95.50 661 ASN A O 1
ATOM 5092 N N . SER A 1 662 ? 6.224 5.785 -25.463 1.00 93.62 662 SER A N 1
ATOM 5093 C CA . SER A 1 662 ? 7.194 6.807 -25.048 1.00 93.62 662 SER A CA 1
ATOM 5094 C C . SER A 1 662 ? 6.979 7.276 -23.608 1.00 93.62 662 SER A C 1
ATOM 5096 O O . SER A 1 662 ? 5.868 7.661 -23.240 1.00 93.62 662 SER A O 1
ATOM 5098 N N . VAL A 1 663 ? 8.070 7.329 -22.832 1.00 95.56 663 VAL A N 1
ATOM 5099 C CA . VAL A 1 663 ? 8.135 7.929 -21.483 1.00 95.56 663 VAL A CA 1
ATOM 5100 C C . VAL A 1 663 ? 9.159 9.084 -21.485 1.00 95.56 663 VAL A C 1
ATOM 5102 O O . VAL A 1 663 ? 10.256 8.945 -20.949 1.00 95.56 663 VAL A O 1
ATOM 5105 N N . PRO A 1 664 ? 8.881 10.209 -22.172 1.00 94.12 664 PRO A N 1
ATOM 5106 C CA . PRO A 1 664 ? 9.881 11.249 -22.426 1.00 94.12 664 PRO A CA 1
ATOM 5107 C C . PRO A 1 664 ? 10.269 12.032 -21.149 1.00 94.12 664 PRO A C 1
ATOM 5109 O O . PRO A 1 664 ? 9.419 12.734 -20.586 1.00 94.12 664 PRO A O 1
ATOM 5112 N N . PRO A 1 665 ? 11.545 12.007 -20.696 1.00 96.94 665 PRO A N 1
ATOM 5113 C CA . PRO A 1 665 ? 11.994 12.781 -19.529 1.00 96.94 665 PRO A CA 1
ATOM 5114 C C . PRO A 1 665 ? 11.895 14.301 -19.737 1.00 96.94 665 PRO A C 1
ATOM 5116 O O . PRO A 1 665 ? 11.962 15.069 -18.780 1.00 96.94 665 PRO A O 1
ATOM 5119 N N . GLU A 1 666 ? 11.712 14.762 -20.975 1.00 95.38 666 GLU A N 1
ATOM 5120 C CA . GLU A 1 666 ? 11.485 16.165 -21.319 1.00 95.38 666 GLU A CA 1
ATOM 5121 C C . GLU A 1 666 ? 10.182 16.735 -20.733 1.00 95.38 666 GLU A C 1
ATOM 5123 O O . GLU A 1 666 ? 10.074 17.952 -20.585 1.00 95.38 666 GLU A O 1
ATOM 5128 N N . MET A 1 667 ? 9.211 15.894 -20.348 1.00 94.81 667 MET A N 1
ATOM 5129 C CA . MET A 1 667 ? 7.969 16.353 -19.704 1.00 94.81 667 MET A CA 1
ATOM 5130 C C . MET A 1 667 ? 8.214 17.070 -18.369 1.00 94.81 667 MET A C 1
ATOM 5132 O O . MET A 1 667 ? 7.448 17.963 -18.015 1.00 94.81 667 MET A O 1
ATOM 5136 N N . TRP A 1 668 ? 9.306 16.748 -17.670 1.00 96.81 668 TRP A N 1
ATOM 5137 C CA . TRP A 1 668 ? 9.734 17.424 -16.438 1.00 96.81 668 TRP A CA 1
ATOM 5138 C C . TRP A 1 668 ? 10.307 18.836 -16.662 1.00 96.81 668 TRP A C 1
ATOM 5140 O O . TRP A 1 668 ? 10.645 19.524 -15.705 1.00 96.81 668 TRP A O 1
ATOM 5150 N N . LEU A 1 669 ? 10.434 19.277 -17.919 1.00 96.12 669 LEU A N 1
ATOM 5151 C CA . LEU A 1 669 ? 10.874 20.628 -18.289 1.00 96.12 669 LEU A CA 1
ATOM 5152 C C . LEU A 1 669 ? 9.721 21.517 -18.778 1.00 96.12 669 LEU A C 1
ATOM 5154 O O . LEU A 1 669 ? 9.949 22.659 -19.191 1.00 96.12 669 LEU A O 1
ATOM 5158 N N . LEU A 1 670 ? 8.490 20.998 -18.780 1.00 95.50 670 LEU A N 1
ATOM 5159 C CA . LEU A 1 670 ? 7.299 21.795 -19.050 1.00 95.50 670 LEU A CA 1
ATOM 5160 C C . LEU A 1 670 ? 7.106 22.825 -17.913 1.00 95.50 670 LEU A C 1
ATOM 5162 O O . LEU A 1 670 ? 7.505 22.576 -16.778 1.00 95.50 670 LEU A O 1
ATOM 5166 N N . PRO A 1 671 ? 6.488 23.992 -18.155 1.00 92.94 671 PRO A N 1
ATOM 5167 C CA . PRO A 1 671 ? 6.196 24.931 -17.072 1.00 92.94 671 PRO A CA 1
ATOM 5168 C C . PRO A 1 671 ? 5.207 24.341 -16.052 1.00 92.94 671 PRO A C 1
ATOM 5170 O O . PRO A 1 671 ? 4.216 23.740 -16.453 1.00 92.94 671 PRO A O 1
ATOM 5173 N N . ASN A 1 672 ? 5.375 24.607 -14.749 1.00 87.31 672 ASN A N 1
ATOM 5174 C CA . ASN A 1 672 ? 4.475 24.112 -13.682 1.00 87.31 672 ASN A CA 1
ATOM 5175 C C . ASN A 1 672 ? 2.974 24.470 -13.879 1.00 87.31 672 ASN A C 1
ATOM 5177 O O . ASN A 1 672 ? 2.094 23.832 -13.293 1.00 87.31 672 ASN A O 1
ATOM 5181 N N . TRP A 1 673 ? 2.651 25.491 -14.687 1.00 86.44 673 TRP A N 1
ATOM 5182 C CA . TRP A 1 673 ? 1.268 25.855 -15.040 1.00 86.44 673 TRP A CA 1
ATOM 5183 C C . TRP A 1 673 ? 0.649 24.979 -16.140 1.00 86.44 673 TRP A C 1
ATOM 5185 O O . TRP A 1 673 ? -0.568 25.013 -16.318 1.00 86.44 673 TRP A O 1
ATOM 5195 N N . PHE A 1 674 ? 1.464 24.240 -16.895 1.00 90.56 674 PHE A N 1
ATOM 5196 C CA . PHE A 1 674 ? 1.062 23.529 -18.103 1.00 90.56 674 PHE A CA 1
ATOM 5197 C C . PHE A 1 674 ? 0.290 22.242 -17.773 1.00 90.56 674 PHE A C 1
ATOM 5199 O O . PHE A 1 674 ? 0.860 21.395 -17.087 1.00 90.56 674 PHE A O 1
ATOM 5206 N N . PRO A 1 675 ? -0.938 22.056 -18.308 1.00 77.81 675 PRO A N 1
ATOM 5207 C CA . PRO A 1 675 ? -1.708 20.815 -18.332 1.00 77.81 675 PRO A CA 1
ATOM 5208 C C . PRO A 1 675 ? -1.229 19.658 -17.443 1.00 77.81 675 PRO A C 1
ATOM 5210 O O . PRO A 1 675 ? -1.223 19.703 -16.213 1.00 77.81 675 PRO A O 1
ATOM 5213 N N . PHE A 1 676 ? -0.793 18.614 -18.135 1.00 83.50 676 PHE A N 1
ATOM 5214 C CA . PHE A 1 676 ? -0.300 17.337 -17.628 1.00 83.50 676 PHE A CA 1
ATOM 5215 C C . PHE A 1 676 ? 1.191 17.376 -17.226 1.00 83.50 676 PHE A C 1
ATOM 5217 O O . PHE A 1 676 ? 1.938 16.430 -17.469 1.00 83.50 676 PHE A O 1
ATOM 5224 N N . HIS A 1 677 ? 1.653 18.479 -16.626 1.00 94.69 677 HIS A N 1
ATOM 5225 C CA . HIS A 1 677 ? 2.998 18.556 -16.051 1.00 94.69 677 HIS A CA 1
ATOM 5226 C C . HIS A 1 677 ? 3.189 17.469 -14.961 1.00 94.69 677 HIS A C 1
ATOM 5228 O O . HIS A 1 677 ? 2.384 17.436 -14.026 1.00 94.69 677 HIS A O 1
ATOM 5234 N N . PRO A 1 678 ? 4.248 16.627 -14.989 1.00 95.31 678 PRO A N 1
ATOM 5235 C CA . PRO A 1 678 ? 4.376 15.459 -14.103 1.00 95.31 678 PRO A CA 1
ATOM 5236 C C . PRO A 1 678 ? 4.281 15.742 -12.593 1.00 95.31 678 PRO A C 1
ATOM 5238 O O . PRO A 1 678 ? 3.645 14.989 -11.862 1.00 95.31 678 PRO A O 1
ATOM 5241 N N . GLY A 1 679 ? 4.811 16.874 -12.115 1.00 94.81 679 GLY A N 1
ATOM 5242 C CA . GLY A 1 679 ? 4.672 17.330 -10.717 1.00 94.81 679 GLY A CA 1
ATOM 5243 C C . GLY A 1 679 ? 3.233 17.638 -10.252 1.00 94.81 679 GLY A C 1
ATOM 5244 O O . GLY A 1 679 ? 3.008 17.903 -9.070 1.00 94.81 679 GLY A O 1
ATOM 5245 N N . ARG A 1 680 ? 2.256 17.614 -11.173 1.00 93.94 680 ARG A N 1
ATOM 5246 C CA . ARG A 1 680 ? 0.813 17.757 -10.908 1.00 93.94 680 ARG A CA 1
ATOM 5247 C C . ARG A 1 680 ? 0.069 16.417 -10.856 1.00 93.94 680 ARG A C 1
ATOM 5249 O O . ARG A 1 680 ? -1.121 16.414 -10.548 1.00 93.94 680 ARG A O 1
ATOM 5256 N N . LEU A 1 681 ? 0.742 15.317 -11.192 1.00 95.12 681 LEU A N 1
ATOM 5257 C CA . LEU A 1 681 ? 0.191 13.967 -11.117 1.00 95.12 681 LEU A CA 1
ATOM 5258 C C . LEU A 1 681 ? 0.322 13.411 -9.691 1.00 95.12 681 LEU A C 1
ATOM 5260 O O . LEU A 1 681 ? 1.125 13.914 -8.894 1.00 95.12 681 LEU A O 1
ATOM 5264 N N . TRP A 1 682 ? -0.439 12.354 -9.390 1.00 96.44 682 TRP A N 1
ATOM 5265 C CA . TRP A 1 682 ? -0.349 11.611 -8.125 1.00 96.44 682 TRP A CA 1
ATOM 5266 C C . TRP A 1 682 ? 1.103 11.227 -7.806 1.00 96.44 682 TRP A C 1
ATOM 5268 O O . TRP A 1 682 ? 1.879 10.918 -8.715 1.00 96.44 682 TRP A O 1
ATOM 5278 N N . CYS A 1 683 ? 1.475 11.242 -6.525 1.00 96.31 683 CYS A N 1
ATOM 5279 C CA . CYS A 1 683 ? 2.836 10.954 -6.072 1.00 96.31 683 CYS A CA 1
ATOM 5280 C C . CYS A 1 683 ? 3.326 9.580 -6.559 1.00 96.31 683 CYS A C 1
ATOM 5282 O O . CYS A 1 683 ? 4.333 9.526 -7.258 1.00 96.31 683 CYS A O 1
ATOM 5284 N N . HIS A 1 684 ? 2.580 8.497 -6.321 1.00 95.88 684 HIS A N 1
ATOM 5285 C CA . HIS A 1 684 ? 2.925 7.151 -6.807 1.00 95.88 684 HIS A CA 1
ATOM 5286 C C . HIS A 1 684 ? 3.104 7.100 -8.324 1.00 95.88 684 HIS A C 1
ATOM 5288 O O . HIS A 1 684 ? 4.124 6.611 -8.808 1.00 95.88 684 HIS A O 1
ATOM 5294 N N . CYS A 1 685 ? 2.165 7.679 -9.079 1.00 95.38 685 CYS A N 1
ATOM 5295 C CA . CYS A 1 685 ? 2.260 7.761 -10.535 1.00 95.38 685 CYS A CA 1
ATOM 5296 C C . CYS A 1 685 ? 3.557 8.463 -10.968 1.00 95.38 685 CYS A C 1
ATOM 5298 O O . CYS A 1 685 ? 4.363 7.889 -11.702 1.00 95.38 685 CYS A O 1
ATOM 5300 N N . ARG A 1 686 ? 3.806 9.694 -10.502 1.00 96.38 686 ARG A N 1
ATOM 5301 C CA . ARG A 1 686 ? 4.976 10.459 -10.955 1.00 96.38 686 ARG A CA 1
ATOM 5302 C C . ARG A 1 686 ? 6.300 9.885 -10.451 1.00 96.38 686 ARG A C 1
ATOM 5304 O O . ARG A 1 686 ? 7.278 9.977 -11.180 1.00 96.38 686 ARG A O 1
ATOM 5311 N N . MET A 1 687 ? 6.338 9.278 -9.263 1.00 97.69 687 MET A N 1
ATOM 5312 C CA . MET A 1 687 ? 7.559 8.697 -8.692 1.00 97.69 687 MET A CA 1
ATOM 5313 C C . MET A 1 687 ? 7.905 7.324 -9.282 1.00 97.69 687 MET A C 1
ATOM 5315 O O . MET A 1 687 ? 9.071 6.948 -9.267 1.00 97.69 687 MET A O 1
ATOM 5319 N N . VAL A 1 688 ? 6.953 6.609 -9.895 1.00 97.62 688 VAL A N 1
ATOM 5320 C CA . VAL A 1 688 ? 7.264 5.476 -10.787 1.00 97.62 688 VAL A CA 1
ATOM 5321 C C . VAL A 1 688 ? 7.695 5.972 -12.173 1.00 97.62 688 VAL A C 1
ATOM 5323 O O . VAL A 1 688 ? 8.728 5.542 -12.688 1.00 97.62 688 VAL A O 1
ATOM 5326 N N . TYR A 1 689 ? 6.973 6.928 -12.773 1.00 97.94 689 TYR A N 1
ATOM 5327 C CA . TYR A 1 689 ? 7.321 7.432 -14.110 1.00 97.94 689 TYR A CA 1
ATOM 5328 C C . TYR A 1 689 ? 8.590 8.314 -14.155 1.00 97.94 689 TYR A C 1
ATOM 5330 O O . TYR A 1 689 ? 9.150 8.517 -15.233 1.00 97.94 689 TYR A O 1
ATOM 5338 N N . LEU A 1 690 ? 9.093 8.795 -13.011 1.00 98.62 690 LEU A N 1
ATOM 5339 C CA . LEU A 1 690 ? 10.355 9.536 -12.874 1.00 98.62 690 LEU A CA 1
ATOM 5340 C C . LEU A 1 690 ? 11.589 8.688 -13.268 1.00 98.62 690 LEU A C 1
ATOM 5342 O O . LEU A 1 690 ? 12.235 9.031 -14.266 1.00 98.62 690 LEU A O 1
ATOM 5346 N N . PRO A 1 691 ? 11.920 7.576 -12.576 1.00 98.62 691 PRO A N 1
ATOM 5347 C CA . PRO A 1 691 ? 13.013 6.700 -12.983 1.00 98.62 691 PRO A CA 1
ATOM 5348 C C . PRO A 1 691 ? 12.710 5.976 -14.302 1.00 98.62 691 PRO A C 1
ATOM 5350 O O . PRO A 1 691 ? 13.639 5.753 -15.078 1.00 98.62 691 PRO A O 1
ATOM 5353 N N . MET A 1 692 ? 11.437 5.687 -14.631 1.00 98.69 692 MET A N 1
ATOM 5354 C CA . MET A 1 692 ? 11.104 5.164 -15.964 1.00 98.69 692 MET A CA 1
ATOM 5355 C C . MET A 1 692 ? 11.517 6.139 -17.075 1.00 98.69 692 MET A C 1
ATOM 5357 O O . MET A 1 692 ? 12.144 5.725 -18.046 1.00 98.69 692 MET A O 1
ATOM 5361 N N . GLY A 1 693 ? 11.223 7.436 -16.931 1.00 98.19 693 GLY A N 1
ATOM 5362 C CA . GLY A 1 693 ? 11.615 8.455 -17.906 1.00 98.19 693 GLY A CA 1
ATOM 5363 C C . GLY A 1 693 ? 13.129 8.646 -18.001 1.00 98.19 693 GLY A C 1
ATOM 5364 O O . GLY A 1 693 ? 13.661 8.848 -19.095 1.00 98.19 693 GLY A O 1
ATOM 5365 N N . TYR A 1 694 ? 13.846 8.509 -16.882 1.00 98.75 694 TYR A N 1
ATOM 5366 C CA . TYR A 1 694 ? 15.309 8.492 -16.871 1.00 98.75 694 TYR A CA 1
ATOM 5367 C C . TYR A 1 694 ? 15.872 7.303 -17.671 1.00 98.75 694 TYR A C 1
ATOM 5369 O O . TYR A 1 694 ? 16.633 7.497 -18.623 1.00 98.75 694 TYR A O 1
ATOM 5377 N N . LEU A 1 695 ? 15.455 6.078 -17.338 1.00 98.75 695 LEU A N 1
ATOM 5378 C CA . LEU A 1 695 ? 15.949 4.849 -17.968 1.00 98.75 695 LEU A CA 1
ATOM 5379 C C . LEU A 1 695 ? 15.528 4.748 -19.447 1.00 98.75 695 LEU A C 1
ATOM 5381 O O . LEU A 1 695 ? 16.355 4.410 -20.294 1.00 98.75 695 LEU A O 1
ATOM 5385 N N . TYR A 1 696 ? 14.295 5.142 -19.790 1.00 98.38 696 TYR A N 1
ATOM 5386 C CA . TYR A 1 696 ? 13.824 5.259 -21.177 1.00 98.38 696 TYR A CA 1
ATOM 5387 C C . TYR A 1 696 ? 14.609 6.311 -21.965 1.00 98.38 696 TYR A C 1
ATOM 5389 O O . TYR A 1 696 ? 14.977 6.079 -23.118 1.00 98.38 696 TYR A O 1
ATOM 5397 N N . GLY A 1 697 ? 14.892 7.471 -21.368 1.00 97.19 697 GLY A N 1
ATOM 5398 C CA . GLY A 1 697 ? 15.642 8.542 -22.023 1.00 97.19 697 GLY A CA 1
ATOM 5399 C C . GLY A 1 697 ? 17.086 8.150 -22.352 1.00 97.19 697 GLY A C 1
ATOM 5400 O O . GLY A 1 697 ? 17.585 8.536 -23.408 1.00 97.19 697 GLY A O 1
ATOM 5401 N N . TYR A 1 698 ? 17.721 7.335 -21.504 1.00 97.44 698 TYR A N 1
ATOM 5402 C CA . TYR A 1 698 ? 19.012 6.699 -21.795 1.00 97.44 698 TYR A CA 1
ATOM 5403 C C . TYR A 1 698 ? 18.913 5.452 -22.688 1.00 97.44 698 TYR A C 1
ATOM 5405 O O . TYR A 1 698 ? 19.935 5.029 -23.221 1.00 97.44 698 TYR A O 1
ATOM 5413 N N . ARG A 1 699 ? 17.711 4.882 -22.871 1.00 96.75 699 ARG A N 1
ATOM 5414 C CA . ARG A 1 699 ? 17.481 3.552 -23.469 1.00 96.75 699 ARG A CA 1
ATOM 5415 C C . ARG A 1 699 ? 18.312 2.468 -22.775 1.00 96.75 699 ARG A C 1
ATOM 5417 O O . ARG A 1 699 ? 18.964 1.661 -23.429 1.00 96.75 699 ARG A O 1
ATOM 5424 N N . PHE A 1 700 ? 18.293 2.479 -21.441 1.00 98.44 700 PHE A N 1
ATOM 5425 C CA . PHE A 1 700 ? 19.038 1.528 -20.620 1.00 98.44 700 PHE A CA 1
ATOM 5426 C C . PHE A 1 700 ? 18.666 0.079 -20.958 1.00 98.44 700 PHE A C 1
ATOM 5428 O O . PHE A 1 700 ? 17.486 -0.252 -21.064 1.00 98.44 700 PHE A O 1
ATOM 5435 N N . VAL A 1 701 ? 19.676 -0.776 -21.081 1.00 98.50 701 VAL A N 1
ATOM 5436 C CA . VAL A 1 701 ? 19.556 -2.232 -21.190 1.00 98.50 701 VAL A CA 1
ATOM 5437 C C . VAL A 1 701 ? 20.677 -2.833 -20.341 1.00 98.50 701 VAL A C 1
ATOM 5439 O O . VAL A 1 701 ? 21.765 -2.257 -20.269 1.00 98.50 701 VAL A O 1
ATOM 5442 N N . TYR A 1 702 ? 20.418 -3.971 -19.698 1.00 98.00 702 TYR A N 1
ATOM 5443 C CA . TYR A 1 702 ? 21.428 -4.784 -19.021 1.00 98.00 702 TYR A CA 1
ATOM 5444 C C . TYR A 1 702 ? 22.657 -5.008 -19.924 1.00 98.00 702 TYR A C 1
ATOM 5446 O O . TYR A 1 702 ? 22.515 -5.424 -21.074 1.00 98.00 702 TYR A O 1
ATOM 5454 N N . SER A 1 703 ? 23.858 -4.722 -19.408 1.00 94.94 703 SER A N 1
ATOM 5455 C CA . SER A 1 703 ? 25.101 -4.655 -20.195 1.00 94.94 703 SER A CA 1
ATOM 5456 C C . SER A 1 703 ? 25.426 -5.936 -20.956 1.00 94.94 703 SER A C 1
ATOM 5458 O O . SER A 1 703 ? 25.971 -5.873 -22.057 1.00 94.94 703 SER A O 1
ATOM 5460 N N . ASP A 1 704 ? 25.067 -7.084 -20.382 1.00 96.06 704 ASP A N 1
ATOM 5461 C CA . ASP A 1 704 ? 25.499 -8.393 -20.864 1.00 96.06 704 ASP A CA 1
ATOM 5462 C C . ASP A 1 704 ? 24.376 -9.118 -21.630 1.00 96.06 704 ASP A C 1
ATOM 5464 O O . ASP A 1 704 ? 24.532 -10.285 -21.982 1.00 96.06 704 ASP A O 1
ATOM 5468 N N . ALA A 1 705 ? 23.250 -8.444 -21.914 1.00 97.00 705 ALA A N 1
ATOM 5469 C CA . ALA A 1 705 ? 22.028 -9.034 -22.480 1.00 97.00 705 ALA A CA 1
ATOM 5470 C C . ALA A 1 705 ? 22.214 -9.761 -23.829 1.00 97.00 705 ALA A C 1
ATOM 5472 O O . ALA A 1 705 ? 21.453 -10.674 -24.137 1.00 97.00 705 ALA A O 1
ATOM 5473 N N . GLU A 1 706 ? 23.228 -9.390 -24.618 1.00 96.75 706 GLU A N 1
ATOM 5474 C CA . GLU A 1 706 ? 23.573 -10.060 -25.887 1.00 96.75 706 GLU A CA 1
ATOM 5475 C C . GLU A 1 706 ? 24.532 -11.255 -25.717 1.00 96.75 706 GLU A C 1
ATOM 5477 O O . GLU A 1 706 ? 24.785 -11.995 -26.666 1.00 96.75 706 GLU A O 1
ATOM 5482 N N . THR A 1 707 ? 25.097 -11.442 -24.521 1.00 97.31 707 THR A N 1
ATOM 5483 C CA . THR A 1 707 ? 26.074 -12.500 -24.204 1.00 97.31 707 THR A CA 1
ATOM 5484 C C . THR A 1 707 ? 25.618 -13.455 -23.102 1.00 97.31 707 THR A C 1
ATOM 5486 O O . THR A 1 707 ? 26.186 -14.537 -22.972 1.00 97.31 707 THR A O 1
ATOM 5489 N N . ASP A 1 708 ? 24.612 -13.077 -22.314 1.00 98.06 708 ASP A N 1
ATOM 5490 C CA . ASP A 1 708 ? 24.029 -13.892 -21.252 1.00 98.06 708 ASP A CA 1
ATOM 5491 C C . ASP A 1 708 ? 23.125 -14.994 -21.844 1.00 98.06 708 ASP A C 1
ATOM 5493 O O . ASP A 1 708 ? 22.075 -14.688 -22.425 1.00 98.06 708 ASP A O 1
ATOM 5497 N N . PRO A 1 709 ? 23.474 -16.287 -21.673 1.00 98.00 709 PRO A N 1
ATOM 5498 C CA . PRO A 1 709 ? 22.668 -17.387 -22.188 1.00 98.00 709 PRO A CA 1
ATOM 5499 C C . PRO A 1 709 ? 21.235 -17.405 -21.648 1.00 98.00 709 PRO A C 1
ATOM 5501 O O . PRO A 1 709 ? 20.344 -17.878 -22.348 1.00 98.00 709 PRO A O 1
ATOM 5504 N N . LEU A 1 710 ? 20.978 -16.888 -20.439 1.00 98.50 710 LEU A N 1
ATOM 5505 C CA . LEU A 1 710 ? 19.625 -16.870 -19.880 1.00 98.50 710 LEU A CA 1
ATOM 5506 C C . LEU A 1 710 ? 18.730 -15.835 -20.574 1.00 98.50 710 LEU A C 1
ATOM 5508 O O . LEU A 1 710 ? 17.539 -16.081 -20.744 1.00 98.50 710 LEU A O 1
ATOM 5512 N N . ILE A 1 711 ? 19.291 -14.707 -21.018 1.00 98.56 711 ILE A N 1
ATOM 5513 C CA . ILE A 1 711 ? 18.545 -13.699 -21.784 1.00 98.56 711 ILE A CA 1
ATOM 5514 C C . ILE A 1 711 ? 18.259 -14.220 -23.197 1.00 98.56 711 ILE A C 1
ATOM 5516 O O . ILE A 1 711 ? 17.135 -14.085 -23.679 1.00 98.56 711 ILE A O 1
ATOM 5520 N N . ALA A 1 712 ? 19.216 -14.915 -23.820 1.00 98.25 712 ALA A N 1
ATOM 5521 C CA . ALA A 1 712 ? 18.983 -15.629 -25.078 1.00 98.25 712 ALA A CA 1
ATOM 5522 C C . ALA A 1 712 ? 17.896 -16.719 -24.944 1.00 98.25 712 ALA A C 1
ATOM 5524 O O . ALA A 1 712 ? 17.018 -16.821 -25.798 1.00 98.25 712 ALA A O 1
ATOM 5525 N N . GLU A 1 713 ? 17.893 -17.492 -23.850 1.00 98.38 713 GLU A N 1
ATOM 5526 C CA . GLU A 1 713 ? 16.813 -18.442 -23.551 1.00 98.38 713 GLU A CA 1
ATOM 5527 C C . GLU A 1 713 ? 15.463 -17.739 -23.352 1.00 98.38 713 GLU A C 1
ATOM 5529 O O . GLU A 1 713 ? 14.464 -18.174 -23.918 1.00 98.38 713 GLU A O 1
ATOM 5534 N N . LEU A 1 714 ? 15.413 -16.638 -22.596 1.00 98.69 714 LEU A N 1
ATOM 5535 C CA . LEU A 1 714 ? 14.180 -15.884 -22.352 1.00 98.69 714 LEU A CA 1
ATOM 5536 C C . LEU A 1 714 ? 13.583 -15.287 -23.634 1.00 98.69 714 LEU A C 1
ATOM 5538 O O . LEU A 1 714 ? 12.362 -15.315 -23.798 1.00 98.69 714 LEU A O 1
ATOM 5542 N N . ARG A 1 715 ? 14.417 -14.813 -24.568 1.00 98.44 715 ARG A N 1
ATOM 5543 C CA . ARG A 1 715 ? 13.981 -14.341 -25.895 1.00 98.44 715 ARG A CA 1
ATOM 5544 C C . ARG A 1 715 ? 13.227 -15.433 -26.669 1.00 98.44 715 ARG A C 1
ATOM 5546 O O . ARG A 1 715 ? 12.152 -15.160 -27.195 1.00 98.44 715 ARG A O 1
ATOM 5553 N N . GLU A 1 716 ? 13.696 -16.680 -26.640 1.00 97.75 716 GLU A N 1
ATOM 5554 C CA . GLU A 1 716 ? 12.995 -17.813 -27.272 1.00 97.75 716 GLU A CA 1
ATOM 5555 C C . GLU A 1 716 ? 11.828 -18.360 -26.425 1.00 97.75 716 GLU A C 1
ATOM 5557 O O . GLU A 1 716 ? 10.854 -18.913 -26.946 1.00 97.75 716 GLU A O 1
ATOM 5562 N N . GLU A 1 717 ? 11.864 -18.199 -25.102 1.00 98.44 717 GLU A N 1
ATOM 5563 C CA . GLU A 1 717 ? 10.804 -18.660 -24.204 1.00 98.44 717 GLU A CA 1
ATOM 5564 C C . GLU A 1 717 ? 9.568 -17.743 -24.210 1.00 98.44 717 GLU A C 1
ATOM 5566 O O . GLU A 1 717 ? 8.450 -18.254 -24.151 1.00 98.44 717 GLU A O 1
ATOM 5571 N N . LEU A 1 718 ? 9.720 -16.424 -24.367 1.00 98.50 718 LEU A N 1
ATOM 5572 C CA . LEU A 1 718 ? 8.638 -15.445 -24.159 1.00 98.50 718 LEU A CA 1
ATOM 5573 C C . LEU A 1 718 ? 7.738 -15.158 -25.380 1.00 98.50 718 LEU A C 1
ATOM 5575 O O . LEU A 1 718 ? 6.596 -14.733 -25.192 1.00 98.50 718 LEU A O 1
ATOM 5579 N N . TYR A 1 719 ? 8.196 -15.391 -26.616 1.00 98.31 719 TYR A N 1
ATOM 5580 C CA . TYR A 1 719 ? 7.488 -14.930 -27.830 1.00 98.31 719 TYR A CA 1
ATOM 5581 C C . TYR A 1 719 ? 7.047 -16.052 -28.778 1.00 98.31 719 TYR A C 1
ATOM 5583 O O . TYR A 1 719 ? 7.719 -17.068 -28.915 1.00 98.31 719 TYR A O 1
ATOM 5591 N N . CYS A 1 720 ? 5.892 -15.895 -29.426 1.00 97.06 720 CYS A N 1
ATOM 5592 C CA . CYS A 1 720 ? 5.341 -16.899 -30.350 1.00 97.06 720 CYS A CA 1
ATOM 5593 C C . CYS A 1 720 ? 6.096 -16.973 -31.687 1.00 97.06 720 CYS A C 1
ATOM 5595 O O . CYS A 1 720 ? 6.068 -18.003 -32.357 1.00 97.06 720 CYS A O 1
ATOM 5597 N N . GLU A 1 721 ? 6.770 -15.885 -32.050 1.00 95.06 721 GLU A N 1
ATOM 5598 C CA . GLU A 1 721 ? 7.637 -15.746 -33.218 1.00 95.06 721 GLU A CA 1
ATOM 5599 C C . GLU A 1 721 ? 9.098 -15.617 -32.752 1.00 95.06 721 GLU A C 1
ATOM 5601 O O . GLU A 1 721 ? 9.352 -15.212 -31.617 1.00 95.06 721 GLU A O 1
ATOM 5606 N N . HIS A 1 722 ? 10.061 -15.943 -33.621 1.00 96.19 722 HIS A N 1
ATOM 5607 C CA . HIS A 1 722 ? 11.493 -15.814 -33.320 1.00 96.19 722 HIS A CA 1
ATOM 5608 C C . HIS A 1 722 ? 11.854 -14.352 -33.027 1.00 96.19 722 HIS A C 1
ATOM 5610 O O . HIS A 1 722 ? 11.465 -13.468 -33.798 1.00 96.19 722 HIS A O 1
ATOM 5616 N N . TYR A 1 723 ? 12.629 -14.097 -31.969 1.00 97.31 723 TYR A N 1
ATOM 5617 C CA . TYR A 1 723 ? 12.850 -12.752 -31.418 1.00 97.31 723 TYR A CA 1
ATOM 5618 C C . TYR A 1 723 ? 13.225 -11.693 -32.474 1.00 97.31 723 TYR A C 1
ATOM 5620 O O . TYR A 1 723 ? 12.564 -10.660 -32.586 1.00 97.31 723 TYR A O 1
ATOM 5628 N N . ASP A 1 724 ? 14.212 -11.993 -33.325 1.00 96.12 724 ASP A N 1
ATOM 5629 C CA . ASP A 1 724 ? 14.720 -11.068 -34.355 1.00 96.12 724 ASP A CA 1
ATOM 5630 C C . ASP A 1 724 ? 13.724 -10.752 -35.490 1.00 96.12 724 ASP A C 1
ATOM 5632 O O . ASP A 1 724 ? 13.968 -9.858 -36.302 1.00 96.12 724 ASP A O 1
ATOM 5636 N N . SER A 1 725 ? 12.610 -11.486 -35.590 1.00 96.94 725 SER A N 1
ATOM 5637 C CA . SER A 1 725 ? 11.580 -11.256 -36.615 1.00 96.94 725 SER A CA 1
ATOM 5638 C C . SER A 1 725 ? 10.496 -10.259 -36.182 1.00 96.94 725 SER A C 1
ATOM 5640 O O . SER A 1 725 ? 9.799 -9.696 -37.034 1.00 96.94 725 SER A O 1
ATOM 5642 N N . ILE A 1 726 ? 10.378 -9.994 -34.877 1.00 97.62 726 ILE A N 1
ATOM 5643 C CA . ILE A 1 726 ? 9.275 -9.231 -34.285 1.00 97.62 726 ILE A CA 1
ATOM 5644 C C . ILE A 1 726 ? 9.343 -7.757 -34.707 1.00 97.62 726 ILE A C 1
ATOM 5646 O O . ILE A 1 726 ? 10.334 -7.055 -34.505 1.00 97.62 726 ILE A O 1
ATOM 5650 N N . GLN A 1 727 ? 8.246 -7.248 -35.271 1.00 96.44 727 GLN A N 1
ATOM 5651 C CA . GLN A 1 727 ? 8.143 -5.862 -35.740 1.00 96.44 727 GLN A CA 1
ATOM 5652 C C . GLN A 1 727 ? 7.769 -4.908 -34.594 1.00 96.44 727 GLN A C 1
ATOM 5654 O O . GLN A 1 727 ? 6.678 -4.333 -34.577 1.00 96.44 727 GLN A O 1
ATOM 5659 N N . TRP A 1 728 ? 8.683 -4.744 -33.633 1.00 96.00 728 TRP A N 1
ATOM 5660 C CA . TRP A 1 728 ? 8.493 -4.055 -32.346 1.00 96.00 728 TRP A CA 1
ATOM 5661 C C . TRP A 1 728 ? 7.716 -2.728 -32.398 1.00 96.00 728 TRP A C 1
ATOM 5663 O O . TRP A 1 728 ? 6.852 -2.490 -31.562 1.00 96.00 728 TRP A O 1
ATOM 5673 N N . GLU A 1 729 ? 7.931 -1.876 -33.406 1.00 93.56 729 GLU A N 1
ATOM 5674 C CA . GLU A 1 729 ? 7.226 -0.583 -33.508 1.00 93.56 729 GLU A CA 1
ATOM 5675 C C . GLU A 1 729 ? 5.691 -0.717 -33.631 1.00 93.56 729 GLU A C 1
ATOM 5677 O O . GLU A 1 729 ? 4.975 0.248 -33.340 1.00 93.56 729 GLU A O 1
ATOM 5682 N N . SER A 1 730 ? 5.193 -1.901 -34.013 1.00 94.06 730 SER A N 1
ATOM 5683 C CA . SER A 1 730 ? 3.767 -2.255 -34.068 1.00 94.06 730 SER A CA 1
ATOM 5684 C C . SER A 1 730 ? 3.214 -2.878 -32.776 1.00 94.06 730 SER A C 1
ATOM 5686 O O . SER A 1 730 ? 2.010 -2.795 -32.543 1.00 94.06 730 SER A O 1
ATOM 5688 N N . THR A 1 731 ? 4.057 -3.450 -31.904 1.00 95.25 731 THR A N 1
ATOM 5689 C CA . THR A 1 731 ? 3.601 -4.194 -30.709 1.00 95.25 731 THR A CA 1
ATOM 5690 C C . THR A 1 731 ? 3.247 -3.294 -29.523 1.00 95.25 731 THR A C 1
ATOM 5692 O O . THR A 1 731 ? 2.583 -3.725 -28.581 1.00 95.25 731 THR A O 1
ATOM 5695 N N . ARG A 1 732 ? 3.639 -2.015 -29.575 1.00 92.81 732 ARG A N 1
ATOM 5696 C CA . ARG A 1 732 ? 3.486 -1.037 -28.483 1.00 92.81 732 ARG A CA 1
ATOM 5697 C C . ARG A 1 732 ? 2.088 -0.970 -27.887 1.00 92.81 732 ARG A C 1
ATOM 5699 O O . ARG A 1 732 ? 1.953 -1.084 -26.673 1.00 92.81 732 ARG A O 1
ATOM 5706 N N . HIS A 1 733 ? 1.074 -0.836 -28.741 1.00 94.12 733 HIS A N 1
ATOM 5707 C CA . HIS A 1 733 ? -0.331 -0.678 -28.341 1.00 94.12 733 HIS A CA 1
ATOM 5708 C C . HIS A 1 733 ? -1.081 -2.010 -28.174 1.00 94.12 733 HIS A C 1
ATOM 5710 O O . HIS A 1 733 ? -2.290 -1.998 -27.958 1.00 94.12 733 HIS A O 1
ATOM 5716 N N . LEU A 1 734 ? -0.403 -3.157 -28.306 1.00 95.19 734 LEU A N 1
ATOM 5717 C CA . LEU A 1 734 ? -1.009 -4.468 -28.067 1.00 95.19 734 LEU A CA 1
ATOM 5718 C C . LEU A 1 734 ? -1.082 -4.745 -26.564 1.00 95.19 734 LEU A C 1
ATOM 5720 O O . LEU A 1 734 ? -0.063 -4.701 -25.886 1.00 95.19 734 LEU A O 1
ATOM 5724 N N . VAL A 1 735 ? -2.259 -5.075 -26.047 1.00 94.81 735 VAL A N 1
ATOM 5725 C CA . VAL A 1 735 ? -2.444 -5.541 -24.666 1.00 94.81 735 VAL A CA 1
ATOM 5726 C C . VAL A 1 735 ? -3.509 -6.634 -24.656 1.00 94.81 735 VAL A C 1
ATOM 5728 O O . VAL A 1 735 ? -4.476 -6.564 -25.418 1.00 94.81 735 VAL A O 1
ATOM 5731 N N . ALA A 1 736 ? -3.322 -7.671 -23.843 1.00 94.38 736 ALA A N 1
ATOM 5732 C CA . ALA A 1 736 ? -4.282 -8.758 -23.709 1.00 94.38 736 ALA A CA 1
ATOM 5733 C C . ALA A 1 736 ? -5.609 -8.244 -23.118 1.00 94.38 736 ALA A C 1
ATOM 5735 O O . ALA A 1 736 ? -5.616 -7.448 -22.178 1.00 94.38 736 ALA A O 1
ATOM 5736 N N . GLU A 1 737 ? -6.751 -8.722 -23.621 1.00 89.94 737 GLU A N 1
ATOM 5737 C CA . GLU A 1 737 ? -8.075 -8.272 -23.151 1.00 89.94 737 GLU A CA 1
ATOM 5738 C C . GLU A 1 737 ? -8.275 -8.533 -21.644 1.00 89.94 737 GLU A C 1
ATOM 5740 O O . GLU A 1 737 ? -8.849 -7.708 -20.934 1.00 89.94 737 GLU A O 1
ATOM 5745 N N . MET A 1 738 ? -7.701 -9.628 -21.132 1.00 88.75 738 MET A N 1
ATOM 5746 C CA . MET A 1 738 ? -7.680 -9.982 -19.706 1.00 88.75 738 MET A CA 1
ATOM 5747 C C . MET A 1 738 ? -6.960 -8.963 -18.800 1.00 88.75 738 MET A C 1
ATOM 5749 O O . MET A 1 738 ? -7.269 -8.900 -17.605 1.00 88.75 738 MET A O 1
ATOM 5753 N N . ASP A 1 739 ? -6.052 -8.156 -19.352 1.00 89.75 739 ASP A N 1
ATOM 5754 C CA . ASP A 1 739 ? -5.262 -7.145 -18.636 1.00 89.75 739 ASP A CA 1
ATOM 5755 C C . ASP A 1 739 ? -5.861 -5.736 -18.778 1.00 89.75 739 ASP A C 1
ATOM 5757 O O . ASP A 1 739 ? -5.599 -4.861 -17.955 1.00 89.75 739 ASP A O 1
ATOM 5761 N N . ASN A 1 740 ? -6.683 -5.517 -19.809 1.00 86.19 740 ASN A N 1
ATOM 5762 C CA . ASN A 1 740 ? -7.140 -4.209 -20.272 1.00 86.19 740 ASN A CA 1
ATOM 5763 C C . ASN A 1 740 ? -8.251 -3.606 -19.382 1.00 86.19 740 ASN A C 1
ATOM 5765 O O . ASN A 1 740 ? -9.405 -3.445 -19.787 1.00 86.19 740 ASN A O 1
ATOM 5769 N N . TYR A 1 741 ? -7.918 -3.307 -18.124 1.00 86.56 741 TYR A N 1
ATOM 5770 C CA . TYR A 1 741 ? -8.843 -2.724 -17.151 1.00 86.56 741 TYR A CA 1
ATOM 5771 C C . TYR A 1 741 ? -9.248 -1.290 -17.521 1.00 86.56 741 TYR A C 1
ATOM 5773 O O . TYR A 1 741 ? -10.437 -0.959 -17.438 1.00 86.56 741 TYR A O 1
ATOM 5781 N N . SER A 1 742 ? -8.273 -0.482 -17.945 1.00 85.00 742 SER A N 1
ATOM 5782 C CA . SER A 1 742 ? -8.382 0.934 -18.305 1.00 85.00 742 SER A CA 1
ATOM 5783 C C . SER A 1 742 ? -7.907 1.140 -19.756 1.00 85.00 742 SER A C 1
ATOM 5785 O O . SER A 1 742 ? -6.722 1.393 -19.988 1.00 85.00 742 SER A O 1
ATOM 5787 N N . PRO A 1 743 ? -8.797 0.983 -20.759 1.00 85.62 743 PRO A N 1
ATOM 5788 C CA . PRO A 1 743 ? -8.411 1.041 -22.167 1.00 85.62 743 PRO A CA 1
ATOM 5789 C C . PRO A 1 743 ? -7.888 2.413 -22.587 1.00 85.62 743 PRO A C 1
ATOM 5791 O O . PRO A 1 743 ? -8.594 3.413 -22.461 1.00 85.62 743 PRO A O 1
ATOM 5794 N N . ILE A 1 744 ? -6.672 2.442 -23.145 1.00 84.56 744 ILE A N 1
ATOM 5795 C CA . ILE A 1 744 ? -6.010 3.667 -23.614 1.00 84.56 744 ILE A CA 1
ATOM 5796 C C . ILE A 1 744 ? -6.912 4.386 -24.640 1.00 84.56 744 ILE A C 1
ATOM 5798 O O . ILE A 1 744 ? -7.183 3.826 -25.709 1.00 84.56 744 ILE A O 1
ATOM 5802 N N . PRO A 1 745 ? -7.352 5.635 -24.383 1.00 84.88 745 PRO A N 1
ATOM 5803 C CA . PRO A 1 745 ? -8.198 6.366 -25.319 1.00 84.88 745 PRO A CA 1
ATOM 5804 C C . PRO A 1 745 ? -7.505 6.622 -26.661 1.00 84.88 745 PRO A C 1
ATOM 5806 O O . PRO A 1 745 ? -6.291 6.826 -26.732 1.00 84.88 745 PRO A O 1
ATOM 5809 N N . ALA A 1 746 ? -8.285 6.721 -27.742 1.00 86.81 746 ALA A N 1
ATOM 5810 C CA . ALA A 1 746 ? -7.757 6.975 -29.089 1.00 86.81 746 ALA A CA 1
ATOM 5811 C C . ALA A 1 746 ? -6.897 8.256 -29.180 1.00 86.81 746 ALA A C 1
ATOM 5813 O O . ALA A 1 746 ? -5.954 8.316 -29.970 1.00 86.81 746 ALA A O 1
ATOM 5814 N N . PHE A 1 747 ? -7.173 9.257 -28.333 1.00 85.94 747 PHE A N 1
ATOM 5815 C CA . PHE A 1 747 ? -6.335 10.449 -28.180 1.00 85.94 747 PHE A CA 1
ATOM 5816 C C . PHE A 1 747 ? -4.920 10.120 -27.672 1.00 85.94 747 PHE A C 1
ATOM 5818 O O . PHE A 1 747 ? -3.949 10.656 -28.202 1.00 85.94 747 PHE A O 1
ATOM 5825 N N . MET A 1 748 ? -4.780 9.221 -26.694 1.00 88.69 748 MET A N 1
ATOM 5826 C CA . MET A 1 748 ? -3.476 8.813 -26.164 1.00 88.69 748 MET A CA 1
ATOM 5827 C C . MET A 1 748 ? -2.710 7.904 -27.120 1.00 88.69 748 MET A C 1
ATOM 5829 O O . MET A 1 748 ? -1.500 8.067 -27.256 1.00 88.69 748 MET A O 1
ATOM 5833 N N . ILE A 1 749 ? -3.398 7.026 -27.858 1.00 90.75 749 ILE A N 1
ATOM 5834 C CA . ILE A 1 749 ? -2.783 6.262 -28.957 1.00 90.75 749 ILE A CA 1
ATOM 5835 C C . ILE A 1 749 ? -2.223 7.231 -30.014 1.00 90.75 749 ILE A C 1
ATOM 5837 O O . ILE A 1 749 ? -1.076 7.098 -30.442 1.00 90.75 749 ILE A O 1
ATOM 5841 N N . PHE A 1 750 ? -2.989 8.263 -30.390 1.00 91.25 750 PHE A N 1
ATOM 5842 C CA . PHE A 1 750 ? -2.514 9.321 -31.286 1.00 91.25 750 PHE A CA 1
ATOM 5843 C C . PHE A 1 750 ? -1.327 10.101 -30.694 1.00 91.25 750 PHE A C 1
ATOM 5845 O O . PHE A 1 750 ? -0.315 10.267 -31.375 1.00 91.25 750 PHE A O 1
ATOM 5852 N N . ALA A 1 751 ? -1.397 10.526 -29.430 1.00 91.00 751 ALA A N 1
ATOM 5853 C CA . ALA A 1 751 ? -0.313 11.245 -28.760 1.00 91.00 751 ALA A CA 1
ATOM 5854 C C . ALA A 1 751 ? 0.984 10.418 -28.706 1.00 91.00 751 ALA A C 1
ATOM 5856 O O . ALA A 1 751 ? 2.051 10.930 -29.044 1.00 91.00 751 ALA A O 1
ATOM 5857 N N . GLN A 1 752 ? 0.897 9.127 -28.375 1.00 93.00 752 GLN A N 1
ATOM 5858 C CA . GLN A 1 752 ? 2.036 8.207 -28.380 1.00 93.00 752 GLN A CA 1
ATOM 5859 C C . GLN A 1 752 ? 2.594 7.960 -29.791 1.00 93.00 752 GLN A C 1
ATOM 5861 O O . GLN A 1 752 ? 3.810 7.882 -29.967 1.00 93.00 752 GLN A O 1
ATOM 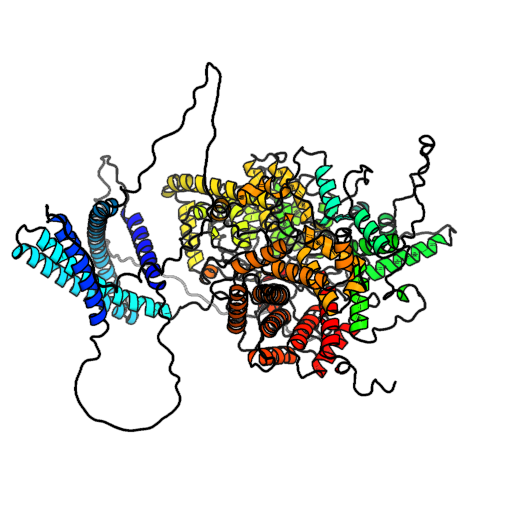5866 N N . ASN A 1 753 ? 1.747 7.937 -30.824 1.00 92.69 753 ASN A N 1
ATOM 5867 C CA . ASN A 1 753 ? 2.206 7.882 -32.216 1.00 92.69 753 ASN A CA 1
ATOM 5868 C C . ASN A 1 753 ? 2.938 9.172 -32.642 1.00 92.69 753 ASN A C 1
ATOM 5870 O O . ASN A 1 753 ? 3.939 9.095 -33.353 1.00 92.69 753 ASN A O 1
ATOM 5874 N N . ILE A 1 754 ? 2.522 10.352 -32.167 1.00 91.94 754 ILE A N 1
ATOM 5875 C CA . ILE A 1 754 ? 3.273 11.604 -32.377 1.00 91.94 754 ILE A CA 1
ATOM 5876 C C . ILE A 1 754 ? 4.603 11.592 -31.602 1.00 91.94 754 ILE A C 1
ATOM 5878 O O . ILE A 1 754 ? 5.634 11.976 -32.159 1.00 91.94 754 ILE A O 1
ATOM 5882 N N . LEU A 1 755 ? 4.623 11.084 -30.364 1.00 91.94 755 LEU A N 1
ATOM 5883 C CA . LEU A 1 755 ? 5.868 10.883 -29.612 1.00 91.94 755 LEU A CA 1
ATOM 5884 C C . LEU A 1 755 ? 6.808 9.894 -30.323 1.00 91.94 755 LEU A C 1
ATOM 5886 O O . LEU A 1 755 ? 8.003 10.154 -30.399 1.00 91.94 755 LEU A O 1
ATOM 5890 N N . SER A 1 756 ? 6.291 8.840 -30.964 1.00 90.50 756 SER A N 1
ATOM 5891 C CA . SER A 1 756 ? 7.094 7.942 -31.810 1.00 90.50 756 SER A CA 1
ATOM 5892 C C . SER A 1 756 ? 7.819 8.672 -32.944 1.00 90.50 756 SER A C 1
ATOM 5894 O O . SER A 1 756 ? 8.945 8.307 -33.281 1.00 90.50 756 SER A O 1
ATOM 5896 N N . LEU A 1 757 ? 7.190 9.679 -33.556 1.00 89.62 757 LEU A N 1
ATOM 5897 C CA . LEU A 1 757 ? 7.819 10.475 -34.613 1.00 89.62 757 LEU A CA 1
ATOM 5898 C C . LEU A 1 757 ? 8.889 11.412 -34.035 1.00 89.62 757 LEU A C 1
ATOM 5900 O O . LEU A 1 757 ? 9.951 11.562 -34.632 1.00 89.62 757 LEU A O 1
ATOM 5904 N N . TYR A 1 758 ? 8.655 11.987 -32.854 1.00 90.12 758 TYR A N 1
ATOM 5905 C CA . TYR A 1 758 ? 9.655 12.764 -32.111 1.00 90.12 758 TYR A CA 1
ATOM 5906 C C . TYR A 1 758 ? 10.874 11.921 -31.688 1.00 90.12 758 TYR A C 1
ATOM 5908 O O . TYR A 1 758 ? 12.010 12.391 -31.759 1.00 90.12 758 TYR A O 1
ATOM 5916 N N . GLU A 1 759 ? 10.659 10.663 -31.300 1.00 90.00 759 GLU A N 1
ATOM 5917 C CA . GLU A 1 759 ? 11.724 9.721 -30.946 1.00 90.00 759 GLU A CA 1
ATOM 5918 C C . GLU A 1 759 ? 12.530 9.254 -32.166 1.00 90.00 759 GLU A C 1
ATOM 5920 O O . GLU A 1 759 ? 13.760 9.228 -32.099 1.00 90.00 759 GLU A O 1
ATOM 5925 N N . ASN A 1 760 ? 11.877 8.915 -33.283 1.00 85.44 760 ASN A N 1
ATOM 5926 C CA . ASN A 1 760 ? 12.546 8.258 -34.412 1.00 85.44 760 ASN A CA 1
ATOM 5927 C C . ASN A 1 760 ? 13.049 9.228 -35.503 1.00 85.44 760 ASN A C 1
ATOM 5929 O O . ASN A 1 760 ? 14.023 8.915 -36.194 1.00 85.44 760 ASN A O 1
ATOM 5933 N N . TRP A 1 761 ? 12.438 10.406 -35.684 1.00 82.94 761 TRP A N 1
ATOM 5934 C CA . TRP A 1 761 ? 12.745 11.278 -36.826 1.00 82.94 761 TRP A CA 1
ATOM 5935 C C . TRP A 1 761 ? 14.033 12.093 -36.625 1.00 82.94 761 TRP A C 1
ATOM 5937 O O . TRP A 1 761 ? 14.159 12.925 -35.724 1.00 82.94 761 TRP A O 1
ATOM 5947 N N . SER A 1 762 ? 14.992 11.898 -37.532 1.00 85.75 762 SER A N 1
ATOM 5948 C CA . SER A 1 762 ? 16.311 12.547 -37.526 1.00 85.75 762 SER A CA 1
ATOM 5949 C C . SER A 1 762 ? 16.279 14.079 -37.474 1.00 85.75 762 SER A C 1
ATOM 5951 O O . SER A 1 762 ? 17.195 14.664 -36.899 1.00 85.75 762 SER A O 1
ATOM 5953 N N . ILE A 1 763 ? 15.236 14.729 -38.007 1.00 89.19 763 ILE A N 1
ATOM 5954 C CA . ILE A 1 763 ? 15.089 16.196 -37.990 1.00 89.19 763 ILE A CA 1
ATOM 5955 C C . ILE A 1 763 ? 14.988 16.736 -36.557 1.00 89.19 763 ILE A C 1
ATOM 5957 O O . ILE A 1 763 ? 15.590 17.762 -36.244 1.00 89.19 763 ILE A O 1
ATOM 5961 N N . PHE A 1 764 ? 14.284 16.037 -35.660 1.00 83.69 764 PHE A N 1
ATOM 5962 C CA . PHE A 1 764 ? 14.149 16.476 -34.270 1.00 83.69 764 PHE A CA 1
ATOM 5963 C C . PHE A 1 764 ? 15.362 16.128 -33.403 1.00 83.69 764 PHE A C 1
ATOM 5965 O O . PHE A 1 764 ? 15.541 16.761 -32.363 1.00 83.69 764 PHE A O 1
ATOM 5972 N N . ARG A 1 765 ? 16.219 15.184 -33.823 1.00 88.88 765 ARG A N 1
ATOM 5973 C CA . ARG A 1 765 ? 17.316 14.631 -33.007 1.00 88.88 765 ARG A CA 1
ATOM 5974 C C . ARG A 1 765 ? 18.190 15.694 -32.309 1.00 88.88 765 ARG A C 1
ATOM 5976 O O . ARG A 1 765 ? 18.320 15.589 -31.094 1.00 88.88 765 ARG A O 1
ATOM 5983 N N . PRO A 1 766 ? 18.729 16.742 -32.971 1.00 89.88 766 PRO A N 1
ATOM 5984 C CA . PRO A 1 766 ? 19.616 17.699 -32.296 1.00 89.88 766 PRO A CA 1
ATOM 5985 C C . PRO A 1 766 ? 18.909 18.521 -31.207 1.00 89.88 766 PRO A C 1
ATOM 5987 O O . PRO A 1 766 ? 19.503 18.839 -30.179 1.00 89.88 766 PRO A O 1
ATOM 5990 N N . PHE A 1 767 ? 17.630 18.849 -31.421 1.00 90.38 767 PHE A N 1
ATOM 5991 C CA . PHE A 1 767 ? 16.801 19.546 -30.438 1.00 90.38 767 PHE A CA 1
ATOM 5992 C C . PHE A 1 767 ? 16.386 18.605 -29.302 1.00 90.38 767 PHE A C 1
ATOM 5994 O O . PHE A 1 767 ? 16.587 18.936 -28.134 1.00 90.38 767 PHE A O 1
ATOM 6001 N N . ARG A 1 768 ? 15.877 17.413 -29.648 1.00 92.81 768 ARG A N 1
ATOM 6002 C CA . ARG A 1 768 ? 15.533 16.334 -28.714 1.00 92.81 768 ARG A CA 1
ATOM 6003 C C . ARG A 1 768 ? 16.694 16.073 -27.768 1.00 92.81 768 ARG A C 1
ATOM 6005 O O . ARG A 1 768 ? 16.518 16.232 -26.574 1.00 92.81 768 ARG A O 1
ATOM 6012 N N . ASP A 1 769 ? 17.886 15.775 -28.273 1.00 93.44 769 ASP A N 1
ATOM 6013 C CA . ASP A 1 769 ? 19.027 15.362 -27.446 1.00 93.44 769 ASP A CA 1
ATOM 6014 C C . ASP A 1 769 ? 19.492 16.477 -26.485 1.00 93.44 769 ASP A C 1
ATOM 6016 O O . ASP A 1 769 ? 19.865 16.210 -25.338 1.00 93.44 769 ASP A O 1
ATOM 6020 N N . ALA A 1 770 ? 19.390 17.745 -26.902 1.00 94.00 770 ALA A N 1
ATOM 6021 C CA . ALA A 1 770 ? 19.692 18.903 -26.058 1.00 94.00 770 ALA A CA 1
ATOM 6022 C C . ALA A 1 770 ? 18.653 19.144 -24.942 1.00 94.00 770 ALA A C 1
ATOM 6024 O O . ALA A 1 770 ? 19.015 19.606 -23.855 1.00 94.00 770 ALA A O 1
ATOM 6025 N N . VAL A 1 771 ? 17.374 18.835 -25.185 1.00 95.81 771 VAL A N 1
ATOM 6026 C CA . VAL A 1 771 ? 16.296 18.921 -24.181 1.00 95.81 771 VAL A CA 1
ATOM 6027 C C . VAL A 1 771 ? 16.303 17.676 -23.282 1.00 95.81 771 VAL A C 1
ATOM 6029 O O . VAL A 1 771 ? 16.299 17.811 -22.059 1.00 95.81 771 VAL A O 1
ATOM 6032 N N . ARG A 1 772 ? 16.458 16.481 -23.865 1.00 96.88 772 ARG A N 1
ATOM 6033 C CA . ARG A 1 772 ? 16.653 15.181 -23.206 1.00 96.88 772 ARG A CA 1
ATOM 6034 C C . ARG A 1 772 ? 17.717 15.248 -22.133 1.00 96.88 772 ARG A C 1
ATOM 6036 O O . ARG A 1 772 ? 17.446 14.889 -20.995 1.00 96.88 772 ARG A O 1
ATOM 6043 N N . LYS A 1 773 ? 18.900 15.786 -22.456 1.00 97.38 773 LYS A N 1
ATOM 6044 C CA . LYS A 1 773 ? 19.992 15.946 -21.487 1.00 97.38 773 LYS A CA 1
ATOM 6045 C C . LYS A 1 773 ? 19.558 16.728 -20.242 1.00 97.38 773 LYS A C 1
ATOM 6047 O O . LYS A 1 773 ? 19.895 16.321 -19.137 1.00 97.38 773 LYS A O 1
ATOM 6052 N N . LYS A 1 774 ? 18.783 17.809 -20.399 1.00 98.06 774 LYS A N 1
ATOM 6053 C CA . LYS A 1 774 ? 18.258 18.593 -19.266 1.00 98.06 774 LYS A CA 1
ATOM 6054 C C . LYS A 1 774 ? 17.206 17.817 -18.469 1.00 98.06 774 LYS A C 1
ATOM 6056 O O . LYS A 1 774 ? 17.240 17.865 -17.245 1.00 98.06 774 LYS A O 1
ATOM 6061 N N . GLY A 1 775 ? 16.315 17.089 -19.146 1.00 98.12 775 GLY A N 1
ATOM 6062 C CA . GLY A 1 775 ? 15.289 16.262 -18.504 1.00 98.12 775 GLY A CA 1
ATOM 6063 C C . GLY A 1 775 ? 15.917 15.140 -17.681 1.00 98.12 775 GLY A C 1
ATOM 6064 O O . GLY A 1 775 ? 15.589 14.972 -16.514 1.00 98.12 775 GLY A O 1
ATOM 6065 N N . LEU A 1 776 ? 16.909 14.451 -18.249 1.00 98.56 776 LEU A N 1
ATOM 6066 C CA . LEU A 1 776 ? 17.705 13.421 -17.579 1.00 98.56 776 LEU A CA 1
ATOM 6067 C C . LEU A 1 776 ? 18.480 13.965 -16.369 1.00 98.56 776 LEU A C 1
ATOM 6069 O O . LEU A 1 776 ? 18.504 13.309 -15.329 1.00 98.56 776 LEU A O 1
ATOM 6073 N N . THR A 1 777 ? 19.064 15.168 -16.465 1.00 98.31 777 THR A N 1
ATOM 6074 C CA . THR A 1 777 ? 19.675 15.845 -15.306 1.00 98.31 777 THR A CA 1
ATOM 6075 C C . THR A 1 777 ? 18.643 16.126 -14.214 1.00 98.31 777 THR A C 1
ATOM 6077 O O . THR A 1 777 ? 18.883 15.750 -13.072 1.00 98.31 777 THR A O 1
ATOM 6080 N N . PHE A 1 778 ? 17.485 16.705 -14.551 1.00 98.06 778 PHE A N 1
ATOM 6081 C CA . PHE A 1 778 ? 16.426 16.961 -13.569 1.00 98.06 778 PHE A CA 1
ATOM 6082 C C . PHE A 1 778 ? 15.920 15.666 -12.915 1.00 98.06 778 PHE A C 1
ATOM 6084 O O . PHE A 1 778 ? 15.754 15.615 -11.699 1.00 98.06 778 PHE A O 1
ATOM 6091 N N . CYS A 1 779 ? 15.731 14.597 -13.697 1.00 98.56 779 CYS A N 1
ATOM 6092 C CA . CYS A 1 779 ? 15.307 13.305 -13.164 1.00 98.56 779 CYS A CA 1
ATOM 6093 C C . CYS A 1 779 ? 16.329 12.757 -12.157 1.00 98.56 779 CYS A C 1
ATOM 6095 O O . CYS A 1 779 ? 15.942 12.321 -11.079 1.00 98.56 779 CYS A O 1
ATOM 6097 N N . ALA A 1 780 ? 17.630 12.834 -12.462 1.00 98.25 780 ALA A N 1
ATOM 6098 C CA . ALA A 1 780 ? 18.691 12.414 -11.544 1.00 98.25 780 ALA A CA 1
ATOM 6099 C C . ALA A 1 780 ? 18.761 13.272 -10.266 1.00 98.25 780 ALA A C 1
ATOM 6101 O O . ALA A 1 780 ? 18.984 12.740 -9.180 1.00 98.25 780 ALA A O 1
ATOM 6102 N N . GLU A 1 781 ? 18.541 14.587 -10.368 1.00 97.44 781 GLU A N 1
ATOM 6103 C CA . GLU A 1 781 ? 18.449 15.477 -9.202 1.00 97.44 781 GLU A CA 1
ATOM 6104 C C . GLU A 1 781 ? 17.237 15.148 -8.315 1.00 97.44 781 GLU A C 1
ATOM 6106 O O . GLU A 1 781 ? 17.365 15.155 -7.092 1.00 97.44 781 GLU A O 1
ATOM 6111 N N . TYR A 1 782 ? 16.079 14.844 -8.912 1.00 98.00 782 TYR A N 1
ATOM 6112 C CA . TYR A 1 782 ? 14.850 14.535 -8.176 1.00 98.00 782 TYR A CA 1
ATOM 6113 C C . TYR A 1 782 ? 14.889 13.133 -7.549 1.00 98.00 782 TYR A C 1
ATOM 6115 O O . TYR A 1 782 ? 14.564 12.998 -6.372 1.00 98.00 782 TYR A O 1
ATOM 6123 N N . MET A 1 783 ? 15.385 12.110 -8.258 1.00 98.00 783 MET A N 1
ATOM 6124 C CA . MET A 1 783 ? 15.626 10.787 -7.658 1.00 98.00 783 MET A CA 1
ATOM 6125 C C . MET A 1 783 ? 16.577 10.898 -6.461 1.00 98.00 783 MET A C 1
ATOM 6127 O O . MET A 1 783 ? 16.275 10.381 -5.395 1.00 98.00 783 MET A O 1
ATOM 6131 N N . LYS A 1 784 ? 17.661 11.681 -6.570 1.00 95.56 784 LYS A N 1
ATOM 6132 C CA . LYS A 1 784 ? 18.560 11.942 -5.435 1.00 95.56 784 LYS A CA 1
ATOM 6133 C C . LYS A 1 784 ? 17.865 12.653 -4.261 1.00 95.56 784 LYS A C 1
ATOM 6135 O O . LYS A 1 784 ? 18.213 12.390 -3.112 1.00 95.56 784 LYS A O 1
ATOM 6140 N N . ALA A 1 785 ? 16.926 13.565 -4.517 1.00 95.00 785 ALA A N 1
ATOM 6141 C CA . ALA A 1 785 ? 16.151 14.198 -3.450 1.00 95.00 785 ALA A CA 1
ATOM 6142 C C . ALA A 1 785 ? 15.258 13.172 -2.728 1.00 95.00 785 ALA A C 1
ATOM 6144 O O . ALA A 1 785 ? 15.276 13.117 -1.500 1.00 95.00 785 ALA A O 1
ATOM 6145 N N . GLU A 1 786 ? 14.564 12.313 -3.480 1.00 95.75 786 GLU A N 1
ATOM 6146 C CA . GLU A 1 786 ? 13.731 11.222 -2.954 1.00 95.75 786 GLU A CA 1
ATOM 6147 C C . GLU A 1 786 ? 14.550 10.211 -2.133 1.00 95.75 786 GLU A C 1
ATOM 6149 O O . GLU A 1 786 ? 14.234 9.984 -0.962 1.00 95.75 786 GLU A O 1
ATOM 6154 N N . ASP A 1 787 ? 15.647 9.697 -2.701 1.00 94.12 787 ASP A N 1
ATOM 6155 C CA . ASP A 1 787 ? 16.608 8.797 -2.050 1.00 94.12 787 ASP A CA 1
ATOM 6156 C C . ASP A 1 787 ? 17.036 9.350 -0.676 1.00 94.12 787 ASP A C 1
ATOM 6158 O O . ASP A 1 787 ? 17.099 8.634 0.326 1.00 94.12 787 ASP A O 1
ATOM 6162 N N . GLN A 1 788 ? 17.328 10.655 -0.601 1.00 89.44 788 GLN A N 1
ATOM 6163 C CA . GLN A 1 788 ? 17.789 11.292 0.631 1.00 89.44 788 GLN A CA 1
ATOM 6164 C C . GLN A 1 788 ? 16.644 11.640 1.600 1.00 89.44 788 GLN A C 1
ATOM 6166 O O . GLN A 1 788 ? 16.852 11.532 2.808 1.00 89.44 788 GLN A O 1
ATOM 6171 N N . GLN A 1 789 ? 15.451 12.015 1.123 1.00 88.94 789 GLN A N 1
ATOM 6172 C CA . GLN A 1 789 ? 14.282 12.306 1.973 1.00 88.94 789 GLN A CA 1
ATOM 6173 C C . GLN A 1 789 ? 13.636 11.048 2.571 1.00 88.94 789 GLN A C 1
ATOM 6175 O O . GLN A 1 789 ? 13.094 11.113 3.671 1.00 88.94 789 GLN A O 1
ATOM 6180 N N . THR A 1 790 ? 13.715 9.911 1.879 1.00 89.69 790 THR A N 1
ATOM 6181 C CA . THR A 1 790 ? 13.187 8.607 2.331 1.00 89.69 790 THR A CA 1
ATOM 6182 C C . THR A 1 790 ? 14.269 7.679 2.895 1.00 89.69 790 THR A C 1
ATOM 6184 O O . THR A 1 790 ? 14.008 6.518 3.210 1.00 89.69 790 THR A O 1
ATOM 6187 N N . ASN A 1 791 ? 15.515 8.161 3.003 1.00 86.50 791 ASN A N 1
ATOM 6188 C CA . ASN A 1 791 ? 16.654 7.391 3.507 1.00 86.50 791 ASN A CA 1
ATOM 6189 C C . ASN A 1 791 ? 16.820 6.044 2.751 1.00 86.50 791 ASN A C 1
ATOM 6191 O O . ASN A 1 791 ? 17.060 5.000 3.365 1.00 86.50 791 ASN A O 1
ATOM 6195 N N . PHE A 1 792 ? 16.678 6.095 1.421 1.00 91.94 792 PHE A N 1
ATOM 6196 C CA . PHE A 1 792 ? 16.747 4.997 0.446 1.00 91.94 792 PHE A CA 1
ATOM 6197 C C . PHE A 1 792 ? 15.640 3.927 0.576 1.00 91.94 792 PHE A C 1
ATOM 6199 O O . PHE A 1 792 ? 15.838 2.764 0.211 1.00 91.94 792 PHE A O 1
ATOM 6206 N N . ILE A 1 793 ? 14.469 4.296 1.110 1.00 91.62 793 ILE A N 1
ATOM 6207 C CA . ILE A 1 793 ? 13.250 3.462 1.076 1.00 91.62 793 ILE A CA 1
ATOM 6208 C C . ILE A 1 793 ? 12.421 3.744 -0.190 1.00 91.62 793 ILE A C 1
ATOM 6210 O O . ILE A 1 793 ? 11.868 2.806 -0.762 1.00 91.62 793 ILE A O 1
ATOM 6214 N N . ASP A 1 794 ? 12.368 5.005 -0.623 1.00 95.94 794 ASP A N 1
ATOM 6215 C CA . ASP A 1 794 ? 11.493 5.577 -1.659 1.00 95.94 794 ASP A CA 1
ATOM 6216 C C . ASP A 1 794 ? 9.986 5.416 -1.356 1.00 95.94 794 ASP A C 1
ATOM 6218 O O . ASP A 1 794 ? 9.608 4.831 -0.339 1.00 95.94 794 ASP A O 1
ATOM 6222 N N . ILE A 1 795 ? 9.087 5.972 -2.185 1.00 95.56 795 ILE A N 1
ATOM 6223 C CA . ILE A 1 795 ? 7.642 5.983 -1.862 1.00 95.56 795 ILE A CA 1
ATOM 6224 C C . ILE A 1 795 ? 7.016 4.576 -1.791 1.00 95.56 795 ILE A C 1
ATOM 6226 O O . ILE A 1 795 ? 6.026 4.381 -1.083 1.00 95.56 795 ILE A O 1
ATOM 6230 N N . GLY A 1 796 ? 7.584 3.602 -2.506 1.00 95.69 796 GLY A N 1
ATOM 6231 C CA . GLY A 1 796 ? 7.097 2.225 -2.595 1.00 95.69 796 GLY A CA 1
ATOM 6232 C C . GLY A 1 796 ? 8.000 1.334 -3.464 1.00 95.69 796 GLY A C 1
ATOM 6233 O O . GLY A 1 796 ? 8.896 1.836 -4.150 1.00 95.69 796 GLY A O 1
ATOM 6234 N N . PRO A 1 797 ? 7.759 0.011 -3.500 1.00 96.38 797 PRO A N 1
ATOM 6235 C CA . PRO A 1 797 ? 8.701 -0.994 -4.012 1.00 96.38 797 PRO A CA 1
ATOM 6236 C C . PRO A 1 797 ? 9.013 -0.858 -5.511 1.00 96.38 797 PRO A C 1
ATOM 6238 O O . PRO A 1 797 ? 10.134 -1.136 -5.930 1.00 96.38 797 PRO A O 1
ATOM 6241 N N . VAL A 1 798 ? 8.053 -0.403 -6.328 1.00 97.75 798 VAL A N 1
ATOM 6242 C CA . VAL A 1 798 ? 8.254 -0.216 -7.779 1.00 97.75 798 VAL A CA 1
ATOM 6243 C C . VAL A 1 798 ? 9.150 0.993 -8.054 1.00 97.75 798 VAL A C 1
ATOM 6245 O O . VAL A 1 798 ? 10.098 0.887 -8.830 1.00 97.75 798 VAL A O 1
ATOM 6248 N N . ASN A 1 799 ? 8.905 2.120 -7.373 1.00 97.75 799 ASN A N 1
ATOM 6249 C CA . ASN A 1 799 ? 9.804 3.276 -7.403 1.00 97.75 799 ASN A CA 1
ATOM 6250 C C . ASN A 1 799 ? 11.193 2.869 -6.896 1.00 97.75 799 ASN A C 1
ATOM 6252 O O . ASN A 1 799 ? 12.168 3.155 -7.582 1.00 97.75 799 ASN A O 1
ATOM 6256 N N . LYS A 1 800 ? 11.272 2.130 -5.784 1.00 97.94 800 LYS A N 1
ATOM 6257 C CA . LYS A 1 800 ? 12.530 1.664 -5.195 1.00 97.94 800 LYS A CA 1
ATOM 6258 C C . LYS A 1 800 ? 13.366 0.793 -6.136 1.00 97.94 800 LYS A C 1
ATOM 6260 O O . LYS A 1 800 ? 14.561 1.032 -6.310 1.00 97.94 800 LYS A O 1
ATOM 6265 N N . ALA A 1 801 ? 12.757 -0.200 -6.781 1.00 98.50 801 ALA A N 1
ATOM 6266 C CA . ALA A 1 801 ? 13.458 -1.058 -7.735 1.00 98.50 801 ALA A CA 1
ATOM 6267 C C . ALA A 1 801 ? 14.006 -0.258 -8.936 1.00 98.50 801 ALA A C 1
ATOM 6269 O O . ALA A 1 801 ? 15.125 -0.499 -9.390 1.00 98.50 801 ALA A O 1
ATOM 6270 N N . LEU A 1 802 ? 13.245 0.729 -9.421 1.00 98.75 802 LEU A N 1
ATOM 6271 C CA . LEU A 1 802 ? 13.629 1.568 -10.558 1.00 98.75 802 LEU A CA 1
ATOM 6272 C C . LEU A 1 802 ? 14.660 2.654 -10.188 1.00 98.75 802 LEU A C 1
ATOM 6274 O O . LEU A 1 802 ? 15.586 2.878 -10.968 1.00 98.75 802 LEU A O 1
ATOM 6278 N N . ASN A 1 803 ? 14.560 3.278 -9.007 1.00 98.62 803 ASN A N 1
ATOM 6279 C CA . ASN A 1 803 ? 15.576 4.197 -8.475 1.00 98.62 803 ASN A CA 1
ATOM 6280 C C . ASN A 1 803 ? 16.911 3.471 -8.277 1.00 98.62 803 ASN A C 1
ATOM 6282 O O . ASN A 1 803 ? 17.947 4.010 -8.656 1.00 98.62 803 ASN A O 1
ATOM 6286 N N . LEU A 1 804 ? 16.903 2.229 -7.778 1.00 98.56 804 LEU A N 1
ATOM 6287 C CA . LEU A 1 804 ? 18.110 1.410 -7.644 1.00 98.56 804 LEU A CA 1
ATOM 6288 C C . LEU A 1 804 ? 18.796 1.155 -9.000 1.00 98.56 804 LEU A C 1
ATOM 6290 O O . LEU A 1 804 ? 19.997 1.398 -9.130 1.00 98.56 804 LEU A O 1
ATOM 6294 N N . VAL A 1 805 ? 18.050 0.745 -10.034 1.00 98.75 805 VAL A N 1
ATOM 6295 C CA . VAL A 1 805 ? 18.609 0.562 -11.391 1.00 98.75 805 VAL A CA 1
ATOM 6296 C C . VAL A 1 805 ? 19.107 1.893 -11.978 1.00 98.75 805 VAL A C 1
ATOM 6298 O O . VAL A 1 805 ? 20.184 1.943 -12.574 1.00 98.75 805 VAL A O 1
ATOM 6301 N N . ALA A 1 806 ? 18.387 2.998 -11.760 1.00 98.56 806 ALA A N 1
ATOM 6302 C CA . ALA A 1 806 ? 18.812 4.328 -12.197 1.00 98.56 806 ALA A CA 1
ATOM 6303 C C . ALA A 1 806 ? 20.074 4.827 -11.466 1.00 98.56 806 ALA A C 1
ATOM 6305 O O . ALA A 1 806 ? 20.956 5.406 -12.102 1.00 98.56 806 ALA A O 1
ATOM 6306 N N . ALA A 1 807 ? 20.203 4.563 -10.164 1.00 98.19 807 ALA A N 1
ATOM 6307 C CA . ALA A 1 807 ? 21.377 4.884 -9.356 1.00 98.19 807 ALA A CA 1
ATOM 6308 C C . ALA A 1 807 ? 22.597 4.038 -9.753 1.00 98.19 807 ALA A C 1
ATOM 6310 O O . ALA A 1 807 ? 23.710 4.560 -9.796 1.00 98.19 807 ALA A O 1
ATOM 6311 N N . PHE A 1 808 ? 22.393 2.763 -10.097 1.00 98.50 808 PHE A N 1
ATOM 6312 C CA . PHE A 1 808 ? 23.427 1.873 -10.632 1.00 98.50 808 PHE A CA 1
ATOM 6313 C C . PHE A 1 808 ? 23.927 2.339 -12.008 1.00 98.50 808 PHE A C 1
ATOM 6315 O O . PHE A 1 808 ? 25.133 2.482 -12.208 1.00 98.50 808 PHE A O 1
ATOM 6322 N N . HIS A 1 809 ? 23.022 2.703 -12.922 1.00 98.12 809 HIS A N 1
ATOM 6323 C CA . HIS A 1 809 ? 23.395 3.340 -14.189 1.00 98.12 809 HIS A CA 1
ATOM 6324 C C . HIS A 1 809 ? 24.156 4.662 -13.970 1.00 98.12 809 HIS A C 1
ATOM 6326 O O . HIS A 1 809 ? 25.218 4.874 -14.555 1.00 98.12 809 HIS A O 1
ATOM 6332 N N . ALA A 1 810 ? 23.659 5.539 -13.089 1.00 96.75 810 ALA A N 1
ATOM 6333 C CA . ALA A 1 810 ? 24.303 6.815 -12.766 1.00 96.75 810 ALA A CA 1
ATOM 6334 C C . ALA A 1 810 ? 25.686 6.651 -12.102 1.00 96.75 810 ALA A C 1
ATOM 6336 O O . ALA A 1 810 ? 26.534 7.533 -12.235 1.00 96.75 810 ALA A O 1
ATOM 6337 N N . ALA A 1 811 ? 25.927 5.522 -11.428 1.00 96.44 811 ALA A N 1
ATOM 6338 C CA . ALA A 1 811 ? 27.218 5.120 -10.874 1.00 96.44 811 ALA A CA 1
ATOM 6339 C C . ALA A 1 811 ? 28.196 4.538 -11.916 1.00 96.44 811 ALA A C 1
ATOM 6341 O O . ALA A 1 811 ? 29.299 4.136 -11.556 1.00 96.44 811 ALA A O 1
ATOM 6342 N N . GLY A 1 812 ? 27.812 4.454 -13.196 1.00 95.75 812 GLY A N 1
ATOM 6343 C CA . GLY A 1 812 ? 28.625 3.810 -14.231 1.00 95.75 812 GLY A CA 1
ATOM 6344 C C . GLY A 1 812 ? 28.638 2.281 -14.132 1.00 95.75 812 GLY A C 1
ATOM 6345 O O . GLY A 1 812 ? 29.605 1.658 -14.557 1.00 95.75 812 GLY A O 1
ATOM 6346 N N . SER A 1 813 ? 27.575 1.684 -13.583 1.00 95.25 813 SER A N 1
ATOM 6347 C CA . SER A 1 813 ? 27.443 0.247 -13.286 1.00 95.25 813 SER A CA 1
ATOM 6348 C C . SER A 1 813 ? 28.401 -0.287 -12.206 1.00 95.25 813 SER A C 1
ATOM 6350 O O . SER A 1 813 ? 28.628 -1.492 -12.121 1.00 95.25 813 SER A O 1
ATOM 6352 N N . ASP A 1 814 ? 28.939 0.576 -11.334 1.00 95.31 814 ASP A N 1
ATOM 6353 C CA . ASP A 1 814 ? 29.612 0.124 -10.110 1.00 95.31 814 ASP A CA 1
ATOM 6354 C C . ASP A 1 814 ? 28.590 -0.198 -9.008 1.00 95.31 814 ASP A C 1
ATOM 6356 O O . ASP A 1 814 ? 27.983 0.692 -8.406 1.00 95.31 814 ASP A O 1
ATOM 6360 N N . VAL A 1 815 ? 28.440 -1.489 -8.698 1.00 94.94 815 VAL A N 1
ATOM 6361 C CA . VAL A 1 815 ? 27.584 -1.969 -7.601 1.00 94.94 815 VAL A CA 1
ATOM 6362 C C . VAL A 1 815 ? 28.076 -1.501 -6.223 1.00 94.94 815 VAL A C 1
ATOM 6364 O O . VAL A 1 815 ? 27.280 -1.389 -5.292 1.00 94.94 815 VAL A O 1
ATOM 6367 N N . ASN A 1 816 ? 29.367 -1.187 -6.072 1.00 93.44 816 ASN A N 1
ATOM 6368 C CA . ASN A 1 816 ? 29.979 -0.763 -4.808 1.00 93.44 816 ASN A CA 1
ATOM 6369 C C . ASN A 1 816 ? 29.781 0.735 -4.520 1.00 93.44 816 ASN A C 1
ATOM 6371 O O . ASN A 1 816 ? 30.073 1.195 -3.412 1.00 93.44 816 ASN A O 1
ATOM 6375 N N . HIS A 1 817 ? 29.274 1.501 -5.489 1.00 93.38 817 HIS A N 1
ATOM 6376 C CA . HIS A 1 817 ? 29.060 2.933 -5.345 1.00 93.38 817 HIS A CA 1
ATOM 6377 C C . HIS A 1 817 ? 28.086 3.244 -4.196 1.00 93.38 817 HIS A C 1
ATOM 6379 O O . HIS A 1 817 ? 27.059 2.584 -4.021 1.00 93.38 817 HIS A O 1
ATOM 6385 N N . GLN A 1 818 ? 28.381 4.292 -3.417 1.00 88.44 818 GLN A N 1
ATOM 6386 C CA . GLN A 1 818 ? 27.727 4.562 -2.129 1.00 88.44 818 GLN A CA 1
ATOM 6387 C C . GLN A 1 818 ? 26.189 4.609 -2.202 1.00 88.44 818 GLN A C 1
ATOM 6389 O O . GLN A 1 818 ? 25.517 4.095 -1.307 1.00 88.44 818 GLN A O 1
ATOM 6394 N N . ALA A 1 819 ? 25.625 5.212 -3.254 1.00 90.50 819 ALA A N 1
ATOM 6395 C CA . ALA A 1 819 ? 24.172 5.285 -3.436 1.00 90.50 819 ALA A CA 1
ATOM 6396 C C . ALA A 1 819 ? 23.545 3.906 -3.721 1.00 90.50 819 ALA A C 1
ATOM 6398 O O . ALA A 1 819 ? 22.475 3.598 -3.204 1.00 90.50 819 ALA A O 1
ATOM 6399 N N . VAL A 1 820 ? 24.241 3.050 -4.477 1.00 95.56 820 VAL A N 1
ATOM 6400 C CA . VAL A 1 820 ? 23.785 1.694 -4.821 1.00 95.56 820 VAL A CA 1
ATOM 6401 C C . VAL A 1 820 ? 23.792 0.805 -3.577 1.00 95.56 820 VAL A C 1
ATOM 6403 O O . VAL A 1 820 ? 22.787 0.169 -3.275 1.00 95.56 820 VAL A O 1
ATOM 6406 N N . GLN A 1 821 ? 24.869 0.841 -2.784 1.00 90.88 821 GLN A N 1
ATOM 6407 C CA . GLN A 1 821 ? 24.923 0.125 -1.502 1.00 90.88 821 GLN A CA 1
ATOM 6408 C C . GLN A 1 821 ? 23.878 0.645 -0.500 1.00 90.88 821 GLN A C 1
ATOM 6410 O O . GLN A 1 821 ? 23.260 -0.153 0.201 1.00 90.88 821 GLN A O 1
ATOM 6415 N N . SER A 1 822 ? 23.604 1.956 -0.469 1.00 88.12 822 SER A N 1
ATOM 6416 C CA . SER A 1 822 ? 22.543 2.521 0.384 1.00 88.12 822 SER A CA 1
ATOM 6417 C C . SER A 1 822 ? 21.146 2.022 -0.008 1.00 88.12 822 SER A C 1
ATOM 6419 O O . SER A 1 822 ? 20.349 1.702 0.870 1.00 88.12 822 SER A O 1
ATOM 6421 N N . HIS A 1 823 ? 20.872 1.870 -1.307 1.00 93.75 823 HIS A N 1
ATOM 6422 C CA . HIS A 1 823 ? 19.645 1.244 -1.810 1.00 93.75 823 HIS A CA 1
ATOM 6423 C C . HIS A 1 823 ? 19.563 -0.258 -1.493 1.00 93.75 823 HIS A C 1
ATOM 6425 O O . HIS A 1 823 ? 18.519 -0.707 -1.011 1.00 93.75 823 HIS A O 1
ATOM 6431 N N . ILE A 1 824 ? 20.647 -1.020 -1.713 1.00 92.25 824 ILE A N 1
ATOM 6432 C CA . ILE A 1 824 ? 20.753 -2.465 -1.410 1.00 92.25 824 ILE A CA 1
ATOM 6433 C C . ILE A 1 824 ? 20.463 -2.741 0.068 1.00 92.25 824 ILE A C 1
ATOM 6435 O O . ILE A 1 824 ? 19.629 -3.589 0.382 1.00 92.25 824 ILE A O 1
ATOM 6439 N N . MET A 1 825 ? 21.073 -1.967 0.974 1.00 85.12 825 MET A N 1
ATOM 6440 C CA . MET A 1 825 ? 20.854 -2.050 2.426 1.00 85.12 825 MET A CA 1
ATOM 6441 C C . MET A 1 825 ? 19.392 -1.840 2.853 1.00 85.12 825 MET A C 1
ATOM 6443 O O . MET A 1 825 ? 19.058 -2.081 4.009 1.00 85.12 825 MET A O 1
ATOM 6447 N N . ARG A 1 826 ? 18.530 -1.386 1.937 1.00 88.38 826 ARG A N 1
ATOM 6448 C CA . ARG A 1 826 ? 17.107 -1.095 2.146 1.00 88.38 826 ARG A CA 1
ATOM 6449 C C . ARG A 1 826 ? 16.176 -1.930 1.265 1.00 88.38 826 ARG A C 1
ATOM 6451 O O . ARG A 1 826 ? 15.029 -1.552 1.036 1.00 88.38 826 ARG A O 1
ATOM 6458 N N . VAL A 1 827 ? 16.677 -3.015 0.680 1.00 91.50 827 VAL A N 1
ATOM 6459 C CA . VAL A 1 827 ? 15.843 -4.034 0.026 1.00 91.50 827 VAL A CA 1
ATOM 6460 C C . VAL A 1 827 ? 15.165 -4.949 1.062 1.00 91.50 827 VAL A C 1
ATOM 6462 O O . VAL A 1 827 ? 13.972 -5.195 0.892 1.00 91.50 827 VAL A O 1
ATOM 6465 N N . PRO A 1 828 ? 15.818 -5.366 2.173 1.00 88.31 828 PRO A N 1
ATOM 6466 C CA . PRO A 1 828 ? 15.160 -6.144 3.230 1.00 88.31 828 PRO A CA 1
ATOM 6467 C C . PRO A 1 828 ? 13.940 -5.462 3.868 1.00 88.31 828 PRO A C 1
ATOM 6469 O O . PRO A 1 828 ? 13.008 -6.160 4.249 1.00 88.31 828 PRO A O 1
ATOM 6472 N N . ASP A 1 829 ? 13.896 -4.122 3.918 1.00 87.38 829 ASP A N 1
ATOM 6473 C CA . ASP A 1 829 ? 12.740 -3.318 4.368 1.00 87.38 829 ASP A CA 1
ATOM 6474 C C . ASP A 1 829 ? 11.431 -3.626 3.611 1.00 87.38 829 ASP A C 1
ATOM 6476 O O . ASP A 1 829 ? 10.351 -3.304 4.104 1.00 87.38 829 ASP A O 1
ATOM 6480 N N . TYR A 1 830 ? 11.516 -4.250 2.430 1.00 93.81 830 TYR A N 1
ATOM 6481 C CA . TYR A 1 830 ? 10.379 -4.666 1.606 1.00 93.81 830 TYR A CA 1
ATOM 6482 C C . TYR A 1 830 ? 10.152 -6.187 1.568 1.00 93.81 830 TYR A C 1
ATOM 6484 O O . TYR A 1 830 ? 9.221 -6.623 0.894 1.00 93.81 830 TYR A O 1
ATOM 6492 N N . LEU A 1 831 ? 10.969 -7.008 2.240 1.00 93.31 831 LEU A N 1
ATOM 6493 C CA . LEU A 1 831 ? 10.895 -8.472 2.150 1.00 93.31 831 LEU A CA 1
ATOM 6494 C C . LEU A 1 831 ? 10.217 -9.092 3.377 1.00 93.31 831 LEU A C 1
ATOM 6496 O O . LEU A 1 831 ? 10.615 -8.854 4.518 1.00 93.31 831 LEU A O 1
ATOM 6500 N N . TRP A 1 832 ? 9.212 -9.934 3.131 1.00 93.25 832 TRP A N 1
ATOM 6501 C CA . TRP A 1 832 ? 8.428 -10.601 4.170 1.00 93.25 832 TRP A CA 1
ATOM 6502 C C . TRP A 1 832 ? 8.361 -12.112 3.958 1.00 93.25 832 TRP A C 1
ATOM 6504 O O . TRP A 1 832 ? 8.202 -12.559 2.823 1.00 93.25 832 TRP A O 1
ATOM 6514 N N . VAL A 1 833 ? 8.487 -12.885 5.043 1.00 91.62 833 VAL A N 1
ATOM 6515 C CA . VAL A 1 833 ? 8.389 -14.352 5.051 1.00 91.62 833 VAL A CA 1
ATOM 6516 C C . VAL A 1 833 ? 7.125 -14.783 5.790 1.00 91.62 833 VAL A C 1
ATOM 6518 O O . VAL A 1 833 ? 6.971 -14.505 6.979 1.00 91.62 833 VAL A O 1
ATOM 6521 N N . ALA A 1 834 ? 6.263 -15.519 5.096 1.00 91.38 834 ALA A N 1
ATOM 6522 C CA . ALA A 1 834 ? 5.108 -16.209 5.663 1.00 91.38 834 ALA A CA 1
ATOM 6523 C C . ALA A 1 834 ? 5.138 -17.698 5.257 1.00 91.38 834 ALA A C 1
ATOM 6525 O O . ALA A 1 834 ? 6.114 -18.165 4.665 1.00 91.38 834 ALA A O 1
ATOM 6526 N N . GLU A 1 835 ? 4.115 -18.481 5.610 1.00 89.50 835 GLU A N 1
ATOM 6527 C CA . GLU A 1 835 ? 4.075 -19.922 5.300 1.00 89.50 835 GLU A CA 1
ATOM 6528 C C . GLU A 1 835 ? 4.062 -20.249 3.793 1.00 89.50 835 GLU A C 1
ATOM 6530 O O . GLU A 1 835 ? 4.405 -21.363 3.409 1.00 89.50 835 GLU A O 1
ATOM 6535 N N . ASP A 1 836 ? 3.713 -19.279 2.946 1.00 92.50 836 ASP A N 1
ATOM 6536 C CA . ASP A 1 836 ? 3.726 -19.365 1.485 1.00 92.50 836 ASP A CA 1
ATOM 6537 C C . ASP A 1 836 ? 5.056 -18.899 0.859 1.00 92.50 836 ASP A C 1
ATOM 6539 O O . ASP A 1 836 ? 5.175 -18.874 -0.360 1.00 92.50 836 ASP A O 1
ATOM 6543 N N . GLY A 1 837 ? 6.077 -18.558 1.654 1.00 92.94 837 GLY A N 1
ATOM 6544 C CA . GLY A 1 837 ? 7.424 -18.207 1.184 1.00 92.94 837 GLY A CA 1
ATOM 6545 C C . GLY A 1 837 ? 7.808 -16.744 1.417 1.00 92.94 837 GLY A C 1
ATOM 6546 O O . GLY A 1 837 ? 7.297 -16.091 2.325 1.00 92.94 837 GLY A O 1
ATOM 6547 N N . MET A 1 838 ? 8.753 -16.233 0.614 1.00 94.50 838 MET A N 1
ATOM 6548 C CA . MET A 1 838 ? 9.213 -14.839 0.689 1.00 94.50 838 MET A CA 1
ATOM 6549 C C . MET A 1 838 ? 8.613 -13.997 -0.436 1.00 94.50 838 MET A C 1
ATOM 6551 O O . MET A 1 838 ? 8.792 -14.304 -1.615 1.00 94.50 838 MET A O 1
ATOM 6555 N N . LYS A 1 839 ? 7.968 -12.891 -0.062 1.00 95.75 839 LYS A N 1
ATOM 6556 C CA . LYS A 1 839 ? 7.314 -11.948 -0.976 1.00 95.75 839 LYS A CA 1
ATOM 6557 C C . LYS A 1 839 ? 7.775 -10.510 -0.750 1.00 95.75 839 LYS A C 1
ATOM 6559 O O . LYS A 1 839 ? 8.449 -10.206 0.236 1.00 95.75 839 LYS A O 1
ATOM 6564 N N . ALA A 1 840 ? 7.403 -9.632 -1.680 1.00 96.56 840 ALA A N 1
ATOM 6565 C CA . ALA A 1 840 ? 7.623 -8.196 -1.565 1.00 96.56 840 ALA A CA 1
ATOM 6566 C C . ALA A 1 840 ? 6.354 -7.486 -1.063 1.00 96.56 840 ALA A C 1
ATOM 6568 O O . ALA A 1 840 ? 5.269 -7.679 -1.613 1.00 96.56 840 ALA A O 1
ATOM 6569 N N . GLN A 1 841 ? 6.524 -6.654 -0.040 1.00 94.88 841 GLN A N 1
ATOM 6570 C CA . GLN A 1 841 ? 5.495 -5.823 0.583 1.00 94.88 841 GLN A CA 1
ATOM 6571 C C . GLN A 1 841 ? 5.152 -4.604 -0.308 1.00 94.88 841 GLN A C 1
ATOM 6573 O O . GLN A 1 841 ? 6.029 -4.062 -0.984 1.00 94.88 841 GLN A O 1
ATOM 6578 N N . GLY A 1 842 ? 3.899 -4.128 -0.296 1.00 94.31 842 GLY A N 1
ATOM 6579 C CA . GLY A 1 842 ? 3.444 -2.957 -1.077 1.00 94.31 842 GLY A CA 1
ATOM 6580 C C . GLY A 1 842 ? 3.970 -1.592 -0.601 1.00 94.31 842 GLY A C 1
ATOM 6581 O O . GLY A 1 842 ? 4.036 -0.647 -1.381 1.00 94.31 842 GLY A O 1
ATOM 6582 N N . TYR A 1 843 ? 4.412 -1.523 0.652 1.00 93.00 843 TYR A N 1
ATOM 6583 C CA . TYR A 1 843 ? 5.239 -0.477 1.268 1.00 93.00 843 TYR A CA 1
ATOM 6584 C C . TYR A 1 843 ? 6.311 -1.184 2.108 1.00 93.00 843 TYR A C 1
ATOM 6586 O O . TYR A 1 843 ? 6.316 -2.408 2.183 1.00 93.00 843 TYR A O 1
ATOM 6594 N N . ASN A 1 844 ? 7.168 -0.464 2.829 1.00 90.81 844 ASN A N 1
ATOM 6595 C CA . ASN A 1 844 ? 8.081 -1.053 3.822 1.00 90.81 844 ASN A CA 1
ATOM 6596 C C . ASN A 1 844 ? 7.364 -1.556 5.113 1.00 90.81 844 ASN A C 1
ATOM 6598 O O . ASN A 1 844 ? 7.883 -1.394 6.223 1.00 90.81 844 ASN A O 1
ATOM 6602 N N . GLY A 1 845 ? 6.152 -2.106 4.971 1.00 92.06 845 GLY A N 1
ATOM 6603 C CA . GLY A 1 845 ? 5.187 -2.452 6.023 1.00 92.06 845 GLY A CA 1
ATOM 6604 C C . GLY A 1 845 ? 4.025 -1.456 6.182 1.00 92.06 845 GLY A C 1
ATOM 6605 O O . GLY A 1 845 ? 3.971 -0.429 5.508 1.00 92.06 845 GLY A O 1
ATOM 6606 N N . SER A 1 846 ? 3.100 -1.785 7.085 1.00 95.25 846 SER A N 1
ATOM 6607 C CA . SER A 1 846 ? 1.871 -1.045 7.438 1.00 95.25 846 SER A CA 1
ATOM 6608 C C . SER A 1 846 ? 1.862 -0.576 8.904 1.00 95.25 846 SER A C 1
ATOM 6610 O O . SER A 1 846 ? 0.812 -0.338 9.501 1.00 95.25 846 SER A O 1
ATOM 6612 N N . GLN A 1 847 ? 3.049 -0.463 9.508 1.00 94.00 847 GLN A N 1
ATOM 6613 C CA . GLN A 1 847 ? 3.238 -0.457 10.959 1.00 94.00 847 GLN A CA 1
ATOM 6614 C C . GLN A 1 847 ? 2.483 0.672 11.665 1.00 94.00 847 GLN A C 1
ATOM 6616 O O . GLN A 1 847 ? 1.831 0.427 12.681 1.00 94.00 847 GLN A O 1
ATOM 6621 N N . CYS A 1 848 ? 2.557 1.905 11.155 1.00 94.88 848 CYS A N 1
ATOM 6622 C CA . CYS A 1 848 ? 1.899 3.035 11.807 1.00 94.88 848 CYS A CA 1
ATOM 6623 C C . CYS A 1 848 ? 0.382 3.013 11.601 1.00 94.88 848 CYS A C 1
ATOM 6625 O O . CYS A 1 848 ? -0.352 3.345 12.531 1.00 94.88 848 CYS A O 1
ATOM 6627 N N . TRP A 1 849 ? -0.084 2.584 10.429 1.00 97.50 849 TRP A N 1
ATOM 6628 C CA . TRP A 1 849 ? -1.501 2.408 10.110 1.00 97.50 849 TRP A CA 1
ATOM 6629 C C . TRP A 1 849 ? -2.177 1.394 11.043 1.00 97.50 849 TRP A C 1
ATOM 6631 O O . TRP A 1 849 ? -3.080 1.752 11.804 1.00 97.50 849 TRP A O 1
ATOM 6641 N N . ASP A 1 850 ? -1.669 0.160 11.071 1.00 97.62 850 ASP A N 1
ATOM 6642 C CA . ASP A 1 850 ? -2.252 -0.933 11.857 1.00 97.62 850 ASP A CA 1
ATOM 6643 C C . ASP A 1 850 ? -2.211 -0.635 13.364 1.00 97.62 850 ASP A C 1
ATOM 6645 O O . ASP A 1 850 ? -3.173 -0.895 14.088 1.00 97.62 850 ASP A O 1
ATOM 6649 N N . THR A 1 851 ? -1.129 -0.010 13.836 1.00 98.00 851 THR A N 1
ATOM 6650 C CA . THR A 1 851 ? -0.966 0.408 15.239 1.00 98.00 851 THR A CA 1
ATOM 6651 C C . THR A 1 851 ? -1.937 1.525 15.636 1.00 98.00 851 THR A C 1
ATOM 6653 O O . THR A 1 851 ? -2.463 1.515 16.753 1.00 98.00 851 THR A O 1
ATOM 6656 N N . SER A 1 852 ? -2.218 2.467 14.730 1.00 98.31 852 SER A N 1
ATOM 6657 C CA . SER A 1 852 ? -3.130 3.592 14.990 1.00 98.31 852 SER A CA 1
ATOM 6658 C C . SER A 1 852 ? -4.591 3.149 15.068 1.00 98.31 852 SER A C 1
ATOM 6660 O O . SER A 1 852 ? -5.332 3.631 15.928 1.00 98.31 852 SER A O 1
ATOM 6662 N N . PHE A 1 853 ? -5.013 2.197 14.230 1.00 98.69 853 PHE A N 1
ATOM 6663 C CA . PHE A 1 853 ? -6.337 1.581 14.357 1.00 98.69 853 PHE A CA 1
ATOM 6664 C C . PHE A 1 853 ? -6.432 0.643 15.569 1.00 98.69 853 PHE A C 1
ATOM 6666 O O . PHE A 1 853 ? -7.426 0.692 16.295 1.00 98.69 853 PHE A O 1
ATOM 6673 N N . ALA A 1 854 ? -5.404 -0.172 15.841 1.00 98.62 854 ALA A N 1
ATOM 6674 C CA . ALA A 1 854 ? -5.405 -1.097 16.977 1.00 98.62 854 ALA A CA 1
ATOM 6675 C C . ALA A 1 854 ? -5.650 -0.377 18.312 1.00 98.62 854 ALA A C 1
ATOM 6677 O O . ALA A 1 854 ? -6.464 -0.827 19.119 1.00 98.62 854 ALA A O 1
ATOM 6678 N N . ILE A 1 855 ? -5.002 0.771 18.541 1.00 98.56 855 ILE A N 1
ATOM 6679 C CA . ILE A 1 855 ? -5.149 1.490 19.810 1.00 98.56 855 ILE A CA 1
ATOM 6680 C C . ILE A 1 855 ? -6.483 2.246 19.934 1.00 98.56 855 ILE A C 1
ATOM 6682 O O . ILE A 1 855 ? -7.037 2.309 21.032 1.00 98.56 855 ILE A O 1
ATOM 6686 N N . GLN A 1 856 ? -7.059 2.727 18.823 1.00 98.62 856 GLN A N 1
ATOM 6687 C CA . GLN A 1 856 ? -8.425 3.274 18.802 1.00 98.62 856 GLN A CA 1
ATOM 6688 C C . GLN A 1 856 ? -9.467 2.195 19.138 1.00 98.62 856 GLN A C 1
ATOM 6690 O O . GLN A 1 856 ? -10.329 2.423 19.988 1.00 98.62 856 GLN A O 1
ATOM 6695 N N . ALA A 1 857 ? -9.338 0.993 18.564 1.00 98.56 857 ALA A N 1
ATOM 6696 C CA . ALA A 1 857 ? -10.199 -0.146 18.881 1.00 98.56 857 ALA A CA 1
ATOM 6697 C C . ALA A 1 857 ? -10.160 -0.502 20.382 1.00 98.56 857 ALA A C 1
ATOM 6699 O O . ALA A 1 857 ? -11.204 -0.669 21.016 1.00 98.56 857 ALA A O 1
ATOM 6700 N N . ILE A 1 858 ? -8.962 -0.553 20.978 1.00 98.50 858 ILE A N 1
ATOM 6701 C CA . ILE A 1 858 ? -8.757 -0.841 22.411 1.00 98.50 858 ILE A CA 1
ATOM 6702 C C . ILE A 1 858 ? -9.313 0.290 23.300 1.00 98.50 858 ILE A C 1
ATOM 6704 O O . ILE A 1 858 ? -9.911 0.016 24.347 1.00 98.50 858 ILE A O 1
ATOM 6708 N N . TRP A 1 859 ? -9.181 1.555 22.884 1.00 98.06 859 TRP A N 1
ATOM 6709 C CA . TRP A 1 859 ? -9.769 2.708 23.578 1.00 98.06 859 TRP A CA 1
ATOM 6710 C C . TRP A 1 859 ? -11.298 2.721 23.518 1.00 98.06 859 TRP A C 1
ATOM 6712 O O . TRP A 1 859 ? -11.931 3.021 24.532 1.00 98.06 859 TRP A O 1
ATOM 6722 N N . GLU A 1 860 ? -11.928 2.348 22.402 1.00 96.38 860 GLU A N 1
ATOM 6723 C CA . GLU A 1 860 ? -13.390 2.207 22.340 1.00 96.38 860 GLU A CA 1
ATOM 6724 C C . GLU A 1 860 ? -13.909 1.030 23.169 1.00 96.38 860 GLU A C 1
ATOM 6726 O O . GLU A 1 860 ? -14.912 1.186 23.865 1.00 96.38 860 GLU A O 1
ATOM 6731 N N . CYS A 1 861 ? -13.175 -0.087 23.221 1.00 96.12 861 CYS A N 1
ATOM 6732 C CA . CYS A 1 861 ? -13.458 -1.183 24.156 1.00 96.12 861 CYS A CA 1
ATOM 6733 C C . CYS A 1 861 ? -13.282 -0.793 25.640 1.00 96.12 861 CYS A C 1
ATOM 6735 O O . CYS A 1 861 ? -13.682 -1.558 26.516 1.00 96.12 861 CYS A O 1
ATOM 6737 N N . LYS A 1 862 ? -12.675 0.370 25.931 1.00 96.44 862 LYS A N 1
ATOM 6738 C CA . LYS A 1 862 ? -12.270 0.837 27.273 1.00 96.44 862 LYS A CA 1
ATOM 6739 C C . LYS A 1 862 ? -11.277 -0.111 27.962 1.00 96.44 862 LYS A C 1
ATOM 6741 O O . LYS A 1 862 ? -11.381 -0.383 29.154 1.00 96.44 862 LYS A O 1
ATOM 6746 N N . LEU A 1 863 ? -10.292 -0.592 27.195 1.00 96.62 863 LEU A N 1
ATOM 6747 C CA . LEU A 1 863 ? -9.293 -1.580 27.628 1.00 96.62 863 LEU A CA 1
ATOM 6748 C C . LEU A 1 863 ? -7.847 -1.041 27.710 1.00 96.62 863 LEU A C 1
ATOM 6750 O O . LEU A 1 863 ? -6.944 -1.821 28.003 1.00 96.62 863 LEU A O 1
ATOM 6754 N N . LEU A 1 864 ? -7.599 0.263 27.503 1.00 96.88 864 LEU A N 1
ATOM 6755 C CA . LEU A 1 864 ? -6.233 0.831 27.537 1.00 96.88 864 LEU A CA 1
ATOM 6756 C C . LEU A 1 864 ? -5.490 0.530 28.848 1.00 96.88 864 LEU A C 1
ATOM 6758 O O . LEU A 1 864 ? -4.356 0.052 28.820 1.00 96.88 864 LEU A O 1
ATOM 6762 N N . ASP A 1 865 ? -6.140 0.787 29.985 1.00 95.62 865 ASP A N 1
ATOM 6763 C CA . ASP A 1 865 ? -5.573 0.562 31.322 1.00 95.62 865 ASP A CA 1
ATOM 6764 C C . ASP A 1 865 ? -5.674 -0.906 31.773 1.00 95.62 865 ASP A C 1
ATOM 6766 O O . ASP A 1 865 ? -5.033 -1.293 32.747 1.00 95.62 865 ASP A O 1
ATOM 6770 N N . HIS A 1 866 ? -6.447 -1.734 31.054 1.00 95.00 866 HIS A N 1
ATOM 6771 C CA . HIS A 1 866 ? -6.487 -3.192 31.239 1.00 95.00 866 HIS A CA 1
ATOM 6772 C C . HIS A 1 866 ? -5.245 -3.856 30.617 1.00 95.00 866 HIS A C 1
ATOM 6774 O O . HIS A 1 866 ? -4.724 -4.824 31.160 1.00 95.00 866 HIS A O 1
ATOM 6780 N N . PHE A 1 867 ? -4.704 -3.282 29.535 1.00 95.12 867 PHE A N 1
ATOM 6781 C CA . PHE A 1 867 ? -3.443 -3.699 28.908 1.00 95.12 867 PHE A CA 1
ATOM 6782 C C . PHE A 1 867 ? -2.382 -2.570 28.965 1.00 95.12 867 PHE A C 1
ATOM 6784 O O . PHE A 1 867 ? -1.938 -2.070 27.927 1.00 95.12 867 PHE A O 1
ATOM 6791 N N . PRO A 1 868 ? -1.932 -2.143 30.163 1.00 93.56 868 PRO A N 1
ATOM 6792 C CA . PRO A 1 868 ? -1.175 -0.898 30.339 1.00 93.56 868 PRO A CA 1
ATOM 6793 C C . PRO A 1 868 ? 0.222 -0.926 29.702 1.00 93.56 868 PRO A C 1
ATOM 6795 O O . PRO A 1 868 ? 0.689 0.092 29.185 1.00 93.56 868 PRO A O 1
ATOM 6798 N N . LEU A 1 869 ? 0.879 -2.093 29.685 1.00 92.75 869 LEU A N 1
ATOM 6799 C CA . LEU A 1 869 ? 2.170 -2.298 29.015 1.00 92.75 869 LEU A CA 1
ATOM 6800 C C . LEU A 1 869 ? 2.050 -2.131 27.491 1.00 92.75 869 LEU A C 1
ATOM 6802 O O . LEU A 1 869 ? 2.902 -1.484 26.883 1.00 92.75 869 LEU A O 1
ATOM 6806 N N . LEU A 1 870 ? 0.973 -2.657 26.898 1.00 95.50 870 LEU A N 1
ATOM 6807 C CA . LEU A 1 870 ? 0.665 -2.528 25.472 1.00 95.50 870 LEU A CA 1
ATOM 6808 C C . LEU A 1 870 ? 0.422 -1.062 25.112 1.00 95.50 870 LEU A C 1
ATOM 6810 O O . LEU A 1 870 ? 1.086 -0.535 24.219 1.00 95.50 870 LEU A O 1
ATOM 6814 N N . SER A 1 871 ? -0.471 -0.388 25.842 1.00 97.44 871 SER A N 1
ATOM 6815 C CA . SER A 1 871 ? -0.833 1.017 25.606 1.00 97.44 871 SER A CA 1
ATOM 6816 C C . SER A 1 871 ? 0.382 1.946 25.725 1.00 97.44 871 SER A C 1
ATOM 6818 O O . SER A 1 871 ? 0.593 2.828 24.892 1.00 97.44 871 SER A O 1
ATOM 6820 N N . SER A 1 872 ? 1.243 1.688 26.712 1.00 96.31 872 SER A N 1
ATOM 6821 C CA . SER A 1 872 ? 2.486 2.435 26.939 1.00 96.31 872 SER A CA 1
ATOM 6822 C C . SER A 1 872 ? 3.528 2.212 25.836 1.00 96.31 872 SER A C 1
ATOM 6824 O O . SER A 1 872 ? 4.206 3.157 25.426 1.00 96.31 872 SER A O 1
ATOM 6826 N N . LYS A 1 873 ? 3.629 0.986 25.302 1.00 94.00 873 LYS A N 1
ATOM 6827 C CA . LYS A 1 873 ? 4.439 0.683 24.113 1.00 94.00 873 LYS A CA 1
ATOM 6828 C C . LYS A 1 873 ? 3.922 1.407 22.863 1.00 94.00 873 LYS A C 1
ATOM 6830 O O . LYS A 1 873 ? 4.733 1.989 22.144 1.00 94.00 873 LYS A O 1
ATOM 6835 N N . VAL A 1 874 ? 2.603 1.460 22.637 1.00 96.62 874 VAL A N 1
ATOM 6836 C CA . VAL A 1 874 ? 2.030 2.206 21.496 1.00 96.62 874 VAL A CA 1
ATOM 6837 C C . VAL A 1 874 ? 2.295 3.708 21.610 1.00 96.62 874 VAL A C 1
ATOM 6839 O O . VAL A 1 874 ? 2.701 4.321 20.625 1.00 96.62 874 VAL A O 1
ATOM 6842 N N . TRP A 1 875 ? 2.150 4.303 22.802 1.00 97.06 875 TRP A N 1
ATOM 6843 C CA . TRP A 1 875 ? 2.535 5.704 23.027 1.00 97.06 875 TRP A CA 1
ATOM 6844 C C . TRP A 1 875 ? 3.992 5.952 22.630 1.00 97.06 875 TRP A C 1
ATOM 6846 O O . TRP A 1 875 ? 4.287 6.869 21.863 1.00 97.06 875 TRP A O 1
ATOM 6856 N N . ALA A 1 876 ? 4.906 5.100 23.105 1.00 93.19 876 ALA A N 1
ATOM 6857 C CA . ALA A 1 876 ? 6.324 5.211 22.792 1.00 93.19 876 ALA A CA 1
ATOM 6858 C C . ALA A 1 876 ? 6.612 5.038 21.287 1.00 93.19 876 ALA A C 1
ATOM 6860 O O . ALA A 1 876 ? 7.524 5.681 20.769 1.00 93.19 876 ALA A O 1
ATOM 6861 N N . TYR A 1 877 ? 5.845 4.207 20.574 1.00 93.19 877 TYR A N 1
ATOM 6862 C CA . TYR A 1 877 ? 5.938 4.080 19.121 1.00 93.19 877 TYR A CA 1
ATOM 6863 C C . TYR A 1 877 ? 5.453 5.348 18.396 1.00 93.19 877 TYR A C 1
ATOM 6865 O O . TYR A 1 877 ? 6.216 5.920 17.617 1.00 93.19 877 TYR A O 1
ATOM 6873 N N . LEU A 1 878 ? 4.236 5.830 18.686 1.00 95.00 878 LEU A N 1
ATOM 6874 C CA . LEU A 1 878 ? 3.645 7.010 18.031 1.00 95.00 878 LEU A CA 1
ATOM 6875 C C . LEU A 1 878 ? 4.449 8.296 18.295 1.00 95.00 878 LEU A C 1
ATOM 6877 O O . LEU A 1 878 ? 4.576 9.141 17.407 1.00 95.00 878 LEU A O 1
ATOM 6881 N N . GLU A 1 879 ? 5.071 8.409 19.474 1.00 93.56 879 GLU A N 1
ATOM 6882 C CA . GLU A 1 879 ? 6.030 9.468 19.814 1.00 93.56 879 GLU A CA 1
ATOM 6883 C C . GLU A 1 879 ? 7.219 9.506 18.839 1.00 93.56 879 GLU A C 1
ATOM 6885 O O . GLU A 1 879 ? 7.665 10.591 18.463 1.00 93.56 879 GLU A O 1
ATOM 6890 N N . ARG A 1 880 ? 7.715 8.342 18.402 1.00 87.69 880 ARG A N 1
ATOM 6891 C CA . ARG A 1 880 ? 8.911 8.203 17.551 1.00 87.69 880 ARG A CA 1
ATOM 6892 C C . ARG A 1 880 ? 8.602 8.109 16.050 1.00 87.69 880 ARG A C 1
ATOM 6894 O O . ARG A 1 880 ? 9.485 8.367 15.232 1.00 87.69 880 ARG A O 1
ATOM 6901 N N . SER A 1 881 ? 7.382 7.734 15.664 1.00 90.25 881 SER A N 1
ATOM 6902 C CA . SER A 1 881 ? 6.977 7.602 14.255 1.00 90.25 881 SER A CA 1
ATOM 6903 C C . SER A 1 881 ? 6.461 8.902 13.618 1.00 90.25 881 SER A C 1
ATOM 6905 O O . SER A 1 881 ? 6.333 8.962 12.395 1.00 90.25 881 SER A O 1
ATOM 6907 N N . GLN A 1 882 ? 6.219 9.958 14.405 1.00 93.25 882 GLN A N 1
ATOM 6908 C CA . GLN A 1 882 ? 5.859 11.276 13.872 1.00 93.25 882 GLN A CA 1
ATOM 6909 C C . GLN A 1 882 ? 7.033 11.903 13.103 1.00 93.25 882 GLN A C 1
ATOM 6911 O O . GLN A 1 882 ? 8.180 11.848 13.548 1.00 93.25 882 GLN A O 1
ATOM 6916 N N . ILE A 1 883 ? 6.759 12.571 11.981 1.00 91.25 883 ILE A N 1
ATOM 6917 C CA . ILE A 1 883 ? 7.784 13.282 11.207 1.00 91.25 883 ILE A CA 1
ATOM 6918 C C . ILE A 1 883 ? 8.105 14.621 11.885 1.00 91.25 883 ILE A C 1
ATOM 6920 O O . ILE A 1 883 ? 7.275 15.531 11.946 1.00 91.25 883 ILE A O 1
ATOM 6924 N N . LEU A 1 884 ? 9.330 14.756 12.397 1.00 87.75 884 LEU A N 1
ATOM 6925 C CA . LEU A 1 884 ? 9.774 15.910 13.182 1.00 87.75 884 LEU A CA 1
ATOM 6926 C C . LEU A 1 884 ? 10.822 16.768 12.458 1.00 87.75 884 LEU A C 1
ATOM 6928 O O . LEU A 1 884 ? 11.365 16.428 11.413 1.00 87.75 884 LEU A O 1
ATOM 6932 N N . SER A 1 885 ? 11.133 17.918 13.056 1.00 84.06 885 SER A N 1
ATOM 6933 C CA . SER A 1 885 ? 12.263 18.773 12.669 1.00 84.06 885 SER A CA 1
ATOM 6934 C C . SER A 1 885 ? 13.186 18.997 13.873 1.00 84.06 885 SER A C 1
ATOM 6936 O O . SER A 1 885 ? 13.457 20.138 14.267 1.00 84.06 885 SER A O 1
ATOM 6938 N N . THR A 1 886 ? 13.614 17.892 14.494 1.00 78.81 886 THR A N 1
ATOM 6939 C CA . THR A 1 886 ? 14.600 17.867 15.591 1.00 78.81 886 THR A CA 1
ATOM 6940 C C . THR A 1 886 ? 15.964 18.377 15.124 1.00 78.81 886 THR A C 1
ATOM 6942 O O . THR A 1 886 ? 16.197 18.545 13.926 1.00 78.81 886 THR A O 1
ATOM 6945 N N . GLU A 1 887 ? 16.891 18.608 16.053 1.00 77.00 887 GLU A N 1
ATOM 6946 C CA . GLU A 1 887 ? 18.286 18.910 15.708 1.00 77.00 887 GLU A CA 1
ATOM 6947 C C . GLU A 1 887 ? 18.936 17.748 14.936 1.00 77.00 887 GLU A C 1
ATOM 6949 O O . GLU A 1 887 ? 19.573 17.997 13.914 1.00 77.00 887 GLU A O 1
ATOM 6954 N N . THR A 1 888 ? 18.656 16.488 15.310 1.00 73.00 888 THR A N 1
ATOM 6955 C CA . THR A 1 888 ? 19.049 15.293 14.536 1.00 73.00 888 THR A CA 1
ATOM 6956 C C . THR A 1 888 ? 18.534 15.353 13.097 1.00 73.00 888 THR A C 1
ATOM 6958 O O . THR A 1 888 ? 19.295 15.156 12.151 1.00 73.00 888 THR A O 1
ATOM 6961 N N . SER A 1 889 ? 17.246 15.671 12.922 1.00 73.69 889 SER A N 1
ATOM 6962 C CA . SER A 1 889 ? 16.613 15.763 11.599 1.00 73.69 889 SER A CA 1
ATOM 6963 C C . SER A 1 889 ? 17.240 16.883 10.766 1.00 73.69 889 SER A C 1
ATOM 6965 O O . SER A 1 889 ? 17.569 16.672 9.605 1.00 73.69 889 SER A O 1
ATOM 6967 N N . LYS A 1 890 ? 17.463 18.057 11.373 1.00 81.12 890 LYS A N 1
ATOM 6968 C CA . LYS A 1 890 ? 18.076 19.240 10.743 1.00 81.12 890 LYS A CA 1
ATOM 6969 C C . LYS A 1 890 ? 19.537 19.034 10.343 1.00 81.12 890 LYS A C 1
ATOM 6971 O O . LYS A 1 890 ? 19.981 19.644 9.376 1.00 81.12 890 LYS A O 1
ATOM 6976 N N . ALA A 1 891 ? 20.269 18.190 11.068 1.00 78.56 891 ALA A N 1
ATOM 6977 C CA . ALA A 1 891 ? 21.640 17.808 10.740 1.00 78.56 891 ALA A CA 1
ATOM 6978 C C . ALA A 1 891 ? 21.729 16.756 9.614 1.00 78.56 891 ALA A C 1
ATOM 6980 O O . ALA A 1 891 ? 22.811 16.539 9.067 1.00 78.56 891 ALA A O 1
ATOM 6981 N N . SER A 1 892 ? 20.618 16.103 9.248 1.00 78.50 892 SER A N 1
ATOM 6982 C CA . SER A 1 892 ? 20.591 15.144 8.140 1.00 78.50 892 SER A CA 1
ATOM 6983 C C . SER A 1 892 ? 20.699 15.851 6.779 1.00 78.50 892 SER A C 1
ATOM 6985 O O . SER A 1 892 ? 19.994 16.840 6.551 1.00 78.50 892 SER A O 1
ATOM 6987 N N . PRO A 1 893 ? 21.468 15.310 5.809 1.00 79.75 893 PRO A N 1
ATOM 6988 C CA . PRO A 1 893 ? 21.452 15.768 4.417 1.00 79.75 893 PRO A CA 1
ATOM 6989 C C . PRO A 1 893 ? 20.060 15.771 3.765 1.00 79.75 893 PRO A C 1
ATOM 6991 O O . PRO A 1 893 ? 19.872 16.451 2.759 1.00 79.75 893 PRO A O 1
ATOM 6994 N N . ALA A 1 894 ? 19.083 15.051 4.326 1.00 84.19 894 ALA A N 1
ATOM 6995 C CA . ALA A 1 894 ? 17.682 15.101 3.910 1.00 84.19 894 ALA A CA 1
ATOM 6996 C C . ALA A 1 894 ? 17.055 16.503 4.068 1.00 84.19 894 ALA A C 1
ATOM 6998 O O . ALA A 1 894 ? 16.266 16.936 3.231 1.00 84.19 894 ALA A O 1
ATOM 6999 N N . TYR A 1 895 ? 17.422 17.249 5.117 1.00 85.62 895 TYR A N 1
ATOM 7000 C CA . TYR A 1 895 ? 16.702 18.464 5.520 1.00 85.62 895 TYR A CA 1
ATOM 7001 C C . TYR A 1 895 ? 16.850 19.638 4.536 1.00 85.62 895 TYR A C 1
ATOM 7003 O O . TYR A 1 895 ? 15.997 20.523 4.497 1.00 85.62 895 TYR A O 1
ATOM 7011 N N . GLN A 1 896 ? 17.868 19.629 3.667 1.00 87.50 896 GLN A N 1
ATOM 7012 C CA . GLN A 1 896 ? 17.987 20.616 2.580 1.00 87.50 896 GLN A CA 1
ATOM 7013 C C . GLN A 1 896 ? 16.807 20.549 1.589 1.00 87.50 896 GLN A C 1
ATOM 7015 O O . GLN A 1 896 ? 16.479 21.543 0.932 1.00 87.50 896 GLN A O 1
ATOM 7020 N N . TYR A 1 897 ? 16.139 19.395 1.500 1.00 90.31 897 TYR A N 1
ATOM 7021 C CA . TYR A 1 897 ? 14.975 19.194 0.641 1.00 90.31 897 TYR A CA 1
ATOM 7022 C C . TYR A 1 897 ? 13.651 19.617 1.307 1.00 90.31 897 TYR A C 1
ATOM 7024 O O . TYR A 1 897 ? 12.653 19.824 0.623 1.00 90.31 897 TYR A O 1
ATOM 7032 N N . GLU A 1 898 ? 13.664 19.879 2.619 1.00 88.44 898 GLU A N 1
ATOM 7033 C CA . GLU A 1 898 ? 12.517 20.372 3.396 1.00 88.44 898 GLU A CA 1
ATOM 7034 C C . GLU A 1 898 ? 12.390 21.911 3.412 1.00 88.44 898 GLU A C 1
ATOM 7036 O O . GLU A 1 898 ? 11.544 22.473 4.116 1.00 88.44 898 GLU A O 1
ATOM 7041 N N . THR A 1 899 ? 13.201 22.623 2.621 1.00 90.19 899 THR A N 1
ATOM 7042 C CA . THR A 1 899 ? 12.993 24.060 2.371 1.00 90.19 899 THR A CA 1
ATOM 7043 C C . THR A 1 899 ? 11.812 24.279 1.411 1.00 90.19 899 THR A C 1
ATOM 7045 O O . THR A 1 899 ? 11.572 23.429 0.551 1.00 90.19 899 THR A O 1
ATOM 7048 N N . PRO A 1 900 ? 11.083 25.413 1.480 1.00 92.12 900 PRO A N 1
ATOM 7049 C CA . PRO A 1 900 ? 9.979 25.693 0.557 1.00 92.12 900 PRO A CA 1
ATOM 7050 C C . PRO A 1 900 ? 10.382 25.609 -0.923 1.00 92.12 900 PRO A C 1
ATOM 7052 O O . PRO A 1 900 ? 9.676 24.989 -1.709 1.00 92.12 900 PRO A O 1
ATOM 7055 N N . THR A 1 901 ? 11.552 26.146 -1.288 1.00 93.19 901 THR A N 1
ATOM 7056 C CA . THR A 1 901 ? 12.082 26.107 -2.662 1.00 93.19 901 THR A CA 1
ATOM 7057 C C . THR A 1 901 ? 12.399 24.683 -3.127 1.00 93.19 901 THR A C 1
ATOM 7059 O O . THR A 1 901 ? 12.128 24.335 -4.275 1.00 93.19 901 THR A O 1
ATOM 7062 N N . SER A 1 902 ? 12.947 23.836 -2.249 1.00 93.75 902 SER A N 1
ATOM 7063 C CA . SER A 1 902 ? 13.187 22.426 -2.575 1.00 93.75 902 SER A CA 1
ATOM 7064 C C . SER A 1 902 ? 11.879 21.645 -2.715 1.00 93.75 902 SER A C 1
ATOM 7066 O O . SER A 1 902 ? 11.736 20.884 -3.668 1.00 93.75 902 SER A O 1
ATOM 7068 N N . ARG A 1 903 ? 10.900 21.879 -1.829 1.00 92.69 903 ARG A N 1
ATOM 7069 C CA . ARG A 1 903 ? 9.559 21.282 -1.927 1.00 92.69 903 ARG A CA 1
ATOM 7070 C C . ARG A 1 903 ? 8.813 21.707 -3.193 1.00 92.69 903 ARG A C 1
ATOM 7072 O O . ARG A 1 903 ? 8.150 20.875 -3.797 1.00 92.69 903 ARG A O 1
ATOM 7079 N N . GLU A 1 904 ? 8.961 22.956 -3.635 1.00 92.44 904 GLU A N 1
ATOM 7080 C CA . GLU A 1 904 ? 8.407 23.432 -4.911 1.00 92.44 904 GLU A CA 1
ATOM 7081 C C . GLU A 1 904 ? 9.094 22.771 -6.119 1.00 92.44 904 GLU A C 1
ATOM 7083 O O . GLU A 1 904 ? 8.415 22.326 -7.043 1.00 92.44 904 GLU A O 1
ATOM 7088 N N . ARG A 1 905 ? 10.432 22.655 -6.105 1.00 95.00 905 ARG A N 1
ATOM 7089 C CA . ARG A 1 905 ? 11.219 22.032 -7.188 1.00 95.00 905 ARG A CA 1
ATOM 7090 C C . ARG A 1 905 ? 10.992 20.524 -7.313 1.00 95.00 905 ARG A C 1
ATOM 7092 O O . ARG A 1 905 ? 10.973 20.007 -8.423 1.00 95.00 905 ARG A O 1
ATOM 7099 N N . PHE A 1 906 ? 10.862 19.831 -6.186 1.00 96.12 906 PHE A N 1
ATOM 7100 C CA . PHE A 1 906 ? 10.724 18.373 -6.098 1.00 96.12 906 PHE A CA 1
ATOM 7101 C C . PHE A 1 906 ? 9.307 17.945 -5.688 1.00 96.12 906 PHE A C 1
ATOM 7103 O O . PHE A 1 906 ? 9.075 16.814 -5.268 1.00 96.12 906 PHE A O 1
ATOM 7110 N N . TYR A 1 907 ? 8.345 18.857 -5.828 1.00 95.44 907 TYR A N 1
ATOM 7111 C CA . TYR A 1 907 ? 6.905 18.636 -5.699 1.00 95.44 907 TYR A CA 1
ATOM 7112 C C . TYR A 1 907 ? 6.455 17.888 -4.430 1.00 95.44 907 TYR A C 1
ATOM 7114 O O . TYR A 1 907 ? 5.407 17.255 -4.474 1.00 95.44 907 TYR A O 1
ATOM 7122 N N . ARG A 1 908 ? 7.211 17.919 -3.323 1.00 93.75 908 ARG A N 1
ATOM 7123 C CA . ARG A 1 908 ? 6.855 17.261 -2.048 1.00 93.75 908 ARG A CA 1
ATOM 7124 C C . ARG A 1 908 ? 5.945 18.177 -1.230 1.00 93.75 908 ARG A C 1
ATOM 7126 O O . ARG A 1 908 ? 6.268 19.348 -1.035 1.00 93.75 908 ARG A O 1
ATOM 7133 N N . HIS A 1 909 ? 4.847 17.648 -0.697 1.00 94.81 909 HIS A N 1
ATOM 7134 C CA . HIS A 1 909 ? 4.044 18.364 0.302 1.00 94.81 909 HIS A CA 1
ATOM 7135 C C . HIS A 1 909 ? 4.815 18.603 1.616 1.00 94.81 909 HIS A C 1
ATOM 7137 O O . HIS A 1 909 ? 5.869 18.007 1.853 1.00 94.81 909 HIS A O 1
ATOM 7143 N N . VAL A 1 910 ? 4.324 19.498 2.482 1.00 92.69 910 VAL A N 1
ATOM 7144 C CA . VAL A 1 910 ? 4.942 19.734 3.800 1.00 92.69 910 VAL A CA 1
ATOM 7145 C C . VAL A 1 910 ? 4.783 18.504 4.697 1.00 92.69 910 VAL A C 1
ATOM 7147 O O . VAL A 1 910 ? 3.683 17.985 4.849 1.00 92.69 910 VAL A O 1
ATOM 7150 N N . SER A 1 911 ? 5.890 18.037 5.281 1.00 91.50 911 SER A N 1
ATOM 7151 C CA . SER A 1 911 ? 5.956 16.741 5.971 1.00 91.50 911 SER A CA 1
ATOM 7152 C C . SER A 1 911 ? 5.909 16.823 7.505 1.00 91.50 911 SER A C 1
ATOM 7154 O O . SER A 1 911 ? 5.408 15.914 8.167 1.00 91.50 911 SER A O 1
ATOM 7156 N N . LYS A 1 912 ? 6.415 17.921 8.085 1.00 93.44 912 LYS A N 1
ATOM 7157 C CA . LYS A 1 912 ? 6.511 18.138 9.539 1.00 93.44 912 LYS A CA 1
ATOM 7158 C C . LYS A 1 912 ? 5.142 18.007 10.222 1.00 93.44 912 LYS A C 1
ATOM 7160 O O . LYS A 1 912 ? 4.202 18.706 9.861 1.00 93.44 912 LYS A O 1
ATOM 7165 N N . GLY A 1 913 ? 5.086 17.189 11.271 1.00 94.44 913 GLY A N 1
ATOM 7166 C CA . GLY A 1 913 ? 3.900 16.946 12.094 1.00 94.44 913 GLY A CA 1
ATOM 7167 C C . GLY A 1 913 ? 3.082 15.733 11.658 1.00 94.44 913 GLY A C 1
ATOM 7168 O O . GLY A 1 913 ? 2.326 15.209 12.472 1.00 94.44 913 GLY A O 1
ATOM 7169 N N . GLY A 1 914 ? 3.248 15.269 10.417 1.00 95.62 914 GLY A N 1
ATOM 7170 C CA . GLY A 1 914 ? 2.497 14.143 9.873 1.00 95.62 914 GLY A CA 1
ATOM 7171 C C . GLY A 1 914 ? 2.966 12.777 10.377 1.00 95.62 914 GLY A C 1
ATOM 7172 O O . GLY A 1 914 ? 4.081 12.638 10.889 1.00 95.62 914 GLY A O 1
ATOM 7173 N N . TRP A 1 915 ? 2.129 11.761 10.157 1.00 96.31 915 TRP A N 1
ATOM 7174 C CA . TRP A 1 915 ? 2.509 10.350 10.254 1.00 96.31 915 TRP A CA 1
ATOM 7175 C C . TRP A 1 915 ? 2.420 9.675 8.869 1.00 96.31 915 TRP A C 1
ATOM 7177 O O . TRP A 1 915 ? 1.469 9.925 8.119 1.00 96.31 915 TRP A O 1
ATOM 7187 N N . PRO A 1 916 ? 3.408 8.841 8.500 1.00 94.12 916 PRO A N 1
ATOM 7188 C CA . PRO A 1 916 ? 3.370 8.001 7.305 1.00 94.12 916 PRO A CA 1
ATOM 7189 C C . PRO A 1 916 ? 2.543 6.732 7.547 1.00 94.12 916 PRO A C 1
ATOM 7191 O O . PRO A 1 916 ? 2.232 6.390 8.683 1.00 94.12 916 PRO A O 1
ATOM 7194 N N . PHE A 1 917 ? 2.233 5.996 6.478 1.00 95.31 917 PHE A N 1
ATOM 7195 C CA . PHE A 1 917 ? 1.580 4.680 6.570 1.00 95.31 917 PHE A CA 1
ATOM 7196 C C . PHE A 1 917 ? 2.435 3.645 7.318 1.00 95.31 917 PHE A C 1
ATOM 7198 O O . PHE A 1 917 ? 1.935 2.877 8.140 1.00 95.31 917 PHE A O 1
ATOM 7205 N N . SER A 1 918 ? 3.740 3.655 7.044 1.00 90.81 918 SER A N 1
ATOM 7206 C CA . SER A 1 918 ? 4.684 2.635 7.490 1.00 90.81 918 SER A CA 1
ATOM 7207 C C . SER A 1 918 ? 5.540 3.111 8.674 1.00 90.81 918 SER A C 1
ATOM 7209 O O . SER A 1 918 ? 5.244 2.799 9.824 1.00 90.81 918 SER A O 1
ATOM 7211 N N . THR A 1 919 ? 6.598 3.890 8.424 1.00 88.44 919 THR A N 1
ATOM 7212 C CA . THR A 1 919 ? 7.637 4.254 9.405 1.00 88.44 919 THR A CA 1
ATOM 7213 C C . THR A 1 919 ? 8.139 5.680 9.194 1.00 88.44 919 THR A C 1
ATOM 7215 O O . THR A 1 919 ? 8.160 6.157 8.063 1.00 88.44 919 THR A O 1
ATOM 7218 N N . SER A 1 920 ? 8.625 6.368 10.236 1.00 85.06 920 SER A N 1
ATOM 7219 C CA . SER A 1 920 ? 9.165 7.737 10.088 1.00 85.06 920 SER A CA 1
ATOM 7220 C C . SER A 1 920 ? 10.333 7.831 9.098 1.00 85.06 920 SER A C 1
ATOM 7222 O O . SER A 1 920 ? 10.539 8.886 8.500 1.00 85.06 920 SER A O 1
ATOM 7224 N N . ALA A 1 921 ? 11.048 6.728 8.853 1.00 82.56 921 ALA A N 1
ATOM 7225 C CA . ALA A 1 921 ? 12.099 6.655 7.842 1.00 82.56 921 ALA A CA 1
ATOM 7226 C C . ALA A 1 921 ? 11.577 6.725 6.390 1.00 82.56 921 ALA A C 1
ATOM 7228 O O . ALA A 1 921 ? 12.334 7.139 5.521 1.00 82.56 921 ALA A O 1
ATOM 7229 N N . HIS A 1 922 ? 10.315 6.358 6.122 1.00 87.38 922 HIS A N 1
ATOM 7230 C CA . HIS A 1 922 ? 9.664 6.487 4.803 1.00 87.38 922 HIS A CA 1
ATOM 7231 C C . HIS A 1 922 ? 9.424 7.955 4.421 1.00 87.38 922 HIS A C 1
ATOM 7233 O O . HIS A 1 922 ? 9.449 8.306 3.245 1.00 87.38 922 HIS A O 1
ATOM 7239 N N . GLY A 1 923 ? 9.237 8.838 5.409 1.00 86.44 923 GLY A N 1
ATOM 7240 C CA . GLY A 1 923 ? 9.221 10.297 5.225 1.00 86.44 923 GLY A CA 1
ATOM 7241 C C . GLY A 1 923 ? 8.038 10.875 4.431 1.00 86.44 923 GLY A C 1
ATOM 7242 O O . GLY A 1 923 ? 7.976 12.092 4.240 1.00 86.44 923 GLY A O 1
ATOM 7243 N N . TRP A 1 924 ? 7.103 10.044 3.963 1.00 93.06 924 TRP A N 1
ATOM 7244 C CA . TRP A 1 924 ? 5.887 10.447 3.252 1.00 93.06 924 TRP A CA 1
ATOM 7245 C C . TRP A 1 924 ? 4.660 10.357 4.174 1.00 93.06 924 TRP A C 1
ATOM 7247 O O . TRP A 1 924 ? 4.096 9.270 4.320 1.00 93.06 924 TRP A O 1
ATOM 7257 N N . PRO A 1 925 ? 4.216 11.460 4.804 1.00 93.38 925 PRO A N 1
ATOM 7258 C CA . PRO A 1 925 ? 2.967 11.448 5.547 1.00 93.38 925 PRO A CA 1
ATOM 7259 C C . PRO A 1 925 ? 1.768 11.360 4.604 1.00 93.38 925 PRO A C 1
ATOM 7261 O O . PRO A 1 925 ? 1.830 11.801 3.456 1.00 93.38 925 PRO A O 1
ATOM 7264 N N . ILE A 1 926 ? 0.672 10.813 5.124 1.00 96.69 926 ILE A N 1
ATOM 7265 C CA . ILE A 1 926 ? -0.618 10.699 4.430 1.00 96.69 926 ILE A CA 1
ATOM 7266 C C . ILE A 1 926 ? -1.681 11.375 5.303 1.00 96.69 926 ILE A C 1
ATOM 7268 O O . ILE A 1 926 ? -1.528 11.417 6.529 1.00 96.69 926 ILE A O 1
ATOM 7272 N N . SER A 1 927 ? -2.722 11.956 4.706 1.00 97.81 927 SER A N 1
ATOM 7273 C CA . SER A 1 927 ? -3.766 12.693 5.435 1.00 97.81 927 SER A CA 1
ATOM 7274 C C . SER A 1 927 ? -4.507 11.810 6.448 1.00 97.81 927 SER A C 1
ATOM 7276 O O . SER A 1 927 ? -4.635 12.187 7.614 1.00 97.81 927 SER A O 1
ATOM 7278 N N . ASP A 1 928 ? -4.899 10.605 6.032 1.00 98.00 928 ASP A N 1
ATOM 7279 C CA . ASP A 1 928 ? -5.499 9.580 6.884 1.00 98.00 928 ASP A CA 1
ATOM 7280 C C . ASP A 1 928 ? -4.513 9.039 7.916 1.00 98.00 928 ASP A C 1
ATOM 7282 O O . ASP A 1 928 ? -4.810 9.124 9.099 1.00 98.00 928 ASP A O 1
ATOM 7286 N N . CYS A 1 929 ? -3.319 8.584 7.534 1.00 98.06 929 CYS A N 1
ATOM 7287 C CA . CYS A 1 929 ? -2.307 8.099 8.482 1.00 98.06 929 CYS A CA 1
ATOM 7288 C C . CYS A 1 929 ? -1.955 9.147 9.553 1.00 98.06 929 CYS A C 1
ATOM 7290 O O . CYS A 1 929 ? -1.746 8.803 10.715 1.00 98.06 929 CYS A O 1
ATOM 7292 N N . THR A 1 930 ? -1.952 10.435 9.191 1.00 98.56 930 THR A N 1
ATOM 7293 C CA . THR A 1 930 ? -1.786 11.543 10.142 1.00 98.56 930 THR A CA 1
ATOM 7294 C C . THR A 1 930 ? -3.010 11.720 11.040 1.00 98.56 930 THR A C 1
ATOM 7296 O O . THR A 1 930 ? -2.839 11.936 12.237 1.00 98.56 930 THR A O 1
ATOM 7299 N N . GLY A 1 931 ? -4.229 11.604 10.506 1.00 98.44 931 GLY A N 1
ATOM 7300 C CA . GLY A 1 931 ? -5.466 11.674 11.289 1.00 98.44 931 GLY A CA 1
ATOM 7301 C C . GLY A 1 931 ? -5.647 10.494 12.245 1.00 98.44 931 GLY A C 1
ATOM 7302 O O . GLY A 1 931 ? -5.926 10.693 13.423 1.00 98.44 931 GLY A O 1
ATOM 7303 N N . GLU A 1 932 ? -5.424 9.269 11.777 1.00 98.62 932 GLU A N 1
ATOM 7304 C CA . GLU A 1 932 ? -5.485 8.047 12.579 1.00 98.62 932 GLU A CA 1
ATOM 7305 C C . GLU A 1 932 ? -4.368 8.012 13.633 1.00 98.62 932 GLU A C 1
ATOM 7307 O O . GLU A 1 932 ? -4.642 7.713 14.795 1.00 98.62 932 GLU A O 1
ATOM 7312 N N . GLY A 1 933 ? -3.136 8.404 13.282 1.00 98.25 933 GLY A N 1
ATOM 7313 C CA . GLY A 1 933 ? -2.033 8.552 14.241 1.00 98.25 933 GLY A CA 1
ATOM 7314 C C . GLY A 1 933 ? -2.315 9.617 15.305 1.00 98.25 933 GLY A C 1
ATOM 7315 O O . GLY A 1 933 ? -2.093 9.382 16.496 1.00 98.25 933 GLY A O 1
ATOM 7316 N N . LEU A 1 934 ? -2.892 10.757 14.905 1.00 98.69 934 LEU A N 1
ATOM 7317 C CA . LEU A 1 934 ? -3.351 11.801 15.822 1.00 98.69 934 LEU A CA 1
ATOM 7318 C C . LEU A 1 934 ? -4.452 11.278 16.758 1.00 98.69 934 LEU A C 1
ATOM 7320 O O . LEU A 1 934 ? -4.319 11.437 17.970 1.00 98.69 934 LEU A O 1
ATOM 7324 N N . LYS A 1 935 ? -5.490 10.602 16.247 1.00 98.69 935 LYS A N 1
ATOM 7325 C CA . LYS A 1 935 ? -6.531 9.977 17.085 1.00 98.69 935 LYS A CA 1
ATOM 7326 C C . LYS A 1 935 ? -5.956 8.926 18.030 1.00 98.69 935 LYS A C 1
ATOM 7328 O O . LYS A 1 935 ? -6.324 8.914 19.199 1.00 98.69 935 LYS A O 1
ATOM 7333 N N . GLY A 1 936 ? -4.997 8.114 17.583 1.00 98.44 936 GLY A N 1
ATOM 7334 C CA . GLY A 1 936 ? -4.280 7.163 18.436 1.00 98.44 936 GLY A CA 1
ATOM 7335 C C . GLY A 1 936 ? -3.587 7.836 19.628 1.00 98.44 936 GLY A C 1
ATOM 7336 O O . GLY A 1 936 ? -3.723 7.374 20.762 1.00 98.44 936 GLY A O 1
ATOM 7337 N N . VAL A 1 937 ? -2.920 8.976 19.407 1.00 98.56 937 VAL A N 1
ATOM 7338 C CA . VAL A 1 937 ? -2.341 9.798 20.487 1.00 98.56 937 VAL A CA 1
ATOM 7339 C C . VAL A 1 937 ? -3.432 10.398 21.384 1.00 98.56 937 VAL A C 1
ATOM 7341 O O . VAL A 1 937 ? -3.341 10.286 22.605 1.00 98.56 937 VAL A O 1
ATOM 7344 N N . LEU A 1 938 ? -4.481 11.002 20.812 1.00 98.31 938 LEU A N 1
ATOM 7345 C CA . LEU A 1 938 ? -5.564 11.631 21.581 1.00 98.31 938 LEU A CA 1
ATOM 7346 C C . LEU A 1 938 ? -6.350 10.619 22.431 1.00 98.31 938 LEU A C 1
ATOM 7348 O O . LEU A 1 938 ? -6.768 10.966 23.535 1.00 98.31 938 LEU A O 1
ATOM 7352 N N . ALA A 1 939 ? -6.515 9.385 21.956 1.00 98.12 939 ALA A N 1
ATOM 7353 C CA . ALA A 1 939 ? -7.111 8.267 22.682 1.00 98.12 939 ALA A CA 1
ATOM 7354 C C . ALA A 1 939 ? -6.219 7.800 23.845 1.00 98.12 939 ALA A C 1
ATOM 7356 O O . ALA A 1 939 ? -6.700 7.618 24.964 1.00 98.12 939 ALA A O 1
ATOM 7357 N N . LEU A 1 940 ? -4.906 7.668 23.619 1.00 98.31 940 LEU A N 1
ATOM 7358 C CA . LEU A 1 940 ? -3.941 7.325 24.671 1.00 98.31 940 LEU A CA 1
ATOM 7359 C C . LEU A 1 940 ? -3.855 8.383 25.779 1.00 98.31 940 LEU A C 1
ATOM 7361 O O . LEU A 1 940 ? -3.633 8.022 26.933 1.00 98.31 940 LEU A O 1
ATOM 7365 N N . MET A 1 941 ? -4.091 9.663 25.468 1.00 97.25 941 MET A N 1
ATOM 7366 C CA . MET A 1 941 ? -4.170 10.729 26.479 1.00 97.25 941 MET A CA 1
ATOM 7367 C C . MET A 1 941 ? -5.319 10.545 27.489 1.00 97.25 941 MET A C 1
ATOM 7369 O O . MET A 1 941 ? -5.289 11.186 28.538 1.00 97.25 941 MET A O 1
ATOM 7373 N N . ASP A 1 942 ? -6.308 9.685 27.211 1.00 96.25 942 ASP A N 1
ATOM 7374 C CA . ASP A 1 942 ? -7.375 9.357 28.168 1.00 96.25 942 ASP A CA 1
ATOM 7375 C C . ASP A 1 942 ? -6.993 8.229 29.146 1.00 96.25 942 ASP A C 1
ATOM 7377 O O . ASP A 1 942 ? -7.720 8.015 30.112 1.00 96.25 942 ASP A O 1
ATOM 7381 N N . SER A 1 943 ? -5.873 7.519 28.934 1.00 97.12 943 SER A N 1
ATOM 7382 C CA . SER A 1 943 ? -5.364 6.501 29.868 1.00 97.12 943 SER A CA 1
ATOM 7383 C C . SER A 1 943 ? -4.621 7.167 31.033 1.00 97.12 943 SER A C 1
ATOM 7385 O O . SER A 1 943 ? -3.536 7.728 30.829 1.00 97.12 943 SER A O 1
ATOM 7387 N N . PRO A 1 944 ? -5.121 7.076 32.283 1.00 96.44 944 PRO A N 1
ATOM 7388 C CA . PRO A 1 944 ? -4.406 7.608 33.437 1.00 96.44 944 PRO A CA 1
ATOM 7389 C C . PRO A 1 944 ? -3.080 6.879 33.672 1.00 96.44 944 PRO A C 1
ATOM 7391 O O . PRO A 1 944 ? -2.150 7.478 34.207 1.00 96.44 944 PRO A O 1
ATOM 7394 N N . VAL A 1 945 ? -2.968 5.609 33.258 1.00 94.38 945 VAL A N 1
ATOM 7395 C CA . VAL A 1 945 ? -1.749 4.808 33.426 1.00 94.38 945 VAL A CA 1
ATOM 7396 C C . VAL A 1 945 ? -0.643 5.261 32.466 1.00 94.38 945 VAL A C 1
ATOM 7398 O O . VAL A 1 945 ? 0.481 5.506 32.909 1.00 94.38 945 VAL A O 1
ATOM 7401 N N . VAL A 1 946 ? -0.956 5.471 31.181 1.00 96.44 946 VAL A N 1
ATOM 7402 C CA . VAL A 1 946 ? -0.002 6.032 30.203 1.00 96.44 946 VAL A CA 1
ATOM 7403 C C . VAL A 1 946 ? 0.412 7.445 30.616 1.00 96.44 946 VAL A C 1
ATOM 7405 O O . VAL A 1 946 ? 1.605 7.748 30.673 1.00 96.44 946 VAL A O 1
ATOM 7408 N N . MET A 1 947 ? -0.544 8.300 30.992 1.00 97.12 947 MET A N 1
ATOM 7409 C CA . MET A 1 947 ? -0.243 9.676 31.399 1.00 97.12 947 MET A CA 1
ATOM 7410 C C . MET A 1 947 ? 0.535 9.759 32.725 1.00 97.12 947 MET A C 1
ATOM 7412 O O . MET A 1 947 ? 1.363 10.659 32.883 1.00 97.12 947 MET A O 1
ATOM 7416 N N . ALA A 1 948 ? 0.364 8.807 33.650 1.00 95.56 948 ALA A N 1
ATOM 7417 C CA . ALA A 1 948 ? 1.211 8.690 34.840 1.00 95.56 948 ALA A CA 1
ATOM 7418 C C . ALA A 1 948 ? 2.653 8.283 34.487 1.00 95.56 948 ALA A C 1
ATOM 7420 O O . ALA A 1 948 ? 3.598 8.872 35.016 1.00 95.56 948 ALA A O 1
ATOM 7421 N N . ALA A 1 949 ? 2.840 7.338 33.559 1.00 94.19 949 ALA A N 1
ATOM 7422 C CA . ALA A 1 949 ? 4.164 6.941 33.079 1.00 94.19 949 ALA A CA 1
ATOM 7423 C C . ALA A 1 949 ? 4.880 8.081 32.319 1.00 94.19 949 ALA A C 1
ATOM 7425 O O . ALA A 1 949 ? 6.094 8.244 32.466 1.00 94.19 949 ALA A O 1
ATOM 7426 N N . VAL A 1 950 ? 4.144 8.925 31.580 1.00 95.56 950 VAL A N 1
ATOM 7427 C CA . VAL A 1 950 ? 4.669 10.183 31.005 1.00 95.56 950 VAL A CA 1
ATOM 7428 C C . VAL A 1 950 ? 5.040 11.179 32.109 1.00 95.56 950 VAL A C 1
ATOM 7430 O O . VAL A 1 950 ? 6.155 11.695 32.119 1.00 95.56 950 VAL A O 1
ATOM 7433 N N . GLY A 1 951 ? 4.156 11.415 33.085 1.00 94.56 951 GLY A N 1
ATOM 7434 C CA . GLY A 1 951 ? 4.399 12.348 34.195 1.00 94.56 951 GLY A CA 1
ATOM 7435 C C . GLY A 1 951 ? 5.575 11.962 35.105 1.00 94.56 951 GLY A C 1
ATOM 7436 O O . GLY A 1 951 ? 6.203 12.833 35.703 1.00 94.56 951 GLY A O 1
ATOM 7437 N N . LYS A 1 952 ? 5.910 10.668 35.176 1.00 93.06 952 LYS A N 1
ATOM 7438 C CA . LYS A 1 952 ? 7.104 10.131 35.852 1.00 93.06 952 LYS A CA 1
ATOM 7439 C C . LYS A 1 952 ? 8.380 10.163 34.995 1.00 93.06 952 LYS A C 1
ATOM 7441 O O . LYS A 1 952 ? 9.450 9.854 35.512 1.00 93.06 952 LYS A O 1
ATOM 7446 N N . GLY A 1 953 ? 8.287 10.493 33.705 1.00 91.38 953 GLY A N 1
ATOM 7447 C CA . GLY A 1 953 ? 9.412 10.449 32.765 1.00 91.38 953 GLY A CA 1
ATOM 7448 C C . GLY A 1 953 ? 9.838 9.037 32.337 1.00 91.38 953 GLY A C 1
ATOM 7449 O O . GLY A 1 953 ? 10.933 8.874 31.804 1.00 91.38 953 GLY A O 1
ATOM 7450 N N . VAL A 1 954 ? 8.997 8.017 32.560 1.00 91.50 954 VAL A N 1
ATOM 7451 C CA . VAL A 1 954 ? 9.207 6.652 32.036 1.00 91.50 954 VAL A CA 1
ATOM 7452 C C . VAL A 1 954 ? 8.880 6.608 30.541 1.00 91.50 954 VAL A C 1
ATOM 7454 O O . VAL A 1 954 ? 9.590 5.974 29.763 1.00 91.50 954 VAL A O 1
ATOM 7457 N N . LEU A 1 955 ? 7.833 7.331 30.137 1.00 93.56 955 LEU A N 1
ATOM 7458 C CA . LEU A 1 955 ? 7.500 7.612 28.743 1.00 93.56 955 LEU A CA 1
ATOM 7459 C C . LEU A 1 955 ? 7.872 9.056 28.390 1.00 93.56 955 LEU A C 1
ATOM 7461 O O . LEU A 1 955 ? 7.736 9.973 29.199 1.00 93.56 955 LEU A O 1
ATOM 7465 N N . LYS A 1 956 ? 8.314 9.270 27.149 1.00 92.44 956 LYS A N 1
ATOM 7466 C CA . LYS A 1 956 ? 8.632 10.601 26.619 1.00 92.44 956 LYS A CA 1
ATOM 7467 C C . LYS A 1 956 ? 7.350 11.356 26.250 1.00 92.44 956 LYS A C 1
ATOM 7469 O O . LYS A 1 956 ? 6.428 10.778 25.680 1.00 92.44 956 LYS A O 1
ATOM 7474 N N . SER A 1 957 ? 7.299 12.645 26.579 1.00 93.69 957 SER A N 1
ATOM 7475 C CA . SER A 1 957 ? 6.153 13.521 26.304 1.00 93.69 957 SER A CA 1
ATOM 7476 C C . SER A 1 957 ? 5.975 13.811 24.805 1.00 93.69 957 SER A C 1
ATOM 7478 O O . SER A 1 957 ? 6.949 14.041 24.078 1.00 93.69 957 SER A O 1
ATOM 7480 N N . ILE A 1 958 ? 4.717 13.866 24.358 1.00 94.88 958 ILE A N 1
ATOM 7481 C CA . ILE A 1 958 ? 4.320 14.457 23.076 1.00 94.88 958 ILE A CA 1
ATOM 7482 C C . ILE A 1 958 ? 3.808 15.867 23.382 1.00 94.88 958 ILE A C 1
ATOM 7484 O O . ILE A 1 958 ? 2.647 16.066 23.729 1.00 94.88 958 ILE A O 1
ATOM 7488 N N . GLU A 1 959 ? 4.703 16.850 23.276 1.00 93.12 959 GLU A N 1
ATOM 7489 C CA . GLU A 1 959 ? 4.384 18.254 23.555 1.00 93.12 959 GLU A CA 1
ATOM 7490 C C . GLU A 1 959 ? 3.195 18.766 22.718 1.00 93.12 959 GLU A C 1
ATOM 7492 O O . GLU A 1 959 ? 3.137 18.468 21.520 1.00 93.12 959 GLU A O 1
ATOM 7497 N N . PRO A 1 960 ? 2.291 19.607 23.267 1.00 93.56 960 PRO A N 1
ATOM 7498 C CA . PRO A 1 960 ? 1.118 20.109 22.541 1.00 93.56 960 PRO A CA 1
ATOM 7499 C C . PRO A 1 960 ? 1.443 20.774 21.197 1.00 93.56 960 PRO A C 1
ATOM 7501 O O . PRO A 1 960 ? 0.682 20.649 20.242 1.00 93.56 960 PRO A O 1
ATOM 7504 N N . SER A 1 961 ? 2.611 21.411 21.074 1.00 95.25 961 SER A N 1
ATOM 7505 C CA . SER A 1 961 ? 3.106 21.983 19.814 1.00 95.25 961 SER A CA 1
ATOM 7506 C C . SER A 1 961 ? 3.245 20.952 18.684 1.00 95.25 961 SER A C 1
ATOM 7508 O O . SER A 1 961 ? 3.000 21.288 17.528 1.00 95.25 961 SER A O 1
ATOM 7510 N N . ARG A 1 962 ? 3.559 19.691 19.002 1.00 95.88 962 ARG A N 1
ATOM 7511 C CA . ARG A 1 962 ? 3.626 18.579 18.040 1.00 95.88 962 ARG A CA 1
ATOM 7512 C C . ARG A 1 962 ? 2.249 18.087 17.607 1.00 95.88 962 ARG A C 1
ATOM 7514 O O . ARG A 1 962 ? 2.078 17.675 16.462 1.00 95.88 962 ARG A O 1
ATOM 7521 N N . ILE A 1 963 ? 1.277 18.140 18.515 1.00 97.19 963 ILE A N 1
ATOM 7522 C CA . ILE A 1 963 ? -0.131 17.839 18.230 1.00 97.19 963 ILE A CA 1
ATOM 7523 C C . ILE A 1 963 ? -0.695 18.944 17.317 1.00 97.19 963 ILE A C 1
ATOM 7525 O O . ILE A 1 963 ? -1.335 18.665 16.305 1.00 97.19 963 ILE A O 1
ATOM 7529 N N . HIS A 1 964 ? -0.354 20.206 17.603 1.00 97.69 964 HIS A N 1
ATOM 7530 C CA . HIS A 1 964 ? -0.677 21.352 16.752 1.00 97.69 964 HIS A CA 1
ATOM 7531 C C . HIS A 1 964 ? -0.009 21.254 15.368 1.00 97.69 964 HIS A C 1
ATOM 7533 O O . HIS A 1 964 ? -0.628 21.632 14.377 1.00 97.69 964 HIS A O 1
ATOM 7539 N N . ASP A 1 965 ? 1.227 20.747 15.274 1.00 97.44 965 ASP A N 1
ATOM 7540 C CA . ASP A 1 965 ? 1.917 20.520 13.997 1.00 97.44 965 ASP A CA 1
ATOM 7541 C C . ASP A 1 965 ? 1.192 19.493 13.110 1.00 97.44 965 ASP A C 1
ATOM 7543 O O . ASP A 1 965 ? 1.043 19.746 11.915 1.00 97.44 965 ASP A O 1
ATOM 7547 N N . ALA A 1 966 ? 0.682 18.393 13.678 1.00 98.00 966 ALA A N 1
ATOM 7548 C CA . ALA A 1 966 ? -0.134 17.417 12.945 1.00 98.00 966 ALA A CA 1
ATOM 7549 C C . ALA A 1 966 ? -1.395 18.071 12.351 1.00 98.00 966 ALA A C 1
ATOM 7551 O O . ALA A 1 966 ? -1.635 18.014 11.146 1.00 98.00 966 ALA A O 1
ATOM 7552 N N . VAL A 1 967 ? -2.143 18.808 13.177 1.00 98.31 967 VAL A N 1
ATOM 7553 C CA . VAL A 1 967 ? -3.313 19.591 12.740 1.00 98.31 967 VAL A CA 1
ATOM 7554 C C . VAL A 1 967 ? -2.941 20.606 11.656 1.00 98.31 967 VAL A C 1
ATOM 7556 O O . VAL A 1 967 ? -3.682 20.788 10.691 1.00 98.31 967 VAL A O 1
ATOM 7559 N N . ASN A 1 968 ? -1.776 21.250 11.769 1.00 96.62 968 ASN A N 1
ATOM 7560 C CA . ASN A 1 968 ? -1.318 22.230 10.789 1.00 96.62 968 ASN A CA 1
ATOM 7561 C C . ASN A 1 968 ? -1.070 21.608 9.407 1.00 96.62 968 ASN A C 1
ATOM 7563 O O . ASN A 1 968 ? -1.508 22.206 8.424 1.00 96.62 968 ASN A O 1
ATOM 7567 N N . VAL A 1 969 ? -0.426 20.435 9.305 1.00 96.50 969 VAL A N 1
ATOM 7568 C CA . VAL A 1 969 ? -0.257 19.754 8.005 1.00 96.50 969 VAL A CA 1
ATOM 7569 C C . VAL A 1 969 ? -1.595 19.251 7.460 1.00 96.50 969 VAL A C 1
ATOM 7571 O O . VAL A 1 969 ? -1.895 19.494 6.291 1.00 96.50 969 VAL A O 1
ATOM 7574 N N . MET A 1 970 ? -2.461 18.671 8.296 1.00 97.81 970 MET A N 1
ATOM 7575 C CA . MET A 1 970 ? -3.784 18.193 7.871 1.00 97.81 970 MET A CA 1
ATOM 7576 C C . MET A 1 970 ? -4.662 19.306 7.285 1.00 97.81 970 MET A C 1
ATOM 7578 O O . MET A 1 970 ? -5.315 19.098 6.263 1.00 97.81 970 MET A O 1
ATOM 7582 N N . LEU A 1 971 ? -4.632 20.511 7.866 1.00 98.12 971 LEU A N 1
ATOM 7583 C CA . LEU A 1 971 ? -5.340 21.677 7.324 1.00 98.12 971 LEU A CA 1
ATOM 7584 C C . LEU A 1 971 ? -4.791 22.127 5.955 1.00 98.12 971 LEU A C 1
ATOM 7586 O O . LEU A 1 971 ? -5.547 22.671 5.157 1.00 98.12 971 LEU A O 1
ATOM 7590 N N . THR A 1 972 ? -3.512 21.875 5.639 1.00 96.81 972 THR A N 1
ATOM 7591 C CA . THR A 1 972 ? -2.970 22.140 4.288 1.00 96.81 972 THR A CA 1
ATOM 7592 C C . THR A 1 972 ? -3.343 21.077 3.254 1.00 96.81 972 THR A C 1
ATOM 7594 O O . THR A 1 972 ? -3.305 21.366 2.063 1.00 96.81 972 THR A O 1
ATOM 7597 N N . LEU A 1 973 ? -3.717 19.866 3.680 1.00 97.00 973 LEU A N 1
ATOM 7598 C CA . LEU A 1 973 ? -4.067 18.748 2.792 1.00 97.00 973 LEU A CA 1
ATOM 7599 C C . LEU A 1 973 ? -5.538 18.759 2.328 1.00 97.00 973 LEU A C 1
ATOM 7601 O O . LEU A 1 973 ? -5.913 17.937 1.492 1.00 97.00 973 LEU A O 1
ATOM 7605 N N . GLN A 1 974 ? -6.372 19.689 2.816 1.00 97.75 974 GLN A N 1
ATOM 7606 C CA . GLN A 1 974 ? -7.756 19.814 2.346 1.00 97.75 974 GLN A CA 1
ATOM 7607 C C . GLN A 1 974 ? -7.806 20.439 0.943 1.00 97.75 974 GLN A C 1
ATOM 7609 O O . GLN A 1 974 ? -7.260 21.516 0.703 1.00 97.75 974 GLN A O 1
ATOM 7614 N N . ASN A 1 975 ? -8.509 19.791 0.018 1.00 96.88 975 ASN A N 1
ATOM 7615 C CA . ASN A 1 975 ? -8.672 20.236 -1.365 1.00 96.88 975 ASN A CA 1
ATOM 7616 C C . ASN A 1 975 ? -9.756 21.315 -1.521 1.00 96.88 975 ASN A C 1
ATOM 7618 O O . ASN A 1 975 ? -10.531 21.590 -0.603 1.00 96.88 975 ASN A O 1
ATOM 7622 N N . GLU A 1 976 ? -9.841 21.938 -2.703 1.00 93.62 976 GLU A N 1
ATOM 7623 C CA . GLU A 1 976 ? -10.868 22.946 -3.026 1.00 93.62 976 GLU A CA 1
ATOM 7624 C C . GLU A 1 976 ? -12.300 22.380 -2.954 1.00 93.62 976 GLU A C 1
ATOM 7626 O O . GLU A 1 976 ? -13.211 23.078 -2.502 1.00 93.62 976 GLU A O 1
ATOM 7631 N N . ASP A 1 977 ? -12.485 21.097 -3.288 1.00 93.25 977 ASP A N 1
ATOM 7632 C CA . ASP A 1 977 ? -13.765 20.379 -3.176 1.00 93.25 977 ASP A CA 1
ATOM 7633 C C . ASP A 1 977 ? -14.207 20.095 -1.726 1.00 93.25 977 ASP A C 1
ATOM 7635 O O . ASP A 1 977 ? -15.348 19.700 -1.499 1.00 93.25 977 ASP A O 1
ATOM 7639 N N . GLY A 1 978 ? -13.336 20.351 -0.743 1.00 96.56 978 GLY A N 1
ATOM 7640 C CA . GLY A 1 978 ? -13.593 20.145 0.682 1.00 96.56 978 GLY A CA 1
ATOM 7641 C C . GLY A 1 978 ? -13.207 18.761 1.201 1.00 96.56 978 GLY A C 1
ATOM 7642 O O . GLY A 1 978 ? -13.204 18.566 2.415 1.00 96.56 978 GLY A O 1
ATOM 7643 N N . GLY A 1 979 ? -12.850 17.822 0.327 1.00 97.12 979 GLY A N 1
ATOM 7644 C CA . GLY A 1 979 ? -12.308 16.531 0.729 1.00 97.12 979 GLY A CA 1
ATOM 7645 C C . GLY A 1 979 ? -10.810 16.588 1.025 1.00 97.12 979 GLY A C 1
ATOM 7646 O O . GLY A 1 979 ? -10.147 17.610 0.833 1.00 97.12 979 GLY A O 1
ATOM 7647 N N . TRP A 1 980 ? -10.274 15.457 1.468 1.00 98.19 980 TRP A N 1
ATOM 7648 C CA . TRP A 1 980 ? -8.840 15.197 1.559 1.00 98.19 980 TRP A CA 1
ATOM 7649 C C . TRP A 1 980 ? -8.455 14.094 0.579 1.00 98.19 980 TRP A C 1
ATOM 7651 O O . TRP A 1 980 ? -9.192 13.120 0.403 1.00 98.19 980 TRP A O 1
ATOM 7661 N N . ALA A 1 981 ? -7.301 14.272 -0.054 1.00 95.75 981 ALA A N 1
ATOM 7662 C CA . ALA A 1 981 ? -6.618 13.271 -0.868 1.00 95.75 981 ALA A CA 1
ATOM 7663 C C . ALA A 1 981 ? -5.530 12.561 -0.037 1.00 95.75 981 ALA A C 1
ATOM 7665 O O . ALA A 1 981 ? -5.420 12.835 1.159 1.00 95.75 981 ALA A O 1
ATOM 7666 N N . THR A 1 982 ? -4.760 11.636 -0.617 1.00 95.88 982 THR A N 1
ATOM 7667 C CA . THR A 1 982 ? -3.826 10.793 0.155 1.00 95.88 982 THR A CA 1
ATOM 7668 C C . THR A 1 982 ? -2.613 11.563 0.679 1.00 95.88 982 THR A C 1
ATOM 7670 O O . THR A 1 982 ? -2.612 12.026 1.821 1.00 95.88 982 THR A O 1
ATOM 7673 N N . TYR A 1 983 ? -1.558 11.688 -0.123 1.00 96.38 983 TYR A N 1
ATOM 7674 C CA . TYR A 1 983 ? -0.282 12.258 0.315 1.00 96.38 983 TYR A CA 1
ATOM 7675 C C . TYR A 1 983 ? -0.252 13.778 0.161 1.00 96.38 983 TYR A C 1
ATOM 7677 O O . TYR A 1 983 ? 0.473 14.470 0.877 1.00 96.38 983 TYR A O 1
ATOM 7685 N N . GLU A 1 984 ? -0.982 14.301 -0.825 1.00 96.06 984 GLU A N 1
ATOM 7686 C CA . GLU A 1 984 ? -0.858 15.680 -1.285 1.00 96.06 984 GLU A CA 1
ATOM 7687 C C . GLU A 1 984 ? -2.205 16.231 -1.761 1.00 96.06 984 GLU A C 1
ATOM 7689 O O . GLU A 1 984 ? -3.141 15.482 -2.026 1.00 96.06 984 GLU A O 1
ATOM 7694 N N . ASN A 1 985 ? -2.311 17.552 -1.935 1.00 94.56 985 ASN A N 1
ATOM 7695 C CA . ASN A 1 985 ? -3.491 18.123 -2.584 1.00 94.56 985 ASN A CA 1
ATOM 7696 C C . ASN A 1 985 ? -3.660 17.611 -4.024 1.00 94.56 985 ASN A C 1
ATOM 7698 O O . ASN A 1 985 ? -2.682 17.377 -4.742 1.00 94.56 985 ASN A O 1
ATOM 7702 N N . ASN A 1 986 ? -4.904 17.587 -4.497 1.00 91.62 986 ASN A N 1
ATOM 7703 C CA . ASN A 1 986 ? -5.217 17.421 -5.908 1.00 91.62 986 ASN A CA 1
ATOM 7704 C C . ASN A 1 986 ? -4.632 18.594 -6.718 1.00 91.62 986 ASN A C 1
ATOM 7706 O O . ASN A 1 986 ? -5.060 19.742 -6.584 1.00 91.62 986 ASN A O 1
ATOM 7710 N N . ARG A 1 987 ? -3.656 18.303 -7.583 1.00 91.19 987 ARG A N 1
ATOM 7711 C CA . ARG A 1 987 ? -2.955 19.298 -8.416 1.00 91.19 987 ARG A CA 1
ATOM 7712 C C . ARG A 1 987 ? -3.429 19.317 -9.875 1.00 91.19 987 ARG A C 1
ATOM 7714 O O . ARG A 1 987 ? -2.931 20.138 -10.653 1.00 91.19 987 ARG A O 1
ATOM 7721 N N . GLY A 1 988 ? -4.363 18.453 -10.273 1.00 87.88 988 GLY A N 1
ATOM 7722 C CA . GLY A 1 988 ? -4.801 18.299 -11.664 1.00 87.88 988 GLY A CA 1
ATOM 7723 C C . GLY A 1 988 ? -6.317 18.369 -11.850 1.00 87.88 988 GLY A C 1
ATOM 7724 O O . GLY A 1 988 ? -7.035 18.976 -11.060 1.00 87.88 988 GLY A O 1
ATOM 7725 N N . PHE A 1 989 ? -6.804 17.771 -12.936 1.00 84.94 989 PHE A N 1
ATOM 7726 C CA . PHE A 1 989 ? -8.223 17.742 -13.296 1.00 84.94 989 PHE A CA 1
ATOM 7727 C C . PHE A 1 989 ? -8.623 16.313 -13.666 1.00 84.94 989 PHE A C 1
ATOM 7729 O O . PHE A 1 989 ? -7.818 15.602 -14.257 1.00 84.94 989 PHE A O 1
ATOM 7736 N N . GLY A 1 990 ? -9.868 15.903 -13.397 1.00 81.81 990 GLY A N 1
ATOM 7737 C CA . GLY A 1 990 ? -10.315 14.513 -13.613 1.00 81.81 990 GLY A CA 1
ATOM 7738 C C . GLY A 1 990 ? -10.158 13.979 -15.046 1.00 81.81 990 GLY A C 1
ATOM 7739 O O . GLY A 1 990 ? -10.021 12.778 -15.235 1.00 81.81 990 GLY A O 1
ATOM 7740 N N . TRP A 1 991 ? -10.081 14.852 -16.060 1.00 84.62 991 TRP A N 1
ATOM 7741 C CA . TRP A 1 991 ? -9.773 14.434 -17.435 1.00 84.62 991 TRP A CA 1
ATOM 7742 C C . TRP A 1 991 ? -8.332 13.928 -17.621 1.00 84.62 991 TRP A C 1
ATOM 7744 O O . TRP A 1 991 ? -8.029 13.364 -18.664 1.00 84.62 991 TRP A O 1
ATOM 7754 N N . TYR A 1 992 ? -7.438 14.086 -16.638 1.00 88.88 992 TYR A N 1
ATOM 7755 C CA . TYR A 1 992 ? -6.078 13.536 -16.709 1.00 88.88 992 TYR A CA 1
ATOM 7756 C C . TYR A 1 992 ? -6.093 12.005 -16.715 1.00 88.88 992 TYR A C 1
ATOM 7758 O O . TYR A 1 992 ? -5.131 11.409 -17.182 1.00 88.88 992 TYR A O 1
ATOM 7766 N N . GLU A 1 993 ? -7.173 11.363 -16.262 1.00 86.50 993 GLU A N 1
ATOM 7767 C CA . GLU A 1 993 ? -7.336 9.910 -16.359 1.00 86.50 993 GLU A CA 1
ATOM 7768 C C . GLU A 1 993 ? -7.476 9.433 -17.819 1.00 86.50 993 GLU A C 1
ATOM 7770 O O . GLU A 1 993 ? -7.051 8.329 -18.137 1.00 86.50 993 GLU A O 1
ATOM 7775 N N . GLU A 1 994 ? -7.914 10.296 -18.749 1.00 84.81 994 GLU A N 1
ATOM 7776 C CA . GLU A 1 994 ? -7.835 10.045 -20.204 1.00 84.81 994 GLU A CA 1
ATOM 7777 C C . GLU A 1 994 ? -6.379 9.959 -20.709 1.00 84.81 994 GLU A C 1
ATOM 7779 O O . GLU A 1 994 ? -6.135 9.580 -21.854 1.00 84.81 994 GLU A O 1
ATOM 7784 N N . LEU A 1 995 ? -5.405 10.339 -19.870 1.00 87.62 995 LEU A N 1
ATOM 7785 C CA . LEU A 1 995 ? -3.966 10.235 -20.113 1.00 87.62 995 LEU A CA 1
ATOM 7786 C C . LEU A 1 995 ? -3.318 9.048 -19.376 1.00 87.62 995 LEU A C 1
ATOM 7788 O O . LEU A 1 995 ? -2.094 8.928 -19.411 1.00 87.62 995 LEU A O 1
ATOM 7792 N N . ASN A 1 996 ? -4.099 8.189 -18.706 1.00 89.81 996 ASN A N 1
ATOM 7793 C CA . ASN A 1 996 ? -3.607 6.984 -18.034 1.00 89.81 996 ASN A CA 1
ATOM 7794 C C . ASN A 1 996 ? -2.977 6.017 -19.061 1.00 89.81 996 ASN A C 1
ATOM 7796 O O . ASN A 1 996 ? -3.687 5.521 -19.937 1.00 89.81 996 ASN A O 1
ATOM 7800 N N . PRO A 1 997 ? -1.664 5.721 -18.973 1.00 88.31 997 PRO A N 1
ATOM 7801 C CA . PRO A 1 997 ? -0.979 4.850 -19.921 1.00 88.31 997 PRO A CA 1
ATOM 7802 C C . PRO A 1 997 ? -0.671 3.455 -19.346 1.00 88.31 997 PRO A C 1
ATOM 7804 O O . PRO A 1 997 ? 0.112 2.732 -19.947 1.00 88.31 997 PRO A O 1
ATOM 7807 N N . SER A 1 998 ? -1.222 3.094 -18.178 1.00 87.06 998 SER A N 1
ATOM 7808 C CA . SER A 1 998 ? -0.849 1.870 -17.442 1.00 87.06 998 SER A CA 1
ATOM 7809 C C . SER A 1 998 ? -1.583 0.596 -17.870 1.00 87.06 998 SER A C 1
ATOM 7811 O O . SER A 1 998 ? -1.153 -0.488 -17.487 1.00 87.06 998 SER A O 1
ATOM 7813 N N . GLU A 1 999 ? -2.702 0.733 -18.595 1.00 90.56 999 GLU A N 1
ATOM 7814 C CA . GLU A 1 999 ? -3.673 -0.303 -19.011 1.00 90.56 999 GLU A CA 1
ATOM 7815 C C . GLU A 1 999 ? -4.352 -1.102 -17.874 1.00 90.56 999 GLU A C 1
ATOM 7817 O O . GLU A 1 999 ? -5.562 -1.332 -17.913 1.00 90.56 999 GLU A O 1
ATOM 7822 N N . VAL A 1 1000 ? -3.603 -1.513 -16.849 1.00 88.25 1000 VAL A N 1
ATOM 7823 C CA . VAL A 1 1000 ? -4.025 -2.448 -15.792 1.00 88.25 1000 VAL A CA 1
ATOM 7824 C C . VAL A 1 1000 ? -4.579 -1.769 -14.536 1.00 88.25 1000 VAL A C 1
ATOM 7826 O O . VAL A 1 1000 ? -5.256 -2.428 -13.751 1.00 88.25 1000 VAL A O 1
ATOM 7829 N N . PHE A 1 1001 ? -4.334 -0.469 -14.336 1.00 87.38 1001 PHE A N 1
ATOM 7830 C CA . PHE A 1 1001 ? -4.810 0.305 -13.180 1.00 87.38 1001 PHE A CA 1
ATOM 7831 C C . PHE A 1 1001 ? -5.724 1.451 -13.619 1.00 87.38 1001 PHE A C 1
ATOM 7833 O O . PHE A 1 1001 ? -5.655 1.909 -14.759 1.00 87.38 1001 PHE A O 1
ATOM 7840 N N . GLY A 1 1002 ? -6.567 1.957 -12.717 1.00 84.56 1002 GLY A N 1
ATOM 7841 C CA . GLY A 1 1002 ? -7.389 3.136 -12.994 1.00 84.56 1002 GLY A CA 1
ATOM 7842 C C . GLY A 1 1002 ? -7.621 4.007 -11.771 1.00 84.56 1002 GLY A C 1
ATOM 7843 O O . GLY A 1 1002 ? -7.543 3.540 -10.634 1.00 84.56 1002 GLY A O 1
ATOM 7844 N N . ASP A 1 1003 ? -7.915 5.274 -12.042 1.00 86.19 1003 ASP A N 1
ATOM 7845 C CA . ASP A 1 1003 ? -7.888 6.368 -11.077 1.00 86.19 1003 ASP A CA 1
ATOM 7846 C C . ASP A 1 1003 ? -6.465 6.503 -10.482 1.00 86.19 1003 ASP A C 1
ATOM 7848 O O . ASP A 1 1003 ? -6.251 6.353 -9.278 1.00 86.19 1003 ASP A O 1
ATOM 7852 N N . ILE A 1 1004 ? -5.468 6.719 -11.360 1.00 89.50 1004 ILE A N 1
ATOM 7853 C CA . ILE A 1 1004 ? -4.036 6.840 -10.997 1.00 89.50 1004 ILE A CA 1
ATOM 7854 C C . ILE A 1 1004 ? -3.435 8.227 -11.250 1.00 89.50 1004 ILE A C 1
ATOM 7856 O O . ILE A 1 1004 ? -2.358 8.529 -10.737 1.00 89.50 1004 ILE A O 1
ATOM 7860 N N . MET A 1 1005 ? -4.055 9.059 -12.091 1.00 91.38 1005 MET A N 1
ATOM 7861 C CA . MET A 1 1005 ? -3.324 10.181 -12.697 1.00 91.38 1005 MET A CA 1
ATOM 7862 C C . MET A 1 1005 ? -3.202 11.417 -11.796 1.00 91.38 1005 MET A C 1
ATOM 7864 O O . MET A 1 1005 ? -2.340 12.260 -12.035 1.00 91.38 1005 MET A O 1
ATOM 7868 N N . ILE A 1 1006 ? -4.006 11.531 -10.738 1.00 91.38 1006 ILE A N 1
ATOM 7869 C CA . ILE A 1 1006 ? -4.018 12.647 -9.775 1.00 91.38 1006 ILE A CA 1
ATOM 7870 C C . ILE A 1 1006 ? -4.336 12.134 -8.366 1.00 91.38 1006 ILE A C 1
ATOM 7872 O O . ILE A 1 1006 ? -4.915 11.062 -8.219 1.00 91.38 1006 ILE A O 1
ATOM 7876 N N . ASP A 1 1007 ? -3.953 12.881 -7.327 1.00 93.88 1007 ASP A N 1
ATOM 7877 C CA . ASP A 1 1007 ? -4.335 12.547 -5.948 1.00 93.88 1007 ASP A CA 1
ATOM 7878 C C . ASP A 1 1007 ? -5.795 12.986 -5.721 1.00 93.88 1007 ASP A C 1
ATOM 7880 O O . ASP A 1 1007 ? -6.086 14.168 -5.526 1.00 93.88 1007 ASP A O 1
ATOM 7884 N N . TYR A 1 1008 ? -6.731 12.050 -5.884 1.00 92.25 1008 TYR A N 1
ATOM 7885 C CA . TYR A 1 1008 ? -8.172 12.289 -5.762 1.00 92.25 1008 TYR A CA 1
ATOM 7886 C C . TYR A 1 1008 ? -8.576 12.523 -4.300 1.00 92.25 1008 TYR A C 1
ATOM 7888 O O . TYR A 1 1008 ? -8.027 11.899 -3.400 1.00 92.25 1008 TYR A O 1
ATOM 7896 N N . SER A 1 1009 ? -9.584 13.362 -4.040 1.00 95.25 1009 SER A N 1
ATOM 7897 C CA . SER A 1 1009 ? -10.222 13.396 -2.715 1.00 95.25 1009 SER A CA 1
ATOM 7898 C C . SER A 1 1009 ? -11.017 12.099 -2.480 1.00 95.25 1009 SER A C 1
ATOM 7900 O O . SER A 1 1009 ? -11.833 11.731 -3.324 1.00 95.25 1009 SER A O 1
ATOM 7902 N N . TYR A 1 1010 ? -10.845 11.431 -1.338 1.00 96.25 1010 TYR A N 1
ATOM 7903 C CA . TYR A 1 1010 ? -11.507 10.152 -1.016 1.00 96.25 1010 TYR A CA 1
ATOM 7904 C C . TYR A 1 1010 ? -12.461 10.282 0.180 1.00 96.25 1010 TYR A C 1
ATOM 7906 O O . TYR A 1 1010 ? -12.287 11.174 1.013 1.00 96.25 1010 TYR A O 1
ATOM 7914 N N . VAL A 1 1011 ? -13.465 9.398 0.303 1.00 97.31 1011 VAL A N 1
ATOM 7915 C CA . VAL A 1 1011 ? -14.352 9.397 1.489 1.00 97.31 1011 VAL A CA 1
ATOM 7916 C C . VAL A 1 1011 ? -13.563 9.020 2.744 1.00 97.31 1011 VAL A C 1
ATOM 7918 O O . VAL A 1 1011 ? -13.797 9.579 3.813 1.00 97.31 1011 VAL A O 1
ATOM 7921 N N . GLU A 1 1012 ? -12.580 8.135 2.591 1.00 97.81 1012 GLU A N 1
ATOM 7922 C CA . GLU A 1 1012 ? -11.795 7.582 3.686 1.00 97.81 1012 GLU A CA 1
ATOM 7923 C C . GLU A 1 1012 ? -10.814 8.604 4.261 1.00 97.81 1012 GLU A C 1
ATOM 7925 O O . GLU A 1 1012 ? -10.909 8.961 5.436 1.00 97.81 1012 GLU A O 1
ATOM 7930 N N . CYS A 1 1013 ? -9.961 9.167 3.399 1.00 98.38 1013 CYS A N 1
ATOM 7931 C CA . CYS A 1 1013 ? -9.029 10.242 3.737 1.00 98.38 1013 CYS A CA 1
ATOM 7932 C C . CYS A 1 1013 ? -9.752 11.454 4.352 1.00 98.38 1013 CYS A C 1
ATOM 7934 O O . CYS A 1 1013 ? -9.264 12.067 5.305 1.00 98.38 1013 CYS A O 1
ATOM 7936 N N . SER A 1 1014 ? -10.952 11.771 3.842 1.00 98.44 1014 SER A N 1
ATOM 7937 C CA . SER A 1 1014 ? -11.785 12.863 4.359 1.00 98.44 1014 SER A CA 1
ATOM 7938 C C . SER A 1 1014 ? -12.366 12.569 5.741 1.00 98.44 1014 SER A C 1
ATOM 7940 O O . SER A 1 1014 ? -12.360 13.460 6.585 1.00 98.44 1014 SER A O 1
ATOM 7942 N N . MET A 1 1015 ? -12.838 11.346 6.002 1.00 98.00 1015 MET A N 1
ATOM 7943 C CA . MET A 1 1015 ? -13.320 10.934 7.325 1.00 98.00 1015 MET A CA 1
ATOM 7944 C C . MET A 1 1015 ? -12.190 10.950 8.352 1.00 98.00 1015 MET A C 1
ATOM 7946 O O . MET A 1 1015 ? -12.325 11.602 9.387 1.00 98.00 1015 MET A O 1
ATOM 7950 N N . ALA A 1 1016 ? -11.077 10.270 8.063 1.00 98.38 1016 ALA A N 1
ATOM 7951 C CA . ALA A 1 1016 ? -9.935 10.170 8.969 1.00 98.38 1016 ALA A CA 1
ATOM 7952 C C . ALA A 1 1016 ? -9.417 11.565 9.354 1.00 98.38 1016 ALA A C 1
ATOM 7954 O O . ALA A 1 1016 ? -9.237 11.876 10.533 1.00 98.38 1016 ALA A O 1
ATOM 7955 N N . SER A 1 1017 ? -9.294 12.453 8.360 1.00 98.62 1017 SER A N 1
ATOM 7956 C CA . SER A 1 1017 ? -8.908 13.847 8.583 1.00 98.62 1017 SER A CA 1
ATOM 7957 C C . SER A 1 1017 ? -9.944 14.639 9.389 1.00 98.62 1017 SER A C 1
ATOM 7959 O O . SER A 1 1017 ? -9.587 15.333 10.339 1.00 98.62 1017 SER A O 1
ATOM 7961 N N . LEU A 1 1018 ? -11.233 14.536 9.047 1.00 98.38 1018 LEU A N 1
ATOM 7962 C CA . LEU A 1 1018 ? -12.314 15.274 9.708 1.00 98.38 1018 LEU A CA 1
ATOM 7963 C C . LEU A 1 1018 ? -12.496 14.857 11.173 1.00 98.38 1018 LEU A C 1
ATOM 7965 O O . LEU A 1 1018 ? -12.652 15.720 12.037 1.00 98.38 1018 LEU A O 1
ATOM 7969 N N . THR A 1 1019 ? -12.505 13.553 11.455 1.00 98.50 1019 THR A N 1
ATOM 7970 C CA . THR A 1 1019 ? -12.730 13.008 12.805 1.00 98.50 1019 THR A CA 1
ATOM 7971 C C . THR A 1 1019 ? -11.597 13.377 13.752 1.00 98.50 1019 THR A C 1
ATOM 7973 O O . THR A 1 1019 ? -11.858 13.897 14.834 1.00 98.50 1019 THR A O 1
ATOM 7976 N N . ALA A 1 1020 ? -10.349 13.239 13.304 1.00 98.69 1020 ALA A N 1
ATOM 7977 C CA . ALA A 1 1020 ? -9.172 13.671 14.047 1.00 98.69 1020 ALA A CA 1
ATOM 7978 C C . ALA A 1 1020 ? -9.165 15.186 14.318 1.00 98.69 1020 ALA A C 1
ATOM 7980 O O . ALA A 1 1020 ? -8.854 15.611 15.429 1.00 98.69 1020 ALA A O 1
ATOM 7981 N N . LEU A 1 1021 ? -9.568 16.009 13.340 1.00 98.75 1021 LEU A N 1
ATOM 7982 C CA . LEU A 1 1021 ? -9.749 17.452 13.532 1.00 98.75 1021 LEU A CA 1
ATOM 7983 C C . LEU A 1 1021 ? -10.856 17.770 14.552 1.00 98.75 1021 LEU A C 1
ATOM 7985 O O . LEU A 1 1021 ? -10.702 18.706 15.337 1.00 98.75 1021 LEU A O 1
ATOM 7989 N N . ALA A 1 1022 ? -11.946 16.998 14.580 1.00 98.38 1022 ALA A N 1
ATOM 7990 C CA . ALA A 1 1022 ? -13.027 17.159 15.552 1.00 98.38 1022 ALA A CA 1
ATOM 7991 C C . ALA A 1 1022 ? -12.601 16.759 16.980 1.00 98.38 1022 ALA A C 1
ATOM 7993 O O . ALA A 1 1022 ? -12.826 17.523 17.915 1.00 98.38 1022 ALA A O 1
ATOM 7994 N N . GLU A 1 1023 ? -11.935 15.616 17.156 1.00 97.94 1023 GLU A N 1
ATOM 7995 C CA . GLU A 1 1023 ? -11.437 15.139 18.462 1.00 97.94 1023 GLU A CA 1
ATOM 7996 C C . GLU A 1 1023 ? -10.307 16.011 19.008 1.00 97.94 1023 GLU A C 1
ATOM 7998 O O . GLU A 1 1023 ? -10.261 16.315 20.203 1.00 97.94 1023 GLU A O 1
ATOM 8003 N N . PHE A 1 1024 ? -9.428 16.492 18.126 1.00 98.50 1024 PHE A N 1
ATOM 8004 C CA . PHE A 1 1024 ? -8.472 17.526 18.486 1.00 98.50 1024 PHE A CA 1
ATOM 8005 C C . PHE A 1 1024 ? -9.195 18.786 18.969 1.00 98.50 1024 PHE A C 1
ATOM 8007 O O . PHE A 1 1024 ? -8.819 19.341 19.995 1.00 98.50 1024 PHE A O 1
ATOM 8014 N N . HIS A 1 1025 ? -10.245 19.233 18.275 1.00 97.94 1025 HIS A N 1
ATOM 8015 C CA . HIS A 1 1025 ? -10.973 20.442 18.655 1.00 97.94 1025 HIS A CA 1
ATOM 8016 C C . HIS A 1 1025 ? -11.719 20.305 19.993 1.00 97.94 1025 HIS A C 1
ATOM 8018 O O . HIS A 1 1025 ? -11.774 21.266 20.759 1.00 97.94 1025 HIS A O 1
ATOM 8024 N N . GLU A 1 1026 ? -12.231 19.112 20.308 1.00 96.25 1026 GLU A N 1
ATOM 8025 C CA . GLU A 1 1026 ? -12.832 18.783 21.608 1.00 96.25 1026 GLU A CA 1
ATOM 8026 C C . GLU A 1 1026 ? -11.817 18.911 22.762 1.00 96.25 1026 GLU A C 1
ATOM 8028 O O . GLU A 1 1026 ? -12.171 19.403 23.834 1.00 96.25 1026 GLU A O 1
ATOM 8033 N N . LYS A 1 1027 ? -10.549 18.528 22.541 1.00 95.69 1027 LYS A N 1
ATOM 8034 C CA . LYS A 1 1027 ? -9.469 18.587 23.550 1.00 95.69 1027 LYS A CA 1
ATOM 8035 C C . LYS A 1 1027 ? -8.684 19.916 23.548 1.00 95.69 1027 LYS A C 1
ATOM 8037 O O . LYS A 1 1027 ? -8.171 20.323 24.588 1.00 95.69 1027 LYS A O 1
ATOM 8042 N N . PHE A 1 1028 ? -8.623 20.625 22.417 1.00 96.69 1028 PHE A N 1
ATOM 8043 C CA . PHE A 1 1028 ? -7.832 21.848 22.192 1.00 96.69 1028 PHE A CA 1
ATOM 8044 C C . PHE A 1 1028 ? -8.653 22.971 21.500 1.00 96.69 1028 PHE A C 1
ATOM 8046 O O . PHE A 1 1028 ? -8.278 23.457 20.426 1.00 96.69 1028 PHE A O 1
ATOM 8053 N N . PRO A 1 1029 ? -9.761 23.456 22.100 1.00 96.12 1029 PRO A N 1
ATOM 8054 C CA . PRO A 1 1029 ? -10.754 24.312 21.426 1.00 96.12 1029 PRO A CA 1
ATOM 8055 C C . PRO A 1 1029 ? -10.246 25.691 20.957 1.00 96.12 1029 PRO A C 1
ATOM 8057 O O . PRO A 1 1029 ? -10.886 26.348 20.126 1.00 96.12 1029 PRO A O 1
ATOM 8060 N N . CYS A 1 1030 ? -9.099 26.145 21.469 1.00 95.31 1030 CYS A N 1
ATOM 8061 C CA . CYS A 1 1030 ? -8.518 27.453 21.154 1.00 95.31 1030 CYS A CA 1
ATOM 8062 C C . CYS A 1 1030 ? -7.583 27.451 19.928 1.00 95.31 1030 CYS A C 1
ATOM 8064 O O . CYS A 1 1030 ? -7.372 28.510 19.338 1.00 95.31 1030 CYS A O 1
ATOM 8066 N N . HIS A 1 1031 ? -7.007 26.310 19.527 1.00 96.62 1031 HIS A N 1
ATOM 8067 C CA . HIS A 1 1031 ? -6.044 26.271 18.414 1.00 96.62 1031 HIS A CA 1
ATOM 8068 C C . HIS A 1 1031 ? -6.772 26.268 17.065 1.00 96.62 1031 HIS A C 1
ATOM 8070 O O . HIS A 1 1031 ? -7.528 25.344 16.782 1.00 96.62 1031 HIS A O 1
ATOM 8076 N N . ARG A 1 1032 ? -6.560 27.310 16.243 1.00 97.44 1032 ARG A N 1
ATOM 8077 C CA . ARG A 1 1032 ? -7.111 27.466 14.871 1.00 97.44 1032 ARG A CA 1
ATOM 8078 C C . ARG A 1 1032 ? -8.620 27.174 14.756 1.00 97.44 1032 ARG A C 1
ATOM 8080 O O . ARG A 1 1032 ? -9.107 26.654 13.755 1.00 97.44 1032 ARG A O 1
ATOM 8087 N N . SER A 1 1033 ? -9.351 27.552 15.809 1.00 97.56 1033 SER A N 1
ATOM 8088 C CA . SER A 1 1033 ? -10.752 27.208 16.094 1.00 97.56 1033 SER A CA 1
ATOM 8089 C C . SER A 1 1033 ? -11.683 27.278 14.873 1.00 97.56 1033 SER A C 1
ATOM 8091 O O . SER A 1 1033 ? -12.414 26.331 14.591 1.00 97.56 1033 SER A O 1
ATOM 8093 N N . ASP A 1 1034 ? -11.647 28.383 14.127 1.00 97.94 1034 ASP A N 1
ATOM 8094 C CA . ASP A 1 1034 ? -12.604 28.639 13.045 1.00 97.94 1034 ASP A CA 1
ATOM 8095 C C . ASP A 1 1034 ? -12.194 27.999 11.712 1.00 97.94 1034 ASP A C 1
ATOM 8097 O O . ASP A 1 1034 ? -13.055 27.565 10.947 1.00 97.94 1034 ASP A O 1
ATOM 8101 N N . GLU A 1 1035 ? -10.891 27.835 11.471 1.00 98.12 1035 GLU A N 1
ATOM 8102 C CA . GLU A 1 1035 ? -10.363 27.093 10.319 1.00 98.12 1035 GLU A CA 1
ATOM 8103 C C . GLU A 1 1035 ? -10.696 25.600 10.426 1.00 98.12 1035 GLU A C 1
ATOM 8105 O O . GLU A 1 1035 ? -11.091 24.975 9.440 1.00 98.12 1035 GLU A O 1
ATOM 8110 N N . ILE A 1 1036 ? -10.600 25.036 11.635 1.00 98.69 1036 ILE A N 1
ATOM 8111 C CA . ILE A 1 1036 ? -10.960 23.642 11.916 1.00 98.69 1036 ILE A CA 1
ATOM 8112 C C . ILE A 1 1036 ? -12.464 23.423 11.706 1.00 98.69 1036 ILE A C 1
ATOM 8114 O O . ILE A 1 1036 ? -12.851 22.523 10.959 1.00 98.69 1036 ILE A O 1
ATOM 8118 N N . LYS A 1 1037 ? -13.322 24.283 12.275 1.00 98.25 1037 LYS A N 1
ATOM 8119 C CA . LYS A 1 1037 ? -14.783 24.225 12.064 1.00 98.25 1037 LYS A CA 1
ATOM 8120 C C . LYS A 1 1037 ? -15.155 24.338 10.583 1.00 98.25 1037 LYS A C 1
ATOM 8122 O O . LYS A 1 1037 ? -15.990 23.568 10.106 1.00 98.25 1037 LYS A O 1
ATOM 8127 N N . LEU A 1 1038 ? -14.529 25.262 9.848 1.00 98.38 1038 LEU A N 1
ATOM 8128 C CA . LEU A 1 1038 ? -14.733 25.419 8.407 1.00 98.38 1038 LEU A CA 1
ATOM 8129 C C . LEU A 1 1038 ? -14.309 24.157 7.643 1.00 98.38 1038 LEU A C 1
ATOM 8131 O O . LEU A 1 1038 ? -15.055 23.688 6.784 1.00 98.38 1038 LEU A O 1
ATOM 8135 N N . SER A 1 1039 ? -13.160 23.575 7.986 1.00 98.44 1039 SER A N 1
ATOM 8136 C CA . SER A 1 1039 ? -12.649 22.358 7.347 1.00 98.44 1039 SER A CA 1
ATOM 8137 C C . SER A 1 1039 ? -13.572 21.160 7.582 1.00 98.44 1039 SER A C 1
ATOM 8139 O O . SER A 1 1039 ? -13.909 20.465 6.624 1.00 98.44 1039 SER A O 1
ATOM 8141 N N . ILE A 1 1040 ? -14.069 20.972 8.811 1.00 98.62 1040 ILE A N 1
ATOM 8142 C CA . ILE A 1 1040 ? -15.066 19.943 9.160 1.00 98.62 1040 ILE A CA 1
ATOM 8143 C C . ILE A 1 1040 ? -16.361 20.144 8.353 1.00 98.62 1040 ILE A C 1
ATOM 8145 O O . ILE A 1 1040 ? -16.870 19.198 7.752 1.00 98.62 1040 ILE A O 1
ATOM 8149 N N . CYS A 1 1041 ? -16.874 21.378 8.265 1.00 98.44 1041 CYS A N 1
ATOM 8150 C CA . CYS A 1 1041 ? -18.075 21.678 7.475 1.00 98.44 1041 CYS A CA 1
ATOM 8151 C C . CYS A 1 1041 ? -17.884 21.387 5.976 1.00 98.44 1041 CYS A C 1
ATOM 8153 O O . CYS A 1 1041 ? -18.784 20.849 5.334 1.00 98.44 1041 CYS A O 1
ATOM 8155 N N . ARG A 1 1042 ? -16.709 21.702 5.415 1.00 98.44 1042 ARG A N 1
ATOM 8156 C CA . ARG A 1 1042 ? -16.378 21.413 4.009 1.00 98.44 1042 ARG A CA 1
ATOM 8157 C C . ARG A 1 1042 ? -16.253 19.908 3.744 1.00 98.44 1042 ARG A C 1
ATOM 8159 O O . ARG A 1 1042 ? -16.836 19.429 2.776 1.00 98.44 1042 ARG A O 1
ATOM 8166 N N . GLY A 1 1043 ? -15.593 19.160 4.632 1.00 98.25 1043 GLY A N 1
ATOM 8167 C CA . GLY A 1 1043 ? -15.482 17.698 4.539 1.00 98.25 1043 GLY A CA 1
ATOM 8168 C C . GLY A 1 1043 ? -16.834 16.992 4.612 1.00 98.25 1043 GLY A C 1
ATOM 8169 O O . GLY A 1 1043 ? -17.110 16.090 3.824 1.00 98.25 1043 GLY A O 1
ATOM 8170 N N . LYS A 1 1044 ? -17.728 17.463 5.486 1.00 98.38 1044 LYS A N 1
ATOM 8171 C CA . LYS A 1 1044 ? -19.105 16.970 5.594 1.00 98.38 1044 LYS A CA 1
ATOM 8172 C C . LYS A 1 1044 ? -19.882 17.092 4.278 1.00 98.38 1044 LYS A C 1
ATOM 8174 O O . LYS A 1 1044 ? -20.505 16.126 3.834 1.00 98.38 1044 LYS A O 1
ATOM 8179 N N . GLU A 1 1045 ? -19.854 18.265 3.646 1.00 97.88 1045 GLU A N 1
ATOM 8180 C CA . GLU A 1 1045 ? -20.557 18.474 2.374 1.00 97.88 1045 GLU A CA 1
ATOM 8181 C C . GLU A 1 1045 ? -19.876 17.741 1.208 1.00 97.88 1045 GLU A C 1
ATOM 8183 O O . GLU A 1 1045 ? -20.578 17.183 0.362 1.00 97.88 1045 GLU A O 1
ATOM 8188 N N . PHE A 1 1046 ? -18.542 17.627 1.212 1.00 97.38 1046 PHE A N 1
ATOM 8189 C CA . PHE A 1 1046 ? -17.810 16.759 0.286 1.00 97.38 1046 PHE A CA 1
ATOM 8190 C C . PHE A 1 1046 ? -18.298 15.305 0.376 1.00 97.38 1046 PHE A C 1
ATOM 8192 O O . PHE A 1 1046 ? -18.746 14.750 -0.628 1.00 97.38 1046 PHE A O 1
ATOM 8199 N N . MET A 1 1047 ? -18.301 14.708 1.574 1.00 96.94 1047 MET A N 1
ATOM 8200 C CA . MET A 1 1047 ? -18.724 13.317 1.788 1.00 96.94 1047 MET A CA 1
ATOM 8201 C C . MET A 1 1047 ? -20.174 13.084 1.339 1.00 96.94 1047 MET A C 1
ATOM 8203 O O . MET A 1 1047 ? -20.465 12.073 0.699 1.00 96.94 1047 MET A O 1
ATOM 8207 N N . LYS A 1 1048 ? -21.081 14.039 1.591 1.00 96.94 1048 LYS A N 1
ATOM 8208 C CA . LYS A 1 1048 ? -22.463 14.002 1.075 1.00 96.94 1048 LYS A CA 1
ATOM 8209 C C . LYS A 1 1048 ? -22.527 14.074 -0.454 1.00 96.94 1048 LYS A C 1
ATOM 8211 O O . LYS A 1 1048 ? -23.369 13.404 -1.045 1.00 96.94 1048 LYS A O 1
ATOM 8216 N N . SER A 1 1049 ? -21.656 14.855 -1.097 1.00 95.19 1049 SER A N 1
ATOM 8217 C CA . SER A 1 1049 ? -21.650 15.041 -2.558 1.00 95.19 1049 SER A CA 1
ATOM 8218 C C . SER A 1 1049 ? -21.231 13.796 -3.352 1.00 95.19 1049 SER A C 1
ATOM 8220 O O . SER A 1 1049 ? -21.640 13.652 -4.502 1.00 95.19 1049 SER A O 1
ATOM 8222 N N . ILE A 1 1050 ? -20.465 12.885 -2.736 1.00 94.44 1050 ILE A N 1
ATOM 8223 C CA . ILE A 1 1050 ? -19.998 11.628 -3.351 1.00 94.44 1050 ILE A CA 1
ATOM 8224 C C . ILE A 1 1050 ? -20.778 10.378 -2.902 1.00 94.44 1050 ILE A C 1
ATOM 8226 O O . ILE A 1 1050 ? -20.421 9.267 -3.300 1.00 94.44 1050 ILE A O 1
ATOM 8230 N N . GLN A 1 1051 ? -21.842 10.527 -2.101 1.00 96.38 1051 GLN A N 1
ATOM 8231 C CA . GLN A 1 1051 ? -22.731 9.407 -1.766 1.00 96.38 1051 GLN A CA 1
ATOM 8232 C C . GLN A 1 1051 ? -23.460 8.921 -3.031 1.00 96.38 1051 GLN A C 1
ATOM 8234 O O . GLN A 1 1051 ? -24.044 9.715 -3.770 1.00 96.38 1051 GLN A O 1
ATOM 8239 N N . ARG A 1 1052 ? -23.469 7.606 -3.276 1.00 95.12 1052 ARG A N 1
ATOM 8240 C CA . ARG A 1 1052 ? -24.214 7.003 -4.392 1.00 95.12 1052 ARG A CA 1
ATOM 8241 C C . ARG A 1 1052 ? -25.725 7.111 -4.174 1.00 95.12 1052 ARG A C 1
ATOM 8243 O O . ARG A 1 1052 ? -26.217 7.198 -3.048 1.00 95.12 1052 ARG A O 1
ATOM 8250 N N . GLU A 1 1053 ? -26.493 7.053 -5.263 1.00 93.56 1053 GLU A N 1
ATOM 8251 C CA . GLU A 1 1053 ? -27.962 7.134 -5.213 1.00 93.56 1053 GLU A CA 1
ATOM 8252 C C . GLU A 1 1053 ? -28.587 6.034 -4.336 1.00 93.56 1053 GLU A C 1
ATOM 8254 O O . GLU A 1 1053 ? -29.568 6.293 -3.631 1.00 93.56 1053 GLU A O 1
ATOM 8259 N N . ASP A 1 1054 ? -27.968 4.850 -4.339 1.00 95.00 1054 ASP A N 1
ATOM 8260 C CA . ASP A 1 1054 ? -28.293 3.677 -3.517 1.00 95.00 1054 ASP A CA 1
ATOM 8261 C C . ASP A 1 1054 ? -27.993 3.849 -2.012 1.00 95.00 1054 ASP A C 1
ATOM 8263 O O . ASP A 1 1054 ? -28.438 3.031 -1.211 1.00 95.00 1054 ASP A O 1
ATOM 8267 N N . GLY A 1 1055 ? -27.303 4.924 -1.613 1.00 96.56 1055 GLY A N 1
ATOM 8268 C CA . GLY A 1 1055 ? -26.936 5.221 -0.228 1.00 96.56 1055 GLY A CA 1
ATOM 8269 C C . GLY A 1 1055 ? -25.520 4.828 0.172 1.00 96.56 1055 GLY A C 1
ATOM 8270 O O . GLY A 1 1055 ? -25.075 5.237 1.242 1.00 96.56 1055 GLY A O 1
ATOM 8271 N N . SER A 1 1056 ? -24.812 4.064 -0.656 1.00 97.38 1056 SER A N 1
ATOM 8272 C CA . SER A 1 1056 ? -23.459 3.603 -0.352 1.00 97.38 1056 SER A CA 1
ATOM 8273 C C . SER A 1 1056 ? -22.381 4.646 -0.664 1.00 97.38 1056 SER A C 1
ATOM 8275 O O . SER A 1 1056 ? -22.602 5.626 -1.382 1.00 97.38 1056 SER A O 1
ATOM 8277 N N . TRP A 1 1057 ? -21.176 4.387 -0.164 1.00 97.50 1057 TRP A N 1
ATOM 8278 C CA . TRP A 1 1057 ? -19.939 4.967 -0.679 1.00 97.50 1057 TRP A CA 1
ATOM 8279 C C . TRP A 1 1057 ? -19.028 3.843 -1.171 1.00 97.50 1057 TRP A C 1
ATOM 8281 O O . TRP A 1 1057 ? -19.047 2.738 -0.631 1.00 97.50 1057 TRP A O 1
ATOM 8291 N N . TYR A 1 1058 ? -18.239 4.130 -2.203 1.00 95.75 1058 TYR A N 1
ATOM 8292 C CA . TYR A 1 1058 ? -17.260 3.196 -2.754 1.00 95.75 1058 TYR A CA 1
ATOM 8293 C C . TYR A 1 1058 ? -15.945 3.285 -1.957 1.00 95.75 1058 TYR A C 1
ATOM 8295 O O . TYR A 1 1058 ? -15.388 4.377 -1.849 1.00 95.75 1058 TYR A O 1
ATOM 8303 N N . GLY A 1 1059 ? -15.445 2.158 -1.444 1.00 95.94 1059 GLY A N 1
ATOM 8304 C CA . GLY A 1 1059 ? -14.134 2.052 -0.793 1.00 95.94 1059 GLY A CA 1
ATOM 8305 C C . GLY A 1 1059 ? -12.999 1.865 -1.801 1.00 95.94 1059 GLY A C 1
ATOM 8306 O O . GLY A 1 1059 ? -13.023 0.939 -2.612 1.00 95.94 1059 GLY A O 1
ATOM 8307 N N . SER A 1 1060 ? -12.014 2.759 -1.758 1.00 94.81 1060 SER A N 1
ATOM 8308 C CA . SER A 1 1060 ? -10.889 2.849 -2.699 1.00 94.81 1060 SER A CA 1
ATOM 8309 C C . SER A 1 1060 ? -9.597 2.223 -2.187 1.00 94.81 1060 SER A C 1
ATOM 8311 O O . SER A 1 1060 ? -8.739 1.905 -3.010 1.00 94.81 1060 SER A O 1
ATOM 8313 N N . TRP A 1 1061 ? -9.504 2.005 -0.872 1.00 96.00 1061 TRP A N 1
ATOM 8314 C CA . TRP A 1 1061 ? -8.323 1.451 -0.193 1.00 96.00 1061 TRP A CA 1
ATOM 8315 C C . TRP A 1 1061 ? -8.556 0.065 0.445 1.00 96.00 1061 TRP A C 1
ATOM 8317 O O . TRP A 1 1061 ? -7.611 -0.646 0.786 1.00 96.00 1061 TRP A O 1
ATOM 8327 N N . ALA A 1 1062 ? -9.817 -0.363 0.564 1.00 95.81 1062 ALA A N 1
ATOM 8328 C CA . ALA A 1 1062 ? -10.210 -1.705 1.000 1.00 95.81 1062 ALA A CA 1
ATOM 8329 C C . ALA A 1 1062 ? -11.579 -2.113 0.415 1.00 95.81 1062 ALA A C 1
ATOM 8331 O O . ALA A 1 1062 ? -12.306 -1.263 -0.100 1.00 95.81 1062 ALA A O 1
ATOM 8332 N N . CYS A 1 1063 ? -11.907 -3.410 0.461 1.00 93.44 1063 CYS A N 1
ATOM 8333 C CA . CYS A 1 1063 ? -12.984 -4.057 -0.303 1.00 93.44 1063 CYS A CA 1
ATOM 8334 C C . CYS A 1 1063 ? -14.344 -4.126 0.440 1.00 93.44 1063 CYS A C 1
ATOM 8336 O O . CYS A 1 1063 ? -14.505 -4.905 1.374 1.00 93.44 1063 CYS A O 1
ATOM 8338 N N . CYS A 1 1064 ? -15.400 -3.411 0.048 1.00 94.62 1064 CYS A N 1
ATOM 8339 C CA . CYS A 1 1064 ? -15.416 -2.188 -0.757 1.00 94.62 1064 CYS A CA 1
ATOM 8340 C C . CYS A 1 1064 ? -16.504 -1.241 -0.246 1.00 94.62 1064 CYS A C 1
ATOM 8342 O O . CYS A 1 1064 ? -16.214 -0.165 0.275 1.00 94.62 1064 CYS A O 1
ATOM 8344 N N . PHE A 1 1065 ? -17.768 -1.648 -0.343 1.00 97.69 1065 PHE A N 1
ATOM 8345 C CA . PHE A 1 1065 ? -18.892 -0.810 0.053 1.00 97.69 1065 PHE A CA 1
ATOM 8346 C C . PHE A 1 1065 ? -19.131 -0.839 1.564 1.00 97.69 1065 PHE A C 1
ATOM 8348 O O . PHE A 1 1065 ? -19.463 0.199 2.117 1.00 97.69 1065 PHE A O 1
ATOM 8355 N N . CYS A 1 1066 ? -18.914 -1.955 2.265 1.00 98.25 1066 CYS A N 1
ATOM 8356 C CA . CYS A 1 1066 ? -18.941 -2.006 3.731 1.00 98.25 1066 CYS A CA 1
ATOM 8357 C C . CYS A 1 1066 ? -17.879 -1.071 4.340 1.00 98.25 1066 CYS A C 1
ATOM 8359 O O . CYS A 1 1066 ? -18.192 -0.319 5.261 1.00 98.25 1066 CYS A O 1
ATOM 8361 N N . TYR A 1 1067 ? -16.670 -1.053 3.765 1.00 98.44 1067 TYR A N 1
ATOM 8362 C CA . TYR A 1 1067 ? -15.589 -0.129 4.123 1.00 98.44 1067 TYR A CA 1
ATOM 8363 C C . TYR A 1 1067 ? -15.984 1.330 3.848 1.00 98.44 1067 TYR A C 1
ATOM 8365 O O . TYR A 1 1067 ? -16.088 2.126 4.778 1.00 98.44 1067 TYR A O 1
ATOM 8373 N N . GLY A 1 1068 ? -16.318 1.673 2.597 1.00 97.81 1068 GLY A N 1
ATOM 8374 C CA . GLY A 1 1068 ? -16.723 3.035 2.231 1.00 97.81 1068 GLY A CA 1
ATOM 8375 C C . GLY A 1 1068 ? -17.933 3.542 3.028 1.00 97.81 1068 GLY A C 1
ATOM 8376 O O . GLY A 1 1068 ? -17.961 4.702 3.437 1.00 97.81 1068 GLY A O 1
ATOM 8377 N N . CYS A 1 1069 ? -18.914 2.677 3.311 1.00 98.50 1069 CYS A N 1
ATOM 8378 C CA . CYS A 1 1069 ? -20.074 3.005 4.141 1.00 98.50 1069 CYS A CA 1
ATOM 8379 C C . CYS A 1 1069 ? -19.709 3.286 5.600 1.00 98.50 1069 CYS A C 1
ATOM 8381 O O . CYS A 1 1069 ? -20.313 4.182 6.184 1.00 98.50 1069 CYS A O 1
ATOM 8383 N N . TRP A 1 1070 ? -18.738 2.577 6.186 1.00 98.69 1070 TRP A N 1
ATOM 8384 C CA . TRP A 1 1070 ? -18.258 2.894 7.531 1.00 98.69 1070 TRP A CA 1
ATOM 8385 C C . TRP A 1 1070 ? -17.662 4.300 7.581 1.00 98.69 1070 TRP A C 1
ATOM 8387 O O . TRP A 1 1070 ? -18.203 5.140 8.299 1.00 98.69 1070 TRP A O 1
ATOM 8397 N N . PHE A 1 1071 ? -16.652 4.602 6.758 1.00 98.38 1071 PHE A N 1
ATOM 8398 C CA . PHE A 1 1071 ? -16.041 5.937 6.733 1.00 98.38 1071 PHE A CA 1
ATOM 8399 C C . PHE A 1 1071 ? -17.082 7.025 6.391 1.00 98.38 1071 PHE A C 1
ATOM 8401 O O . PHE A 1 1071 ? -17.106 8.089 7.011 1.00 98.38 1071 PHE A O 1
ATOM 8408 N N . GLY A 1 1072 ? -17.996 6.737 5.457 1.00 98.06 1072 GLY A N 1
ATOM 8409 C CA . GLY A 1 1072 ? -19.099 7.618 5.068 1.00 98.06 1072 GLY A CA 1
ATOM 8410 C C . GLY A 1 1072 ? -20.069 7.958 6.205 1.00 98.06 1072 GLY A C 1
ATOM 8411 O O . GLY A 1 1072 ? -20.448 9.119 6.349 1.00 98.06 1072 GLY A O 1
ATOM 8412 N N . ILE A 1 1073 ? -20.451 6.987 7.043 1.00 98.31 1073 ILE A N 1
ATOM 8413 C CA . ILE A 1 1073 ? -21.258 7.246 8.246 1.00 98.31 1073 ILE A CA 1
ATOM 8414 C C . ILE A 1 1073 ? -20.437 7.992 9.301 1.00 98.31 1073 ILE A C 1
ATOM 8416 O O . ILE A 1 1073 ? -20.883 9.033 9.784 1.00 98.31 1073 ILE A O 1
ATOM 8420 N N . GLU A 1 1074 ? -19.255 7.471 9.639 1.00 98.00 1074 GLU A N 1
ATOM 8421 C CA . GLU A 1 1074 ? -18.425 7.897 10.771 1.00 98.00 1074 GLU A CA 1
ATOM 8422 C C . GLU A 1 1074 ? -18.179 9.410 10.755 1.00 98.00 1074 GLU A C 1
ATOM 8424 O O . GLU A 1 1074 ? -18.530 10.133 11.697 1.00 98.00 1074 GLU A O 1
ATOM 8429 N N . GLY A 1 1075 ? -17.655 9.905 9.628 1.00 97.75 1075 GLY A N 1
ATOM 8430 C CA . GLY A 1 1075 ? -17.305 11.311 9.460 1.00 97.75 1075 GLY A CA 1
ATOM 8431 C C . GLY A 1 1075 ? -18.532 12.213 9.434 1.00 97.75 1075 GLY A C 1
ATOM 8432 O O . GLY A 1 1075 ? -18.479 13.325 9.950 1.00 97.75 1075 GLY A O 1
ATOM 8433 N N . LEU A 1 1076 ? -19.672 11.738 8.924 1.00 98.44 1076 LEU A N 1
ATOM 8434 C CA . LEU A 1 1076 ? -20.910 12.514 8.951 1.00 98.44 1076 LEU A CA 1
ATOM 8435 C C . LEU A 1 1076 ? -21.496 12.613 10.361 1.00 98.44 1076 LEU A C 1
ATOM 8437 O O . LEU A 1 1076 ? -21.880 13.710 10.768 1.00 98.44 1076 LEU A O 1
ATOM 8441 N N . THR A 1 1077 ? -21.528 11.521 11.131 1.00 97.56 1077 THR A N 1
ATOM 8442 C CA . THR A 1 1077 ? -22.016 11.554 12.519 1.00 97.56 1077 THR A CA 1
ATOM 8443 C C . THR A 1 1077 ? -21.109 12.388 13.424 1.00 97.56 1077 THR A C 1
ATOM 8445 O O . THR A 1 1077 ? -21.612 13.209 14.191 1.00 97.56 1077 THR A O 1
ATOM 8448 N N . LYS A 1 1078 ? -19.779 12.286 13.275 1.00 96.69 1078 LYS A N 1
ATOM 8449 C CA . LYS A 1 1078 ? -18.814 13.124 14.008 1.00 96.69 1078 LYS A CA 1
ATOM 8450 C C . LYS A 1 1078 ? -18.857 14.593 13.553 1.00 96.69 1078 LYS A C 1
ATOM 8452 O O . LYS A 1 1078 ? -18.694 15.484 14.379 1.00 96.69 1078 LYS A O 1
ATOM 8457 N N . ALA A 1 1079 ? -19.215 14.870 12.294 1.00 96.81 1079 ALA A N 1
ATOM 8458 C CA . ALA A 1 1079 ? -19.572 16.209 11.799 1.00 96.81 1079 ALA A CA 1
ATOM 8459 C C . ALA A 1 1079 ? -21.008 16.662 12.169 1.00 96.81 1079 ALA A C 1
ATOM 8461 O O . ALA A 1 1079 ? -21.586 17.541 11.514 1.00 96.81 1079 ALA A O 1
ATOM 8462 N N . GLY A 1 1080 ? -21.634 16.045 13.175 1.00 95.69 1080 GLY A N 1
ATOM 8463 C CA . GLY A 1 1080 ? -22.950 16.435 13.683 1.00 95.69 1080 GLY A CA 1
ATOM 8464 C C . GLY A 1 1080 ? -24.091 16.292 12.672 1.00 95.69 1080 GLY A C 1
ATOM 8465 O O . GLY A 1 1080 ? -25.057 17.054 12.719 1.00 95.69 1080 GLY A O 1
ATOM 8466 N N . GLU A 1 1081 ? -23.994 15.381 11.699 1.00 97.00 1081 GLU A N 1
ATOM 8467 C CA . GLU A 1 1081 ? -25.150 15.004 10.885 1.00 97.00 1081 GLU A CA 1
ATOM 8468 C C . GLU A 1 1081 ? -26.147 14.201 11.717 1.00 97.00 1081 GLU A C 1
ATOM 8470 O O . GLU A 1 1081 ? -25.780 13.290 12.457 1.00 97.00 1081 GLU A O 1
ATOM 8475 N N . SER A 1 1082 ? -27.436 14.531 11.598 1.00 95.75 1082 SER A N 1
ATOM 8476 C CA . SER A 1 1082 ? -28.457 13.785 12.327 1.00 95.75 1082 SER A CA 1
ATOM 8477 C C . SER A 1 1082 ? -28.490 12.335 11.851 1.00 95.75 1082 SER A C 1
ATOM 8479 O O . SER A 1 1082 ? -28.582 12.061 10.655 1.00 95.75 1082 SER A O 1
ATOM 8481 N N . HIS A 1 1083 ? -28.548 11.412 12.807 1.00 93.12 1083 HIS A N 1
ATOM 8482 C CA . HIS A 1 1083 ? -28.809 9.992 12.572 1.00 93.12 1083 HIS A CA 1
ATOM 8483 C C . HIS A 1 1083 ? -30.144 9.789 11.818 1.00 93.12 1083 HIS A C 1
ATOM 8485 O O . HIS A 1 1083 ? -30.307 8.864 11.027 1.00 93.12 1083 HIS A O 1
ATOM 8491 N N . SER A 1 1084 ? -31.083 10.732 11.986 1.00 92.31 1084 SER A N 1
ATOM 8492 C CA . SER A 1 1084 ? -32.367 10.793 11.278 1.00 92.31 1084 SER A CA 1
ATOM 8493 C C . SER A 1 1084 ? -32.317 11.508 9.911 1.00 92.31 1084 SER A C 1
ATOM 8495 O O . SER A 1 1084 ? -33.367 11.812 9.330 1.00 92.31 1084 SER A O 1
ATOM 8497 N N . SER A 1 1085 ? -31.131 11.785 9.361 1.00 96.38 1085 SER A N 1
ATOM 8498 C CA . SER A 1 1085 ? -30.990 12.343 8.011 1.00 96.38 1085 SER A CA 1
ATOM 8499 C C . SER A 1 1085 ? -31.343 11.318 6.926 1.00 96.38 1085 SER A C 1
ATOM 8501 O O . SER A 1 1085 ? -31.402 10.106 7.152 1.00 96.38 1085 SER A O 1
ATOM 8503 N N . ALA A 1 1086 ? -31.603 11.800 5.708 1.00 96.00 1086 ALA A N 1
ATOM 8504 C CA . ALA A 1 1086 ? -31.810 10.918 4.559 1.00 96.00 1086 ALA A CA 1
ATOM 8505 C C . ALA A 1 1086 ? -30.521 10.173 4.168 1.00 96.00 1086 ALA A C 1
ATOM 8507 O O . ALA A 1 1086 ? -30.588 8.997 3.824 1.00 96.00 1086 ALA A O 1
ATOM 8508 N N . THR A 1 1087 ? -29.366 10.836 4.270 1.00 96.19 1087 THR A N 1
ATOM 8509 C CA . THR A 1 1087 ? -28.043 10.286 3.944 1.00 96.19 1087 THR A CA 1
ATOM 8510 C C . THR A 1 1087 ? -27.660 9.121 4.854 1.00 96.19 1087 THR A C 1
ATOM 8512 O O . THR A 1 1087 ? -27.320 8.055 4.339 1.00 96.19 1087 THR A O 1
ATOM 8515 N N . ILE A 1 1088 ? -27.794 9.277 6.179 1.00 97.81 1088 ILE A N 1
ATOM 8516 C CA . ILE A 1 1088 ? -27.499 8.206 7.144 1.00 97.81 1088 ILE A CA 1
ATOM 8517 C C . ILE A 1 1088 ? -28.464 7.028 6.942 1.00 97.81 1088 ILE A C 1
ATOM 8519 O O . ILE A 1 1088 ? -28.021 5.901 6.723 1.00 97.81 1088 ILE A O 1
ATOM 8523 N N . ARG A 1 1089 ? -29.786 7.277 6.899 1.00 97.06 1089 ARG A N 1
ATOM 8524 C CA . ARG A 1 1089 ? -30.781 6.205 6.696 1.00 97.06 1089 ARG A CA 1
ATOM 8525 C C . ARG A 1 1089 ? -30.592 5.428 5.395 1.00 97.06 1089 ARG A C 1
ATOM 8527 O O . ARG A 1 1089 ? -30.756 4.213 5.417 1.00 97.06 1089 ARG A O 1
ATOM 8534 N N . LYS A 1 1090 ? -30.265 6.094 4.282 1.00 97.88 1090 LYS A N 1
ATOM 8535 C CA . LYS A 1 1090 ? -30.010 5.425 2.996 1.00 97.88 1090 LYS A CA 1
ATOM 8536 C C . LYS A 1 1090 ? -28.856 4.425 3.100 1.00 97.88 1090 LYS A C 1
ATOM 8538 O O . LYS A 1 1090 ? -29.000 3.292 2.658 1.00 97.88 1090 LYS A O 1
ATOM 8543 N N . CYS A 1 1091 ? -27.744 4.823 3.716 1.00 98.25 1091 CYS A N 1
ATOM 8544 C CA . CYS A 1 1091 ? -26.597 3.942 3.933 1.00 98.25 1091 CYS A CA 1
ATOM 8545 C C . CYS A 1 1091 ? -26.951 2.760 4.855 1.00 98.25 1091 CYS A C 1
ATOM 8547 O O . CYS A 1 1091 ? -26.660 1.611 4.523 1.00 98.25 1091 CYS A O 1
ATOM 8549 N N . CYS A 1 1092 ? -27.683 2.999 5.950 1.00 98.50 1092 CYS A N 1
ATOM 8550 C CA . CYS A 1 1092 ? -28.182 1.915 6.802 1.00 98.50 1092 CYS A CA 1
ATOM 8551 C C . CYS A 1 1092 ? -29.089 0.945 6.026 1.00 98.50 1092 CYS A C 1
ATOM 8553 O O . CYS A 1 1092 ? -28.929 -0.264 6.143 1.00 98.50 1092 CYS A O 1
ATOM 8555 N N . GLN A 1 1093 ? -30.008 1.451 5.197 1.00 98.31 1093 GLN A N 1
ATOM 8556 C CA . GLN A 1 1093 ? -30.875 0.629 4.343 1.00 98.31 1093 GLN A CA 1
ATOM 8557 C C . GLN A 1 1093 ? -30.077 -0.171 3.304 1.00 98.31 1093 GLN A C 1
ATOM 8559 O O . GLN A 1 1093 ? -30.377 -1.346 3.091 1.00 98.31 1093 GLN A O 1
ATOM 8564 N N . PHE A 1 1094 ? -29.038 0.425 2.707 1.00 98.50 1094 PHE A N 1
ATOM 8565 C CA . PHE A 1 1094 ? -28.101 -0.286 1.840 1.00 98.50 1094 PHE A CA 1
ATOM 8566 C C . PHE A 1 1094 ? -27.451 -1.446 2.597 1.00 98.50 1094 PHE A C 1
ATOM 8568 O O . PHE A 1 1094 ? -27.618 -2.587 2.176 1.00 98.50 1094 PHE A O 1
ATOM 8575 N N . LEU A 1 1095 ? -26.793 -1.190 3.734 1.00 98.62 1095 LEU A N 1
ATOM 8576 C CA . LEU A 1 1095 ? -26.119 -2.227 4.521 1.00 98.62 1095 LEU A CA 1
ATOM 8577 C C . LEU A 1 1095 ? -27.090 -3.324 4.974 1.00 98.62 1095 LEU A C 1
ATOM 8579 O O . LEU A 1 1095 ? -26.829 -4.497 4.721 1.00 98.62 1095 LEU A O 1
ATOM 8583 N N . LEU A 1 1096 ? -28.243 -2.977 5.550 1.00 98.56 1096 LEU A N 1
ATOM 8584 C CA . LEU A 1 1096 ? -29.261 -3.954 5.960 1.00 98.56 1096 LEU A CA 1
ATOM 8585 C C . LEU A 1 1096 ? -29.737 -4.829 4.784 1.00 98.56 1096 LEU A C 1
ATOM 8587 O O . LEU A 1 1096 ? -29.952 -6.023 4.967 1.00 98.56 1096 LEU A O 1
ATOM 8591 N N . SER A 1 1097 ? -29.813 -4.287 3.560 1.00 97.88 1097 SER A N 1
ATOM 8592 C CA . SER A 1 1097 ? -30.149 -5.062 2.349 1.00 97.88 1097 SER A CA 1
ATOM 8593 C C . SER A 1 1097 ? -29.060 -6.041 1.878 1.00 97.88 1097 SER A C 1
ATOM 8595 O O . SER A 1 1097 ? -29.310 -6.830 0.966 1.00 97.88 1097 SER A O 1
ATOM 8597 N N . LYS A 1 1098 ? -27.851 -5.984 2.460 1.00 97.94 1098 LYS A N 1
ATOM 8598 C CA . LYS A 1 1098 ? -26.714 -6.873 2.155 1.00 97.94 1098 LYS A CA 1
ATOM 8599 C C . LYS A 1 1098 ? -26.418 -7.904 3.248 1.00 97.94 1098 LYS A C 1
ATOM 8601 O O . LYS A 1 1098 ? -25.553 -8.749 3.027 1.00 97.94 1098 LYS A O 1
ATOM 8606 N N . GLN A 1 1099 ? -27.093 -7.848 4.401 1.00 98.31 1099 GLN A N 1
ATOM 8607 C CA . GLN A 1 1099 ? -26.848 -8.808 5.480 1.00 98.31 1099 GLN A CA 1
ATOM 8608 C C . GLN A 1 1099 ? -27.253 -10.225 5.048 1.00 98.31 1099 GLN A C 1
ATOM 8610 O O . GLN A 1 1099 ? -28.306 -10.428 4.438 1.00 98.31 1099 GLN A O 1
ATOM 8615 N N . ARG A 1 1100 ? -26.414 -11.209 5.372 1.00 97.12 1100 ARG A N 1
ATOM 8616 C CA . ARG A 1 1100 ? -26.597 -12.620 5.012 1.00 97.12 1100 ARG A CA 1
ATOM 8617 C C . ARG A 1 1100 ? -27.393 -13.397 6.069 1.00 97.12 1100 ARG A C 1
ATOM 8619 O O . ARG A 1 1100 ? -27.547 -12.911 7.192 1.00 97.12 1100 ARG A O 1
ATOM 8626 N N . PRO A 1 1101 ? -27.910 -14.602 5.743 1.00 96.62 1101 PRO A N 1
ATOM 8627 C CA . PRO A 1 1101 ? -28.676 -15.423 6.685 1.00 96.62 1101 PRO A CA 1
ATOM 8628 C C . PRO A 1 1101 ? -27.922 -15.748 7.983 1.00 96.62 1101 PRO A C 1
ATOM 8630 O O . PRO A 1 1101 ? -28.518 -15.663 9.054 1.00 96.62 1101 PRO A O 1
ATOM 8633 N N . ASN A 1 1102 ? -26.611 -16.012 7.903 1.00 96.69 1102 ASN A N 1
ATOM 8634 C CA . ASN A 1 1102 ? -25.723 -16.206 9.058 1.00 96.69 1102 ASN A CA 1
ATOM 8635 C C . ASN A 1 1102 ? -25.422 -14.921 9.861 1.00 96.69 1102 ASN A C 1
ATOM 8637 O O . ASN A 1 1102 ? -24.678 -14.962 10.836 1.00 96.69 1102 ASN A O 1
ATOM 8641 N N . GLY A 1 1103 ? -25.993 -13.773 9.483 1.00 97.81 1103 GLY A N 1
ATOM 8642 C CA . GLY A 1 1103 ? -25.854 -12.504 10.197 1.00 97.81 1103 GLY A CA 1
ATOM 8643 C C . GLY A 1 1103 ? -24.666 -11.640 9.783 1.00 97.81 1103 GLY A C 1
ATOM 8644 O O . GLY A 1 1103 ? -24.627 -10.468 10.159 1.00 97.81 1103 GLY A O 1
ATOM 8645 N N . GLY A 1 1104 ? -23.731 -12.169 8.997 1.00 98.19 1104 GLY A N 1
ATOM 8646 C CA . GLY A 1 1104 ? -22.585 -11.410 8.514 1.00 98.19 1104 GLY A CA 1
ATOM 8647 C C . GLY A 1 1104 ? -22.861 -10.568 7.261 1.00 98.19 1104 GLY A C 1
ATOM 8648 O O . GLY A 1 1104 ? -23.962 -10.530 6.703 1.00 98.19 1104 GLY A O 1
ATOM 8649 N N . TRP A 1 1105 ? -21.803 -9.901 6.815 1.00 98.50 1105 TRP A N 1
ATOM 8650 C CA . TRP A 1 1105 ? -21.645 -9.242 5.519 1.00 98.50 1105 TRP A CA 1
ATOM 8651 C C . TRP A 1 1105 ? -20.343 -9.727 4.891 1.00 98.50 1105 TRP A C 1
ATOM 8653 O O . TRP A 1 1105 ? -19.417 -10.084 5.613 1.00 98.50 1105 TRP A O 1
ATOM 8663 N N . GLY A 1 1106 ? -20.232 -9.702 3.565 1.00 96.25 1106 GLY A N 1
ATOM 8664 C CA . GLY A 1 1106 ? -19.004 -10.103 2.881 1.00 96.25 1106 GLY A CA 1
ATOM 8665 C C . GLY A 1 1106 ? -18.958 -9.598 1.449 1.00 96.25 1106 GLY A C 1
ATOM 8666 O O . GLY A 1 1106 ? -19.957 -9.653 0.731 1.00 96.25 1106 GLY A O 1
ATOM 8667 N N . GLU A 1 1107 ? -17.783 -9.125 1.053 1.00 93.56 1107 GLU A N 1
ATOM 8668 C CA . GLU A 1 1107 ? -17.446 -8.671 -0.292 1.00 93.56 1107 GLU A CA 1
ATOM 8669 C C . GLU A 1 1107 ? -16.104 -9.274 -0.694 1.00 93.56 1107 GLU A C 1
ATOM 8671 O O . GLU A 1 1107 ? -15.167 -9.260 0.099 1.00 93.56 1107 GLU A O 1
ATOM 8676 N N . ASP A 1 1108 ? -16.003 -9.789 -1.916 1.00 89.81 1108 ASP A N 1
ATOM 8677 C CA . ASP A 1 1108 ? -14.714 -10.143 -2.504 1.00 89.81 1108 ASP A CA 1
ATOM 8678 C C . ASP A 1 1108 ? -14.127 -8.944 -3.278 1.00 89.81 1108 ASP A C 1
ATOM 8680 O O . ASP A 1 1108 ? -14.757 -7.890 -3.441 1.00 89.81 1108 ASP A O 1
ATOM 8684 N N . PHE A 1 1109 ? -12.911 -9.109 -3.798 1.00 89.56 1109 PHE A N 1
ATOM 8685 C CA . PHE A 1 1109 ? -12.241 -8.104 -4.624 1.00 89.56 1109 PHE A CA 1
ATOM 8686 C C . PHE A 1 1109 ? -13.042 -7.689 -5.886 1.00 89.56 1109 PHE A C 1
ATOM 8688 O O . PHE A 1 1109 ? -12.835 -6.590 -6.411 1.00 89.56 1109 PHE A O 1
ATOM 8695 N N . THR A 1 1110 ? -14.008 -8.491 -6.366 1.00 90.12 1110 THR A N 1
ATOM 8696 C CA . THR A 1 1110 ? -14.811 -8.123 -7.549 1.00 90.12 1110 THR A CA 1
ATOM 8697 C C . THR A 1 1110 ? -15.688 -6.895 -7.305 1.00 90.12 1110 THR A C 1
ATOM 8699 O O . THR A 1 1110 ? -15.923 -6.145 -8.255 1.00 90.12 1110 THR A O 1
ATOM 8702 N N . SER A 1 1111 ? -16.068 -6.600 -6.049 1.00 92.44 1111 SER A N 1
ATOM 8703 C CA . SER A 1 1111 ? -16.756 -5.345 -5.697 1.00 92.44 1111 SER A CA 1
ATOM 8704 C C . SER A 1 1111 ? -15.997 -4.103 -6.188 1.00 92.44 1111 SER A C 1
ATOM 8706 O O . SER A 1 1111 ? -16.605 -3.143 -6.675 1.00 92.44 1111 SER A O 1
ATOM 8708 N N . CYS A 1 1112 ? -14.666 -4.129 -6.079 1.00 92.00 1112 CYS A N 1
ATOM 8709 C CA . CYS A 1 1112 ? -13.784 -3.033 -6.472 1.00 92.00 1112 CYS A CA 1
ATOM 8710 C C . CYS A 1 1112 ? -13.678 -2.924 -7.998 1.00 92.00 1112 CYS A C 1
ATOM 8712 O O . CYS A 1 1112 ? -13.865 -1.847 -8.573 1.00 92.00 1112 CYS A O 1
ATOM 8714 N N . TYR A 1 1113 ? -13.432 -4.064 -8.649 1.00 88.56 1113 TYR A N 1
ATOM 8715 C CA . TYR A 1 1113 ? -13.210 -4.165 -10.090 1.00 88.56 1113 TYR A CA 1
ATOM 8716 C C . TYR A 1 1113 ? -14.467 -3.827 -10.911 1.00 88.56 1113 TYR A C 1
ATOM 8718 O O . TYR A 1 1113 ? -14.386 -3.087 -11.893 1.00 88.56 1113 TYR A O 1
ATOM 8726 N N . ASP A 1 1114 ? -15.639 -4.324 -10.500 1.00 89.81 1114 ASP A N 1
ATOM 8727 C CA . ASP A 1 1114 ? -16.926 -4.075 -11.169 1.00 89.81 1114 ASP A CA 1
ATOM 8728 C C . ASP A 1 1114 ? -17.606 -2.769 -10.707 1.00 89.81 1114 ASP A C 1
ATOM 8730 O O . ASP A 1 1114 ? -18.606 -2.353 -11.299 1.00 89.81 1114 ASP A O 1
ATOM 8734 N N . LYS A 1 1115 ? -17.082 -2.107 -9.663 1.00 91.31 1115 LYS A N 1
ATOM 8735 C CA . LYS A 1 1115 ? -17.662 -0.915 -9.007 1.00 91.31 1115 LYS A CA 1
ATOM 8736 C C . LYS A 1 1115 ? -19.120 -1.130 -8.535 1.00 91.31 1115 LYS A C 1
ATOM 8738 O O . LYS A 1 1115 ? -19.944 -0.207 -8.558 1.00 91.31 1115 LYS A O 1
ATOM 8743 N N . ASP A 1 1116 ? -19.448 -2.344 -8.083 1.00 92.19 1116 ASP A N 1
ATOM 8744 C CA . ASP A 1 1116 ? -20.781 -2.758 -7.611 1.00 92.19 1116 ASP A CA 1
ATOM 8745 C C . ASP A 1 1116 ? -20.720 -3.954 -6.648 1.00 92.19 1116 ASP A C 1
ATOM 8747 O O . ASP A 1 1116 ? -19.887 -4.831 -6.833 1.00 92.19 1116 ASP A O 1
ATOM 8751 N N . TYR A 1 1117 ? -21.622 -4.027 -5.664 1.00 93.56 1117 TYR A N 1
ATOM 8752 C CA . TYR A 1 1117 ? -21.536 -4.987 -4.550 1.00 93.56 1117 TYR A CA 1
ATOM 8753 C C . TYR A 1 1117 ? -21.497 -6.453 -5.021 1.00 93.56 1117 TYR A C 1
ATOM 8755 O O . TYR A 1 1117 ? -22.430 -6.924 -5.685 1.00 93.56 1117 TYR A O 1
ATOM 8763 N N . ALA A 1 1118 ? -20.460 -7.194 -4.620 1.00 90.25 1118 ALA A N 1
ATOM 8764 C CA . ALA A 1 1118 ? -20.260 -8.604 -4.940 1.00 90.25 1118 ALA A CA 1
ATOM 8765 C C . ALA A 1 1118 ? -21.473 -9.458 -4.520 1.00 90.25 1118 ALA A C 1
ATOM 8767 O O . ALA A 1 1118 ? -21.687 -9.760 -3.346 1.00 90.25 1118 ALA A O 1
ATOM 8768 N N . ARG A 1 1119 ? -22.297 -9.881 -5.491 1.00 86.75 1119 ARG A N 1
ATOM 8769 C CA . ARG A 1 1119 ? -23.556 -10.611 -5.226 1.00 86.75 1119 ARG A CA 1
ATOM 8770 C C . ARG A 1 1119 ? -23.330 -11.939 -4.491 1.00 86.75 1119 ARG A C 1
ATOM 8772 O O . ARG A 1 1119 ? -24.168 -12.341 -3.686 1.00 86.75 1119 ARG A O 1
ATOM 8779 N N . LYS A 1 1120 ? -22.214 -12.612 -4.775 1.00 88.25 1120 LYS A N 1
ATOM 8780 C CA . LYS A 1 1120 ? -21.791 -13.846 -4.099 1.00 88.25 1120 LYS A CA 1
ATOM 8781 C C . LYS A 1 1120 ? -21.163 -13.582 -2.727 1.00 88.25 1120 LYS A C 1
ATOM 8783 O O . LYS A 1 1120 ? -21.285 -14.430 -1.849 1.00 88.25 1120 LYS A O 1
ATOM 8788 N N . GLY A 1 1121 ? -20.641 -12.376 -2.492 1.00 89.94 1121 GLY A N 1
ATOM 8789 C CA . GLY A 1 1121 ? -19.832 -12.060 -1.317 1.00 89.94 1121 GLY A CA 1
ATOM 8790 C C . GLY A 1 1121 ? -18.558 -12.900 -1.304 1.00 89.94 1121 GLY A C 1
ATOM 8791 O O . GLY A 1 1121 ? -18.101 -13.343 -2.352 1.00 89.94 1121 GLY A O 1
ATOM 8792 N N . MET A 1 1122 ? -18.022 -13.185 -0.123 1.00 90.88 1122 MET A N 1
ATOM 8793 C CA . MET A 1 1122 ? -16.788 -13.963 0.051 1.00 90.88 1122 MET A CA 1
ATOM 8794 C C . MET A 1 1122 ? -17.018 -15.483 -0.085 1.00 90.88 1122 MET A C 1
ATOM 8796 O O . MET A 1 1122 ? -16.482 -16.258 0.695 1.00 90.88 1122 MET A O 1
ATOM 8800 N N . GLU A 1 1123 ? -17.847 -15.933 -1.036 1.00 89.06 1123 GLU A N 1
ATOM 8801 C CA . GLU A 1 1123 ? -18.314 -17.335 -1.148 1.00 89.06 1123 GLU A CA 1
ATOM 8802 C C . GLU A 1 1123 ? -17.169 -18.358 -1.279 1.00 89.06 1123 GLU A C 1
ATOM 8804 O O . GLU A 1 1123 ? -17.341 -19.516 -0.913 1.00 89.06 1123 GLU A O 1
ATOM 8809 N N . CYS A 1 1124 ? -16.000 -17.930 -1.767 1.00 84.94 1124 CYS A N 1
ATOM 8810 C CA . CYS A 1 1124 ? -14.806 -18.771 -1.876 1.00 84.94 1124 CYS A CA 1
ATOM 8811 C C . CYS A 1 1124 ? -13.917 -18.784 -0.619 1.00 84.94 1124 CYS A C 1
ATOM 8813 O O . CYS A 1 1124 ? -13.134 -19.715 -0.469 1.00 84.94 1124 CYS A O 1
ATOM 8815 N N . TYR A 1 1125 ? -13.985 -17.761 0.245 1.00 87.75 1125 TYR A N 1
ATOM 8816 C CA . TYR A 1 1125 ? -12.953 -17.490 1.266 1.00 87.75 1125 TYR A CA 1
ATOM 8817 C C . TYR A 1 1125 ? -13.498 -17.135 2.663 1.00 87.75 1125 TYR A C 1
ATOM 8819 O O . TYR A 1 1125 ? -12.710 -16.838 3.559 1.00 87.75 1125 TYR A O 1
ATOM 8827 N N . GLY A 1 1126 ? -14.819 -17.125 2.851 1.00 90.62 1126 GLY A N 1
ATOM 8828 C CA . GLY A 1 1126 ? -15.503 -16.779 4.099 1.00 90.62 1126 GLY A CA 1
ATOM 8829 C C . GLY A 1 1126 ? -16.777 -17.606 4.316 1.00 90.62 1126 GLY A C 1
ATOM 8830 O O . GLY A 1 1126 ? -17.150 -18.436 3.485 1.00 90.62 1126 GLY A O 1
ATOM 8831 N N . ASP A 1 1127 ? -17.448 -17.407 5.448 1.00 94.38 1127 ASP A N 1
ATOM 8832 C CA . ASP A 1 1127 ? -18.564 -18.250 5.898 1.00 94.38 1127 ASP A CA 1
ATOM 8833 C C . ASP A 1 1127 ? -19.901 -17.868 5.232 1.00 94.38 1127 ASP A C 1
ATOM 8835 O O . ASP A 1 1127 ? -20.388 -16.749 5.384 1.00 94.38 1127 ASP A O 1
ATOM 8839 N N . GLU A 1 1128 ? -20.488 -18.776 4.444 1.00 93.88 1128 GLU A N 1
ATOM 8840 C CA . GLU A 1 1128 ? -21.682 -18.546 3.595 1.00 93.88 1128 GLU A CA 1
ATOM 8841 C C . GLU A 1 1128 ? -21.615 -17.260 2.727 1.00 93.88 1128 GLU A C 1
ATOM 8843 O O . GLU A 1 1128 ? -22.626 -16.656 2.343 1.00 93.88 1128 GLU A O 1
ATOM 8848 N N . GLY A 1 1129 ? -20.397 -16.816 2.402 1.00 93.94 1129 GLY A N 1
ATOM 8849 C CA . GLY A 1 1129 ? -20.107 -15.569 1.692 1.00 93.94 1129 GLY A CA 1
ATOM 8850 C C . GLY A 1 1129 ? -20.111 -14.295 2.547 1.00 93.94 1129 GLY A C 1
ATOM 8851 O O . GLY A 1 1129 ? -19.992 -13.201 1.990 1.00 93.94 1129 GLY A O 1
ATOM 8852 N N . SER A 1 1130 ? -20.233 -14.417 3.868 1.00 97.25 1130 SER A N 1
ATOM 8853 C CA . SER A 1 1130 ? -19.853 -13.396 4.851 1.00 97.25 1130 SER A CA 1
ATOM 8854 C C . SER A 1 1130 ? -18.348 -13.446 5.134 1.00 97.25 1130 SER A C 1
ATOM 8856 O O . SER A 1 1130 ? -17.694 -14.451 4.872 1.00 97.25 1130 SER A O 1
ATOM 8858 N N . GLY A 1 1131 ? -17.802 -12.373 5.705 1.00 96.81 1131 GLY A N 1
ATOM 8859 C CA . GLY A 1 1131 ? -16.447 -12.332 6.246 1.00 96.81 1131 GLY A CA 1
ATOM 8860 C C . GLY A 1 1131 ? -16.349 -11.452 7.491 1.00 96.81 1131 GLY A C 1
ATOM 8861 O O . GLY A 1 1131 ? -17.152 -10.535 7.688 1.00 96.81 1131 GLY A O 1
ATOM 8862 N N . VAL A 1 1132 ? -15.386 -11.738 8.366 1.00 97.69 1132 VAL A N 1
ATOM 8863 C CA . VAL A 1 1132 ? -15.208 -11.074 9.668 1.00 97.69 1132 VAL A CA 1
ATOM 8864 C C . VAL A 1 1132 ? -14.907 -9.585 9.505 1.00 97.69 1132 VAL A C 1
ATOM 8866 O O . VAL A 1 1132 ? -15.496 -8.760 10.200 1.00 97.69 1132 VAL A O 1
ATOM 8869 N N . VAL A 1 1133 ? -14.079 -9.218 8.523 1.00 98.06 1133 VAL A N 1
ATOM 8870 C CA . VAL A 1 1133 ? -13.675 -7.825 8.282 1.00 98.06 1133 VAL A CA 1
ATOM 8871 C C . VAL A 1 1133 ? -14.836 -6.998 7.710 1.00 98.06 1133 VAL A C 1
ATOM 8873 O O . VAL A 1 1133 ? -15.195 -5.964 8.275 1.00 98.06 1133 VAL A O 1
ATOM 8876 N N . SER A 1 1134 ? -15.505 -7.479 6.654 1.00 98.19 1134 SER A N 1
ATOM 8877 C CA . SER A 1 1134 ? -16.671 -6.793 6.072 1.00 98.19 1134 SER A CA 1
ATOM 8878 C C . SER A 1 1134 ? -17.844 -6.688 7.057 1.00 98.19 1134 SER A C 1
ATOM 8880 O O . SER A 1 1134 ? -18.533 -5.666 7.084 1.00 98.19 1134 SER A O 1
ATOM 8882 N N . THR A 1 1135 ? -18.051 -7.710 7.899 1.00 98.75 1135 THR A N 1
ATOM 8883 C CA . THR A 1 1135 ? -19.046 -7.681 8.986 1.00 98.75 1135 THR A CA 1
ATOM 8884 C C . THR A 1 1135 ? -18.696 -6.635 10.037 1.00 98.75 1135 THR A C 1
ATOM 8886 O O . THR A 1 1135 ? -19.566 -5.865 10.442 1.00 98.75 1135 THR A O 1
ATOM 8889 N N . ALA A 1 1136 ? -17.429 -6.556 10.450 1.00 98.81 1136 ALA A N 1
ATOM 8890 C CA . ALA A 1 1136 ? -16.980 -5.561 11.412 1.00 98.81 1136 ALA A CA 1
ATOM 8891 C C . ALA A 1 1136 ? -17.183 -4.125 10.899 1.00 98.81 1136 ALA A C 1
ATOM 8893 O O . ALA A 1 1136 ? -17.751 -3.309 11.621 1.00 98.81 1136 ALA A O 1
ATOM 8894 N N . TRP A 1 1137 ? -16.837 -3.818 9.642 1.00 98.81 1137 TRP A N 1
ATOM 8895 C CA . TRP A 1 1137 ? -17.115 -2.496 9.058 1.00 98.81 1137 TRP A CA 1
ATOM 8896 C C . TRP A 1 1137 ? -18.615 -2.184 8.975 1.00 98.81 1137 TRP A C 1
ATOM 8898 O O . TRP A 1 1137 ? -19.034 -1.084 9.337 1.00 98.81 1137 TRP A O 1
ATOM 8908 N N . ALA A 1 1138 ? -19.451 -3.149 8.573 1.00 98.81 1138 ALA A N 1
ATOM 8909 C CA . ALA A 1 1138 ? -20.902 -2.963 8.561 1.00 98.81 1138 ALA A CA 1
ATOM 8910 C C . ALA A 1 1138 ? -21.464 -2.674 9.970 1.00 98.81 1138 ALA A C 1
ATOM 8912 O O . ALA A 1 1138 ? -22.325 -1.809 10.125 1.00 98.81 1138 ALA A O 1
ATOM 8913 N N . LEU A 1 1139 ? -20.944 -3.336 11.008 1.00 98.88 1139 LEU A N 1
ATOM 8914 C CA . LEU A 1 1139 ? -21.309 -3.083 12.405 1.00 98.88 1139 LEU A CA 1
ATOM 8915 C C . LEU A 1 1139 ? -20.797 -1.734 12.924 1.00 98.88 1139 LEU A C 1
ATOM 8917 O O . LEU A 1 1139 ? -21.546 -1.034 13.606 1.00 98.88 1139 LEU A O 1
ATOM 8921 N N . LEU A 1 1140 ? -19.568 -1.328 12.587 1.00 98.81 1140 LEU A N 1
ATOM 8922 C CA . LEU A 1 1140 ? -19.028 -0.006 12.930 1.00 98.81 1140 LEU A CA 1
ATOM 8923 C C . LEU A 1 1140 ? -19.884 1.112 12.316 1.00 98.81 1140 LEU A C 1
ATOM 8925 O O . LEU A 1 1140 ? -20.247 2.053 13.021 1.00 98.81 1140 LEU A O 1
ATOM 8929 N N . ALA A 1 1141 ? -20.304 0.955 11.055 1.00 98.62 1141 ALA A N 1
ATOM 8930 C CA . ALA A 1 1141 ? -21.232 1.858 10.376 1.00 98.62 1141 ALA A CA 1
ATOM 8931 C C . ALA A 1 1141 ? -22.621 1.895 11.046 1.00 98.62 1141 ALA A C 1
ATOM 8933 O O . ALA A 1 1141 ? -23.132 2.965 11.375 1.00 98.62 1141 ALA A O 1
ATOM 8934 N N . LEU A 1 1142 ? -23.248 0.735 11.276 1.00 98.56 1142 LEU A N 1
ATOM 8935 C CA . LEU A 1 1142 ? -24.602 0.660 11.842 1.00 98.56 1142 LEU A CA 1
ATOM 8936 C C . LEU A 1 1142 ? -24.658 1.140 13.304 1.00 98.56 1142 LEU A C 1
ATOM 8938 O O . LEU A 1 1142 ? -25.649 1.758 13.696 1.00 98.56 1142 LEU A O 1
ATOM 8942 N N . SER A 1 1143 ? -23.598 0.919 14.088 1.00 97.81 1143 SER A N 1
ATOM 8943 C CA . SER A 1 1143 ? -23.482 1.415 15.467 1.00 97.81 1143 SER A CA 1
ATOM 8944 C C . SER A 1 1143 ? -23.187 2.916 15.535 1.00 97.81 1143 SER A C 1
ATOM 8946 O O . SER A 1 1143 ? -23.846 3.610 16.311 1.00 97.81 1143 SER A O 1
ATOM 8948 N N . ALA A 1 1144 ? -22.308 3.454 14.678 1.00 97.38 1144 ALA A N 1
ATOM 8949 C CA . ALA A 1 1144 ? -22.109 4.901 14.543 1.00 97.38 1144 ALA A CA 1
ATOM 8950 C C . ALA A 1 1144 ? -23.414 5.611 14.141 1.00 97.38 1144 ALA A C 1
ATOM 8952 O O . ALA A 1 1144 ? -23.796 6.611 14.745 1.00 97.38 1144 ALA A O 1
ATOM 8953 N N . ALA A 1 1145 ? -24.177 5.030 13.210 1.00 97.31 1145 ALA A N 1
ATOM 8954 C CA . ALA A 1 1145 ? -25.505 5.512 12.839 1.00 97.31 1145 ALA A CA 1
ATOM 8955 C C . ALA A 1 1145 ? -26.582 5.318 13.926 1.00 97.31 1145 ALA A C 1
ATOM 8957 O O . ALA A 1 1145 ? -27.657 5.905 13.804 1.00 97.31 1145 ALA A O 1
ATOM 8958 N N . LYS A 1 1146 ? -26.327 4.538 14.990 1.00 96.00 1146 LYS A N 1
ATOM 8959 C CA . LYS A 1 1146 ? -27.324 4.073 15.978 1.00 96.00 1146 LYS A CA 1
ATOM 8960 C C . LYS A 1 1146 ? -28.568 3.486 15.301 1.00 96.00 1146 LYS A C 1
ATOM 8962 O O . LYS A 1 1146 ? -29.682 3.952 15.507 1.00 96.00 1146 LYS A O 1
ATOM 8967 N N . CYS A 1 1147 ? -28.354 2.485 14.449 1.00 95.62 1147 CYS A N 1
ATOM 8968 C CA . CYS A 1 1147 ? -29.408 1.821 13.687 1.00 95.62 1147 CYS A CA 1
ATOM 8969 C C . CYS A 1 1147 ? -30.514 1.241 14.590 1.00 95.62 1147 CYS A C 1
ATOM 8971 O O . CYS A 1 1147 ? -30.210 0.534 15.553 1.00 95.62 1147 CYS A O 1
ATOM 8973 N N . ASP A 1 1148 ? -31.777 1.496 14.225 1.00 92.62 1148 ASP A N 1
ATOM 8974 C CA . ASP A 1 1148 ? -32.971 1.019 14.938 1.00 92.62 1148 ASP A CA 1
ATOM 8975 C C . ASP A 1 1148 ? -33.167 -0.512 14.854 1.00 92.62 1148 ASP A C 1
ATOM 8977 O O . ASP A 1 1148 ? -33.791 -1.103 15.736 1.00 92.62 1148 ASP A O 1
ATOM 8981 N N . ASP A 1 1149 ? -32.633 -1.187 13.821 1.00 95.81 1149 ASP A N 1
ATOM 8982 C CA . ASP A 1 1149 ? -32.683 -2.655 13.716 1.00 95.81 1149 ASP A CA 1
ATOM 8983 C C . ASP A 1 1149 ? -31.578 -3.311 14.560 1.00 95.81 1149 ASP A C 1
ATOM 8985 O O . ASP A 1 1149 ? -30.592 -3.871 14.070 1.00 95.81 1149 ASP A O 1
ATOM 8989 N N . VAL A 1 1150 ? -31.786 -3.277 15.876 1.00 95.62 1150 VAL A N 1
ATOM 8990 C CA . VAL A 1 1150 ? -30.935 -3.961 16.859 1.00 95.62 1150 VAL A CA 1
ATOM 8991 C C . VAL A 1 1150 ? -30.903 -5.480 16.621 1.00 95.62 1150 VAL A C 1
ATOM 8993 O O . VAL A 1 1150 ? -29.939 -6.137 17.007 1.00 95.62 1150 VAL A O 1
ATOM 8996 N N . ASN A 1 1151 ? -31.897 -6.070 15.941 1.00 96.62 1151 ASN A N 1
ATOM 8997 C CA . ASN A 1 1151 ? -31.871 -7.497 15.609 1.00 96.62 1151 ASN A CA 1
ATOM 8998 C C . ASN A 1 1151 ? -30.847 -7.800 14.506 1.00 96.62 1151 ASN A C 1
ATOM 9000 O O . ASN A 1 1151 ? -30.153 -8.813 14.596 1.00 96.62 1151 ASN A O 1
ATOM 9004 N N . ALA A 1 1152 ? -30.713 -6.931 13.501 1.00 97.62 1152 ALA A N 1
ATOM 9005 C CA . ALA A 1 1152 ? -29.644 -7.018 12.508 1.00 97.62 1152 ALA A CA 1
ATOM 9006 C C . ALA A 1 1152 ? -28.261 -6.833 13.137 1.00 97.62 1152 ALA A C 1
ATOM 9008 O O . ALA A 1 1152 ? -27.371 -7.646 12.883 1.00 97.62 1152 ALA A O 1
ATOM 9009 N N . VAL A 1 1153 ? -28.095 -5.839 14.017 1.00 98.19 1153 VAL A N 1
ATOM 9010 C CA . VAL A 1 1153 ? -26.836 -5.637 14.755 1.00 98.19 1153 VAL A CA 1
ATOM 9011 C C . VAL A 1 1153 ? -26.500 -6.864 15.609 1.00 98.19 1153 VAL A C 1
ATOM 9013 O O . VAL A 1 1153 ? -25.387 -7.376 15.519 1.00 98.19 1153 VAL A O 1
ATOM 9016 N N . ARG A 1 1154 ? -27.465 -7.405 16.370 1.00 97.19 1154 ARG A N 1
ATOM 9017 C CA . ARG A 1 1154 ? -27.265 -8.606 17.199 1.00 97.19 1154 ARG A CA 1
ATOM 9018 C C . ARG A 1 1154 ? -26.811 -9.811 16.373 1.00 97.19 1154 ARG A C 1
ATOM 9020 O O . ARG A 1 1154 ? -25.910 -10.518 16.806 1.00 97.19 1154 ARG A O 1
ATOM 9027 N N . ARG A 1 1155 ? -27.384 -10.030 15.181 1.00 97.88 1155 ARG A N 1
ATOM 9028 C CA . ARG A 1 1155 ? -26.950 -11.108 14.270 1.00 97.88 1155 ARG A CA 1
ATOM 9029 C C . ARG A 1 1155 ? -25.493 -10.944 13.821 1.00 97.88 1155 ARG A C 1
ATOM 9031 O O . ARG A 1 1155 ? -24.759 -11.924 13.832 1.00 97.88 1155 ARG A O 1
ATOM 9038 N N . GLY A 1 1156 ? -25.058 -9.729 13.482 1.00 98.31 1156 GLY A N 1
ATOM 9039 C CA . GLY A 1 1156 ? -23.661 -9.475 13.104 1.00 98.31 1156 GLY A CA 1
ATOM 9040 C C . GLY A 1 1156 ? -22.684 -9.612 14.275 1.00 98.31 1156 GLY A C 1
ATOM 9041 O O . GLY A 1 1156 ? -21.606 -10.179 14.117 1.00 98.31 1156 GLY A O 1
ATOM 9042 N N . VAL A 1 1157 ? -23.070 -9.145 15.467 1.00 98.25 1157 VAL A N 1
ATOM 9043 C CA . VAL A 1 1157 ? -22.298 -9.351 16.705 1.00 98.25 1157 VAL A CA 1
ATOM 9044 C C . VAL A 1 1157 ? -22.155 -10.846 17.007 1.00 98.25 1157 VAL A C 1
ATOM 9046 O O . VAL A 1 1157 ? -21.052 -11.300 17.297 1.00 98.25 1157 VAL A O 1
ATOM 9049 N N . GLN A 1 1158 ? -23.238 -11.618 16.880 1.00 97.06 1158 GLN A N 1
ATOM 9050 C CA . GLN A 1 1158 ? -23.214 -13.067 17.072 1.00 97.06 1158 GLN A CA 1
ATOM 9051 C C . GLN A 1 1158 ? -22.313 -13.763 16.041 1.00 97.06 1158 GLN A C 1
ATOM 9053 O O . GLN A 1 1158 ? -21.505 -14.598 16.432 1.00 97.06 1158 GLN A O 1
ATOM 9058 N N . TYR A 1 1159 ? -22.370 -13.368 14.763 1.00 97.94 1159 TYR A N 1
ATOM 9059 C CA . TYR A 1 1159 ? -21.456 -13.863 13.726 1.00 97.94 1159 TYR A CA 1
ATOM 9060 C C . TYR A 1 1159 ? -19.983 -13.644 14.107 1.00 97.94 1159 TYR A C 1
ATOM 9062 O O . TYR A 1 1159 ? -19.187 -14.574 14.026 1.00 97.94 1159 TYR A O 1
ATOM 9070 N N . LEU A 1 1160 ? -19.604 -12.451 14.583 1.00 98.25 1160 LEU A N 1
ATOM 9071 C CA . LEU A 1 1160 ? -18.223 -12.199 15.019 1.00 98.25 1160 LEU A CA 1
ATOM 9072 C C . LEU A 1 1160 ? -17.813 -13.029 16.247 1.00 98.25 1160 LEU A C 1
ATOM 9074 O O . LEU A 1 1160 ? -16.645 -13.398 16.347 1.00 98.25 1160 LEU A O 1
ATOM 9078 N N . ILE A 1 1161 ? -18.742 -13.342 17.155 1.00 96.56 1161 ILE A N 1
ATOM 9079 C CA . ILE A 1 1161 ? -18.487 -14.214 18.313 1.00 96.56 1161 ILE A CA 1
ATOM 9080 C C . ILE A 1 1161 ? -18.328 -15.678 17.872 1.00 96.56 1161 ILE A C 1
ATOM 9082 O O . ILE A 1 1161 ? -17.369 -16.330 18.270 1.00 96.56 1161 ILE A O 1
ATOM 9086 N N . ASP A 1 1162 ? -19.218 -16.196 17.022 1.00 95.44 1162 ASP A N 1
ATOM 9087 C CA . ASP A 1 1162 ? -19.164 -17.588 16.547 1.00 95.44 1162 ASP A CA 1
ATOM 9088 C C . ASP A 1 1162 ? -18.039 -17.853 15.530 1.00 95.44 1162 ASP A C 1
ATOM 9090 O O . ASP A 1 1162 ? -17.657 -19.007 15.332 1.00 95.44 1162 ASP A O 1
ATOM 9094 N N . ARG A 1 1163 ? -17.481 -16.803 14.913 1.00 95.88 1163 ARG A N 1
ATOM 9095 C CA . ARG A 1 1163 ? -16.266 -16.863 14.082 1.00 95.88 1163 ARG A CA 1
ATOM 9096 C C . ARG A 1 1163 ? -14.971 -16.607 14.864 1.00 95.88 1163 ARG A C 1
ATOM 9098 O O . ARG A 1 1163 ? -13.904 -16.708 14.258 1.00 95.88 1163 ARG A O 1
ATOM 9105 N N . GLN A 1 1164 ? -15.029 -16.265 16.156 1.00 96.31 1164 GLN A N 1
ATOM 9106 C CA . GLN A 1 1164 ? -13.822 -16.153 16.979 1.00 96.31 1164 GLN A CA 1
ATOM 9107 C C . GLN A 1 1164 ? -13.261 -17.551 17.270 1.00 96.31 1164 GLN A C 1
ATOM 9109 O O . GLN A 1 1164 ? -13.999 -18.480 17.593 1.00 96.31 1164 GLN A O 1
ATOM 9114 N N . LEU A 1 1165 ? -11.947 -17.693 17.138 1.00 94.00 1165 LEU A N 1
ATOM 9115 C CA . LEU A 1 1165 ? -11.215 -18.921 17.420 1.00 94.00 1165 LEU A CA 1
ATOM 9116 C C . LEU A 1 1165 ? -10.996 -19.073 18.931 1.00 94.00 1165 LEU A C 1
ATOM 9118 O O . LEU A 1 1165 ? -10.917 -18.079 19.654 1.00 94.00 1165 LEU A O 1
ATOM 9122 N N . ASP A 1 1166 ? -10.796 -20.306 19.399 1.00 90.75 1166 ASP A N 1
ATOM 9123 C CA . ASP A 1 1166 ? -10.539 -20.622 20.815 1.00 90.75 1166 ASP A CA 1
ATOM 9124 C C . ASP A 1 1166 ? -9.360 -19.827 21.411 1.00 90.75 1166 ASP A C 1
ATOM 9126 O O . ASP A 1 1166 ? -9.334 -19.523 22.601 1.00 90.75 1166 ASP A O 1
ATOM 9130 N N . CYS A 1 1167 ? -8.398 -19.435 20.570 1.00 90.31 1167 CYS A N 1
ATOM 9131 C CA . CYS A 1 1167 ? -7.248 -18.613 20.935 1.00 90.31 1167 CYS A CA 1
ATOM 9132 C C . CYS A 1 1167 ? -7.526 -17.104 21.068 1.00 90.31 1167 CYS A C 1
ATOM 9134 O O . CYS A 1 1167 ? -6.609 -16.362 21.408 1.00 90.31 1167 CYS A O 1
ATOM 9136 N N . GLY A 1 1168 ? -8.741 -16.634 20.770 1.00 93.81 1168 GLY A N 1
ATOM 9137 C CA . GLY A 1 1168 ? -9.122 -15.215 20.733 1.00 93.81 1168 GLY A CA 1
ATOM 9138 C C . GLY A 1 1168 ? -8.900 -14.514 19.383 1.00 93.81 1168 GLY A C 1
ATOM 9139 O O . GLY A 1 1168 ? -9.380 -13.398 19.194 1.00 93.81 1168 GLY A O 1
ATOM 9140 N N . ASP A 1 1169 ? -8.213 -15.157 18.438 1.00 95.81 1169 ASP A N 1
ATOM 9141 C CA . ASP A 1 1169 ? -8.002 -14.671 17.065 1.00 95.81 1169 ASP A CA 1
ATOM 9142 C C . ASP A 1 1169 ? -9.255 -14.862 16.181 1.00 95.81 1169 ASP A C 1
ATOM 9144 O O . ASP A 1 1169 ? -10.209 -15.534 16.574 1.00 95.81 1169 ASP A O 1
ATOM 9148 N N . TRP A 1 1170 ? -9.237 -14.329 14.958 1.00 96.44 1170 TRP A N 1
ATOM 9149 C CA . TRP A 1 1170 ? -10.206 -14.655 13.904 1.00 96.44 1170 TRP A CA 1
ATOM 9150 C C . TRP A 1 1170 ? -9.493 -15.283 12.700 1.00 96.44 1170 TRP A C 1
ATOM 9152 O O . TRP A 1 1170 ? -8.340 -14.942 12.428 1.00 96.44 1170 TRP A O 1
ATOM 9162 N N . PRO A 1 1171 ? -10.150 -16.195 11.960 1.00 94.19 1171 PRO A N 1
ATOM 9163 C CA . PRO A 1 1171 ? -9.521 -16.899 10.850 1.00 94.19 1171 PRO A CA 1
ATOM 9164 C C . PRO A 1 1171 ? -9.111 -15.952 9.717 1.00 94.19 1171 PRO A C 1
ATOM 9166 O O . PRO A 1 1171 ? -9.819 -14.993 9.404 1.00 94.19 1171 PRO A O 1
ATOM 9169 N N . GLN A 1 1172 ? -7.995 -16.254 9.047 1.00 93.25 1172 GLN A N 1
ATOM 9170 C CA . GLN A 1 1172 ? -7.636 -15.553 7.814 1.00 93.25 1172 GLN A CA 1
ATOM 9171 C C . GLN A 1 1172 ? -8.568 -15.961 6.665 1.00 93.25 1172 GLN A C 1
ATOM 9173 O O . GLN A 1 1172 ? -8.489 -17.079 6.145 1.00 93.25 1172 GLN A O 1
ATOM 9178 N N . GLU A 1 1173 ? -9.397 -15.010 6.242 1.00 93.56 1173 GLU A N 1
ATOM 9179 C CA . GLU A 1 1173 ? -10.301 -15.072 5.088 1.00 93.56 1173 GLU A CA 1
ATOM 9180 C C . GLU A 1 1173 ? -9.666 -14.355 3.869 1.00 93.56 1173 GLU A C 1
ATOM 9182 O O . GLU A 1 1173 ? -8.438 -14.214 3.806 1.00 93.56 1173 GLU A O 1
ATOM 9187 N N . GLY A 1 1174 ? -10.458 -13.955 2.871 1.00 90.50 1174 GLY A N 1
ATOM 9188 C CA . GLY A 1 1174 ? -9.968 -13.329 1.631 1.00 90.50 1174 GLY A CA 1
ATOM 9189 C C . GLY A 1 1174 ? -9.324 -11.939 1.791 1.00 90.50 1174 GLY A C 1
ATOM 9190 O O . GLY A 1 1174 ? -9.301 -11.336 2.869 1.00 90.50 1174 GLY A O 1
ATOM 9191 N N . ILE A 1 1175 ? -8.778 -11.422 0.692 1.00 92.75 1175 ILE A N 1
ATOM 9192 C CA . ILE A 1 1175 ? -8.005 -10.180 0.635 1.00 92.75 1175 ILE A CA 1
ATOM 9193 C C . ILE A 1 1175 ? -8.883 -8.954 0.921 1.00 92.75 1175 ILE A C 1
ATOM 9195 O O . ILE A 1 1175 ? -9.916 -8.719 0.293 1.00 92.75 1175 ILE A O 1
ATOM 9199 N N . SER A 1 1176 ? -8.480 -8.166 1.919 1.00 93.94 1176 SER A N 1
ATOM 9200 C CA . SER A 1 1176 ? -9.294 -7.054 2.429 1.00 93.94 1176 SER A CA 1
ATOM 9201 C C . SER A 1 1176 ? -8.921 -5.692 1.841 1.00 93.94 1176 SER A C 1
ATOM 9203 O O . SER A 1 1176 ? -9.779 -4.817 1.783 1.00 93.94 1176 SER A O 1
ATOM 9205 N N . GLY A 1 1177 ? -7.670 -5.488 1.419 1.00 94.75 1177 GLY A N 1
ATOM 9206 C CA . GLY A 1 1177 ? -7.189 -4.233 0.836 1.00 94.75 1177 GLY A CA 1
ATOM 9207 C C . GLY A 1 1177 ? -7.320 -4.184 -0.684 1.00 94.75 1177 GLY A C 1
ATOM 9208 O O . GLY A 1 1177 ? -7.316 -5.216 -1.356 1.00 94.75 1177 GLY A O 1
ATOM 9209 N N . VAL A 1 1178 ? -7.361 -2.972 -1.237 1.00 94.06 1178 VAL A N 1
ATOM 9210 C CA . VAL A 1 1178 ? -7.276 -2.714 -2.683 1.00 94.06 1178 VAL A CA 1
ATOM 9211 C C . VAL A 1 1178 ? -6.528 -1.406 -2.938 1.00 94.06 1178 VAL A C 1
ATOM 9213 O O . VAL A 1 1178 ? -6.568 -0.502 -2.112 1.00 94.06 1178 VAL A O 1
ATOM 9216 N N . PHE A 1 1179 ? -5.891 -1.268 -4.098 1.00 88.06 1179 PHE A N 1
ATOM 9217 C CA . PHE A 1 1179 ? -5.482 0.034 -4.630 1.00 88.06 1179 PHE A CA 1
ATOM 9218 C C . PHE A 1 1179 ? -5.798 0.146 -6.127 1.00 88.06 1179 PHE A C 1
ATOM 9220 O O . PHE A 1 1179 ? -5.895 -0.853 -6.847 1.00 88.06 1179 PHE A O 1
ATOM 9227 N N . ASN A 1 1180 ? -6.031 1.386 -6.579 1.00 87.31 1180 ASN A N 1
ATOM 9228 C CA . ASN A 1 1180 ? -6.322 1.771 -7.971 1.00 87.31 1180 ASN A CA 1
ATOM 9229 C C . ASN A 1 1180 ? -7.317 0.834 -8.695 1.00 87.31 1180 ASN A C 1
ATOM 9231 O O . ASN A 1 1180 ? -7.156 0.496 -9.872 1.00 87.31 1180 ASN A O 1
ATOM 9235 N N . ARG A 1 1181 ? -8.356 0.410 -7.950 1.00 85.19 1181 ARG A N 1
ATOM 9236 C CA . ARG A 1 1181 ? -9.472 -0.494 -8.317 1.00 85.19 1181 ARG A CA 1
ATOM 9237 C C . ARG A 1 1181 ? -9.106 -1.941 -8.677 1.00 85.19 1181 ARG A C 1
ATOM 9239 O O . ARG A 1 1181 ? -9.944 -2.818 -8.496 1.00 85.19 1181 ARG A O 1
ATOM 9246 N N . ALA A 1 1182 ? -7.914 -2.178 -9.219 1.00 85.62 1182 ALA A N 1
ATOM 9247 C CA . ALA A 1 1182 ? -7.588 -3.376 -9.995 1.00 85.62 1182 ALA A CA 1
ATOM 9248 C C . ALA A 1 1182 ? -6.517 -4.291 -9.368 1.00 85.62 1182 ALA A C 1
ATOM 9250 O O . ALA A 1 1182 ? -6.150 -5.299 -9.976 1.00 85.62 1182 ALA A O 1
ATOM 9251 N N . CYS A 1 1183 ? -6.036 -3.981 -8.159 1.00 92.81 1183 CYS A N 1
ATOM 9252 C CA . CYS A 1 1183 ? -5.109 -4.845 -7.434 1.00 92.81 1183 CYS A CA 1
ATOM 9253 C C . CYS A 1 1183 ? -5.475 -4.969 -5.951 1.00 92.81 1183 CYS A C 1
ATOM 9255 O O . CYS A 1 1183 ? -5.498 -3.968 -5.236 1.00 92.81 1183 CYS A O 1
ATOM 9257 N N . GLY A 1 1184 ? -5.742 -6.193 -5.487 1.00 94.56 1184 GLY A N 1
ATOM 9258 C CA . GLY A 1 1184 ? -5.889 -6.491 -4.062 1.00 94.56 1184 GLY A CA 1
ATOM 9259 C C . GLY A 1 1184 ? -4.548 -6.476 -3.314 1.00 94.56 1184 GLY A C 1
ATOM 9260 O O . GLY A 1 1184 ? -3.506 -6.787 -3.897 1.00 94.56 1184 GLY A O 1
ATOM 9261 N N . ILE A 1 1185 ? -4.585 -6.136 -2.023 1.00 96.69 1185 ILE A N 1
ATOM 9262 C CA . ILE A 1 1185 ? -3.426 -6.134 -1.114 1.00 96.69 1185 ILE A CA 1
ATOM 9263 C C . ILE A 1 1185 ? -3.810 -6.635 0.287 1.00 96.69 1185 ILE A C 1
ATOM 9265 O O . ILE A 1 1185 ? -4.921 -6.390 0.766 1.00 96.69 1185 ILE A O 1
ATOM 9269 N N . THR A 1 1186 ? -2.918 -7.377 0.939 1.00 96.19 1186 THR A N 1
ATOM 9270 C CA . THR A 1 1186 ? -3.174 -7.953 2.265 1.00 96.19 1186 THR A CA 1
ATOM 9271 C C . THR A 1 1186 ? -3.049 -6.900 3.365 1.00 96.19 1186 THR A C 1
ATOM 9273 O O . THR A 1 1186 ? -2.158 -6.062 3.339 1.00 96.19 1186 THR A O 1
ATOM 9276 N N . TYR A 1 1187 ? -3.950 -6.965 4.349 1.00 96.75 1187 TYR A N 1
ATOM 9277 C CA . TYR A 1 1187 ? -3.850 -6.256 5.626 1.00 96.75 1187 TYR A CA 1
ATOM 9278 C C . TYR A 1 1187 ? -4.020 -7.287 6.749 1.00 96.75 1187 TYR A C 1
ATOM 9280 O O . TYR A 1 1187 ? -5.146 -7.550 7.182 1.00 96.75 1187 TYR A O 1
ATOM 9288 N N . THR A 1 1188 ? -2.925 -7.902 7.209 1.00 93.69 1188 THR A N 1
ATOM 9289 C CA . THR A 1 1188 ? -2.978 -8.971 8.230 1.00 93.69 1188 THR A CA 1
ATOM 9290 C C . THR A 1 1188 ? -3.723 -8.540 9.502 1.00 93.69 1188 THR A C 1
ATOM 9292 O O . THR A 1 1188 ? -4.505 -9.313 10.058 1.00 93.69 1188 THR A O 1
ATOM 9295 N N . ALA A 1 1189 ? -3.538 -7.292 9.945 1.00 96.06 1189 ALA A N 1
ATOM 9296 C CA . ALA A 1 1189 ? -4.124 -6.769 11.179 1.00 96.06 1189 ALA A CA 1
ATOM 9297 C C . ALA A 1 1189 ? -5.664 -6.701 11.168 1.00 96.06 1189 ALA A C 1
ATOM 9299 O O . ALA A 1 1189 ? -6.294 -6.731 12.228 1.00 96.06 1189 ALA A O 1
ATOM 9300 N N . TYR A 1 1190 ? -6.297 -6.607 9.993 1.00 98.06 1190 TYR A N 1
ATOM 9301 C CA . TYR A 1 1190 ? -7.720 -6.261 9.878 1.00 98.06 1190 TYR A CA 1
ATOM 9302 C C . TYR A 1 1190 ? -8.660 -7.310 10.486 1.00 98.06 1190 TYR A C 1
ATOM 9304 O O . TYR A 1 1190 ? -9.687 -6.938 11.058 1.00 98.06 1190 TYR A O 1
ATOM 9312 N N . ARG A 1 1191 ? -8.296 -8.601 10.432 1.00 96.50 1191 ARG A N 1
ATOM 9313 C CA . ARG A 1 1191 ? -9.063 -9.692 11.068 1.00 96.50 1191 ARG A CA 1
ATOM 9314 C C . ARG A 1 1191 ? -9.051 -9.617 12.600 1.00 96.50 1191 ARG A C 1
ATOM 9316 O O . ARG A 1 1191 ? -9.955 -10.139 13.232 1.00 96.50 1191 ARG A O 1
ATOM 9323 N N . ASN A 1 1192 ? -8.060 -8.955 13.199 1.00 97.75 1192 ASN A N 1
ATOM 9324 C CA . ASN A 1 1192 ? -7.989 -8.735 14.642 1.00 97.75 1192 ASN A CA 1
ATOM 9325 C C . ASN A 1 1192 ? -8.626 -7.396 15.018 1.00 97.75 1192 ASN A C 1
ATOM 9327 O O . ASN A 1 1192 ? -9.573 -7.343 15.801 1.00 97.75 1192 ASN A O 1
ATOM 9331 N N . VAL A 1 1193 ? -8.116 -6.311 14.434 1.00 98.50 1193 VAL A N 1
ATOM 9332 C CA . VAL A 1 1193 ? -8.426 -4.939 14.846 1.00 98.50 1193 VAL A CA 1
ATOM 9333 C C . VAL A 1 1193 ? -9.904 -4.603 14.656 1.00 98.50 1193 VAL A C 1
ATOM 9335 O O . VAL A 1 1193 ? -10.528 -4.083 15.582 1.00 98.50 1193 VAL A O 1
ATOM 9338 N N . PHE A 1 1194 ? -10.500 -4.926 13.502 1.00 98.75 1194 PHE A N 1
ATOM 9339 C CA . PHE A 1 1194 ? -11.882 -4.523 13.237 1.00 98.75 1194 PHE A CA 1
ATOM 9340 C C . PHE A 1 1194 ? -12.928 -5.334 14.015 1.00 98.75 1194 PHE A C 1
ATOM 9342 O O . PHE A 1 1194 ? -13.824 -4.696 14.570 1.00 98.75 1194 PHE A O 1
ATOM 9349 N N . PRO A 1 1195 ? -12.843 -6.673 14.155 1.00 98.69 1195 PRO A N 1
ATOM 9350 C CA . PRO A 1 1195 ? -13.749 -7.407 15.037 1.00 98.69 1195 PRO A CA 1
ATOM 9351 C C . PRO A 1 1195 ? -13.689 -6.945 16.497 1.00 98.69 1195 PRO A C 1
ATOM 9353 O O . PRO A 1 1195 ? -14.746 -6.720 17.084 1.00 98.69 1195 PRO A O 1
ATOM 9356 N N . ILE A 1 1196 ? -12.495 -6.689 17.055 1.00 98.75 1196 ILE A N 1
ATOM 9357 C CA . ILE A 1 1196 ? -12.337 -6.085 18.394 1.00 98.75 1196 ILE A CA 1
ATOM 9358 C C . ILE A 1 1196 ? -13.104 -4.755 18.477 1.00 98.75 1196 ILE A C 1
ATOM 9360 O O . ILE A 1 1196 ? -13.948 -4.578 19.359 1.00 98.75 1196 ILE A O 1
ATOM 9364 N N . TRP A 1 1197 ? -12.854 -3.844 17.531 1.00 98.75 1197 TRP A N 1
ATOM 9365 C CA . TRP A 1 1197 ? -13.468 -2.513 17.486 1.00 98.75 1197 TRP A CA 1
ATOM 9366 C C . TRP A 1 1197 ? -14.997 -2.586 17.384 1.00 98.75 1197 TRP A C 1
ATOM 9368 O O . TRP A 1 1197 ? -15.710 -1.948 18.159 1.00 98.75 1197 TRP A O 1
ATOM 9378 N N . ALA A 1 1198 ? -15.509 -3.404 16.461 1.00 98.75 1198 ALA A N 1
ATOM 9379 C CA . ALA A 1 1198 ? -16.935 -3.576 16.214 1.00 98.75 1198 ALA A CA 1
ATOM 9380 C C . ALA A 1 1198 ? -17.661 -4.174 17.425 1.00 98.75 1198 ALA A C 1
ATOM 9382 O O . ALA A 1 1198 ? -18.737 -3.695 17.790 1.00 98.75 1198 ALA A O 1
ATOM 9383 N N . LEU A 1 1199 ? -17.071 -5.184 18.072 1.00 98.38 1199 LEU A N 1
ATOM 9384 C CA . LEU A 1 1199 ? -17.624 -5.820 19.267 1.00 98.38 1199 LEU A CA 1
ATOM 9385 C C . LEU A 1 1199 ? -17.657 -4.853 20.458 1.00 98.38 1199 LEU A C 1
ATOM 9387 O O . LEU A 1 1199 ? -18.707 -4.702 21.087 1.00 98.38 1199 LEU A O 1
ATOM 9391 N N . GLY A 1 1200 ? -16.555 -4.143 20.728 1.00 97.38 1200 GLY A N 1
ATOM 9392 C CA . GLY A 1 1200 ? -16.484 -3.135 21.788 1.00 97.38 1200 GLY A CA 1
ATOM 9393 C C . GLY A 1 1200 ? -17.477 -1.992 21.582 1.00 97.38 1200 GLY A C 1
ATOM 9394 O O . GLY A 1 1200 ? -18.289 -1.704 22.467 1.00 97.38 1200 GLY A O 1
ATOM 9395 N N . ARG A 1 1201 ? -17.488 -1.395 20.382 1.00 97.19 1201 ARG A N 1
ATOM 9396 C CA . ARG A 1 1201 ? -18.410 -0.308 20.028 1.00 97.19 1201 ARG A CA 1
ATOM 9397 C C . ARG A 1 1201 ? -19.869 -0.751 20.105 1.00 97.19 1201 ARG A C 1
ATOM 9399 O O . ARG A 1 1201 ? -20.676 -0.055 20.717 1.00 97.19 1201 ARG A O 1
ATOM 9406 N N . CYS A 1 1202 ? -20.229 -1.913 19.554 1.00 97.31 1202 CYS A N 1
ATOM 9407 C CA . CYS A 1 1202 ? -21.605 -2.410 19.646 1.00 97.31 1202 CYS A CA 1
ATOM 9408 C C . CYS A 1 1202 ? -22.014 -2.674 21.102 1.00 97.31 1202 CYS A C 1
ATOM 9410 O O . CYS A 1 1202 ? -23.115 -2.287 21.498 1.00 97.31 1202 CYS A O 1
ATOM 9412 N N . SER A 1 1203 ? -21.125 -3.255 21.917 1.00 94.94 1203 SER A N 1
ATOM 9413 C CA . SER A 1 1203 ? -21.367 -3.457 23.351 1.00 94.94 1203 SER A CA 1
ATOM 9414 C C . SER A 1 1203 ? -21.604 -2.136 24.090 1.00 94.94 1203 SER A C 1
ATOM 9416 O O . SER A 1 1203 ? -22.462 -2.081 24.968 1.00 94.94 1203 SER A O 1
ATOM 9418 N N . SER A 1 1204 ? -20.881 -1.070 23.726 1.00 94.62 1204 SER A N 1
ATOM 9419 C CA . SER A 1 1204 ? -21.041 0.267 24.311 1.00 94.62 1204 SER A CA 1
ATOM 9420 C C . SER A 1 1204 ? -22.318 0.982 23.845 1.00 94.62 1204 SER A C 1
ATOM 9422 O O . SER A 1 1204 ? -23.004 1.593 24.662 1.00 94.62 1204 SER A O 1
ATOM 9424 N N . VAL A 1 1205 ? -22.665 0.891 22.556 1.00 95.19 1205 VAL A N 1
ATOM 9425 C CA . VAL A 1 1205 ? -23.809 1.606 21.958 1.00 95.19 1205 VAL A CA 1
ATOM 9426 C C . VAL A 1 1205 ? -25.156 0.957 22.290 1.00 95.19 1205 VAL A C 1
ATOM 9428 O O . VAL A 1 1205 ? -26.133 1.675 22.504 1.00 95.19 1205 VAL A O 1
ATOM 9431 N N . TYR A 1 1206 ? -25.228 -0.378 22.329 1.00 94.19 1206 TYR A N 1
ATOM 9432 C CA . TYR A 1 1206 ? -26.495 -1.114 22.453 1.00 94.19 1206 TYR A CA 1
ATOM 9433 C C . TYR A 1 1206 ? -26.690 -1.817 23.806 1.00 94.19 1206 TYR A C 1
ATOM 9435 O O . TYR A 1 1206 ? -27.834 -2.080 24.190 1.00 94.19 1206 TYR A O 1
ATOM 9443 N N . GLY A 1 1207 ? -25.612 -2.100 24.548 1.00 87.88 1207 GLY A N 1
ATOM 9444 C CA . GLY A 1 1207 ? -25.670 -2.683 25.892 1.00 87.88 1207 GLY A CA 1
ATOM 9445 C C . GLY A 1 1207 ? -26.469 -3.991 25.966 1.00 87.88 1207 GLY A C 1
ATOM 9446 O O . GLY A 1 1207 ? -26.344 -4.864 25.104 1.00 87.88 1207 GLY A O 1
ATOM 9447 N N . SER A 1 1208 ? -27.334 -4.109 26.980 1.00 79.44 1208 SER A N 1
ATOM 9448 C CA . SER A 1 1208 ? -28.212 -5.274 27.187 1.00 79.44 1208 SER A CA 1
ATOM 9449 C C . SER A 1 1208 ? -29.158 -5.558 26.015 1.00 79.44 1208 SER A C 1
ATOM 9451 O O . SER A 1 1208 ? -29.598 -6.692 25.858 1.00 79.44 1208 SER A O 1
ATOM 9453 N N . SER A 1 1209 ? -29.405 -4.593 25.123 1.00 83.50 1209 SER A N 1
ATOM 9454 C CA . SER A 1 1209 ? -30.212 -4.804 23.910 1.00 83.50 1209 SER A CA 1
ATOM 9455 C C . SER A 1 1209 ? -29.609 -5.851 22.959 1.00 83.50 1209 SER A C 1
ATOM 9457 O O . SER A 1 1209 ? -30.322 -6.373 22.100 1.00 83.50 1209 SER A O 1
ATOM 9459 N N . LEU A 1 1210 ? -28.316 -6.179 23.094 1.00 85.56 1210 LEU A N 1
ATOM 9460 C CA . LEU A 1 1210 ? -27.660 -7.266 22.356 1.00 85.56 1210 LEU A CA 1
ATOM 9461 C C . LEU A 1 1210 ? -27.927 -8.660 22.946 1.00 85.56 1210 LEU A C 1
ATOM 9463 O O . LEU A 1 1210 ? -27.721 -9.649 22.250 1.00 85.56 1210 LEU A O 1
ATOM 9467 N N . VAL A 1 1211 ? -28.437 -8.772 24.172 1.00 73.00 1211 VAL A N 1
ATOM 9468 C CA . VAL A 1 1211 ? -28.903 -10.053 24.728 1.00 73.00 1211 VAL A CA 1
ATOM 9469 C C . VAL A 1 1211 ? -30.187 -10.480 23.994 1.00 73.00 1211 VAL A C 1
ATOM 9471 O O . VAL A 1 1211 ? -30.920 -9.641 23.456 1.00 73.00 1211 VAL A O 1
ATOM 9474 N N . GLN A 1 1212 ? -30.458 -11.786 23.895 1.00 59.91 1212 GLN A N 1
ATOM 9475 C CA . GLN A 1 1212 ? -31.743 -12.263 23.371 1.00 59.91 1212 GLN A CA 1
ATOM 9476 C C . GLN A 1 1212 ? -32.835 -12.159 24.451 1.00 59.91 1212 GLN A C 1
ATOM 9478 O O . GLN A 1 1212 ? -32.609 -12.620 25.572 1.00 59.91 1212 GLN A O 1
ATOM 9483 N N . PRO A 1 1213 ? -34.036 -11.634 24.138 1.00 46.19 1213 PRO A N 1
ATOM 9484 C CA . PRO A 1 1213 ? -35.171 -11.688 25.058 1.00 46.19 1213 PRO A CA 1
ATOM 9485 C C . PRO A 1 1213 ? -35.479 -13.138 25.464 1.00 46.19 1213 PRO A C 1
ATOM 9487 O O . PRO A 1 1213 ? -35.720 -13.980 24.600 1.00 46.19 1213 PRO A O 1
ATOM 9490 N N . GLY A 1 1214 ? -35.458 -13.426 26.769 1.00 46.44 1214 GLY A N 1
ATOM 9491 C CA . GLY A 1 1214 ? -35.628 -14.782 27.313 1.00 46.44 1214 GLY A CA 1
ATOM 9492 C C . GLY A 1 1214 ? -34.332 -15.576 27.537 1.00 46.44 1214 GLY A C 1
ATOM 9493 O O . GLY A 1 1214 ? -34.405 -16.740 27.920 1.00 46.44 1214 GLY A O 1
ATOM 9494 N N . ALA A 1 1215 ? -33.151 -14.977 27.335 1.00 49.12 1215 ALA A N 1
ATOM 9495 C CA . ALA A 1 1215 ? -31.877 -15.559 27.777 1.00 49.12 1215 ALA A CA 1
ATOM 9496 C C . ALA A 1 1215 ? -31.551 -15.270 29.259 1.00 49.12 1215 ALA A C 1
ATOM 9498 O O . ALA A 1 1215 ? -30.655 -15.898 29.805 1.00 49.12 1215 ALA A O 1
ATOM 9499 N N . GLU A 1 1216 ? -32.275 -14.348 29.904 1.00 41.97 1216 GLU A N 1
ATOM 9500 C CA . GLU A 1 1216 ? -32.068 -13.938 31.308 1.00 41.97 1216 GLU A CA 1
ATOM 9501 C C . GLU A 1 1216 ? -32.682 -14.919 32.338 1.00 41.97 1216 GLU A C 1
ATOM 9503 O O . GLU A 1 1216 ? -32.420 -14.795 33.530 1.00 41.97 1216 GLU A O 1
ATOM 9508 N N . ASP A 1 1217 ? -33.466 -15.908 31.883 1.00 32.12 1217 ASP A N 1
ATOM 9509 C CA . ASP A 1 1217 ? -34.117 -16.958 32.696 1.00 32.12 1217 ASP A CA 1
ATOM 9510 C C . ASP A 1 1217 ? -33.318 -18.294 32.720 1.00 32.12 1217 ASP A C 1
ATOM 9512 O O . ASP A 1 1217 ? -33.895 -19.375 32.897 1.00 32.12 1217 ASP A O 1
ATOM 9516 N N . LYS A 1 1218 ? -31.995 -18.259 32.491 1.00 31.08 1218 LYS A N 1
ATOM 9517 C CA . LYS A 1 1218 ? -31.101 -19.437 32.478 1.00 31.08 1218 LYS A CA 1
ATOM 9518 C C . LYS A 1 1218 ? -29.743 -19.180 33.123 1.00 31.08 1218 LYS A C 1
ATOM 9520 O O . LYS A 1 1218 ? -29.254 -20.147 33.748 1.00 31.08 1218 LYS A O 1
#

Foldseek 3Di:
DDDDDDDDDDDDDDDDDDDDDDDDDDDDDDDDPDDPPPPDDDDDDDDDDDCVVVLVVVVVVVVVVVLVVVVPDDPPPDDDDDDDDDDDDDDDDDDDDPDCPVVVVVVVVVVVVVVVVVVVVVVVPDDDDDDDDDDDDDDDDPDPPVPPDDDDDDDDDDDDDDDDYDDDDDDDDDDDDDDDDDDDPPPPPCVCVVVVVVVVVVVVVSVVVVVVVVVVVCVVVVVVVVPDDDPCVVVVVVVVVVVVVVVVLVVVVVVLVVCCPPPVPPPPVVSVVSVVVSVVVVVVVVVVVSVVVVVVCVVVPDDAQFFQDAFDPDFDPFFAFFPPDDWDFADLVLLVLPKDWDAQVRLLVVLCPPPQDPQNQQDRRFFFIFIDRDDDDDPDDDDCDLVNLLVLLCVLVVVDFPPPDDPDPDPDDPPPPDPDPDPPDPPSVVLSVVPDPDDDDDDDDPDPVVVVVVLLSVLLQQLLQQPHDGRTDACLQPLDFQQSVLSSVLLVVLCVRNVNAAPPLQRQSVDPPDDLDFQPALLSLLVLLLSSVLSQADSLQWHFDFWFFFQQQVLLLLLLCLLLVNDCLQANLSNLSLLLLLLQNLARPQLAHARTSRGYGFLQNLLSSLNSCLSSPNDCPPPSSVSSLVVLLVLAFNLQYWLVSQLSCQQAVLAQLLLAFDLALLLCVDDLVDAQRLLLWDPVVSLLSLLSNLCSLVSHYRPCLVPDVSNVVSNVSGHNDRNVVDPRNVSHQRHGPSQQLDRQDPVLVVVSVVVVCCVPPPVNVVVSVVSSVVSSVLSLVLLVLQCQLLSLQGLWSSSLSSSLSSVCVVVVNPCSDSSNSSNSSNSSLQWDQGRSGIDGHRGSTQTLVLLLLQLVLCLLLVCCQVPVSSLLSSLSSLLQQAQADDPSNCPGPNCVCQDPVNCVSNSAARQHLAGPRGGNSRSQGWLLSLLSSLVSNLSSVPDPSNVVCCVVVSGPDDDVVSSLRSLVSNLQQQEPQLAGFTRHYNSHRSCCQSVDRRSNFGPRTTRHGFLNSLLSNLLSLLSCCVVPVPRVNVSSLVSLVSSLVSLVSNQDPQLFHFQAWWFTGLQRLLSSLRSNVSSVNALPDPNLVSSLVSLLVQQDPQLAHFAALSCLSSVHGDPQGLVSWDDSNGDQLSLLSSLSNCLSSVPPPLVSNLSSSVSLSVQQDSSSFGRDTHFTTDHSSRGTIHDSSRRSSSSSSSSSSCCVRQPCSSPDVPPVVD

Organism: Thalassiosira oceanica (NCBI:txid159749)

Sequence (1218 aa):
MASPIRPMSSCIASALPRFNSCQASRADFEIPVSLRSLFNNDNGAFLSLSPLLLLAVATLLCSLLAAQYLSRTPISQLGHVGHRGRVHFSFKERTTGSGSRLVDWFLYGGCVWIRALQCVWDHMAGGRMHNAGDEMAVSQGENLFACMGVAKDATLGIGNEHAAAPTSKKPQETNTLTGILGYDSSLGSLGPLVLAPMRASCFLLIWLAASDFLVSTHRELTTWIASTDRSVGLVVSAASFFIDRTEQVMKIGSAVESFAETSMGDSIFLKTAAYSIVFVLLGEIKFYVLGMVCSFFKIYVPRGVSHPGGPRPHKIARMPKWTGGKDHYLPEDALKANWRCAVAHDAHRATLTNPIGPAKLSGEPFGRQIWTTVPNRSSDGLIETEDDLEMKLRDEFGVKSMNGNKPETSKKNREQTKIADQNIFSPILGFVQGILPNSDNNEKPGQSNDKEMSHMKVLVESLASGGRTPMAFDPSKNPNSCDQPFRSQMITQFLEKNGGRLPEELSYLHDENGTVPKPTCAIDAAKRGVAFYSMLQTTDGHWAGDYGGPHFLLPGLVVAWYILGRPSNMISAEHGALMLHYLRVHQQEDGGWGTHIESPSTMFGTTMIYLAVRLLGGNKHDEWVKRGREFIKNEGGAIMTSSWAKFWLCLVGCMDWKGHNSVPPEMWLLPNWFPFHPGRLWCHCRMVYLPMGYLYGYRFVYSDAETDPLIAELREELYCEHYDSIQWESTRHLVAEMDNYSPIPAFMIFAQNILSLYENWSIFRPFRDAVRKKGLTFCAEYMKAEDQQTNFIDIGPVNKALNLVAAFHAAGSDVNHQAVQSHIMRVPDYLWVAEDGMKAQGYNGSQCWDTSFAIQAIWECKLLDHFPLLSSKVWAYLERSQILSTETSKASPAYQYETPTSRERFYRHVSKGGWPFSTSAHGWPISDCTGEGLKGVLALMDSPVVMAAVGKGVLKSIEPSRIHDAVNVMLTLQNEDGGWATYENNRGFGWYEELNPSEVFGDIMIDYSYVECSMASLTALAEFHEKFPCHRSDEIKLSICRGKEFMKSIQREDGSWYGSWACCFCYGCWFGIEGLTKAGESHSSATIRKCCQFLLSKQRPNGGWGEDFTSCYDKDYARKGMECYGDEGSGVVSTAWALLALSAAKCDDVNAVRRGVQYLIDRQLDCGDWPQEGISGVFNRACGITYTAYRNVFPIWALGRCSSVYGSSLVQPGAEDK

Radius of gyration: 36.98 Å; chains: 1; bounding box: 102×124×116 Å

Secondary structure (DSSP, 8-state):
-----------------------------PPPS-SSSSS-----------HHHHHHHHHHHHHHHHHHHHTTS----S-------------------TTHHHHHHHHHHHHHHHHHHHHHHHHHH--------------S--SSSTTS------------------------------------TTGGGSHHHHHHHHHHHHHHHHHHHHHHHHHHHHHHHHHHHTTS-GGGHHHHHHHHHHHHHHHHHHHHHHHHHHHHHHHSTT-HHHHHHHHHHHHHHHHHHHHHHHHHHHHHHGGGPPPPTTPPP---SS---------SS--B---HHHHTT-EEEEEHHHHHHHHHS-SS-----SS--TT-EEEEEPPP------S--HHHHHHHHHHHTT---------------TTS-SS-TTS---HHHHHHGGGS----------TTHHHHHHHHHHHHHHHHSTTS-TT-B-TTT-SS---HHHHHHHHHHHHHHTTTPPPGGGGGGG-TTSPP----SHHHHHHHHHHHHHTTB-SSS-B------BTTHHHHHHHHHHHTT--TTTS-HHHHHHHHHHHHHT--TTS-B-SBTTSPPBHHHHHHHHHHHHHTT--TTSHHHHHHHHHHHHTT-GGGS-HHHHHHHHHTTSS-GGGS----GGGGGS-TTSTT-GGGS-HHHHHHHHHHHHHHHHT---TTTTT-HHHHHHHHHH-SS-GGG--HHHHTT---TTT-SSPPPHHHHHHHHHHHHHHH-TTTHHHHHHHHHHHHHHHHHHHHHHHHHTTT--SSHHHHHHHHHHHHHHTTT-TTSHHHHHHHTTSGGGEEEETTEEEE-SSS--HHHHHHHHHHHHHHTT-TTTSHHHHHHHHHHHHHHS----HHHHHSGGGGGGSHHHHHHTTPPP-TT--BSS-GGG--B-HHHHHHHHHHHHHHTT-HHHHHHHHTTSS----HHHHHHHHHHHHHSB-TTS-B-SSS---S-GGGGGG---SS--S-SS---BHHHHHHHHHHHHHHHHH-TTTTHHHHHHHHHHHHHHHHHT--TTS----SSBSSHHHHHHHHHHHHHHTT--TTSHHHHHHHHHHHTT--TTS-B---THHHHHTS--SS-STTTSGGG-BHHHHHHHHHHHHHTT-S-HHHHHHHHHHHHHTS-TTS-----S--EEETTTEEE--TTHHHHHHHHHHHHHHHHHGGGGSPTT-TT-

InterPro domains:
  IPR008930 Terpenoid cyclases/protein prenyltransferase alpha-alpha toroid [SSF48239] (549-839)
  IPR008930 Terpenoid cyclases/protein prenyltransferase alpha-alpha toroid [SSF48239] (779-1207)
  IPR018333 Squalene cyclase [PTHR11764] (518-1202)
  IPR018333 Squalene cyclase [SFLDG01016] (522-1203)
  IPR018333 Squalene cyclase [TIGR01787] (525-1202)
  IPR018333 Squalene cyclase [cd02892] (526-1201)
  IPR032696 Squalene cyclase, C-terminal [PF13243] (848-1202)
  IPR032697 Squalene cyclase, N-terminal [PF13249] (534-834)

pLDDT: mean 73.56, std 27.87, range [20.5, 98.88]